Protein 5I4E (pdb70)

InterPro domains:
  IPR001589 Actinin-type actin-binding domain, conserved site [PS00019] (24-33)
  IPR001589 Actinin-type actin-binding domain, conserved site [PS00020] (99-123)
  IPR001715 Calponin ho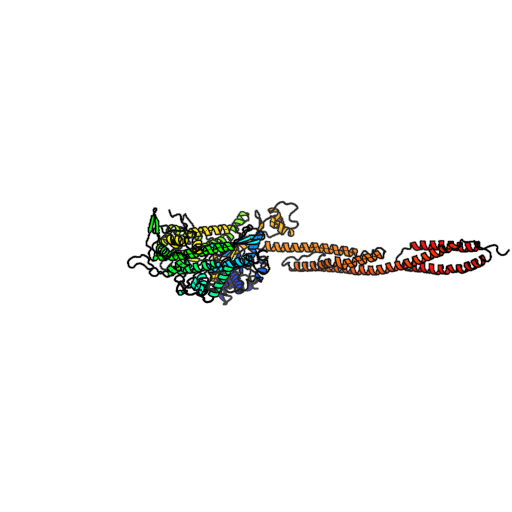mology domain [PF00307] (23-127)
  IPR001715 Calponin homology domain [PF00307] (137-242)
  IPR001715 Calponin homology domain [PS50021] (22-127)
  IPR001715 Calponin homology domain [PS50021] (136-242)
  IPR001715 Calponin homology domain [SM00033] (24-125)
  IPR001715 Calponin homology domain [SM00033] (138-237)
  IPR002017 Spectrin repeat [PF00435] (271-374)
  IPR002017 Spectrin repeat [PF00435] (387-491)
  IPR002017 Spectrin repeat [PF00435] (504-605)
  IPR002048 EF-hand domain [PF13499] (734-794)
  IPR002048 EF-hand domain [PS50222] (729-764)
  IPR002048 EF-hand domain [PS50222] (765-800)
  IPR002048 EF-hand domain [SM00054] (733-761)
  IPR002048 EF-hand domain [SM00054] (769-797)
  IPR002048 EF-hand domain [cd00051] (733-794)
  IPR011992 EF-hand domain pair [SSF47473] (717-855)
  IPR014837 EF-hand, Ca insensitive [PF08726] (801-861)
  IPR018159 Spectrin/alpha-actinin [SM00150] (269-375)

Nearest PDB structures (foldseek):
  5i4e-assembly1_A  TM=1.001E+00  e=0.000E+00  Homo sapiens
  4pd3-assembly1_A  TM=6.401E-01  e=0.000E+00  Homo sapiens
  4pd3-assembly2_B  TM=6.293E-01  e=1.828E-102  Homo sapiens
  8enc-assembly1_M  TM=7.934E-01  e=1.055E-59  Homo sapiens
  6ycx-assembly1_A  TM=8.654E-01  e=2.895E-52  Plasmodium falciparum 3D7

Solvent-accessible surface area: 49892 Å² total; per-residue (Å²): 171,64,108,82,131,109,27,15,19,1,58,12,155,138,58,3,18,31,27,0,26,25,137,89,101,35,148,144,88,4,49,0,68,9,56,140,86,35,145,151,40,178,14,63,81,114,80,32,40,179,33,17,40,86,170,39,51,84,15,72,26,0,18,120,5,95,19,21,23,46,0,3,0,1,60,3,1,51,68,6,12,117,58,28,70,8,5,2,6,0,2,98,5,2,0,4,2,29,16,59,131,177,28,116,42,50,69,118,77,37,3,77,77,4,91,49,89,129,90,119,106,10,61,8,8,1,0,8,13,0,4,36,7,17,103,33,0,48,136,85,85,93,36,5,0,0,0,0,9,11,38,12,12,1,11,14,20,87,8,0,54,42,0,6,54,0,0,2,31,17,0,28,24,96,167,30,95,184,105,116,65,75,58,13,98,28,23,109,10,7,63,56,3,6,55,0,0,18,5,0,0,1,0,53,0,71,63,40,72,48,4,16,5,4,6,5,2,5,67,0,17,0,22,127,70,1,75,11,16,0,0,38,6,74,36,26,61,19,19,28,20,13,0,14,127,12,65,167,84,8,17,0,0,40,0,0,17,16,0,15,29,3,0,41,139,123,33,68,55,95,1,42,21,37,80,25,91,103,6,114,1,5,68,71,17,97,18,75,51,104,61,85,13,122,121,69,3,89,104,11,22,93,6,0,129,37,2,47,9,46,130,114,26,10,41,6,0,1,62,1,0,1,0,0,0,3,0,2,35,6,48,1,102,155,66,228,112,61,85,26,2,33,26,94,80,69,75,10,1,81,58,0,2,160,5,0,10,30,39,58,101,82,0,25,148,9,1,25,44,7,126,42,150,84,63,247,71,144,51,89,101,71,33,39,85,116,89,0,26,83,15,0,17,16,0,0,31,2,0,1,42,34,1,8,134,18,0,14,104,9,0,25,156,17,1,63,76,38,132,152,78,12,80,2,14,0,0,0,1,1,6,11,6,11,3,68,32,197,93,4,7,7,26,9,2,2,17,0,3,7,5,1,37,5,5,39,25,0,2,70,29,18,11,47,82,20,4,84,21,0,143,172,18,65,10,100,55,114,134,49,128,41,64,37,76,26,113,42,2,15,53,6,0,40,86,95,61,130,84,25,1,2,3,10,4,1,4,85,11,10,44,128,127,186,20,74,46,147,34,1,29,99,86,0,22,142,94,16,11,77,43,97,69,10,60,131,52,121,150,156,159,33,165,18,19,3,5,0,63,9,45,32,26,83,0,49,0,61,0,79,70,1,10,83,49,0,25,40,45,35,21,50,27,0,5,37,31,0,83,137,11,124,25,128,0,0,27,61,12,0,122,91,56,140,37,18,48,46,156,276,94,46,180,60,152,2,31,0,29,92,19,36,65,18,3,63,156,6,32,57,39,4,78,120,18,83,36,28,7,0,0,1,0,3,0,0,114,84,78,132,36,48,78,9,68,13,98,27,0,3,69,9,9,112,28,11,0,0,14,38,0,0,72,6,9,82,83,0,1,15,50,91,9,72,16,127,91,0,68,128,86,5,76,58,32,9,102,147,20,22,76,208,76,52,190,55,30,58,83,0,0,44,76,0,5,132,51,33,153,34,70,91,75,67,41,56,43,2,132,45,46,0,0,0,45,61,41,18,30,43,120,6,47,88,87,31,28,18,54,83,44,63,52,67,6,53,124,56,0,77,93,6,35,116,46,3,84,86,58,43,63,61,9,104,71,133,112,21,48,102,54,44,144,26,0,80,67,76,43,116,61,18,96,109,19,84,148,76,74,14,71,57,62,20,113,42,14,70,79,3,71,59,46,43,76,65,6,28,108,88,31,233,153,113,131,30,95,28,94,56,18,42,10,123,90,5,74,61,49,50,44,36,0,52,122,9,10,119,111,12,23,115,24,0,160,117,32,40,141,55,8,99,111,11,38,68,26,54,124,93,0,69,111,4,20,158,120,37,115,90,89,11,76,78,36,51,129,57,138,71,99,153,92,114,62,133,28,30,88,51,39,28,51,133,16,149,114,76,90,80,32,78,42,62,50,146,62,26,86,39,70,14,85,61,12,17,128,48,5,90,91,63,47,73,67,59,104,52,61,41,58,22,92,96,33,92,141,122,40,68,102,53,34,119,59,16,74,34,28,91,74,82,12,93,55,192,84,151,179

Radius of gyration: 50.17 Å; Cα contacts (8 Å, |Δi|>4): 1358; chains: 1; bounding box: 112×184×89 Å

CATH classification: 2.30.30.360

Foldseek 3Di:
DQVVQQWWWAADPFFRIAIWRFPDDDPFKTWTAGPVPRDIDIDGPVRIFHEFDCVCALPQEQLPTPGFDLVHVLRNCLRCQLVVNQWHHQFQFIEGADQLDDDPCQDPVNLVVLAPDACVRDGGDLSVLLNVQLVCCLVVVFAAEAEEADFWPLQQLVSLLSSQLSQLSRAADCPQCVDPPDGGLLSLLSNLLSLLLQQLAFWCDLQHRSFGQKWKKKKFFAANVSHTFFMAIDIGHGPLLLQQDDDPPIFRRNNLQLLQQADDPVLCVVLVNDAQQLFNSGPPGHDPDGPCSNVSNVSSVVSCVSFPDDPLRVSLLSSLSSLLRLLRNQDWDADPPGQQTDGPDQPSLVSNCVSLQFDSVLQRQCLQFNWDDDDNDIDTHGAGNVRSNVQSSLVSSLSSVLSSVVSSVRSCVRRPDDPNRPSYIYMYIRARRQDADPAAEPSNVLRLLLSLVVLQVVVCQQQVVQVVVCVVFVWPDDHDCPPQHSCLQNCQACPQDPLHHLLNLLLQQLLDPPHDLVVSLVVCCVSVVPRPQKHADDPPDAPASIWGQGLLGIHGHHHPCVSCQFLSDHEPSVLVRQCVGPDDVSVVSSVDDDHDYPDVSDDDGTSSRVNSVVSVVVVVVNVSHHYHYYHRAHQDSPSDRPHGRSVSRSSSCRSSCSSVSSVSQQVDFPDKAFQVRQCVQQCLVQVPQDDDDPPDRQVSVVSVCVSVVDDPVQWTRTNTIIGGRPPPVVVSNLVSVLSVLVVVLVVLLVVLCVVLVVVLCVLPPLPQDLALVSLVVLVVVLVVCVVPVPPVSVVSLVVSQVSLVVSQVSCCDDRDDDPCRHSVSSVVSVVSSVVSSVVSVVSSVVVNVQSVLLVVLVVQLVVLVVVLVVVLVVLVVLPDDDDDPPVLVVVLVVLVVVVCCVVSVVVSVVSNVVSVVSCVVRHDDPVCVVVVVVSVVVVVVVVVVSVVSNVVSDDPPDD

Structure (mmCIF, N/CA/C/O backbone):
data_5I4E
#
_entry.id   5I4E
#
_cell.length_a   81.120
_cell.length_b   125.610
_cell.length_c   153.960
_cell.angle_alpha   90.00
_cell.angle_beta   90.00
_cell.angle_gamma   90.00
#
_symmetry.space_group_name_H-M   'P 2 21 21'
#
loop_
_entity.id
_entity.type
_entity.pdbx_description
1 polymer 'Myosin-14,Alpha-actinin A'
2 non-polymer 'ADP ORTHOVANADATE'
3 non-polymer 'MAGNESIUM ION'
4 water water
#
loop_
_atom_site.group_PDB
_atom_site.id
_atom_site.type_symbol
_atom_site.label_atom_id
_atom_site.label_alt_id
_atom_site.label_comp_id
_atom_site.label_asym_id
_atom_site.label_entity_id
_atom_site.label_seq_id
_atom_site.pdbx_PDB_ins_code
_atom_site.Cartn_x
_atom_site.Cartn_y
_atom_site.Cartn_z
_atom_site.occupancy
_atom_site.B_iso_or_equiv
_atom_site.auth_seq_id
_atom_site.auth_comp_id
_atom_site.auth_asym_id
_atom_site.auth_atom_id
_atom_site.pdbx_PDB_model_num
ATOM 1 N N . GLU A 1 3 ? -12.817 -37.971 -17.113 1.00 82.71 49 GLU A N 1
ATOM 2 C CA . GLU A 1 3 ? -13.371 -37.043 -16.131 1.00 82.37 49 GLU A CA 1
ATOM 3 C C . GLU A 1 3 ? -13.066 -35.590 -16.501 1.00 82.97 49 GLU A C 1
ATOM 4 O O . GLU A 1 3 ? -13.970 -34.756 -16.407 1.00 82.04 49 GLU A O 1
ATOM 10 N N . TRP A 1 4 ? -11.802 -35.276 -16.899 1.00 77.37 50 TRP A N 1
ATOM 11 C CA . TRP A 1 4 ? -11.432 -33.910 -17.314 1.00 75.76 50 TRP A CA 1
ATOM 12 C C . TRP A 1 4 ? -12.251 -33.525 -18.534 1.00 76.35 50 TRP A C 1
ATOM 13 O O . TRP A 1 4 ? -12.713 -32.396 -18.606 1.00 75.77 50 TRP A O 1
ATOM 24 N N . THR A 1 5 ? -12.460 -34.477 -19.464 1.00 71.74 51 THR A N 1
ATOM 25 C CA . THR A 1 5 ? -13.240 -34.296 -20.690 1.00 71.61 51 THR A CA 1
ATOM 26 C C . THR A 1 5 ? -14.732 -33.948 -20.402 1.00 73.96 51 THR A C 1
ATOM 27 O O . THR A 1 5 ? -15.343 -33.245 -21.207 1.00 73.80 51 THR A O 1
ATOM 31 N N . ALA A 1 6 ? -15.292 -34.412 -19.249 1.00 68.84 52 ALA A N 1
ATOM 32 C CA . ALA A 1 6 ? -16.675 -34.140 -18.813 1.00 67.02 52 ALA A CA 1
ATOM 33 C C . ALA A 1 6 ? -16.901 -32.651 -18.452 1.00 68.23 52 ALA A C 1
ATOM 34 O O . ALA A 1 6 ? -18.046 -32.183 -18.452 1.00 68.88 52 ALA A O 1
ATOM 36 N N . ARG A 1 7 ? -15.803 -31.914 -18.177 1.00 61.64 53 ARG A N 1
ATOM 37 C CA . ARG A 1 7 ? -15.779 -30.472 -17.873 1.00 60.06 53 ARG A CA 1
ATOM 38 C C . ARG A 1 7 ? -16.134 -29.631 -19.126 1.00 58.07 53 ARG A C 1
ATOM 39 O O . ARG A 1 7 ? -16.550 -28.483 -18.994 1.00 57.21 53 ARG A O 1
ATOM 47 N N . ARG A 1 8 ? -16.000 -30.237 -20.327 1.00 51.30 54 ARG A N 1
ATOM 48 C CA . ARG A 1 8 ? -16.295 -29.679 -21.648 1.00 49.94 54 ARG A CA 1
ATOM 49 C C . ARG A 1 8 ? -15.429 -28.425 -21.979 1.00 49.40 54 ARG A C 1
ATOM 50 O O . ARG A 1 8 ? -15.875 -27.561 -22.747 1.00 48.36 54 ARG A O 1
ATOM 58 N N . LEU A 1 9 ? -14.203 -28.329 -21.385 1.00 43.35 55 LEU A N 1
ATOM 59 C CA . LEU A 1 9 ? -13.300 -27.169 -21.518 1.00 43.39 55 LEU A CA 1
ATOM 60 C C . LEU A 1 9 ? -12.788 -26.890 -22.944 1.00 42.64 55 LEU A C 1
ATOM 61 O O . LEU A 1 9 ? -12.263 -27.768 -23.616 1.00 41.54 55 LEU A O 1
ATOM 66 N N . VAL A 1 10 ? -12.923 -25.652 -23.370 1.00 39.64 56 VAL A N 1
ATOM 67 C CA . VAL A 1 10 ? -12.509 -25.127 -24.695 1.00 39.40 56 VAL A CA 1
ATOM 68 C C . VAL A 1 10 ? -11.834 -23.754 -24.533 1.00 43.63 56 VAL A C 1
ATOM 69 O O . VAL A 1 10 ? -12.049 -23.086 -23.517 1.00 42.89 56 VAL A O 1
ATOM 73 N N . TRP A 1 11 ? -11.048 -23.313 -25.548 1.00 39.31 57 TRP A N 1
ATOM 74 C CA . TRP A 1 11 ? -10.497 -21.965 -25.572 1.00 37.42 57 TRP A CA 1
ATOM 75 C C . TRP A 1 11 ? -11.407 -21.133 -26.430 1.00 42.24 57 TRP A C 1
ATOM 76 O O . TRP A 1 11 ? -11.769 -21.555 -27.538 1.00 41.69 57 TRP A O 1
ATOM 87 N N . VAL A 1 12 ? -11.733 -19.921 -25.955 1.00 40.48 58 VAL A N 1
ATOM 88 C CA . VAL A 1 12 ? -12.512 -18.926 -26.702 1.00 40.23 58 VAL A CA 1
ATOM 89 C C . VAL A 1 12 ? -11.637 -17.659 -26.869 1.00 46.75 58 VAL A C 1
ATOM 90 O O . VAL A 1 12 ? -10.805 -17.424 -25.986 1.00 46.10 58 VAL A O 1
ATOM 94 N N . PRO A 1 13 ? -11.821 -16.798 -27.908 1.00 46.10 59 PRO A N 1
ATOM 95 C CA . PRO A 1 13 ? -11.019 -15.572 -27.981 1.00 47.07 59 PRO A CA 1
ATOM 96 C C . PRO A 1 13 ? -11.345 -14.611 -26.839 1.00 55.09 59 PRO A C 1
ATOM 97 O O . PRO A 1 13 ? -12.478 -14.537 -26.397 1.00 55.13 59 PRO A O 1
ATOM 101 N N . SER A 1 14 ? -10.333 -13.918 -26.337 1.00 53.91 60 SER A N 1
ATOM 102 C CA . SER A 1 14 ? -10.458 -12.937 -25.265 1.00 54.24 60 SER A CA 1
ATOM 103 C C . SER A 1 14 ? -9.675 -11.697 -25.706 1.00 62.85 60 SER A C 1
ATOM 104 O O . SER A 1 14 ? -8.552 -11.837 -26.213 1.00 61.15 60 SER A O 1
ATOM 107 N N . GLU A 1 15 ? -10.265 -10.493 -25.551 1.00 62.42 61 GLU A N 1
ATOM 108 C CA . GLU A 1 15 ? -9.559 -9.263 -25.937 1.00 63.43 61 GLU A CA 1
ATOM 109 C C . GLU A 1 15 ? -8.361 -9.035 -24.998 1.00 66.37 61 GLU A C 1
ATOM 110 O O . GLU A 1 15 ? -7.245 -8.801 -25.475 1.00 65.41 61 GLU A O 1
ATOM 116 N N . LEU A 1 16 ? -8.594 -9.172 -23.673 1.00 62.38 62 LEU A N 1
ATOM 117 C CA . LEU A 1 16 ? -7.597 -8.962 -22.637 1.00 62.51 62 LEU A CA 1
ATOM 118 C C . LEU A 1 16 ? -6.502 -10.038 -22.604 1.00 64.86 62 LEU A C 1
ATOM 119 O O . LEU A 1 16 ? -5.325 -9.686 -22.695 1.00 64.41 62 LEU A O 1
ATOM 124 N N . HIS A 1 17 ? -6.893 -11.323 -22.485 1.00 59.33 63 HIS A N 1
ATOM 125 C CA . HIS A 1 17 ? -6.020 -12.490 -22.316 1.00 58.28 63 HIS A CA 1
ATOM 126 C C . HIS A 1 17 ? -5.613 -13.259 -23.572 1.00 54.49 63 HIS A C 1
ATOM 127 O O . HIS A 1 17 ? -4.917 -14.277 -23.457 1.00 52.59 63 HIS A O 1
ATOM 134 N N . GLY A 1 18 ? -6.094 -12.826 -24.729 1.00 47.43 64 GLY A N 1
ATOM 135 C CA . GLY A 1 18 ? -5.827 -13.488 -26.002 1.00 47.17 64 GLY A CA 1
ATOM 136 C C . GLY A 1 18 ? -6.846 -14.576 -26.246 1.00 51.93 64 GLY A C 1
ATOM 137 O O . GLY A 1 18 ? -7.699 -14.448 -27.138 1.00 53.12 64 GLY A O 1
ATOM 138 N N . PHE A 1 19 ? -6.773 -15.637 -25.414 1.00 47.11 65 PHE A N 1
ATOM 139 C CA . PHE A 1 19 ? -7.670 -16.794 -25.386 1.00 46.18 65 PHE A CA 1
ATOM 140 C C . PHE A 1 19 ? -7.903 -17.147 -23.968 1.00 48.87 65 PHE A C 1
ATOM 141 O O . PHE A 1 19 ? -6.983 -17.028 -23.179 1.00 49.72 65 PHE A O 1
ATOM 149 N N . GLU A 1 20 ? -9.118 -17.570 -23.619 1.00 45.78 66 GLU A N 1
ATOM 150 C CA . GLU A 1 20 ? -9.399 -17.992 -22.238 1.00 45.79 66 GLU A CA 1
ATOM 151 C C . GLU A 1 20 ? -10.271 -19.253 -22.168 1.00 46.26 66 GLU A C 1
ATOM 152 O O . GLU A 1 20 ? -11.043 -19.531 -23.088 1.00 44.58 66 GLU A O 1
ATOM 158 N N . ALA A 1 21 ? -10.093 -20.028 -21.089 1.00 42.28 67 ALA A N 1
ATOM 159 C CA . ALA A 1 21 ? -10.825 -21.269 -20.824 1.00 42.68 67 ALA A CA 1
ATOM 160 C C . ALA A 1 21 ? -12.310 -20.995 -20.647 1.00 47.50 67 ALA A C 1
ATOM 161 O O . ALA A 1 21 ? -12.701 -19.990 -20.047 1.00 48.17 67 ALA A O 1
ATOM 163 N N . ALA A 1 22 ? -13.124 -21.829 -21.274 1.00 43.57 68 ALA A N 1
ATOM 164 C CA . ALA A 1 22 ? -14.579 -21.774 -21.205 1.00 43.11 68 ALA A CA 1
ATOM 165 C C . ALA A 1 22 ? -15.182 -23.193 -21.275 1.00 47.15 68 ALA A C 1
ATOM 166 O O . ALA A 1 22 ? -14.640 -24.064 -21.956 1.00 45.86 68 ALA A O 1
ATOM 168 N N . ALA A 1 23 ? -16.245 -23.450 -20.498 1.00 44.46 69 ALA A N 1
ATOM 169 C CA . ALA A 1 23 ? -16.932 -24.739 -20.486 1.00 44.31 69 ALA A CA 1
ATOM 170 C C . ALA A 1 23 ? -17.913 -24.704 -21.634 1.00 50.01 69 ALA A C 1
ATOM 171 O O . ALA A 1 23 ? -18.707 -23.756 -21.716 1.00 51.30 69 ALA A O 1
ATOM 173 N N . LEU A 1 24 ? -17.828 -25.665 -22.567 1.00 46.55 70 LEU A N 1
ATOM 174 C CA . LEU A 1 24 ? -18.753 -25.671 -23.706 1.00 47.45 70 LEU A CA 1
ATOM 175 C C . LEU A 1 24 ? -20.178 -26.093 -23.233 1.00 57.49 70 LEU A C 1
ATOM 176 O O . LEU A 1 24 ? -20.385 -27.226 -22.797 1.00 57.46 70 LEU A O 1
ATOM 181 N N . ARG A 1 25 ? -21.060 -25.104 -23.094 1.00 57.51 71 ARG A N 1
ATOM 182 C CA . ARG A 1 25 ? -22.434 -25.345 -22.641 1.00 58.14 71 ARG A CA 1
ATOM 183 C C . ARG A 1 25 ? -23.357 -26.107 -23.595 1.00 62.79 71 ARG A C 1
ATOM 184 O O . ARG A 1 25 ? -24.069 -27.024 -23.184 1.00 63.30 71 ARG A O 1
ATOM 192 N N . ASP A 1 26 ? -23.337 -25.720 -24.866 1.00 59.31 72 ASP A N 1
ATOM 193 C CA . ASP A 1 26 ? -24.174 -26.351 -25.882 1.00 59.96 72 ASP A CA 1
ATOM 194 C C . ASP A 1 26 ? -23.582 -26.069 -27.257 1.00 65.34 72 ASP A C 1
ATOM 195 O O . ASP A 1 26 ? -22.828 -25.110 -27.420 1.00 64.70 72 ASP A O 1
ATOM 200 N N . GLU A 1 27 ? -23.913 -26.891 -28.247 1.00 62.83 73 GLU A N 1
ATOM 201 C CA . GLU A 1 27 ? -23.375 -26.668 -29.584 1.00 62.65 73 GLU A CA 1
ATOM 202 C C . GLU A 1 27 ? -24.354 -26.722 -30.763 1.00 62.18 73 GLU A C 1
ATOM 203 O O . GLU A 1 27 ? -25.161 -27.643 -30.880 1.00 61.05 73 GLU A O 1
ATOM 209 N N . GLY A 1 28 ? -24.260 -25.716 -31.628 1.00 57.76 74 GLY A N 1
ATOM 210 C CA . GLY A 1 28 ? -25.021 -25.655 -32.873 1.00 57.15 74 GLY A CA 1
ATOM 211 C C . GLY A 1 28 ? -24.118 -25.627 -34.099 1.00 60.85 74 GLY A C 1
ATOM 212 O O . GLY A 1 28 ? -22.898 -25.531 -33.963 1.00 60.77 74 GLY A O 1
ATOM 213 N N . GLU A 1 29 ? -24.701 -25.691 -35.304 1.00 57.90 75 GLU A N 1
ATOM 214 C CA . GLU A 1 29 ? -23.966 -25.659 -36.577 1.00 58.33 75 GLU A CA 1
ATOM 215 C C . GLU A 1 29 ? -23.361 -24.275 -36.879 1.00 62.78 75 GLU A C 1
ATOM 216 O O . GLU A 1 29 ? -22.391 -24.181 -37.636 1.00 62.49 75 GLU A O 1
ATOM 222 N N . GLU A 1 30 ? -23.945 -23.212 -36.296 1.00 59.90 76 GLU A N 1
ATOM 223 C CA . GLU A 1 30 ? -23.523 -21.822 -36.495 1.00 60.19 76 GLU A CA 1
ATOM 224 C C . GLU A 1 30 ? -23.029 -21.187 -35.199 1.00 62.15 76 GLU A C 1
ATOM 225 O O . GLU A 1 30 ? -21.946 -20.608 -35.167 1.00 61.86 76 GLU A O 1
ATOM 231 N N . GLU A 1 31 ? -23.852 -21.249 -34.151 1.00 57.42 77 GLU A N 1
ATOM 232 C CA . GLU A 1 31 ? -23.580 -20.649 -32.855 1.00 57.32 77 GLU A CA 1
ATOM 233 C C . GLU A 1 31 ? -23.131 -21.699 -31.841 1.00 62.28 77 GLU A C 1
ATOM 234 O O . GLU A 1 31 ? -23.231 -22.899 -32.102 1.00 63.21 77 GLU A O 1
ATOM 240 N N . ALA A 1 32 ? -22.592 -21.245 -30.703 1.00 57.77 78 ALA A N 1
ATOM 241 C CA . ALA A 1 32 ? -22.150 -22.079 -29.595 1.00 57.30 78 ALA A CA 1
ATOM 242 C C . ALA A 1 32 ? -22.244 -21.262 -28.330 1.00 61.07 78 ALA A C 1
ATOM 243 O O . ALA A 1 32 ? -21.986 -20.062 -28.348 1.00 62.47 78 ALA A O 1
ATOM 245 N N . GLU A 1 33 ? -22.669 -21.890 -27.252 1.00 56.15 79 GLU A N 1
ATOM 246 C CA . GLU A 1 33 ? -22.792 -21.246 -25.958 1.00 55.20 79 GLU A CA 1
ATOM 247 C C . GLU A 1 33 ? -21.720 -21.838 -25.062 1.00 53.72 79 GLU A C 1
ATOM 248 O O . GLU A 1 33 ? -21.455 -23.046 -25.077 1.00 53.65 79 GLU A O 1
ATOM 254 N N . VAL A 1 34 ? -21.047 -20.963 -24.353 1.00 44.98 80 VAL A N 1
ATOM 255 C CA . VAL A 1 34 ? -19.943 -21.309 -23.488 1.00 42.28 80 VAL A CA 1
ATOM 256 C C . VAL A 1 34 ? -20.157 -20.574 -22.198 1.00 46.28 80 VAL A C 1
ATOM 257 O O . VAL A 1 34 ? -20.906 -19.593 -22.154 1.00 45.25 80 VAL A O 1
ATOM 261 N N . GLU A 1 35 ? -19.474 -21.036 -21.154 1.00 44.60 81 GLU A N 1
ATOM 262 C CA . GLU A 1 35 ? -19.452 -20.414 -19.849 1.00 44.91 81 GLU A CA 1
ATOM 263 C C . GLU A 1 35 ? -17.981 -20.191 -19.539 1.00 49.98 81 GLU A C 1
ATOM 264 O O . GLU A 1 35 ? -17.230 -21.160 -19.520 1.00 45.78 81 GLU A O 1
ATOM 270 N N . LEU A 1 36 ? -17.564 -18.934 -19.286 1.00 51.53 82 LEU A N 1
ATOM 271 C CA . LEU A 1 36 ? -16.159 -18.652 -18.945 1.00 54.11 82 LEU A CA 1
ATOM 272 C C . LEU A 1 36 ? -15.776 -19.293 -17.624 1.00 61.78 82 LEU A C 1
ATOM 273 O O . LEU A 1 36 ? -16.568 -19.270 -16.682 1.00 62.56 82 LEU A O 1
ATOM 278 N N . ALA A 1 37 ? -14.603 -19.928 -17.572 1.00 59.73 83 ALA A N 1
ATOM 279 C CA . ALA A 1 37 ? -14.153 -20.588 -16.356 1.00 60.87 83 ALA A CA 1
ATOM 280 C C . ALA A 1 37 ? -13.891 -19.576 -15.232 1.00 67.73 83 ALA A C 1
ATOM 281 O O . ALA A 1 37 ? -14.424 -19.750 -14.138 1.00 67.02 83 ALA A O 1
ATOM 283 N N . GLU A 1 38 ? -13.131 -18.496 -15.521 1.00 67.06 84 GLU A N 1
ATOM 284 C CA . GLU A 1 38 ? -12.764 -17.447 -14.562 1.00 67.75 84 GLU A CA 1
ATOM 285 C C . GLU A 1 38 ? -13.958 -16.767 -13.874 1.00 69.13 84 GLU A C 1
ATOM 286 O O . GLU A 1 38 ? -14.065 -16.837 -12.649 1.00 69.42 84 GLU A O 1
ATOM 292 N N . SER A 1 39 ? -14.851 -16.125 -14.653 1.00 63.06 85 SER A N 1
ATOM 293 C CA . SER A 1 39 ? -15.993 -15.378 -14.116 1.00 61.86 85 SER A CA 1
ATOM 294 C C . SER A 1 39 ? -17.350 -16.128 -14.053 1.00 63.32 85 SER A C 1
ATOM 295 O O . SER A 1 39 ? -18.232 -15.701 -13.307 1.00 61.96 85 SER A O 1
ATOM 298 N N . GLY A 1 40 ? -17.508 -17.197 -14.832 1.00 58.78 86 GLY A N 1
ATOM 299 C CA . GLY A 1 40 ? -18.759 -17.946 -14.904 1.00 58.75 86 GLY A CA 1
ATOM 300 C C . GLY A 1 40 ? -19.741 -17.342 -15.893 1.00 64.39 86 GLY A C 1
ATOM 301 O O . GLY A 1 40 ? -20.851 -17.847 -16.052 1.00 63.60 86 GLY A O 1
ATOM 302 N N . ARG A 1 41 ? -19.335 -16.249 -16.569 1.00 62.94 87 ARG A N 1
ATOM 303 C CA . ARG A 1 41 ? -20.135 -15.534 -17.556 1.00 63.53 87 ARG A CA 1
ATOM 304 C C . ARG A 1 41 ? -20.481 -16.403 -18.761 1.00 67.55 87 ARG A C 1
ATOM 305 O O . ARG A 1 41 ? -19.618 -17.100 -19.308 1.00 66.62 87 ARG A O 1
ATOM 313 N N . ARG A 1 42 ? -21.759 -16.357 -19.148 1.00 63.71 88 ARG A N 1
ATOM 314 C CA . ARG A 1 42 ? -22.282 -17.068 -20.299 1.00 63.60 88 ARG A CA 1
ATOM 315 C C . ARG A 1 42 ? -22.080 -16.202 -21.531 1.00 66.75 88 ARG A C 1
ATOM 316 O O . ARG A 1 42 ? -22.111 -14.971 -21.453 1.00 66.13 88 ARG A O 1
ATOM 324 N N . LEU A 1 43 ? -21.850 -16.850 -22.663 1.00 62.47 89 LEU A N 1
ATOM 325 C CA . LEU A 1 43 ? -21.535 -16.173 -23.898 1.00 61.88 89 LEU A CA 1
ATOM 326 C C . LEU A 1 43 ? -21.970 -17.003 -25.081 1.00 64.07 89 LEU A C 1
ATOM 327 O O . LEU A 1 43 ? -21.729 -18.206 -25.120 1.00 62.69 89 LEU A O 1
ATOM 332 N N . ARG A 1 44 ? -22.548 -16.345 -26.074 1.00 62.01 90 ARG A N 1
ATOM 333 C CA . ARG A 1 44 ? -22.937 -16.950 -27.340 1.00 62.21 90 ARG A CA 1
ATOM 334 C C . ARG A 1 44 ? -21.929 -16.433 -28.367 1.00 64.59 90 ARG A C 1
ATOM 335 O O . ARG A 1 44 ? -21.711 -15.225 -28.458 1.00 64.75 90 ARG A O 1
ATOM 343 N N . LEU A 1 45 ? -21.251 -17.342 -29.066 1.00 59.51 91 LEU A N 1
ATOM 344 C CA . LEU A 1 45 ? -20.267 -16.966 -30.080 1.00 58.94 91 LEU A CA 1
ATOM 345 C C . LEU A 1 45 ? -20.304 -17.943 -31.255 1.00 60.84 91 LEU A C 1
ATOM 346 O O . LEU A 1 45 ? -20.767 -19.060 -31.061 1.00 58.54 91 LEU A O 1
ATOM 351 N N . PRO A 1 46 ? -19.845 -17.575 -32.476 1.00 58.19 92 PRO A N 1
ATOM 352 C CA . PRO A 1 46 ? -19.881 -18.545 -33.580 1.00 57.56 92 PRO A CA 1
ATOM 353 C C . PRO A 1 46 ? -18.980 -19.730 -33.284 1.00 58.89 92 PRO A C 1
ATOM 354 O O . PRO A 1 46 ? -17.926 -19.559 -32.684 1.00 56.63 92 PRO A O 1
ATOM 358 N N . ARG A 1 47 ? -19.380 -20.895 -33.715 1.00 55.76 93 ARG A N 1
ATOM 359 C CA . ARG A 1 47 ? -18.655 -22.089 -33.425 1.00 55.10 93 ARG A CA 1
ATOM 360 C C . ARG A 1 47 ? -17.241 -22.068 -33.940 1.00 59.69 93 ARG A C 1
ATOM 361 O O . ARG A 1 47 ? -16.372 -22.631 -33.338 1.00 60.29 93 ARG A O 1
ATOM 369 N N . ASP A 1 48 ? -17.011 -21.461 -35.083 1.00 56.24 94 ASP A N 1
ATOM 370 C CA . ASP A 1 48 ? -15.676 -21.401 -35.644 1.00 55.10 94 ASP A CA 1
ATOM 371 C C . ASP A 1 48 ? -14.672 -20.813 -34.654 1.00 55.83 94 ASP A C 1
ATOM 372 O O . ASP A 1 48 ? -13.530 -21.268 -34.598 1.00 57.17 94 ASP A O 1
ATOM 377 N N . GLN A 1 49 ? -15.074 -19.811 -33.874 1.00 47.92 95 GLN A N 1
ATOM 378 C CA . GLN A 1 49 ? -14.132 -19.218 -32.963 1.00 45.90 95 GLN A CA 1
ATOM 379 C C . GLN A 1 49 ? -13.619 -20.109 -31.824 1.00 48.01 95 GLN A C 1
ATOM 380 O O . GLN A 1 49 ? -12.704 -19.740 -31.152 1.00 45.69 95 GLN A O 1
ATOM 386 N N . ILE A 1 50 ? -14.240 -21.250 -31.586 1.00 43.20 96 ILE A N 1
ATOM 387 C CA . ILE A 1 50 ? -13.859 -22.185 -30.516 1.00 42.57 96 ILE A CA 1
ATOM 388 C C . ILE A 1 50 ? -12.572 -22.872 -30.923 1.00 41.11 96 ILE A C 1
ATOM 389 O O . ILE A 1 50 ? -12.441 -23.268 -32.072 1.00 40.97 96 ILE A O 1
ATOM 394 N N . GLN A 1 51 ? -11.664 -23.074 -29.977 1.00 34.87 97 GLN A N 1
ATOM 395 C CA . GLN A 1 51 ? -10.420 -23.787 -30.217 1.00 34.54 97 GLN A CA 1
ATOM 396 C C . GLN A 1 51 ? -10.318 -24.902 -29.231 1.00 39.91 97 GLN A C 1
ATOM 397 O O . GLN A 1 51 ? -10.499 -24.675 -28.033 1.00 38.68 97 GLN A O 1
ATOM 403 N N . ARG A 1 52 ? -10.071 -26.126 -29.738 1.00 39.19 98 ARG A N 1
ATOM 404 C CA . ARG A 1 52 ? -9.934 -27.346 -28.934 1.00 39.39 98 ARG A CA 1
ATOM 405 C C . ARG A 1 52 ? -8.737 -27.168 -28.005 1.00 46.40 98 ARG A C 1
ATOM 406 O O . ARG A 1 52 ? -7.736 -26.553 -28.393 1.00 46.05 98 ARG A O 1
ATOM 414 N N . MET A 1 53 ? -8.898 -27.629 -26.752 1.00 43.21 99 MET A N 1
ATOM 415 C CA . MET A 1 53 ? -7.930 -27.502 -25.677 1.00 42.29 99 MET A CA 1
ATOM 416 C C . MET A 1 53 ? -7.348 -28.884 -25.368 1.00 47.63 99 MET A C 1
ATOM 417 O O . MET A 1 53 ? -8.065 -29.884 -25.444 1.00 48.27 99 MET A O 1
ATOM 422 N N . ASN A 1 54 ? -6.049 -28.927 -25.029 1.00 44.30 100 ASN A N 1
ATOM 423 C CA . ASN A 1 54 ? -5.313 -30.138 -24.678 1.00 43.75 100 ASN A CA 1
ATOM 424 C C . ASN A 1 54 ? -5.589 -30.545 -23.240 1.00 47.50 100 ASN A C 1
ATOM 425 O O . ASN A 1 54 ? -5.765 -29.652 -22.397 1.00 44.85 100 ASN A O 1
ATOM 430 N N . PRO A 1 55 ? -5.559 -31.878 -22.926 1.00 46.70 101 PRO A N 1
ATOM 431 C CA . PRO A 1 55 ? -5.801 -32.323 -21.535 1.00 46.59 101 PRO A CA 1
ATOM 432 C C . PRO A 1 55 ? -4.614 -31.979 -20.621 1.00 51.21 101 PRO A C 1
ATOM 433 O O . PRO A 1 55 ? -3.549 -31.667 -21.156 1.00 51.61 101 PRO A O 1
ATOM 437 N N . PRO A 1 56 ? -4.751 -32.014 -19.268 1.00 47.25 102 PRO A N 1
ATOM 438 C CA . PRO A 1 56 ? -3.634 -31.578 -18.399 1.00 46.45 102 PRO A CA 1
ATOM 439 C C . PRO A 1 56 ? -2.325 -32.386 -18.435 1.00 48.21 102 PRO A C 1
ATOM 440 O O . PRO A 1 56 ? -1.375 -31.945 -17.802 1.00 46.38 102 PRO A O 1
ATOM 444 N N . LYS A 1 57 ? -2.248 -33.536 -19.151 1.00 46.27 103 LYS A N 1
ATOM 445 C CA . LYS A 1 57 ? -0.994 -34.307 -19.282 1.00 46.17 103 LYS A CA 1
ATOM 446 C C . LYS A 1 57 ? -0.022 -33.556 -20.232 1.00 51.78 103 LYS A C 1
ATOM 447 O O . LYS A 1 57 ? 1.178 -33.843 -20.217 1.00 52.41 103 LYS A O 1
ATOM 453 N N . PHE A 1 58 ? -0.566 -32.636 -21.086 1.00 47.08 104 PHE A N 1
ATOM 454 C CA . PHE A 1 58 ? 0.202 -31.813 -22.020 1.00 46.94 104 PHE A CA 1
ATOM 455 C C . PHE A 1 58 ? 0.670 -30.482 -21.385 1.00 49.86 104 PHE A C 1
ATOM 456 O O . PHE A 1 58 ? 1.270 -29.666 -22.072 1.00 47.58 104 PHE A O 1
ATOM 464 N N . SER A 1 59 ? 0.456 -30.294 -20.058 1.00 47.18 105 SER A N 1
ATOM 465 C CA . SER A 1 59 ? 0.906 -29.098 -19.326 1.00 46.25 105 SER A CA 1
ATOM 466 C C . SER A 1 59 ? 2.441 -28.910 -19.391 1.00 46.66 105 SER A C 1
ATOM 467 O O . SER A 1 59 ? 3.197 -29.859 -19.226 1.00 45.72 105 SER A O 1
ATOM 470 N N . LYS A 1 60 ? 2.879 -27.677 -19.672 1.00 41.96 106 LYS A N 1
ATOM 471 C CA . LYS A 1 60 ? 4.291 -27.295 -19.796 1.00 39.83 106 LYS A CA 1
ATOM 472 C C . LYS A 1 60 ? 5.079 -28.258 -20.712 1.00 39.62 106 LYS A C 1
ATOM 473 O O . LYS A 1 60 ? 6.209 -28.620 -20.413 1.00 38.10 106 LYS A O 1
ATOM 479 N N . ALA A 1 61 ? 4.455 -28.660 -21.832 1.00 35.47 107 ALA A N 1
ATOM 480 C CA . ALA A 1 61 ? 5.027 -29.549 -22.835 1.00 35.20 107 ALA A CA 1
ATOM 481 C C . ALA A 1 61 ? 6.307 -28.914 -23.442 1.00 40.72 107 ALA A C 1
ATOM 482 O O . ALA A 1 61 ? 6.319 -27.729 -23.810 1.00 41.79 107 ALA A O 1
ATOM 484 N N . GLU A 1 62 ? 7.371 -29.711 -23.517 1.00 36.75 108 GLU A N 1
ATOM 485 C CA . GLU A 1 62 ? 8.694 -29.324 -24.004 1.00 35.64 108 GLU A CA 1
ATOM 486 C C . GLU A 1 62 ? 8.714 -29.084 -25.496 1.00 38.92 108 GLU A C 1
ATOM 487 O O . GLU A 1 62 ? 9.357 -28.137 -25.948 1.00 38.89 108 GLU A O 1
ATOM 493 N N . ASP A 1 63 ? 8.084 -29.984 -26.241 1.00 36.75 109 ASP A N 1
ATOM 494 C CA . ASP A 1 63 ? 7.988 -29.848 -27.679 1.00 37.54 109 ASP A CA 1
ATOM 495 C C . ASP A 1 63 ? 6.510 -29.715 -27.992 1.00 41.08 109 ASP A C 1
ATOM 496 O O . ASP A 1 63 ? 5.716 -30.609 -27.697 1.00 40.41 109 ASP A O 1
ATOM 501 N N . MET A 1 64 ? 6.133 -28.602 -28.575 1.00 41.45 110 MET A N 1
ATOM 502 C CA . MET A 1 64 ? 4.758 -28.337 -28.943 1.00 41.62 110 MET A CA 1
ATOM 503 C C . MET A 1 64 ? 4.233 -29.142 -30.118 1.00 44.57 110 MET A C 1
ATOM 504 O O . MET A 1 64 ? 3.069 -29.243 -30.309 1.00 43.51 110 MET A O 1
ATOM 509 N N . ALA A 1 65 ? 5.124 -29.648 -30.935 1.00 41.92 111 ALA A N 1
ATOM 510 C CA . ALA A 1 65 ? 4.747 -30.505 -32.065 1.00 42.18 111 ALA A CA 1
ATOM 511 C C . ALA A 1 65 ? 4.155 -31.852 -31.592 1.00 47.28 111 ALA A C 1
ATOM 512 O O . ALA A 1 65 ? 3.741 -32.649 -32.431 1.00 48.55 111 ALA A O 1
ATOM 514 N N . GLU A 1 66 ? 4.112 -32.089 -30.261 1.00 43.08 112 GLU A N 1
ATOM 515 C CA . GLU A 1 66 ? 3.578 -33.310 -29.634 1.00 44.34 112 GLU A CA 1
ATOM 516 C C . GLU A 1 66 ? 2.107 -33.146 -29.149 1.00 51.54 112 GLU A C 1
ATOM 517 O O . GLU A 1 66 ? 1.453 -34.145 -28.872 1.00 51.88 112 GLU A O 1
ATOM 523 N N . LEU A 1 67 ? 1.605 -31.893 -29.025 1.00 48.66 113 LEU A N 1
ATOM 524 C CA . LEU A 1 67 ? 0.231 -31.594 -28.589 1.00 47.74 113 LEU A CA 1
ATOM 525 C C . LEU A 1 67 ? -0.770 -32.250 -29.527 1.00 52.23 113 LEU A C 1
ATOM 526 O O . LEU A 1 67 ? -0.555 -32.257 -30.742 1.00 52.89 113 LEU A O 1
ATOM 531 N N . THR A 1 68 ? -1.879 -32.764 -28.976 1.00 47.10 114 THR A N 1
ATOM 532 C CA . THR A 1 68 ? -2.950 -33.379 -29.761 1.00 45.93 114 THR A CA 1
ATOM 533 C C . THR A 1 68 ? -3.633 -32.296 -30.580 1.00 50.06 114 THR A C 1
ATOM 534 O O . THR A 1 68 ? -3.756 -32.438 -31.798 1.00 49.56 114 THR A O 1
ATOM 538 N N . CYS A 1 69 ? -4.031 -31.201 -29.918 1.00 47.77 115 CYS A N 1
ATOM 539 C CA . CYS A 1 69 ? -4.720 -30.095 -30.557 1.00 48.70 115 CYS A CA 1
ATOM 540 C C . CYS A 1 69 ? -3.734 -28.948 -30.747 1.00 50.53 115 CYS A C 1
ATOM 541 O O . CYS A 1 69 ? -3.354 -28.308 -29.758 1.00 49.20 115 CYS A O 1
ATOM 544 N N . LEU A 1 70 ? -3.295 -28.706 -32.010 1.00 46.21 116 LEU A N 1
ATOM 545 C CA . LEU A 1 70 ? -2.360 -27.612 -32.315 1.00 45.54 116 LEU A CA 1
ATOM 546 C C . LEU A 1 70 ? -3.038 -26.425 -32.976 1.00 46.04 116 LEU A C 1
ATOM 547 O O . LEU A 1 70 ? -3.360 -26.430 -34.168 1.00 46.32 116 LEU A O 1
ATOM 552 N N . ASN A 1 71 ? -3.223 -25.390 -32.181 1.00 39.55 117 ASN A N 1
ATOM 553 C CA . ASN A 1 71 ? -3.877 -24.155 -32.580 1.00 38.37 117 ASN A CA 1
ATOM 554 C C . ASN A 1 71 ? -3.228 -23.018 -31.787 1.00 36.26 117 ASN A C 1
ATOM 555 O O . ASN A 1 71 ? -2.457 -23.327 -30.885 1.00 34.95 117 ASN A O 1
ATOM 560 N N . GLU A 1 72 ? -3.543 -21.737 -32.084 1.00 32.32 118 GLU A N 1
ATOM 561 C CA . GLU A 1 72 ? -2.913 -20.570 -31.421 1.00 33.57 118 GLU A CA 1
ATOM 562 C C . GLU A 1 72 ? -3.066 -20.538 -29.899 1.00 37.32 118 GLU A C 1
ATOM 563 O O . GLU A 1 72 ? -2.107 -20.236 -29.174 1.00 35.83 118 GLU A O 1
ATOM 569 N N . ALA A 1 73 ? -4.280 -20.823 -29.431 1.00 34.48 119 ALA A N 1
ATOM 570 C CA . ALA A 1 73 ? -4.662 -20.808 -28.027 1.00 33.54 119 ALA A CA 1
ATOM 571 C C . ALA A 1 73 ? -3.913 -21.771 -27.171 1.00 36.83 119 ALA A C 1
ATOM 572 O O . ALA A 1 73 ? -3.679 -21.441 -26.010 1.00 36.98 119 ALA A O 1
ATOM 574 N N . SER A 1 74 ? -3.549 -22.961 -27.710 1.00 34.31 120 SER A N 1
ATOM 575 C CA . SER A 1 74 ? -2.821 -23.992 -26.961 1.00 35.57 120 SER A CA 1
ATOM 576 C C . SER A 1 74 ? -1.339 -23.720 -26.940 1.00 38.20 120 SER A C 1
ATOM 577 O O . SER A 1 74 ? -0.665 -23.929 -25.918 1.00 35.51 120 SER A O 1
ATOM 580 N N . VAL A 1 75 ? -0.840 -23.202 -28.054 1.00 37.05 121 VAL A N 1
ATOM 581 C CA . VAL A 1 75 ? 0.558 -22.797 -28.167 1.00 37.80 121 VAL A CA 1
ATOM 582 C C . VAL A 1 75 ? 0.780 -21.635 -27.196 1.00 38.79 121 VAL A C 1
ATOM 583 O O . VAL A 1 75 ? 1.666 -21.717 -26.349 1.00 37.86 121 VAL A O 1
ATOM 587 N N . LEU A 1 76 ? -0.104 -20.632 -27.235 1.00 34.83 122 LEU A N 1
ATOM 588 C CA . LEU A 1 76 ? -0.038 -19.497 -26.319 1.00 33.68 122 LEU A CA 1
ATOM 589 C C . LEU A 1 76 ? -0.012 -20.000 -24.865 1.00 38.25 122 LEU A C 1
ATOM 590 O O . LEU A 1 76 ? 0.963 -19.743 -24.161 1.00 38.11 122 LEU A O 1
ATOM 595 N N . HIS A 1 77 ? -1.022 -20.809 -24.467 1.00 35.44 123 HIS A N 1
ATOM 596 C CA . HIS A 1 77 ? -1.144 -21.369 -23.117 1.00 35.28 123 HIS A CA 1
ATOM 597 C C . HIS A 1 77 ? 0.084 -22.203 -22.694 1.00 37.46 123 HIS A C 1
ATOM 598 O O . HIS A 1 77 ? 0.559 -22.059 -21.557 1.00 39.04 123 HIS A O 1
ATOM 605 N N . ASN A 1 78 ? 0.614 -23.057 -23.589 1.00 31.42 124 ASN A N 1
ATOM 606 C CA . ASN A 1 78 ? 1.795 -23.843 -23.232 1.00 31.56 124 ASN A CA 1
ATOM 607 C C . ASN A 1 78 ? 3.024 -22.963 -22.942 1.00 37.47 124 ASN A C 1
ATOM 608 O O . ASN A 1 78 ? 3.715 -23.209 -21.960 1.00 39.84 124 ASN A O 1
ATOM 613 N N . LEU A 1 79 ? 3.265 -21.927 -23.765 1.00 32.81 125 LEU A N 1
ATOM 614 C CA . LEU A 1 79 ? 4.362 -20.964 -23.603 1.00 32.02 125 LEU A CA 1
ATOM 615 C C . LEU A 1 79 ? 4.157 -20.168 -22.324 1.00 37.59 125 LEU A C 1
ATOM 616 O O . LEU A 1 79 ? 5.104 -20.026 -21.557 1.00 37.14 125 LEU A O 1
ATOM 621 N N . ARG A 1 80 ? 2.924 -19.638 -22.106 1.00 35.47 126 ARG A N 1
ATOM 622 C CA . ARG A 1 80 ? 2.587 -18.836 -20.926 1.00 36.29 126 ARG A CA 1
ATOM 623 C C . ARG A 1 80 ? 2.829 -19.625 -19.625 1.00 40.20 126 ARG A C 1
ATOM 624 O O . ARG A 1 80 ? 3.593 -19.143 -18.778 1.00 38.24 126 ARG A O 1
ATOM 632 N N . GLU A 1 81 ? 2.257 -20.867 -19.504 1.00 38.16 127 GLU A N 1
ATOM 633 C CA . GLU A 1 81 ? 2.450 -21.749 -18.331 1.00 38.29 127 GLU A CA 1
ATOM 634 C C . GLU A 1 81 ? 3.926 -22.000 -18.077 1.00 42.98 127 GLU A C 1
ATOM 635 O O . GLU A 1 81 ? 4.376 -21.804 -16.954 1.00 45.73 127 GLU A O 1
ATOM 641 N N . ARG A 1 82 ? 4.687 -22.387 -19.126 1.00 36.87 128 ARG A N 1
ATOM 642 C CA . ARG A 1 82 ? 6.130 -22.629 -19.056 1.00 35.49 128 ARG A CA 1
ATOM 643 C C . ARG A 1 82 ? 6.854 -21.362 -18.578 1.00 38.11 128 ARG A C 1
ATOM 644 O O . ARG A 1 82 ? 7.606 -21.416 -17.626 1.00 34.42 128 ARG A O 1
ATOM 652 N N . TYR A 1 83 ? 6.590 -20.216 -19.214 1.00 38.47 129 TYR A N 1
ATOM 653 C CA . TYR A 1 83 ? 7.213 -18.916 -18.898 1.00 38.88 129 TYR A CA 1
ATOM 654 C C . TYR A 1 83 ? 7.040 -18.474 -17.422 1.00 42.92 129 TYR A C 1
ATOM 655 O O . TYR A 1 83 ? 8.016 -18.047 -16.792 1.00 39.58 129 TYR A O 1
ATOM 664 N N . TYR A 1 84 ? 5.805 -18.597 -16.883 1.00 43.38 130 TYR A N 1
ATOM 665 C CA . TYR A 1 84 ? 5.466 -18.234 -15.508 1.00 44.61 130 TYR A CA 1
ATOM 666 C C . TYR A 1 84 ? 6.055 -19.223 -14.454 1.00 49.13 130 TYR A C 1
ATOM 667 O O . TYR A 1 84 ? 5.982 -18.941 -13.260 1.00 50.48 130 TYR A O 1
ATOM 676 N N . SER A 1 85 ? 6.673 -20.335 -14.905 1.00 43.11 131 SER A N 1
ATOM 677 C CA . SER A 1 85 ? 7.412 -21.305 -14.088 1.00 42.20 131 SER A CA 1
ATOM 678 C C . SER A 1 85 ? 8.91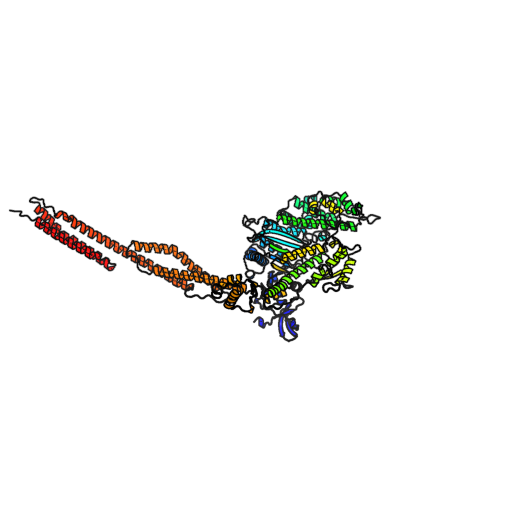8 -20.999 -14.193 1.00 47.89 131 SER A C 1
ATOM 679 O O . SER A 1 85 ? 9.723 -21.657 -13.539 1.00 51.27 131 SER A O 1
ATOM 682 N N . GLY A 1 86 ? 9.285 -20.021 -15.006 1.00 41.59 132 GLY A N 1
ATOM 683 C CA . GLY A 1 86 ? 10.681 -19.670 -15.260 1.00 41.34 132 GLY A CA 1
ATOM 684 C C . GLY A 1 86 ? 11.329 -20.582 -16.294 1.00 42.67 132 GLY A C 1
ATOM 685 O O . GLY A 1 86 ? 12.550 -20.751 -16.298 1.00 39.32 132 GLY A O 1
ATOM 686 N N . LEU A 1 87 ? 10.495 -21.149 -17.214 1.00 39.08 133 LEU A N 1
ATOM 687 C CA . LEU A 1 87 ? 10.891 -22.046 -18.308 1.00 37.08 133 LEU A CA 1
ATOM 688 C C . LEU A 1 87 ? 10.728 -21.209 -19.575 1.00 38.64 133 LEU A C 1
ATOM 689 O O . LEU A 1 87 ? 9.632 -21.080 -20.107 1.00 37.46 133 LEU A O 1
ATOM 694 N N . ILE A 1 88 ? 11.821 -20.540 -19.987 1.00 35.56 134 ILE A N 1
ATOM 695 C CA . ILE A 1 88 ? 11.810 -19.587 -21.102 1.00 34.35 134 ILE A CA 1
ATOM 696 C C . ILE A 1 88 ? 11.994 -20.248 -22.493 1.00 37.79 134 ILE A C 1
ATOM 697 O O . ILE A 1 88 ? 11.553 -19.680 -23.485 1.00 38.77 134 ILE A O 1
ATOM 702 N N . TYR A 1 89 ? 12.600 -21.435 -22.555 1.00 34.69 135 TYR A N 1
ATOM 703 C CA . TYR A 1 89 ? 12.819 -22.181 -23.797 1.00 34.49 135 TYR A CA 1
ATOM 704 C C . TYR A 1 89 ? 11.774 -23.278 -24.007 1.00 37.58 135 TYR A C 1
ATOM 705 O O . TYR A 1 89 ? 11.411 -23.966 -23.051 1.00 38.05 135 TYR A O 1
ATOM 714 N N . THR A 1 90 ? 11.291 -23.430 -25.253 1.00 31.22 136 THR A N 1
ATOM 715 C CA . THR A 1 90 ? 10.312 -24.439 -25.653 1.00 30.55 136 THR A CA 1
ATOM 716 C C . THR A 1 90 ? 10.560 -24.823 -27.102 1.00 35.09 136 THR A C 1
ATOM 717 O O . THR A 1 90 ? 10.624 -23.952 -27.944 1.00 34.05 136 THR A O 1
ATOM 721 N N . TYR A 1 91 ? 10.557 -26.110 -27.416 1.00 33.58 137 TYR A N 1
ATOM 722 C CA . TYR A 1 91 ? 10.693 -26.578 -28.795 1.00 33.35 137 TYR A CA 1
ATOM 723 C C . TYR A 1 91 ? 9.389 -26.470 -29.600 1.00 38.71 137 TYR A C 1
ATOM 724 O O . TYR A 1 91 ? 8.297 -26.584 -29.031 1.00 39.13 137 TYR A O 1
ATOM 733 N N . SER A 1 92 ? 9.498 -26.314 -30.920 1.00 33.79 138 SER A N 1
ATOM 734 C CA . SER A 1 92 ? 8.296 -26.271 -31.760 1.00 34.46 138 SER A CA 1
ATOM 735 C C . SER A 1 92 ? 8.642 -26.954 -33.076 1.00 38.67 138 SER A C 1
ATOM 736 O O . SER A 1 92 ? 8.944 -26.304 -34.090 1.00 35.50 138 SER A O 1
ATOM 739 N N . GLY A 1 93 ? 8.643 -28.283 -33.032 1.00 37.35 139 GLY A N 1
ATOM 740 C CA . GLY A 1 93 ? 9.098 -29.072 -34.165 1.00 37.80 139 GLY A CA 1
ATOM 741 C C . GLY A 1 93 ? 10.617 -28.970 -34.232 1.00 42.38 139 GLY A C 1
ATOM 742 O O . GLY A 1 93 ? 11.288 -29.047 -33.194 1.00 41.22 139 GLY A O 1
ATOM 743 N N . LEU A 1 94 ? 11.168 -28.742 -35.432 1.00 40.20 140 LEU A N 1
ATOM 744 C CA . LEU A 1 94 ? 12.629 -28.632 -35.648 1.00 41.39 140 LEU A CA 1
ATOM 745 C C . LEU A 1 94 ? 13.284 -27.342 -35.117 1.00 42.24 140 LEU A C 1
ATOM 746 O O . LEU A 1 94 ? 14.500 -27.195 -35.225 1.00 42.39 140 LEU A O 1
ATOM 751 N N . PHE A 1 95 ? 12.515 -26.409 -34.556 1.00 36.80 141 PHE A N 1
ATOM 752 C CA . PHE A 1 95 ? 13.142 -25.169 -34.090 1.00 36.33 141 PHE A CA 1
ATOM 753 C C . PHE A 1 95 ? 12.802 -24.877 -32.635 1.00 37.59 141 P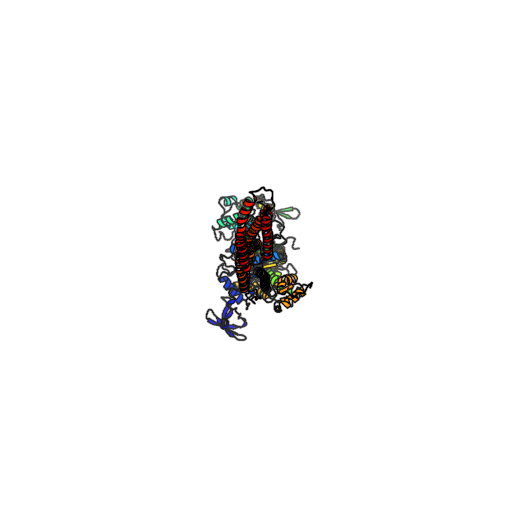HE A C 1
ATOM 754 O O . PHE A 1 95 ? 12.122 -25.662 -32.002 1.00 35.52 141 PHE A O 1
ATOM 762 N N . CYS A 1 96 ? 13.356 -23.792 -32.090 1.00 34.45 142 CYS A N 1
ATOM 763 C CA . CYS A 1 96 ? 13.206 -23.472 -30.682 1.00 34.73 142 CYS A CA 1
ATOM 764 C C . CYS A 1 96 ? 12.618 -22.111 -30.501 1.00 34.71 142 CYS A C 1
ATOM 765 O O . CYS A 1 96 ? 12.945 -21.217 -31.254 1.00 34.83 142 CYS A O 1
ATOM 768 N N . VAL A 1 97 ? 11.809 -21.935 -29.473 1.00 30.26 143 VAL A N 1
ATOM 769 C CA . VAL A 1 97 ? 11.219 -20.650 -29.149 1.00 30.80 143 VAL A CA 1
ATOM 770 C C . VAL A 1 97 ? 11.802 -20.225 -27.784 1.00 37.08 143 VAL A C 1
ATOM 771 O O . VAL A 1 97 ? 11.963 -21.072 -26.895 1.00 36.00 143 VAL A O 1
ATOM 775 N N . VAL A 1 98 ? 12.160 -18.922 -27.633 1.00 33.98 144 VAL A N 1
ATOM 776 C CA . VAL A 1 98 ? 12.646 -18.422 -26.333 1.00 33.42 144 VAL A CA 1
ATOM 777 C C . VAL A 1 98 ? 11.921 -17.101 -26.006 1.00 35.50 144 VAL A C 1
ATOM 778 O O . VAL A 1 98 ? 11.745 -16.289 -26.907 1.00 34.50 144 VAL A O 1
ATOM 782 N N . ILE A 1 99 ? 11.536 -16.912 -24.751 1.00 31.32 145 ILE A N 1
ATOM 783 C CA . ILE A 1 99 ? 10.868 -15.693 -24.322 1.00 30.04 145 ILE A CA 1
ATOM 784 C C . ILE A 1 99 ? 11.812 -15.002 -23.353 1.00 38.06 145 ILE A C 1
ATOM 785 O O . ILE A 1 99 ? 12.344 -15.643 -22.448 1.00 39.33 145 ILE A O 1
ATOM 790 N N . ASN A 1 100 ? 12.027 -13.702 -23.533 1.00 35.55 146 ASN A N 1
ATOM 791 C CA . ASN A 1 100 ? 12.946 -12.992 -22.655 1.00 37.06 146 ASN A CA 1
ATOM 792 C C . ASN A 1 100 ? 12.263 -12.699 -21.328 1.00 41.35 146 ASN A C 1
ATOM 793 O O . ASN A 1 100 ? 11.235 -12.024 -21.280 1.00 43.34 146 ASN A O 1
ATOM 798 N N . PRO A 1 101 ? 12.851 -13.216 -20.241 1.00 36.14 147 PRO A N 1
ATOM 799 C CA . PRO A 1 101 ? 12.396 -13.085 -18.854 1.00 35.90 147 PRO A CA 1
ATOM 800 C C . PRO A 1 101 ? 12.510 -11.670 -18.300 1.00 42.36 147 PRO A C 1
ATOM 801 O O . PRO A 1 101 ? 11.626 -11.225 -17.569 1.00 43.48 147 PRO A O 1
ATOM 805 N N . TYR A 1 102 ? 13.589 -10.975 -18.646 1.00 38.03 148 TYR A N 1
ATOM 806 C CA . TYR A 1 102 ? 13.827 -9.630 -18.094 1.00 37.42 148 TYR A CA 1
ATOM 807 C C . TYR A 1 102 ? 14.236 -9.651 -16.614 1.00 46.97 148 TYR A C 1
ATOM 808 O O . TYR A 1 102 ? 13.965 -8.712 -15.867 1.00 47.48 148 TYR A O 1
ATOM 817 N N . LYS A 1 103 ? 14.904 -10.729 -16.197 1.00 47.73 149 LYS A N 1
ATOM 818 C CA . LYS A 1 103 ? 15.492 -10.917 -14.870 1.00 48.22 149 LYS A CA 1
ATOM 819 C C . LYS A 1 103 ? 16.603 -11.930 -15.001 1.00 53.79 149 LYS A C 1
ATOM 820 O O . LYS A 1 103 ? 16.672 -12.626 -16.014 1.00 52.11 149 LYS A O 1
ATOM 826 N N . GLN A 1 104 ? 17.485 -11.998 -14.000 1.00 53.59 150 GLN A N 1
ATOM 827 C CA . GLN A 1 104 ? 18.563 -12.984 -13.985 1.00 54.80 150 GLN A CA 1
ATOM 828 C C . GLN A 1 104 ? 17.965 -14.320 -13.595 1.00 56.18 150 GLN A C 1
ATOM 829 O O . GLN A 1 104 ? 17.146 -14.371 -12.682 1.00 54.59 150 GLN A O 1
ATOM 835 N N . LEU A 1 105 ? 18.320 -15.385 -14.319 1.00 53.45 151 LEU A N 1
ATOM 836 C CA . LEU A 1 105 ? 17.842 -16.740 -14.011 1.00 53.06 151 LEU A CA 1
ATOM 837 C C . LEU A 1 105 ? 19.014 -17.701 -13.797 1.00 54.44 151 LEU A C 1
ATOM 838 O O . LEU A 1 105 ? 19.950 -17.693 -14.595 1.00 52.42 151 LEU A O 1
ATOM 843 N N . PRO A 1 106 ? 18.961 -18.580 -12.768 1.00 51.80 152 PRO A N 1
ATOM 844 C CA . PRO A 1 106 ? 20.077 -19.525 -12.546 1.00 51.34 152 PRO A CA 1
ATOM 845 C C . PRO A 1 106 ? 20.112 -20.718 -13.533 1.00 53.77 152 PRO A C 1
ATOM 846 O O . PRO A 1 106 ? 20.229 -21.862 -13.094 1.00 54.07 152 PRO A O 1
ATOM 850 N N . ILE A 1 107 ? 19.995 -20.470 -14.853 1.00 47.75 153 ILE A N 1
ATOM 851 C CA . ILE A 1 107 ? 19.943 -21.552 -15.850 1.00 45.42 153 ILE A CA 1
ATOM 852 C C . ILE A 1 107 ? 21.179 -21.592 -16.784 1.00 46.61 153 ILE A C 1
ATOM 853 O O . ILE A 1 107 ? 21.192 -22.373 -17.741 1.00 45.80 153 ILE A O 1
ATOM 858 N N . TYR A 1 108 ? 22.220 -20.793 -16.495 1.00 40.58 154 TYR A N 1
ATOM 859 C CA . TYR A 1 108 ? 23.380 -20.768 -17.373 1.00 40.70 154 TYR A CA 1
ATOM 860 C C . TYR A 1 108 ? 24.717 -21.079 -16.677 1.00 47.93 154 TYR A C 1
ATOM 861 O O . TYR A 1 108 ? 25.761 -20.584 -17.109 1.00 48.11 154 TYR A O 1
ATOM 870 N N . THR A 1 109 ? 24.705 -21.916 -15.636 1.00 46.99 155 THR A N 1
ATOM 871 C CA . THR A 1 109 ? 25.946 -22.279 -14.906 1.00 47.79 155 THR A CA 1
ATOM 872 C C . THR A 1 109 ? 26.824 -23.312 -15.645 1.00 53.84 155 THR A C 1
ATOM 873 O O . THR A 1 109 ? 26.364 -23.923 -16.614 1.00 54.69 155 THR A O 1
ATOM 877 N N . GLU A 1 110 ? 28.081 -23.518 -15.164 1.00 49.75 156 GLU A N 1
ATOM 878 C CA . GLU A 1 110 ? 29.008 -24.531 -15.683 1.00 49.17 156 GLU A CA 1
ATOM 879 C C . GLU A 1 110 ? 28.422 -25.951 -15.462 1.00 51.22 156 GLU A C 1
ATOM 880 O O . GLU A 1 110 ? 28.673 -26.843 -16.272 1.00 51.09 156 GLU A O 1
ATOM 886 N N . ALA A 1 111 ? 27.640 -26.154 -14.383 1.00 46.49 157 ALA A N 1
ATOM 887 C CA . ALA A 1 111 ? 27.023 -27.454 -14.116 1.00 47.06 157 ALA A CA 1
ATOM 888 C C . ALA A 1 111 ? 25.891 -27.752 -15.116 1.00 49.86 157 ALA A C 1
ATOM 889 O O . ALA A 1 111 ? 25.698 -28.912 -15.488 1.00 49.39 157 ALA A O 1
ATOM 891 N N . ILE A 1 112 ? 25.150 -26.714 -15.552 1.00 44.46 158 ILE A N 1
ATOM 892 C CA . ILE A 1 112 ? 24.067 -26.900 -16.523 1.00 43.90 158 ILE A CA 1
ATOM 893 C C . ILE A 1 112 ? 24.697 -27.140 -17.917 1.00 47.50 158 ILE A C 1
ATOM 894 O O . ILE A 1 112 ? 24.181 -27.976 -18.649 1.00 47.45 158 ILE A O 1
ATOM 899 N N . VAL A 1 113 ? 25.861 -26.507 -18.227 1.00 42.56 159 VAL A N 1
ATOM 900 C CA . VAL A 1 113 ? 26.612 -26.719 -19.479 1.00 42.53 159 VAL A CA 1
ATOM 901 C C . VAL A 1 113 ? 26.969 -28.212 -19.609 1.00 50.33 159 VAL A C 1
ATOM 902 O O . VAL A 1 113 ? 26.643 -28.827 -20.623 1.00 50.56 159 VAL A O 1
ATOM 906 N N . GLU A 1 114 ? 27.609 -28.788 -18.557 1.00 48.93 160 GLU A N 1
ATOM 907 C CA . GLU A 1 114 ? 28.016 -30.200 -18.442 1.00 48.79 160 GLU A CA 1
ATOM 908 C C . GLU A 1 114 ? 26.877 -31.201 -18.623 1.00 52.36 160 GLU A C 1
ATOM 909 O O . GLU A 1 114 ? 27.091 -32.254 -19.222 1.00 51.65 160 GLU A O 1
ATOM 915 N N . MET A 1 115 ? 25.672 -30.853 -18.134 1.00 50.15 161 MET A N 1
ATOM 916 C CA . MET A 1 115 ? 24.424 -31.627 -18.224 1.00 50.80 161 MET A CA 1
ATOM 917 C C . MET A 1 115 ? 23.918 -31.759 -19.684 1.00 47.94 161 MET A C 1
ATOM 918 O O . MET A 1 115 ? 23.169 -32.691 -19.997 1.00 46.49 161 MET A O 1
ATOM 923 N N . TYR A 1 116 ? 24.311 -30.830 -20.572 1.00 38.72 162 TYR A N 1
ATOM 924 C CA . TYR A 1 116 ? 23.866 -30.896 -21.952 1.00 36.12 162 TYR A CA 1
ATOM 925 C C . TYR A 1 116 ? 24.812 -31.672 -22.846 1.00 40.66 162 TYR A C 1
ATOM 926 O O . TYR A 1 116 ? 24.378 -32.213 -23.861 1.00 40.52 162 TYR A O 1
ATOM 935 N N . ARG A 1 117 ? 26.076 -31.777 -22.454 1.00 39.09 163 ARG A N 1
ATOM 936 C CA . ARG A 1 117 ? 27.113 -32.452 -23.236 1.00 41.19 163 ARG A CA 1
ATOM 937 C C . ARG A 1 117 ? 26.772 -33.871 -23.651 1.00 46.38 163 ARG A C 1
ATOM 938 O O . ARG A 1 117 ? 26.454 -34.689 -22.806 1.00 47.21 163 ARG A O 1
ATOM 946 N N . GLY A 1 118 ? 26.808 -34.140 -24.952 1.00 43.48 164 GLY A N 1
ATOM 947 C CA . GLY A 1 118 ? 26.530 -35.468 -25.496 1.00 43.77 164 GLY A CA 1
ATOM 948 C C . GLY A 1 118 ? 25.116 -35.959 -25.279 1.00 48.21 164 GLY A C 1
ATOM 949 O O . GLY A 1 118 ? 24.859 -37.158 -25.372 1.00 47.38 164 GLY A O 1
ATOM 950 N N . LYS A 1 119 ? 24.184 -35.045 -24.977 1.00 46.18 165 LYS A N 1
ATOM 951 C CA . LYS A 1 119 ? 22.791 -35.435 -24.775 1.00 45.52 165 LYS A CA 1
ATOM 952 C C . LYS A 1 119 ? 21.982 -35.164 -26.030 1.00 48.75 165 LYS A C 1
ATOM 953 O O . LYS A 1 119 ? 22.302 -34.257 -26.793 1.00 47.90 165 LYS A O 1
ATOM 959 N N . LYS A 1 120 ? 20.941 -35.963 -26.229 1.00 46.40 166 LYS A N 1
ATOM 960 C CA . LYS A 1 120 ? 19.993 -35.858 -27.329 1.00 46.89 166 LYS A CA 1
ATOM 961 C C . LYS A 1 120 ? 18.903 -34.831 -26.918 1.00 47.72 166 LYS A C 1
ATOM 962 O O . LYS A 1 120 ? 18.616 -34.683 -25.727 1.00 43.23 166 LYS A O 1
ATOM 968 N N . ARG A 1 121 ? 18.372 -34.072 -27.895 1.00 45.24 167 ARG A N 1
ATOM 969 C CA . ARG A 1 121 ? 17.394 -32.997 -27.673 1.00 45.18 167 ARG A CA 1
ATOM 970 C C . ARG A 1 121 ? 16.209 -33.397 -26.771 1.00 50.13 167 ARG A C 1
ATOM 971 O O . ARG A 1 121 ? 15.776 -32.593 -25.946 1.00 49.30 167 ARG A O 1
ATOM 979 N N . HIS A 1 122 ? 15.716 -34.629 -26.897 1.00 48.49 168 HIS A N 1
ATOM 980 C CA . HIS A 1 122 ? 14.596 -35.119 -26.088 1.00 49.59 168 HIS A CA 1
ATOM 981 C C . HIS A 1 122 ? 15.036 -35.611 -24.686 1.00 55.45 168 HIS A C 1
ATOM 982 O O . HIS A 1 122 ? 14.187 -35.813 -23.806 1.00 55.69 168 HIS A O 1
ATOM 989 N N . GLU A 1 123 ? 16.346 -35.839 -24.486 1.00 52.02 169 GLU A N 1
ATOM 990 C CA . GLU A 1 123 ? 16.878 -36.380 -23.218 1.00 51.89 169 GLU A CA 1
ATOM 991 C C . GLU A 1 123 ? 16.976 -35.337 -22.106 1.00 53.44 169 GLU A C 1
ATOM 992 O O . GLU A 1 123 ? 16.961 -35.682 -20.906 1.00 52.44 169 GLU A O 1
ATOM 998 N N . VAL A 1 124 ? 17.044 -34.059 -22.524 1.00 46.82 170 VAL A N 1
ATOM 999 C CA . VAL A 1 124 ? 17.252 -32.900 -21.663 1.00 45.21 170 VAL A CA 1
ATOM 1000 C C . VAL A 1 124 ? 16.183 -31.822 -21.875 1.00 46.00 170 VAL A C 1
ATOM 1001 O O . VAL A 1 124 ? 15.669 -31.754 -22.993 1.00 47.29 170 VAL A O 1
ATOM 1005 N N . PRO A 1 125 ? 15.825 -30.964 -20.863 1.00 36.82 171 PRO A N 1
ATOM 1006 C CA . PRO A 1 125 ? 14.799 -29.919 -21.111 1.00 34.81 171 PRO A CA 1
ATOM 1007 C C . PRO A 1 125 ? 15.209 -28.923 -22.195 1.00 36.30 171 PRO A C 1
ATOM 1008 O O . PRO A 1 125 ? 16.423 -28.788 -22.443 1.00 34.98 171 PRO A O 1
ATOM 1012 N N . PRO A 1 126 ? 14.251 -28.191 -22.845 1.00 33.25 172 PRO A N 1
ATOM 1013 C CA . PRO A 1 126 ? 14.659 -27.200 -23.873 1.00 32.40 172 PRO A CA 1
ATOM 1014 C C . PRO A 1 126 ? 15.608 -26.150 -23.319 1.00 37.47 172 PRO A C 1
ATOM 1015 O O . PRO A 1 126 ? 15.468 -25.736 -22.173 1.00 37.88 172 PRO A O 1
ATOM 1019 N N . HIS A 1 127 ? 16.633 -25.811 -24.096 1.00 34.95 173 HIS A N 1
ATOM 1020 C CA . HIS A 1 127 ? 17.652 -24.832 -23.731 1.00 34.88 173 HIS A CA 1
ATOM 1021 C C . HIS A 1 127 ? 18.442 -24.469 -24.956 1.00 36.04 173 HIS A C 1
ATOM 1022 O O . HIS A 1 127 ? 18.525 -25.279 -25.883 1.00 35.77 173 HIS A O 1
ATOM 1029 N N . VAL A 1 128 ? 19.094 -23.297 -24.930 1.00 30.95 174 VAL A N 1
ATOM 1030 C CA . VAL A 1 128 ? 20.008 -22.826 -25.985 1.00 30.17 174 VAL A CA 1
ATOM 1031 C C . VAL A 1 128 ? 21.223 -23.784 -26.136 1.00 33.94 174 VAL A C 1
ATOM 1032 O O . VAL A 1 128 ? 21.717 -23.989 -27.243 1.00 33.38 174 VAL A O 1
ATOM 1036 N N . TYR A 1 129 ? 21.659 -24.396 -25.024 1.00 30.34 175 TYR A N 1
ATOM 1037 C CA . TYR A 1 129 ? 22.769 -25.348 -24.967 1.00 30.35 175 TYR A CA 1
ATOM 1038 C C . TYR A 1 129 ? 22.469 -26.594 -25.787 1.00 32.70 175 TYR A C 1
ATOM 1039 O O . TYR A 1 129 ? 23.374 -27.121 -26.436 1.00 33.76 175 TYR A O 1
ATOM 1048 N N . ALA A 1 130 ? 21.221 -27.086 -25.731 1.00 25.61 176 ALA A N 1
ATOM 1049 C CA . ALA A 1 130 ? 20.817 -28.275 -26.484 1.00 25.35 176 ALA A CA 1
ATOM 1050 C C . ALA A 1 130 ? 20.814 -27.954 -27.981 1.00 31.94 176 ALA A C 1
ATOM 1051 O O . ALA A 1 130 ? 21.265 -28.787 -28.762 1.00 31.97 176 ALA A O 1
ATOM 1053 N N . VAL A 1 131 ? 20.385 -26.748 -28.333 1.00 29.99 177 VAL A N 1
ATOM 1054 C CA . VAL A 1 131 ? 20.388 -26.261 -29.708 1.00 29.13 177 VAL A CA 1
ATOM 1055 C C . VAL A 1 131 ? 21.814 -26.144 -30.203 1.00 32.28 177 VAL A C 1
ATOM 1056 O O . VAL A 1 131 ? 22.110 -26.479 -31.316 1.00 29.51 177 VAL A O 1
ATOM 1060 N N . THR A 1 132 ? 22.680 -25.629 -29.353 1.00 30.28 178 THR A N 1
ATOM 1061 C CA . THR A 1 132 ? 24.069 -25.497 -29.672 1.00 30.56 178 THR A CA 1
ATOM 1062 C C . THR A 1 132 ? 24.699 -26.871 -29.813 1.00 34.74 178 THR A C 1
ATOM 1063 O O . THR A 1 132 ? 25.417 -27.114 -30.738 1.00 36.27 178 THR A O 1
ATOM 1067 N N . GLU A 1 133 ? 24.359 -27.774 -28.913 1.00 30.46 179 GLU A N 1
ATOM 1068 C CA . GLU A 1 133 ? 24.869 -29.134 -28.911 1.00 30.13 179 GLU A CA 1
ATOM 1069 C C . GLU A 1 133 ? 24.459 -29.921 -30.133 1.00 33.97 179 GLU A C 1
ATOM 1070 O O . GLU A 1 133 ? 25.238 -30.618 -30.684 1.00 33.79 179 GLU A O 1
ATOM 1076 N N . GLY A 1 134 ? 23.222 -29.770 -30.536 1.00 28.87 180 GLY A N 1
ATOM 1077 C CA . GLY A 1 134 ? 22.659 -30.377 -31.733 1.00 29.42 180 GLY A CA 1
ATOM 1078 C C . GLY A 1 134 ? 23.399 -29.998 -32.995 1.00 35.15 180 GLY A C 1
ATOM 1079 O O . GLY A 1 134 ? 23.749 -30.883 -33.781 1.00 35.59 180 GLY A O 1
ATOM 1080 N N . ALA A 1 135 ? 23.689 -28.673 -33.167 1.00 32.07 181 ALA A N 1
ATOM 1081 C CA . ALA A 1 135 ? 24.395 -28.098 -34.324 1.00 30.34 181 ALA A CA 1
ATOM 1082 C C . ALA A 1 135 ? 25.834 -28.534 -34.311 1.00 34.24 181 ALA A C 1
ATOM 1083 O O . ALA A 1 135 ? 26.350 -28.929 -35.349 1.00 35.29 181 ALA A O 1
ATOM 1085 N N . TYR A 1 136 ? 26.482 -28.496 -33.137 1.00 30.59 182 TYR A N 1
ATOM 1086 C CA . TYR A 1 136 ? 27.857 -28.950 -32.912 1.00 29.96 182 TYR A CA 1
ATOM 1087 C C . TYR A 1 136 ? 28.011 -30.435 -33.267 1.00 34.56 182 TYR A C 1
ATOM 1088 O O . TYR A 1 136 ? 28.971 -30.800 -33.922 1.00 33.92 182 TYR A O 1
ATOM 1097 N N . ARG A 1 137 ? 27.065 -31.285 -32.818 1.00 33.89 183 ARG A N 1
ATOM 1098 C CA . ARG A 1 137 ? 27.043 -32.721 -33.101 1.00 33.76 183 ARG A CA 1
ATOM 1099 C C . ARG A 1 137 ? 26.721 -33.002 -34.555 1.00 37.90 183 ARG A C 1
ATOM 1100 O O . ARG A 1 13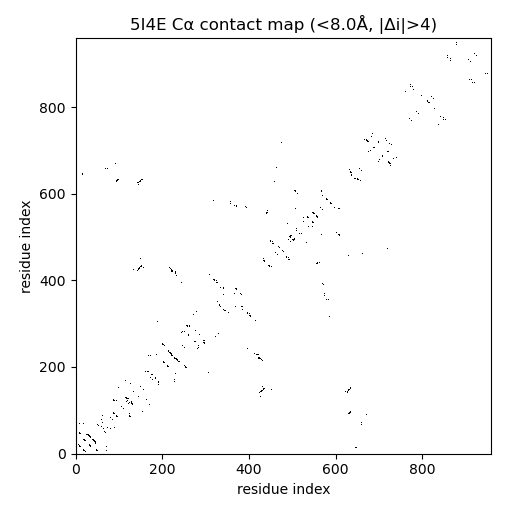7 ? 27.314 -33.903 -35.133 1.00 37.45 183 ARG A O 1
ATOM 1108 N N . SER A 1 138 ? 25.821 -32.205 -35.160 1.00 33.61 184 SER A N 1
ATOM 1109 C CA . SER A 1 138 ? 25.481 -32.351 -36.568 1.00 33.97 184 SER A CA 1
ATOM 1110 C C . SER A 1 138 ? 26.720 -32.069 -37.457 1.00 39.41 184 SER A C 1
ATOM 1111 O O . SER A 1 138 ? 26.953 -32.788 -38.428 1.00 41.67 184 SER A O 1
ATOM 1114 N N . MET A 1 139 ? 27.501 -31.045 -37.114 1.00 33.99 185 MET A N 1
ATOM 1115 C CA . MET A 1 139 ? 28.699 -30.664 -37.849 1.00 34.72 185 MET A CA 1
ATOM 1116 C C . MET A 1 139 ? 29.729 -31.795 -37.762 1.00 39.66 185 MET A C 1
ATOM 1117 O O . MET A 1 139 ? 30.308 -32.164 -38.787 1.00 39.47 185 MET A O 1
ATOM 1122 N N . LEU A 1 140 ? 29.921 -32.355 -36.548 1.00 36.19 186 LEU A N 1
ATOM 1123 C CA . LEU A 1 140 ? 30.876 -33.436 -36.247 1.00 36.81 186 LEU A CA 1
ATOM 1124 C C . LEU A 1 140 ? 30.579 -34.731 -36.983 1.00 41.78 186 LEU A C 1
ATOM 1125 O O . LEU A 1 140 ? 31.513 -35.458 -37.304 1.00 42.29 186 LEU A O 1
ATOM 1130 N N . GLN A 1 141 ? 29.303 -35.034 -37.189 1.00 37.94 187 GLN A N 1
ATOM 1131 C CA . GLN A 1 141 ? 28.858 -36.243 -37.862 1.00 37.50 187 GLN A CA 1
ATOM 1132 C C . GLN A 1 141 ? 28.668 -36.193 -39.356 1.00 41.50 187 GLN A C 1
ATOM 1133 O O . GLN A 1 141 ? 29.022 -37.105 -40.033 1.00 39.41 187 GLN A O 1
ATOM 1139 N N . ASP A 1 142 ? 28.064 -35.130 -39.848 1.00 39.90 188 ASP A N 1
ATOM 1140 C CA . ASP A 1 142 ? 27.817 -34.980 -41.262 1.00 39.86 188 ASP A CA 1
ATOM 1141 C C . ASP A 1 142 ? 28.920 -34.243 -41.957 1.00 42.03 188 ASP A C 1
ATOM 1142 O O . ASP A 1 142 ? 28.934 -34.153 -43.151 1.00 38.90 188 ASP A O 1
ATOM 1147 N N . ARG A 1 143 ? 29.824 -33.689 -41.177 1.00 42.13 189 ARG A N 1
ATOM 1148 C CA . ARG A 1 143 ? 30.936 -32.892 -41.661 1.00 43.15 189 ARG A CA 1
ATOM 1149 C C . ARG A 1 143 ? 30.436 -31.752 -42.532 1.00 45.86 189 ARG A C 1
ATOM 1150 O O . ARG A 1 143 ? 30.922 -31.522 -43.618 1.00 44.25 189 ARG A O 1
ATOM 1158 N N . GLU A 1 144 ? 29.423 -31.065 -42.042 1.00 41.15 190 GLU A N 1
ATOM 1159 C CA . GLU A 1 144 ? 28.812 -29.951 -42.742 1.00 41.06 190 GLU A CA 1
ATOM 1160 C C . GLU A 1 144 ? 28.864 -28.686 -41.938 1.00 40.92 190 GLU A C 1
ATOM 1161 O O . GLU A 1 144 ? 28.829 -28.714 -40.741 1.00 37.06 190 GLU A O 1
ATOM 1167 N N . ASP A 1 145 ? 28.933 -27.574 -42.625 1.00 38.65 191 ASP A N 1
ATOM 1168 C CA . ASP A 1 145 ? 28.964 -26.262 -41.976 1.00 39.87 191 ASP A CA 1
ATOM 1169 C C . ASP A 1 145 ? 27.590 -25.946 -41.410 1.00 41.58 191 ASP A C 1
ATOM 1170 O O . ASP A 1 145 ? 26.589 -26.182 -42.074 1.00 41.02 191 ASP A O 1
ATOM 1175 N N . GLN A 1 146 ? 27.542 -25.561 -40.160 1.00 36.45 192 GLN A N 1
ATOM 1176 C CA . GLN A 1 146 ? 26.271 -25.277 -39.501 1.00 37.12 192 GLN A CA 1
ATOM 1177 C C . GLN A 1 146 ? 26.106 -23.762 -39.234 1.00 38.56 192 GLN A C 1
ATOM 1178 O O . GLN A 1 146 ? 27.087 -23.025 -39.285 1.00 37.06 192 GLN A O 1
ATOM 1184 N N . SER A 1 147 ? 24.862 -23.317 -38.970 1.00 34.02 193 SER A N 1
ATOM 1185 C CA . SER A 1 147 ? 24.523 -21.954 -38.568 1.00 34.24 193 SER A CA 1
ATOM 1186 C C . SER A 1 147 ? 23.363 -21.927 -37.546 1.00 39.19 193 SER A C 1
ATOM 1187 O O . SER A 1 147 ? 22.423 -22.722 -37.663 1.00 42.35 193 SER A O 1
ATOM 1190 N N . ILE A 1 148 ? 23.493 -21.089 -36.495 1.00 33.95 194 ILE A N 1
ATOM 1191 C CA . ILE A 1 148 ? 22.471 -20.821 -35.473 1.00 34.33 194 ILE A CA 1
ATOM 1192 C C . ILE A 1 148 ? 21.924 -19.383 -35.714 1.00 38.22 194 ILE A C 1
ATOM 1193 O O . ILE A 1 148 ? 22.684 -18.400 -35.631 1.00 36.08 194 ILE A O 1
ATOM 1198 N N . LEU A 1 149 ? 20.628 -19.281 -36.083 1.00 34.58 195 LEU A N 1
ATOM 1199 C CA . LEU A 1 149 ? 20.019 -18.000 -36.464 1.00 34.56 195 LEU A CA 1
ATOM 1200 C C . LEU A 1 149 ? 18.966 -17.549 -35.474 1.00 38.85 195 LEU A C 1
ATOM 1201 O O . LEU A 1 149 ? 17.905 -18.160 -35.380 1.00 36.24 195 LEU A O 1
ATOM 1206 N N . CYS A 1 150 ? 19.283 -16.472 -34.724 1.00 37.53 196 CYS A N 1
ATOM 1207 C CA . CYS A 1 150 ? 18.396 -15.870 -33.732 1.00 38.62 196 CYS A CA 1
ATOM 1208 C C . CYS A 1 150 ? 17.451 -14.857 -34.368 1.00 39.50 196 CYS A C 1
ATOM 1209 O O . CYS A 1 150 ? 17.887 -13.762 -34.701 1.00 42.45 196 CYS A O 1
ATOM 1212 N N . THR A 1 151 ? 16.175 -15.184 -34.546 1.00 32.50 197 THR A N 1
ATOM 1213 C CA . THR A 1 151 ? 15.256 -14.170 -35.078 1.00 31.58 197 THR A CA 1
ATOM 1214 C C . THR A 1 151 ? 14.648 -13.430 -33.902 1.00 37.16 197 THR A C 1
ATOM 1215 O O . THR A 1 151 ? 14.681 -13.916 -32.757 1.00 37.41 197 THR A O 1
ATOM 1219 N N . GLY A 1 152 ? 14.071 -12.282 -34.185 1.00 32.97 198 GLY A N 1
ATOM 1220 C CA . GLY A 1 152 ? 13.431 -11.519 -33.133 1.00 34.91 198 GLY A CA 1
ATOM 1221 C C . GLY A 1 152 ? 13.484 -10.031 -33.342 1.00 41.60 198 GLY A C 1
ATOM 1222 O O . GLY A 1 152 ? 14.408 -9.516 -33.972 1.00 44.18 198 GLY A O 1
ATOM 1223 N N . GLU A 1 153 ? 12.482 -9.338 -32.798 1.00 36.59 199 GLU A N 1
ATOM 1224 C CA . GLU A 1 153 ? 12.411 -7.886 -32.838 1.00 34.74 199 GLU A CA 1
ATOM 1225 C C . GLU A 1 153 ? 13.358 -7.326 -31.787 1.00 38.74 199 GLU A C 1
ATOM 1226 O O . GLU A 1 153 ? 13.970 -8.093 -31.045 1.00 41.26 199 GLU A O 1
ATOM 1232 N N . SER A 1 154 ? 13.477 -6.011 -31.714 1.00 35.15 200 SER A N 1
ATOM 1233 C CA . SER A 1 154 ? 14.366 -5.299 -30.800 1.00 34.93 200 SER A CA 1
ATOM 1234 C C . SER A 1 154 ? 14.066 -5.584 -29.320 1.00 38.22 200 SER A C 1
ATOM 1235 O O . SER A 1 154 ? 12.955 -5.347 -28.834 1.00 37.28 200 SER A O 1
ATOM 1238 N N . GLY A 1 155 ? 15.074 -6.130 -28.648 1.00 35.56 201 GLY A N 1
ATOM 1239 C CA . GLY A 1 155 ? 15.042 -6.481 -27.237 1.00 34.77 201 GLY A CA 1
ATOM 1240 C C . GLY A 1 155 ? 14.419 -7.825 -26.954 1.00 38.17 201 GLY A C 1
ATOM 1241 O O . GLY A 1 155 ? 14.044 -8.070 -25.813 1.00 39.17 201 GLY A O 1
ATOM 1242 N N . ALA A 1 156 ? 14.282 -8.713 -27.972 1.00 34.02 202 ALA A N 1
ATOM 1243 C CA . ALA A 1 156 ? 13.679 -10.050 -27.762 1.00 32.34 202 ALA A CA 1
ATOM 1244 C C . ALA A 1 156 ? 14.639 -10.992 -27.084 1.00 36.78 202 ALA A C 1
ATOM 1245 O O . ALA A 1 156 ? 14.206 -11.769 -26.251 1.00 37.01 202 ALA A O 1
ATOM 1247 N N . GLY A 1 157 ? 15.934 -10.903 -27.397 1.00 34.85 203 GLY A N 1
ATOM 1248 C CA . GLY A 1 157 ? 16.938 -11.752 -26.739 1.00 33.58 203 GLY A CA 1
ATOM 1249 C C . GLY A 1 157 ? 17.981 -12.415 -27.610 1.00 35.93 203 GLY A C 1
ATOM 1250 O O . GLY A 1 157 ? 18.703 -13.264 -27.123 1.00 36.80 203 GLY A O 1
ATOM 1251 N N . LYS A 1 158 ? 18.107 -12.003 -28.875 1.00 34.55 204 LYS A N 1
ATOM 1252 C CA . LYS A 1 158 ? 19.055 -12.502 -29.881 1.00 33.09 204 LYS A CA 1
ATOM 1253 C C . LYS A 1 158 ? 20.533 -12.471 -29.450 1.00 33.57 204 LYS A C 1
ATOM 1254 O O . LYS A 1 158 ? 21.217 -13.464 -29.664 1.00 33.81 204 LYS A O 1
ATOM 1260 N N . THR A 1 159 ? 20.955 -11.302 -28.986 1.00 25.96 205 THR A N 1
ATOM 1261 C CA . THR A 1 159 ? 22.289 -11.020 -28.506 1.00 24.76 205 THR A CA 1
ATOM 1262 C C . THR A 1 159 ? 22.639 -11.805 -27.265 1.00 31.37 205 THR A C 1
ATOM 1263 O O . THR A 1 159 ? 23.700 -12.321 -27.167 1.00 30.70 205 THR A O 1
ATOM 1267 N N . GLU A 1 160 ? 21.721 -11.871 -26.322 1.00 29.42 206 GLU A N 1
ATOM 1268 C CA . GLU A 1 160 ? 21.894 -12.624 -25.103 1.00 30.52 206 GLU A CA 1
ATOM 1269 C C . GLU A 1 160 ? 21.993 -14.092 -25.397 1.00 39.15 206 GLU A C 1
ATOM 1270 O O . GLU A 1 160 ? 22.732 -14.779 -24.753 1.00 41.26 206 GLU A O 1
ATOM 1276 N N . ASN A 1 161 ? 21.212 -14.569 -26.359 1.00 36.15 207 ASN A N 1
ATOM 1277 C CA . ASN A 1 161 ? 21.244 -15.994 -26.713 1.00 35.72 207 ASN A CA 1
ATOM 1278 C C . ASN A 1 161 ? 22.513 -16.366 -27.468 1.00 39.08 207 ASN A C 1
ATOM 1279 O O . ASN A 1 161 ? 23.047 -17.461 -27.262 1.00 38.77 207 ASN A O 1
ATOM 1284 N N . THR A 1 162 ? 22.984 -15.451 -28.346 1.00 33.97 208 THR A N 1
ATOM 1285 C CA . THR A 1 162 ? 24.218 -15.584 -29.129 1.00 34.05 208 THR A CA 1
ATOM 1286 C C . THR A 1 162 ? 25.448 -15.819 -28.185 1.00 34.71 208 THR A C 1
ATOM 1287 O O . THR A 1 162 ? 26.277 -16.705 -28.445 1.00 30.56 208 THR A O 1
ATOM 1291 N N . LYS A 1 163 ? 25.507 -15.038 -27.082 1.00 31.49 209 LYS A N 1
ATOM 1292 C CA . LYS A 1 163 ? 26.554 -15.096 -26.058 1.00 31.55 209 LYS A CA 1
ATOM 1293 C C . LYS A 1 163 ? 26.549 -16.443 -25.330 1.00 34.29 209 LYS A C 1
ATOM 1294 O O . LYS A 1 163 ? 27.596 -16.991 -24.991 1.00 36.00 209 LYS A O 1
ATOM 1300 N N . LYS A 1 164 ? 25.377 -17.025 -25.208 1.00 29.56 210 LYS A N 1
ATOM 1301 C CA . LYS A 1 164 ? 25.184 -18.324 -24.580 1.00 29.48 210 LYS A CA 1
ATOM 1302 C C . LYS A 1 164 ? 25.638 -19.469 -25.471 1.00 34.08 210 LYS A C 1
ATOM 1303 O O . LYS A 1 164 ? 26.064 -20.468 -24.959 1.00 36.21 210 LYS A O 1
ATOM 1309 N N . VAL A 1 165 ? 25.583 -19.309 -26.788 1.00 32.01 211 VAL A N 1
ATOM 1310 C CA . VAL A 1 165 ? 26.023 -20.284 -27.785 1.00 31.14 211 VAL A CA 1
ATOM 1311 C C . VAL A 1 165 ? 27.532 -20.307 -27.706 1.00 38.06 211 VAL A C 1
ATOM 1312 O O . VAL A 1 165 ? 28.139 -21.376 -27.576 1.00 39.46 211 VAL A O 1
ATOM 1316 N N . ILE A 1 166 ? 28.132 -19.113 -27.718 1.00 34.07 212 ILE A N 1
ATOM 1317 C CA . ILE A 1 166 ? 29.575 -18.939 -27.635 1.00 33.53 212 ILE A CA 1
ATOM 1318 C C . ILE A 1 166 ? 30.118 -19.507 -26.316 1.00 38.67 212 ILE A C 1
ATOM 1319 O O . ILE A 1 166 ? 31.118 -20.224 -26.345 1.00 37.24 212 ILE A O 1
ATOM 1324 N N . GLN A 1 167 ? 29.450 -19.215 -25.180 1.00 36.69 213 GLN A N 1
ATOM 1325 C CA . GLN A 1 167 ? 29.844 -19.731 -23.863 1.00 37.79 213 GLN A CA 1
ATOM 1326 C C . GLN A 1 167 ? 29.837 -21.282 -23.880 1.00 42.10 213 GLN A C 1
ATOM 1327 O O . GLN A 1 167 ? 30.810 -21.883 -23.430 1.00 41.70 213 GLN A O 1
ATOM 1333 N N . TYR A 1 168 ? 28.797 -21.916 -24.474 1.00 38.28 214 TYR A N 1
ATOM 1334 C CA . TYR A 1 168 ? 28.730 -23.383 -24.588 1.00 36.71 214 TYR A CA 1
ATOM 1335 C C . TYR A 1 168 ? 29.866 -23.965 -25.397 1.00 39.84 214 TYR A C 1
ATOM 1336 O O . TYR A 1 168 ? 30.512 -24.896 -24.922 1.00 38.42 214 TYR A O 1
ATOM 1345 N N . LEU A 1 169 ? 30.083 -23.454 -26.630 1.00 36.65 215 LEU A N 1
ATOM 1346 C CA . LEU A 1 169 ? 31.132 -23.941 -27.537 1.00 36.06 215 LEU A CA 1
ATOM 1347 C C . LEU A 1 169 ? 32.532 -23.768 -26.985 1.00 40.44 215 LEU A C 1
ATOM 1348 O O . LEU A 1 169 ? 33.334 -24.687 -27.098 1.00 37.62 215 LEU A O 1
ATOM 1353 N N . ALA A 1 170 ? 32.824 -22.598 -26.381 1.00 39.79 216 ALA A N 1
ATOM 1354 C CA . ALA A 1 170 ? 34.139 -22.289 -25.810 1.00 39.68 216 ALA A CA 1
ATOM 1355 C C . ALA A 1 170 ? 34.468 -23.203 -24.641 1.00 46.73 216 ALA A C 1
ATOM 1356 O O . ALA A 1 170 ? 35.632 -23.467 -24.379 1.00 46.24 216 ALA A O 1
ATOM 1358 N N . HIS A 1 171 ? 33.443 -23.677 -23.945 1.00 44.78 217 HIS A N 1
ATOM 1359 C CA . HIS A 1 171 ? 33.625 -24.555 -22.817 1.00 45.24 217 HIS A CA 1
ATOM 1360 C C . HIS A 1 171 ? 33.834 -26.001 -23.255 1.00 46.67 217 HIS A C 1
ATOM 1361 O O . HIS A 1 171 ? 34.809 -26.619 -22.817 1.00 48.27 217 HIS A O 1
ATOM 1368 N N . VAL A 1 172 ? 32.936 -26.532 -24.108 1.00 38.76 218 VAL A N 1
ATOM 1369 C CA . VAL A 1 172 ? 32.889 -27.945 -24.519 1.00 37.09 218 VAL A CA 1
ATOM 1370 C C . VAL A 1 172 ? 33.780 -28.299 -25.729 1.00 38.46 218 VAL A C 1
ATOM 1371 O O . VAL A 1 172 ? 34.002 -29.490 -26.000 1.00 36.19 218 VAL A O 1
ATOM 1375 N N . ALA A 1 173 ? 34.263 -27.296 -26.458 1.00 35.64 219 ALA A N 1
ATOM 1376 C CA . ALA A 1 173 ? 35.009 -27.564 -27.687 1.00 36.40 219 ALA A CA 1
ATOM 1377 C C . ALA A 1 173 ? 36.376 -26.908 -27.759 1.00 42.25 219 ALA A C 1
ATOM 1378 O O . ALA A 1 173 ? 36.893 -26.674 -28.858 1.00 39.49 219 ALA A O 1
ATOM 1380 N N . SER A 1 174 ? 37.005 -26.683 -26.593 1.00 44.34 220 SER A N 1
ATOM 1381 C CA . SER A 1 174 ? 38.375 -26.178 -26.531 1.00 47.99 220 SER A CA 1
ATOM 1382 C C . SER A 1 174 ? 39.298 -27.392 -26.580 1.00 57.77 220 SER A C 1
ATOM 1383 O O . SER A 1 174 ? 38.980 -28.422 -25.965 1.00 58.58 220 SER A O 1
ATOM 1386 N N . SER A 1 175 ? 40.414 -27.301 -27.332 1.00 56.94 221 SER A N 1
ATOM 1387 C CA . SER A 1 175 ? 41.378 -28.409 -27.481 1.00 58.36 221 SER A CA 1
ATOM 1388 C C . SER A 1 175 ? 42.265 -28.648 -26.221 1.00 67.09 221 SER A C 1
ATOM 1389 O O . SER A 1 175 ? 42.218 -27.801 -25.323 1.00 64.96 221 SER A O 1
ATOM 1392 N N . PRO A 1 176 ? 43.090 -29.751 -26.125 1.00 69.34 222 PRO A N 1
ATOM 1393 C CA . PRO A 1 176 ? 43.992 -29.908 -24.961 1.00 70.94 222 PRO A CA 1
ATOM 1394 C C . PRO A 1 176 ? 45.029 -28.778 -24.902 1.00 80.14 222 PRO A C 1
ATOM 1395 O O . PRO A 1 176 ? 45.613 -28.518 -23.847 1.00 78.49 222 PRO A O 1
ATOM 1399 N N . LYS A 1 177 ? 45.228 -28.095 -26.046 1.00 82.23 223 LYS A N 1
ATOM 1400 C CA . LYS A 1 177 ? 46.022 -26.882 -26.170 1.00 84.95 223 LYS A CA 1
ATOM 1401 C C . LYS A 1 177 ? 45.021 -25.759 -25.886 1.00 94.51 223 LYS A C 1
ATOM 1402 O O . LYS A 1 177 ? 43.904 -25.768 -26.411 1.00 94.06 223 LYS A O 1
ATOM 1408 N N . GLY A 1 178 ? 45.417 -24.811 -25.057 1.00 95.38 224 GLY A N 1
ATOM 1409 C CA . GLY A 1 178 ? 44.525 -23.726 -24.670 1.00 96.78 224 GLY A CA 1
ATOM 1410 C C . GLY A 1 178 ? 43.760 -24.089 -23.419 1.00 104.02 224 GLY A C 1
ATOM 1411 O O . GLY A 1 178 ? 42.867 -23.361 -22.995 1.00 104.12 224 GLY A O 1
ATOM 1412 N N . ARG A 1 179 ? 44.062 -25.269 -22.875 1.00 102.59 225 ARG A N 1
ATOM 1413 C CA . ARG A 1 179 ? 43.581 -25.818 -21.617 1.00 103.41 225 ARG A CA 1
ATOM 1414 C C . ARG A 1 179 ? 44.608 -26.842 -21.193 1.00 109.39 225 ARG A C 1
ATOM 1415 O O . ARG A 1 179 ? 44.310 -28.024 -20.987 1.00 109.11 225 ARG A O 1
ATOM 1423 N N . LYS A 1 180 ? 45.867 -26.352 -21.134 1.00 107.42 226 LYS A N 1
ATOM 1424 C CA . LYS A 1 180 ? 47.073 -27.074 -20.725 1.00 108.13 226 LYS A CA 1
ATOM 1425 C C . LYS A 1 180 ? 46.833 -27.593 -19.309 1.00 112.11 226 LYS A C 1
ATOM 1426 O O . LYS A 1 180 ? 47.040 -28.777 -19.039 1.00 111.82 226 LYS A O 1
ATOM 1432 N N . GLU A 1 181 ? 46.325 -26.705 -18.431 1.00 108.31 227 GLU A N 1
ATOM 1433 C CA . GLU A 1 181 ? 45.972 -27.010 -17.053 1.00 107.84 227 GLU A CA 1
ATOM 1434 C C . GLU A 1 181 ? 44.447 -27.010 -16.847 1.00 109.34 227 GLU A C 1
ATOM 1435 O O . GLU A 1 181 ? 43.773 -26.045 -17.233 1.00 108.66 227 GLU A O 1
ATOM 1441 N N . PRO A 1 182 ? 43.892 -28.113 -16.280 1.00 104.08 228 PRO A N 1
ATOM 1442 C CA . PRO A 1 182 ? 42.435 -28.183 -16.060 1.00 102.99 228 PRO A CA 1
ATOM 1443 C C . PRO A 1 182 ? 41.901 -27.092 -15.128 1.00 103.32 228 PRO A C 1
ATOM 1444 O O . PRO A 1 182 ? 42.572 -26.723 -14.163 1.00 102.95 228 PRO A O 1
ATOM 1448 N N . GLY A 1 183 ? 40.718 -26.568 -15.458 1.00 96.90 229 GLY A N 1
ATOM 1449 C CA . GLY A 1 183 ? 40.043 -25.515 -14.702 1.00 94.95 229 GLY A CA 1
ATOM 1450 C C . GLY A 1 183 ? 40.380 -24.109 -15.153 1.00 93.94 229 GLY A C 1
ATOM 1451 O O . GLY A 1 183 ? 39.586 -23.183 -14.947 1.00 93.12 229 GLY A O 1
ATOM 1452 N N . VAL A 1 184 ? 41.567 -23.940 -15.767 1.00 86.65 230 VAL A N 1
ATOM 1453 C CA . VAL A 1 184 ? 42.052 -22.653 -16.262 1.00 84.43 230 VAL A CA 1
ATOM 1454 C C . VAL A 1 184 ? 41.780 -22.500 -17.772 1.00 81.37 230 VAL A C 1
ATOM 1455 O O . VAL A 1 184 ? 42.387 -23.229 -18.562 1.00 79.55 230 VAL A O 1
ATOM 1459 N N . PRO A 1 185 ? 40.887 -21.556 -18.189 1.00 74.38 231 PRO A N 1
ATOM 1460 C CA . PRO A 1 185 ? 40.664 -21.335 -19.632 1.00 72.47 231 PRO A CA 1
ATOM 1461 C C . PRO A 1 185 ? 41.914 -20.730 -20.241 1.00 70.35 231 PRO A C 1
ATOM 1462 O O . PRO A 1 185 ? 42.600 -19.930 -19.597 1.00 69.04 231 PRO A O 1
ATOM 1466 N N . GLY A 1 186 ? 42.225 -21.151 -21.454 1.00 63.58 232 GLY A N 1
ATOM 1467 C CA . GLY A 1 186 ? 43.397 -20.665 -22.167 1.00 61.80 232 GLY A CA 1
ATOM 1468 C C . GLY A 1 186 ? 43.154 -19.373 -22.913 1.00 61.10 232 GLY A C 1
ATOM 1469 O O . GLY A 1 186 ? 42.064 -18.789 -22.835 1.00 60.12 232 GLY A O 1
ATOM 1470 N N . GLU A 1 187 ? 44.182 -18.932 -23.645 1.00 53.86 233 GLU A N 1
ATOM 1471 C CA . GLU A 1 187 ? 44.142 -17.695 -24.404 1.00 52.13 233 GLU A CA 1
ATOM 1472 C C . GLU A 1 187 ? 42.928 -17.612 -25.345 1.00 50.91 233 GLU A C 1
ATOM 1473 O O . GLU A 1 187 ? 42.089 -16.741 -25.139 1.00 49.74 233 GLU A O 1
ATOM 1479 N N . LEU A 1 188 ? 42.806 -18.543 -26.308 1.00 44.62 234 LEU A N 1
ATOM 1480 C CA . LEU A 1 188 ? 41.706 -18.546 -27.255 1.00 44.77 234 LEU A CA 1
ATOM 1481 C C . LEU A 1 188 ? 40.306 -18.460 -26.595 1.00 48.96 234 LEU A C 1
ATOM 1482 O O . LEU A 1 188 ? 39.521 -17.612 -27.006 1.00 47.00 234 LEU A O 1
ATOM 1487 N N . GLU A 1 189 ? 40.034 -19.274 -25.555 1.00 46.43 235 GLU A N 1
ATOM 1488 C CA . GLU A 1 189 ? 38.758 -19.283 -24.829 1.00 45.93 235 GLU A CA 1
ATOM 1489 C C . GLU A 1 189 ? 38.484 -17.905 -24.217 1.00 50.36 235 GLU A C 1
ATOM 1490 O O . GLU A 1 189 ? 37.457 -17.315 -24.522 1.00 49.33 235 GLU A O 1
ATOM 1496 N N . ARG A 1 190 ? 39.429 -17.372 -23.412 1.00 49.31 236 ARG A N 1
ATOM 1497 C CA . ARG A 1 190 ? 39.319 -16.067 -22.756 1.00 49.44 236 ARG A CA 1
ATOM 1498 C C . ARG A 1 190 ? 39.019 -14.935 -23.726 1.00 51.82 236 ARG A C 1
ATOM 1499 O O . ARG A 1 190 ? 38.150 -14.113 -23.444 1.00 52.69 236 ARG A O 1
ATOM 1507 N N . GLN A 1 191 ? 39.740 -14.888 -24.852 1.00 46.39 237 GLN A N 1
ATOM 1508 C CA . GLN A 1 191 ? 39.591 -13.849 -25.871 1.00 45.15 237 GLN A CA 1
ATOM 1509 C C . GLN A 1 191 ? 38.216 -13.954 -26.551 1.00 50.39 237 GLN A C 1
ATOM 1510 O O . GLN A 1 191 ? 37.481 -12.966 -26.604 1.00 52.27 237 GLN A O 1
ATOM 1516 N N . LEU A 1 192 ? 37.875 -15.162 -27.038 1.00 44.04 238 LEU A N 1
ATOM 1517 C CA . LEU A 1 192 ? 36.656 -15.552 -27.722 1.00 42.46 238 LEU A CA 1
ATOM 1518 C C . LEU A 1 192 ? 35.440 -15.072 -26.958 1.00 44.14 238 LEU A C 1
ATOM 1519 O O . LEU A 1 192 ? 34.502 -14.590 -27.570 1.00 43.02 238 LEU A O 1
ATOM 1524 N N . LEU A 1 193 ? 35.500 -15.122 -25.616 1.00 39.93 239 LEU A N 1
ATOM 1525 C CA . LEU A 1 193 ? 34.418 -14.673 -24.745 1.00 38.51 239 LEU A CA 1
ATOM 1526 C C . LEU A 1 193 ? 34.476 -13.173 -24.448 1.00 40.89 239 LEU A C 1
ATOM 1527 O O . LEU A 1 193 ? 33.450 -12.594 -24.134 1.00 38.90 239 LEU A O 1
ATOM 1532 N N . GLN A 1 194 ? 35.669 -12.536 -24.546 1.00 38.60 240 GLN A N 1
ATOM 1533 C CA . GLN A 1 194 ? 35.818 -11.096 -24.291 1.00 38.34 240 GLN A CA 1
ATOM 1534 C C . GLN A 1 194 ? 35.637 -10.233 -25.569 1.00 42.97 240 GLN A C 1
ATOM 1535 O O . GLN A 1 194 ? 35.812 -9.006 -25.508 1.00 43.72 240 GLN A O 1
ATOM 1541 N N . ALA A 1 195 ? 35.310 -10.869 -26.718 1.00 37.12 241 ALA A N 1
ATOM 1542 C CA . ALA A 1 195 ? 35.188 -10.171 -27.990 1.00 37.14 241 ALA A CA 1
ATOM 1543 C C . ALA A 1 195 ? 33.841 -9.484 -28.123 1.00 42.72 241 ALA A C 1
ATOM 1544 O O . ALA A 1 195 ? 33.812 -8.384 -28.644 1.00 42.73 241 ALA A O 1
ATOM 1546 N N . ASN A 1 196 ? 32.737 -10.117 -27.655 1.00 39.13 242 ASN A N 1
ATOM 1547 C CA . ASN A 1 196 ? 31.407 -9.525 -27.683 1.00 40.16 242 ASN A CA 1
ATOM 1548 C C . ASN A 1 196 ? 31.308 -8.297 -26.763 1.00 41.88 242 ASN A C 1
ATOM 1549 O O . ASN A 1 196 ? 30.890 -7.274 -27.283 1.00 42.02 242 ASN A O 1
ATOM 1554 N N . PRO A 1 197 ? 31.697 -8.326 -25.450 1.00 35.21 243 PRO A N 1
ATOM 1555 C CA . PRO A 1 197 ? 31.640 -7.090 -24.634 1.00 33.86 243 PRO A CA 1
ATOM 1556 C C . PRO A 1 197 ? 32.342 -5.902 -25.270 1.00 37.26 243 PRO A C 1
ATOM 1557 O O . PRO A 1 197 ? 31.897 -4.775 -25.060 1.00 37.00 243 PRO A O 1
ATOM 1561 N N . ILE A 1 198 ? 33.474 -6.149 -25.992 1.00 33.50 244 ILE A N 1
ATOM 1562 C CA . ILE A 1 198 ? 34.275 -5.129 -26.710 1.00 32.75 244 ILE A CA 1
ATOM 1563 C C . ILE A 1 198 ? 33.434 -4.503 -27.831 1.00 36.88 244 ILE A C 1
ATOM 1564 O O . ILE A 1 198 ? 33.440 -3.279 -27.998 1.00 35.70 244 ILE A O 1
ATOM 1569 N N . LEU A 1 199 ? 32.743 -5.345 -28.618 1.00 35.58 245 LEU A N 1
ATOM 1570 C CA . LEU A 1 199 ? 31.891 -4.833 -29.705 1.00 36.77 245 LEU A CA 1
ATOM 1571 C C . LEU A 1 199 ? 30.673 -4.179 -29.129 1.00 39.68 245 LEU A C 1
ATOM 1572 O O . LEU A 1 199 ? 30.214 -3.196 -29.681 1.00 39.97 245 LEU A O 1
ATOM 1577 N N . GLU A 1 200 ? 30.191 -4.655 -27.984 1.00 35.16 246 GLU A N 1
ATOM 1578 C CA . GLU A 1 200 ? 29.035 -4.026 -27.372 1.00 35.82 246 GLU A CA 1
ATOM 1579 C C . GLU A 1 200 ? 29.359 -2.654 -26.809 1.00 42.08 246 GLU A C 1
ATOM 1580 O O . GLU A 1 200 ? 28.502 -1.786 -26.828 1.00 43.05 246 GLU A O 1
ATOM 1586 N N . ALA A 1 201 ? 30.595 -2.420 -26.393 1.00 41.14 247 ALA A N 1
ATOM 1587 C CA . ALA A 1 201 ? 30.974 -1.100 -25.884 1.00 41.84 247 ALA A CA 1
ATOM 1588 C C . ALA A 1 201 ? 31.000 -0.067 -26.995 1.00 44.48 247 ALA A C 1
ATOM 1589 O O . ALA A 1 201 ? 30.519 1.047 -26.792 1.00 44.60 247 ALA A O 1
ATOM 1591 N N . PHE A 1 202 ? 31.479 -0.453 -28.189 1.00 39.86 248 PHE A N 1
ATOM 1592 C CA . PHE A 1 202 ? 31.562 0.448 -29.346 1.00 38.21 248 PHE A CA 1
ATOM 1593 C C . PHE A 1 202 ? 30.389 0.396 -30.320 1.00 39.87 248 PHE A C 1
ATOM 1594 O O . PHE A 1 202 ? 30.251 1.294 -31.150 1.00 40.93 248 PHE A O 1
ATOM 1602 N N . GLY A 1 203 ? 29.553 -0.625 -30.232 1.00 34.58 249 GLY A N 1
ATOM 1603 C CA . GLY A 1 203 ? 28.437 -0.774 -31.160 1.00 33.49 249 GLY A CA 1
ATOM 1604 C C . GLY A 1 203 ? 27.044 -0.874 -30.586 1.00 33.25 249 GLY A C 1
ATOM 1605 O O . GLY A 1 203 ? 26.111 -0.985 -31.356 1.00 29.64 249 GLY A O 1
ATOM 1606 N N . ASN A 1 204 ? 26.895 -0.920 -29.250 1.00 30.92 250 ASN A N 1
ATOM 1607 C CA . ASN A 1 204 ? 25.606 -0.974 -28.597 1.00 31.91 250 ASN A CA 1
ATOM 1608 C C . ASN A 1 204 ? 25.304 0.336 -27.958 1.00 39.36 250 ASN A C 1
ATOM 1609 O O . ASN A 1 204 ? 26.226 1.093 -27.664 1.00 41.10 250 ASN A O 1
ATOM 1614 N N . ALA A 1 205 ? 24.003 0.628 -27.778 1.00 36.44 251 ALA A N 1
ATOM 1615 C CA . ALA A 1 205 ? 23.504 1.887 -27.235 1.00 35.77 251 ALA A CA 1
ATOM 1616 C C . ALA A 1 205 ? 22.127 1.685 -26.648 1.00 41.20 251 ALA A C 1
ATOM 1617 O O . ALA A 1 205 ? 21.435 0.724 -26.992 1.00 41.65 251 ALA A O 1
ATOM 1619 N N . LYS A 1 206 ? 21.705 2.602 -25.791 1.00 37.98 252 LYS A N 1
ATOM 1620 C CA . LYS A 1 206 ? 20.369 2.509 -25.231 1.00 37.86 252 LYS A CA 1
ATOM 1621 C C . LYS A 1 206 ? 19.375 3.136 -26.212 1.00 39.87 252 LYS A C 1
ATOM 1622 O O . LYS A 1 206 ? 19.505 4.311 -26.564 1.00 37.94 252 LYS A O 1
ATOM 1628 N N . THR A 1 207 ? 18.412 2.342 -26.673 1.00 37.37 253 THR A N 1
ATOM 1629 C CA . THR A 1 207 ? 17.293 2.856 -27.464 1.00 38.73 253 THR A CA 1
ATOM 1630 C C . THR A 1 207 ? 16.073 2.723 -26.561 1.00 44.47 253 THR A C 1
ATOM 1631 O O . THR A 1 207 ? 16.163 2.065 -25.515 1.00 44.19 253 THR A O 1
ATOM 1635 N N . VAL A 1 208 ? 14.929 3.302 -26.966 1.00 42.91 254 VAL A N 1
ATOM 1636 C CA . VAL A 1 208 ? 13.663 3.160 -26.217 1.00 43.54 254 VAL A CA 1
ATOM 1637 C C . VAL A 1 208 ? 13.249 1.672 -26.087 1.00 46.97 254 VAL A C 1
ATOM 1638 O O . VAL A 1 208 ? 12.553 1.324 -25.133 1.00 47.46 254 VAL A O 1
ATOM 1642 N N . LYS A 1 209 ? 13.672 0.813 -27.048 1.00 43.01 255 LYS A N 1
ATOM 1643 C CA . LYS A 1 209 ? 13.307 -0.615 -27.107 1.00 42.86 255 LYS A CA 1
ATOM 1644 C C . LYS A 1 209 ? 14.236 -1.514 -26.331 1.00 44.39 255 LYS A C 1
ATOM 1645 O O . LYS A 1 209 ? 13.801 -2.566 -25.881 1.00 45.99 255 LYS A O 1
ATOM 1651 N N . ASN A 1 210 ? 15.500 -1.134 -26.204 1.00 37.84 256 ASN A N 1
ATOM 1652 C CA . ASN A 1 210 ? 16.514 -1.923 -25.530 1.00 36.31 256 ASN A CA 1
ATOM 1653 C C . ASN A 1 210 ? 17.622 -1.033 -24.969 1.00 39.41 256 ASN A C 1
ATOM 1654 O O . ASN A 1 210 ? 18.148 -0.228 -25.661 1.00 37.63 256 ASN A O 1
ATOM 1659 N N . ASP A 1 211 ? 18.033 -1.282 -23.740 1.00 37.44 257 ASP A N 1
ATOM 1660 C CA . ASP A 1 211 ? 19.093 -0.557 -23.051 1.00 37.18 257 ASP A CA 1
ATOM 1661 C C . ASP A 1 211 ? 20.480 -0.894 -23.567 1.00 39.47 257 ASP A C 1
ATOM 1662 O O . ASP A 1 211 ? 21.412 -0.189 -23.349 1.00 40.82 257 ASP A O 1
ATOM 1667 N N . ASN A 1 212 ? 20.593 -2.034 -24.198 1.00 33.04 258 ASN A N 1
ATOM 1668 C CA . ASN A 1 212 ? 21.828 -2.559 -24.749 1.00 31.41 258 ASN A CA 1
ATOM 1669 C C . ASN A 1 212 ? 21.552 -3.002 -26.189 1.00 32.91 258 ASN A C 1
ATOM 1670 O O . ASN A 1 212 ? 21.855 -4.124 -26.575 1.00 31.73 258 ASN A O 1
ATOM 1675 N N . SER A 1 213 ? 20.999 -2.099 -26.986 1.00 31.34 259 SER A N 1
ATOM 1676 C CA . SER A 1 213 ? 20.613 -2.372 -28.373 1.00 30.39 259 SER A CA 1
ATOM 1677 C C . SER A 1 213 ? 21.827 -2.497 -29.290 1.00 33.63 259 SER A C 1
ATOM 1678 O O . SER A 1 213 ? 22.701 -1.654 -29.228 1.00 33.51 259 SER A O 1
ATOM 1681 N N . SER A 1 214 ? 21.898 -3.564 -30.114 1.00 30.55 260 SER A N 1
ATOM 1682 C CA . SER A 1 214 ? 22.965 -3.743 -31.109 1.00 29.43 260 SER A CA 1
ATOM 1683 C C . SER A 1 214 ? 22.605 -2.850 -32.246 1.00 33.79 260 SER A C 1
ATOM 1684 O O . SER A 1 214 ? 21.486 -2.945 -32.788 1.00 34.29 260 SER A O 1
ATOM 1687 N N . ARG A 1 215 ? 23.533 -1.910 -32.579 1.00 28.90 261 ARG A N 1
ATOM 1688 C CA . ARG A 1 215 ? 23.340 -0.929 -33.618 1.00 26.62 261 ARG A CA 1
ATOM 1689 C C . ARG A 1 215 ? 24.162 -1.311 -34.840 1.00 32.83 261 ARG A C 1
ATOM 1690 O O . ARG A 1 215 ? 24.559 -0.474 -35.667 1.00 31.25 261 ARG A O 1
ATOM 1698 N N . PHE A 1 216 ? 24.373 -2.623 -34.975 1.00 29.99 262 PHE A N 1
ATOM 1699 C CA . PHE A 1 216 ? 25.107 -3.233 -36.105 1.00 30.01 262 PHE A CA 1
ATOM 1700 C C . PHE A 1 216 ? 24.706 -4.697 -36.082 1.00 30.93 262 PHE A C 1
ATOM 1701 O O . PHE A 1 216 ? 24.354 -5.200 -35.018 1.00 28.64 262 PHE A O 1
ATOM 1709 N N . GLY A 1 217 ? 24.836 -5.368 -37.218 1.00 28.58 263 GLY A N 1
ATOM 1710 C CA . GLY A 1 217 ? 24.605 -6.806 -37.320 1.00 29.79 263 GLY A CA 1
ATOM 1711 C C . GLY A 1 217 ? 25.933 -7.539 -37.279 1.00 34.45 263 GLY A C 1
ATOM 1712 O O . GLY A 1 217 ? 26.988 -6.929 -37.515 1.00 31.50 263 GLY A O 1
ATOM 1713 N N . LYS A 1 218 ? 25.919 -8.818 -36.894 1.00 32.69 264 LYS A N 1
ATOM 1714 C CA . LYS A 1 218 ? 27.172 -9.572 -36.892 1.00 32.63 264 LYS A CA 1
ATOM 1715 C C . LYS A 1 218 ? 26.967 -11.050 -37.168 1.00 36.93 264 LYS A C 1
ATOM 1716 O O . LYS A 1 218 ? 25.974 -11.648 -36.755 1.00 36.66 264 LYS A O 1
ATOM 1722 N N . PHE A 1 219 ? 27.894 -11.604 -37.936 1.00 33.61 265 PHE A N 1
ATOM 1723 C CA . PHE A 1 219 ? 27.897 -13.015 -38.241 1.00 33.25 265 PHE A CA 1
ATOM 1724 C C . PHE A 1 219 ? 29.229 -13.470 -37.682 1.00 37.63 265 PHE A C 1
ATOM 1725 O O . PHE A 1 219 ? 30.275 -12.941 -38.057 1.00 36.86 265 PHE A O 1
ATOM 1733 N N . ILE A 1 220 ? 29.226 -14.420 -36.794 1.00 33.46 266 ILE A N 1
ATOM 1734 C CA . ILE A 1 220 ? 30.443 -14.906 -36.250 1.00 34.17 266 ILE A CA 1
ATOM 1735 C C . ILE A 1 220 ? 30.670 -16.315 -36.706 1.00 37.00 266 ILE A C 1
ATOM 1736 O O . ILE A 1 220 ? 29.801 -17.105 -36.649 1.00 34.27 266 ILE A O 1
ATOM 1741 N N . ARG A 1 221 ? 31.859 -16.615 -37.158 1.00 36.16 267 ARG A N 1
ATOM 1742 C CA . ARG A 1 221 ? 32.208 -17.948 -37.575 1.00 35.59 267 ARG A CA 1
ATOM 1743 C C . ARG A 1 221 ? 33.172 -18.562 -36.614 1.00 39.33 267 ARG A C 1
ATOM 1744 O O . ARG A 1 221 ? 34.176 -17.997 -36.335 1.00 41.14 267 ARG A O 1
ATOM 1752 N N . ILE A 1 222 ? 32.884 -19.747 -36.140 1.00 34.04 268 ILE A N 1
ATOM 1753 C CA . ILE A 1 222 ? 33.800 -20.408 -35.273 1.00 33.22 268 ILE A CA 1
ATOM 1754 C C . ILE A 1 222 ? 34.384 -21.537 -36.087 1.00 36.74 268 ILE A C 1
ATOM 1755 O O . ILE A 1 222 ? 33.651 -22.317 -36.589 1.00 36.07 268 ILE A O 1
ATOM 1760 N N . ASN A 1 223 ? 35.706 -21.530 -36.227 1.00 33.95 269 ASN A N 1
ATOM 1761 C CA . ASN A 1 223 ? 36.421 -22.520 -37.014 1.00 34.22 269 ASN A CA 1
ATOM 1762 C C . ASN A 1 223 ? 36.909 -23.663 -36.145 1.00 36.39 269 ASN A C 1
ATOM 1763 O O . ASN A 1 223 ? 37.531 -23.460 -35.102 1.00 36.04 269 ASN A O 1
ATOM 1768 N N . PHE A 1 224 ? 36.612 -24.870 -36.600 1.00 33.02 270 PHE A N 1
ATOM 1769 C CA . PHE A 1 224 ? 36.978 -26.083 -35.901 1.00 31.68 270 PHE A CA 1
ATOM 1770 C C . PHE A 1 224 ? 37.956 -26.974 -36.661 1.00 34.22 270 PHE A C 1
ATOM 1771 O O . PHE A 1 224 ? 37.968 -26.924 -37.868 1.00 29.72 270 PHE A O 1
ATOM 1779 N N . ASP A 1 225 ? 38.788 -27.742 -35.928 1.00 33.12 271 ASP A N 1
ATOM 1780 C CA . ASP A 1 225 ? 39.690 -28.760 -36.479 1.00 33.45 271 ASP A CA 1
ATOM 1781 C C . ASP A 1 225 ? 39.005 -30.105 -36.750 1.00 38.09 271 ASP A C 1
ATOM 1782 O O . ASP A 1 225 ? 37.974 -30.415 -36.154 1.00 34.93 271 ASP A O 1
ATOM 1787 N N . VAL A 1 226 ? 39.586 -30.897 -37.652 1.00 34.14 272 VAL A N 1
ATOM 1788 C CA . VAL A 1 226 ? 39.023 -32.188 -38.021 1.00 34.78 272 VAL A CA 1
ATOM 1789 C C . VAL A 1 226 ? 38.689 -33.047 -36.760 1.00 38.19 272 VAL A C 1
ATOM 1790 O O . VAL A 1 226 ? 37.838 -33.945 -36.827 1.00 38.04 272 VAL A O 1
ATOM 1794 N N . ALA A 1 227 ? 39.232 -32.670 -35.593 1.00 34.08 273 ALA A N 1
ATOM 1795 C CA . ALA A 1 227 ? 38.932 -33.388 -34.337 1.00 34.13 273 ALA A CA 1
ATOM 1796 C C . ALA A 1 227 ? 37.757 -32.752 -33.559 1.00 36.66 273 ALA A C 1
ATOM 1797 O O . ALA A 1 227 ? 37.494 -33.135 -32.410 1.00 38.02 273 ALA A O 1
ATOM 1799 N N . GLY A 1 228 ? 37.081 -31.796 -34.197 1.00 33.07 274 GLY A N 1
ATOM 1800 C CA . GLY A 1 228 ? 35.962 -31.034 -33.648 1.00 33.15 274 GLY A CA 1
ATOM 1801 C C . GLY A 1 228 ? 36.294 -30.038 -32.547 1.00 36.53 274 GLY A C 1
ATOM 1802 O O . GLY A 1 228 ? 35.473 -29.810 -31.658 1.00 34.76 274 GLY A O 1
ATOM 1803 N N . TYR A 1 229 ? 37.493 -29.462 -32.571 1.00 33.81 275 TYR A N 1
ATOM 1804 C CA . TYR A 1 229 ? 37.947 -28.503 -31.555 1.00 35.28 275 TYR A CA 1
ATOM 1805 C C . TYR A 1 229 ? 38.056 -27.128 -32.160 1.00 35.88 275 TYR A C 1
ATOM 1806 O O . TYR A 1 229 ? 38.495 -27.028 -33.303 1.00 33.38 275 TYR A O 1
ATOM 1815 N N . ILE A 1 230 ? 37.764 -26.070 -31.379 1.00 34.32 276 ILE A N 1
ATOM 1816 C CA . ILE A 1 230 ? 37.854 -24.667 -31.856 1.00 34.66 276 ILE A CA 1
ATOM 1817 C C . ILE A 1 230 ? 39.296 -24.336 -32.160 1.00 39.44 276 ILE A C 1
ATOM 1818 O O . ILE A 1 230 ? 40.140 -24.552 -31.297 1.00 38.92 276 ILE A O 1
ATOM 1823 N N . VAL A 1 231 ? 39.574 -23.793 -33.382 1.00 38.08 277 VAL A N 1
ATOM 1824 C CA . VAL A 1 231 ? 40.910 -23.364 -33.835 1.00 37.29 277 VAL A CA 1
ATOM 1825 C C . VAL A 1 231 ? 41.002 -21.839 -34.102 1.00 40.80 277 VAL A C 1
ATOM 1826 O O . VAL A 1 231 ? 42.101 -21.289 -34.221 1.00 39.68 277 VAL A O 1
ATOM 1830 N N . GLY A 1 232 ? 39.852 -21.190 -34.225 1.00 37.38 278 GLY A N 1
ATOM 1831 C CA . GLY A 1 232 ? 39.758 -19.763 -34.497 1.00 36.07 278 GLY A CA 1
ATOM 1832 C C . GLY A 1 232 ? 38.322 -19.285 -34.619 1.00 40.27 278 GLY A C 1
ATOM 1833 O O . GLY A 1 232 ? 37.365 -20.066 -34.487 1.00 39.08 278 GLY A O 1
ATOM 1834 N N . ALA A 1 233 ? 38.168 -17.985 -34.839 1.00 35.71 279 ALA A N 1
ATOM 1835 C CA . ALA A 1 233 ? 36.876 -17.344 -35.030 1.00 35.87 279 ALA A CA 1
ATOM 1836 C C . ALA A 1 233 ? 37.077 -16.141 -35.923 1.00 38.07 279 ALA A C 1
ATOM 1837 O O . ALA A 1 233 ? 38.190 -15.611 -35.974 1.00 36.08 279 ALA A O 1
ATOM 1839 N N . ASN A 1 234 ? 36.051 -15.790 -36.690 1.00 33.68 280 ASN A N 1
ATOM 1840 C CA . ASN A 1 234 ? 36.104 -14.651 -37.593 1.00 33.19 280 ASN A CA 1
ATOM 1841 C C . ASN A 1 234 ? 34.849 -13.820 -37.390 1.00 36.80 280 ASN A C 1
ATOM 1842 O O . ASN A 1 234 ? 33.765 -14.367 -37.186 1.00 32.74 280 ASN A O 1
ATOM 1847 N N . ILE A 1 235 ? 34.987 -12.501 -37.443 1.00 33.90 281 ILE A N 1
ATOM 1848 C CA . ILE A 1 235 ? 33.832 -11.638 -37.244 1.00 33.74 281 ILE A CA 1
ATOM 1849 C C . ILE A 1 235 ? 33.505 -10.744 -38.435 1.00 37.94 281 ILE A C 1
ATOM 1850 O O . ILE A 1 235 ? 34.364 -10.028 -38.950 1.00 36.46 281 ILE A O 1
ATOM 1855 N N . GLU A 1 236 ? 32.248 -10.799 -38.860 1.00 33.42 282 GLU A N 1
ATOM 1856 C CA . GLU A 1 236 ? 31.754 -9.973 -39.939 1.00 33.84 282 GLU A CA 1
ATOM 1857 C C . GLU A 1 236 ? 30.753 -9.049 -39.267 1.00 34.45 282 GLU A C 1
ATOM 1858 O O . GLU A 1 236 ? 29.926 -9.532 -38.510 1.00 35.26 282 GLU A O 1
ATOM 1864 N N . THR A 1 237 ? 30.809 -7.751 -39.525 1.00 28.71 283 THR A N 1
ATOM 1865 C CA . THR A 1 237 ? 29.843 -6.819 -38.982 1.00 28.98 283 THR A CA 1
ATOM 1866 C C . THR A 1 237 ? 29.132 -6.165 -40.120 1.00 36.75 283 THR A C 1
ATOM 1867 O O . THR A 1 237 ? 29.634 -6.130 -41.249 1.00 37.66 283 THR A O 1
ATOM 1871 N N . TYR A 1 238 ? 27.920 -5.760 -39.888 1.00 32.31 284 TYR A N 1
ATOM 1872 C CA . TYR A 1 238 ? 27.175 -5.174 -40.942 1.00 33.93 284 TYR A CA 1
ATOM 1873 C C . TYR A 1 238 ? 26.475 -3.919 -40.526 1.00 40.66 284 TYR A C 1
ATOM 1874 O O . TYR A 1 238 ? 25.903 -3.848 -39.472 1.00 38.21 284 TYR A O 1
ATOM 1883 N N . LEU A 1 239 ? 26.563 -2.918 -41.374 1.00 40.52 285 LEU A N 1
ATOM 1884 C CA . LEU A 1 239 ? 25.816 -1.700 -41.186 1.00 41.61 285 LEU A CA 1
ATOM 1885 C C . LEU A 1 239 ? 25.763 -1.005 -39.840 1.00 40.45 285 LEU A C 1
ATOM 1886 O O . LEU A 1 239 ? 24.732 -0.990 -39.232 1.00 39.91 285 LEU A O 1
ATOM 1891 N N . LEU A 1 240 ? 26.878 -0.505 -39.348 1.00 33.15 286 LEU A N 1
ATOM 1892 C CA . LEU A 1 240 ? 26.879 0.232 -38.111 1.00 32.01 286 LEU A CA 1
ATOM 1893 C C . LEU A 1 240 ? 26.029 1.488 -38.250 1.00 35.34 286 LEU A C 1
ATOM 1894 O O . LEU A 1 240 ? 26.078 2.137 -39.241 1.00 33.78 286 LEU A O 1
ATOM 1899 N N . GLU A 1 241 ? 25.264 1.813 -37.226 1.00 33.08 287 GLU A N 1
ATOM 1900 C CA . GLU A 1 241 ? 24.370 3.003 -37.223 1.00 33.12 287 GLU A CA 1
ATOM 1901 C C . GLU A 1 241 ? 25.243 4.205 -36.801 1.00 34.51 287 GLU A C 1
ATOM 1902 O O . GLU A 1 241 ? 25.113 4.719 -35.685 1.00 32.06 287 GLU A O 1
ATOM 1908 N N . LYS A 1 242 ? 26.179 4.594 -37.680 1.00 32.18 288 LYS A N 1
ATOM 1909 C CA . LYS A 1 242 ? 27.192 5.640 -37.414 1.00 32.71 288 LYS A CA 1
ATOM 1910 C C . LYS A 1 242 ? 26.612 7.013 -37.059 1.00 38.05 288 LYS A C 1
ATOM 1911 O O . LYS A 1 242 ? 27.283 7.738 -36.342 1.00 36.54 288 LYS A O 1
ATOM 1917 N N . SER A 1 243 ? 25.350 7.317 -37.471 1.00 37.44 289 SER A N 1
ATOM 1918 C CA . SER A 1 243 ? 24.631 8.575 -37.192 1.00 38.29 289 SER A CA 1
ATOM 1919 C C . SER A 1 243 ? 24.325 8.731 -35.705 1.00 44.75 289 SER A C 1
ATOM 1920 O O . SER A 1 243 ? 24.113 9.851 -35.254 1.00 46.40 289 SER A O 1
ATOM 1923 N N . ARG A 1 244 ? 24.315 7.620 -34.941 1.00 40.78 290 ARG A N 1
ATOM 1924 C CA . ARG A 1 244 ? 24.105 7.644 -33.488 1.00 41.00 290 ARG A CA 1
ATOM 1925 C C . ARG A 1 244 ? 25.284 8.337 -32.772 1.00 46.02 290 ARG A C 1
ATOM 1926 O O . ARG A 1 244 ? 25.156 8.723 -31.604 1.00 43.94 290 ARG A O 1
ATOM 1934 N N . ALA A 1 245 ? 26.430 8.486 -33.471 1.00 43.97 291 ALA A N 1
ATOM 1935 C CA . ALA A 1 245 ? 27.575 9.171 -32.896 1.00 45.27 291 ALA A CA 1
ATOM 1936 C C . ALA A 1 245 ? 27.303 10.682 -32.809 1.00 47.34 291 ALA A C 1
ATOM 1937 O O . ALA A 1 245 ? 27.798 11.324 -31.893 1.00 48.04 291 ALA A O 1
ATOM 1939 N N . ILE A 1 246 ? 26.472 11.229 -33.706 1.00 42.77 292 ILE A N 1
ATOM 1940 C CA . ILE A 1 246 ? 26.229 12.679 -33.800 1.00 42.60 292 ILE A CA 1
ATOM 1941 C C . ILE A 1 246 ? 24.880 13.143 -33.178 1.00 45.27 292 ILE A C 1
ATOM 1942 O O . ILE A 1 246 ? 24.852 14.246 -32.623 1.00 43.91 292 ILE A O 1
ATOM 1947 N N . ARG A 1 247 ? 23.801 12.311 -33.229 1.00 39.66 293 ARG A N 1
ATOM 1948 C CA . ARG A 1 247 ? 22.514 12.613 -32.603 1.00 39.50 293 ARG A CA 1
ATOM 1949 C C . ARG A 1 247 ? 21.696 11.353 -32.284 1.00 43.21 293 ARG A C 1
ATOM 1950 O O . ARG A 1 247 ? 21.778 10.341 -32.992 1.00 42.22 293 ARG A O 1
ATOM 1958 N N . GLN A 1 248 ? 20.951 11.428 -31.165 1.00 39.38 294 GLN A N 1
ATOM 1959 C CA . GLN A 1 248 ? 20.078 10.392 -30.597 1.00 38.50 294 GLN A CA 1
ATOM 1960 C C . GLN A 1 248 ? 18.758 11.075 -30.304 1.00 41.48 294 GLN A C 1
ATOM 1961 O O . GLN A 1 248 ? 18.750 12.273 -30.054 1.00 39.69 294 GLN A O 1
ATOM 1967 N N . ALA A 1 249 ? 17.653 10.315 -30.321 1.00 38.20 295 ALA A N 1
ATOM 1968 C CA . ALA A 1 249 ? 16.312 10.796 -30.052 1.00 38.42 295 ALA A CA 1
ATOM 1969 C C . ALA A 1 249 ? 16.042 10.846 -28.535 1.00 46.63 295 ALA A C 1
ATOM 1970 O O . ALA A 1 249 ? 16.905 10.454 -27.730 1.00 47.58 295 ALA A O 1
ATOM 1972 N N . LYS A 1 250 ? 14.824 11.289 -28.154 1.00 44.56 296 LYS A N 1
ATOM 1973 C CA . LYS A 1 250 ? 14.322 11.416 -26.779 1.00 45.05 296 LYS A CA 1
ATOM 1974 C C . LYS A 1 250 ? 14.443 10.095 -26.019 1.00 50.01 296 LYS A C 1
ATOM 1975 O O . LYS A 1 250 ? 14.095 9.036 -26.553 1.00 49.43 296 LYS A O 1
ATOM 1981 N N . ASP A 1 251 ? 14.996 10.154 -24.795 1.00 46.86 297 ASP A N 1
ATOM 1982 C CA . ASP A 1 251 ? 15.215 8.987 -23.937 1.00 46.56 297 ASP A CA 1
ATOM 1983 C C . ASP A 1 251 ? 16.261 8.000 -24.492 1.00 45.47 297 ASP A C 1
ATOM 1984 O O . ASP A 1 251 ? 16.400 6.905 -23.965 1.00 43.44 297 ASP A O 1
ATOM 1989 N N . GLU A 1 252 ? 17.010 8.388 -25.528 1.00 41.74 298 GLU A N 1
ATOM 1990 C CA . GLU A 1 252 ? 18.038 7.530 -26.120 1.00 40.19 298 GLU A CA 1
ATOM 1991 C C . GLU A 1 252 ? 19.445 8.061 -25.918 1.00 44.84 298 GLU A C 1
ATOM 1992 O O . GLU A 1 252 ? 19.672 9.276 -25.837 1.00 44.02 298 GLU A O 1
ATOM 1998 N N . CYS A 1 253 ? 20.404 7.143 -25.870 1.00 42.77 299 CYS A N 1
ATOM 1999 C CA . CYS A 1 253 ? 21.818 7.486 -25.700 1.00 41.96 299 CYS A CA 1
ATOM 2000 C C . CYS A 1 253 ? 22.618 7.119 -26.906 1.00 43.48 299 CYS A C 1
ATOM 2001 O O . CYS A 1 253 ? 22.173 6.323 -27.736 1.00 42.14 299 CYS A O 1
ATOM 2004 N N . SER A 1 254 ? 23.849 7.668 -26.965 1.00 39.26 300 SER A N 1
ATOM 2005 C CA . SER A 1 254 ? 24.847 7.369 -27.981 1.00 39.16 300 SER A CA 1
ATOM 2006 C C . SER A 1 254 ? 25.469 6.000 -27.614 1.00 44.23 300 SER A C 1
ATOM 2007 O O . SER A 1 254 ? 24.967 5.339 -26.686 1.00 46.06 300 SER A O 1
ATOM 2010 N N . PHE A 1 255 ? 26.585 5.657 -28.247 1.00 38.61 301 PHE A N 1
ATOM 2011 C CA . PHE A 1 255 ? 27.268 4.406 -27.963 1.00 37.63 301 PHE A CA 1
ATOM 2012 C C . PHE A 1 255 ? 27.720 4.453 -26.510 1.00 41.08 301 PHE A C 1
ATOM 2013 O O . PHE A 1 255 ? 28.047 5.519 -25.987 1.00 40.49 301 PHE A O 1
ATOM 2021 N N . HIS A 1 256 ? 27.735 3.296 -25.860 1.00 35.14 302 HIS A N 1
ATOM 2022 C CA . HIS A 1 256 ? 28.098 3.217 -24.450 1.00 34.71 302 HIS A CA 1
ATOM 2023 C C . HIS A 1 256 ? 29.516 3.698 -24.156 1.00 41.40 302 HIS A C 1
ATOM 2024 O O . HIS A 1 256 ? 29.747 4.367 -23.149 1.00 43.39 302 HIS A O 1
ATOM 2031 N N . ILE A 1 257 ? 30.466 3.366 -25.024 1.00 37.99 303 ILE A N 1
ATOM 2032 C CA . ILE A 1 257 ? 31.846 3.782 -24.794 1.00 38.58 303 ILE A CA 1
ATOM 2033 C C . ILE A 1 257 ? 31.966 5.270 -24.434 1.00 44.78 303 ILE A C 1
ATOM 2034 O O . ILE A 1 257 ? 32.727 5.605 -23.534 1.00 45.16 303 ILE A O 1
ATOM 2039 N N . PHE A 1 258 ? 31.188 6.141 -25.096 1.00 42.41 304 PHE A N 1
ATOM 2040 C CA . PHE A 1 258 ? 31.173 7.577 -24.844 1.00 41.85 304 PHE A CA 1
ATOM 2041 C C . PHE A 1 258 ? 30.979 7.916 -23.363 1.00 46.93 304 PHE A C 1
ATOM 2042 O O . PHE A 1 258 ? 31.737 8.717 -22.816 1.00 46.49 304 PHE A O 1
ATOM 2050 N N . TYR A 1 259 ? 30.027 7.224 -22.716 1.00 44.52 305 TYR A N 1
ATOM 2051 C CA . TYR A 1 259 ? 29.600 7.375 -21.327 1.00 45.17 305 TYR A CA 1
ATOM 2052 C C . TYR A 1 259 ? 30.605 6.798 -20.342 1.00 52.27 305 TYR A C 1
ATOM 2053 O O . TYR A 1 259 ? 30.944 7.476 -19.367 1.00 53.07 305 TYR A O 1
ATOM 2062 N N . GLN A 1 260 ? 31.114 5.571 -20.621 1.00 48.50 306 GLN A N 1
ATOM 2063 C CA . GLN A 1 260 ? 32.132 4.859 -19.839 1.00 47.90 306 GLN A CA 1
ATOM 2064 C C . GLN A 1 260 ? 33.417 5.701 -19.754 1.00 52.48 306 GLN A C 1
ATOM 2065 O O . GLN A 1 260 ? 33.947 5.898 -18.667 1.00 52.01 306 GLN A O 1
ATOM 2071 N N . LEU A 1 261 ? 33.856 6.253 -20.881 1.00 50.20 307 LEU A N 1
ATOM 2072 C CA . LEU A 1 261 ? 35.022 7.127 -20.947 1.00 51.45 307 LEU A CA 1
ATOM 2073 C C . LEU A 1 261 ? 34.842 8.428 -20.152 1.00 59.56 307 LEU A C 1
ATOM 2074 O O . LEU A 1 261 ? 35.694 8.740 -19.324 1.00 59.88 307 LEU A O 1
ATOM 2079 N N . LEU A 1 262 ? 33.736 9.166 -20.380 1.00 58.44 308 LEU A N 1
ATOM 2080 C CA . LEU A 1 262 ? 33.508 10.458 -19.727 1.00 59.04 308 LEU A CA 1
ATOM 2081 C C . LEU A 1 262 ? 33.254 10.356 -18.216 1.00 63.77 308 LEU A C 1
ATOM 2082 O O . LEU A 1 262 ? 33.762 11.187 -17.462 1.00 63.10 308 LEU A O 1
ATOM 2087 N N . GLY A 1 263 ? 32.519 9.336 -17.792 1.00 61.22 309 GLY A N 1
ATOM 2088 C CA . GLY A 1 263 ? 32.227 9.121 -16.382 1.00 61.50 309 GLY A CA 1
ATOM 2089 C C . GLY A 1 263 ? 33.257 8.310 -15.625 1.00 67.03 309 GLY A C 1
ATOM 2090 O O . GLY A 1 263 ? 33.373 8.469 -14.409 1.00 67.72 309 GLY A O 1
ATOM 2091 N N . GLY A 1 264 ? 33.989 7.448 -16.330 1.00 64.21 310 GLY A N 1
ATOM 2092 C CA . GLY A 1 264 ? 34.959 6.539 -15.728 1.00 65.37 310 GLY A CA 1
ATOM 2093 C C . GLY A 1 264 ? 36.441 6.865 -15.730 1.00 72.39 310 GLY A C 1
ATOM 2094 O O . GLY A 1 264 ? 37.188 6.216 -14.991 1.00 72.59 310 GLY A O 1
ATOM 2095 N N . ALA A 1 265 ? 36.898 7.835 -16.557 1.00 70.60 311 ALA A N 1
ATOM 2096 C CA . ALA A 1 265 ? 38.326 8.177 -16.647 1.00 70.81 311 ALA A CA 1
ATOM 2097 C C . ALA A 1 265 ? 38.884 8.908 -15.429 1.00 77.21 311 ALA A C 1
ATOM 2098 O O . ALA A 1 265 ? 38.160 9.633 -14.746 1.00 76.64 311 ALA A O 1
ATOM 2100 N N . GLY A 1 266 ? 40.169 8.681 -15.164 1.00 76.27 312 GLY A N 1
ATOM 2101 C CA . GLY A 1 266 ? 40.891 9.314 -14.070 1.00 77.60 312 GLY A CA 1
ATOM 2102 C C . GLY A 1 266 ? 41.277 10.725 -14.444 1.00 84.81 312 GLY A C 1
ATOM 2103 O O . GLY A 1 266 ? 41.251 11.067 -15.628 1.00 85.46 312 GLY A O 1
ATOM 2104 N N . GLU A 1 267 ? 41.649 11.555 -13.450 1.00 82.78 313 GLU A N 1
ATOM 2105 C CA . GLU A 1 267 ? 42.024 12.961 -13.664 1.00 83.07 313 GLU A CA 1
ATOM 2106 C C . GLU A 1 267 ? 43.095 13.157 -14.742 1.00 85.28 313 GLU A C 1
ATOM 2107 O O . GLU A 1 267 ? 42.996 14.103 -15.526 1.00 85.10 313 GLU A O 1
ATOM 2113 N N . GLN A 1 268 ? 44.071 12.234 -14.815 1.00 80.41 314 GLN A N 1
ATOM 2114 C CA . GLN A 1 268 ? 45.141 12.274 -15.810 1.00 79.21 314 GLN A CA 1
ATOM 2115 C C . GLN A 1 268 ? 44.656 11.852 -17.209 1.00 80.11 314 GLN A C 1
ATOM 2116 O O . GLN A 1 268 ? 45.144 12.397 -18.206 1.00 79.22 314 GLN A O 1
ATOM 2122 N N . LEU A 1 269 ? 43.693 10.907 -17.282 1.00 74.63 315 LEU A N 1
ATOM 2123 C CA . LEU A 1 269 ? 43.147 10.485 -18.574 1.00 73.78 315 LEU A CA 1
ATOM 2124 C C . LEU A 1 269 ? 42.205 11.551 -19.149 1.00 77.17 315 LEU A C 1
ATOM 2125 O O . LEU A 1 269 ? 42.111 11.679 -20.367 1.00 76.54 315 LEU A O 1
ATOM 2130 N N . LYS A 1 270 ? 41.550 12.341 -18.276 1.00 73.80 316 LYS A N 1
ATOM 2131 C CA . LYS A 1 270 ? 40.706 13.462 -18.685 1.00 73.95 316 LYS A CA 1
ATOM 2132 C C . LYS A 1 270 ? 41.642 14.563 -19.220 1.00 79.06 316 LYS A C 1
ATOM 2133 O O . LYS A 1 270 ? 41.310 15.232 -20.202 1.00 78.59 316 LYS A O 1
ATOM 2139 N N . ALA A 1 271 ? 42.845 14.685 -18.602 1.00 76.19 317 ALA A N 1
ATOM 2140 C CA . ALA A 1 271 ? 43.898 15.641 -18.960 1.00 75.67 317 ALA A CA 1
ATOM 2141 C C . ALA A 1 271 ? 44.557 15.314 -20.306 1.00 77.28 317 ALA A C 1
ATOM 2142 O O . ALA A 1 271 ? 44.564 16.168 -21.182 1.00 77.47 317 ALA A O 1
ATOM 2144 N N . ASP A 1 272 ? 45.070 14.082 -20.482 1.00 72.25 318 ASP A N 1
ATOM 2145 C CA . ASP A 1 272 ? 45.768 13.634 -21.691 1.00 71.50 318 ASP A CA 1
ATOM 2146 C C . ASP A 1 272 ? 44.905 13.496 -22.949 1.00 72.17 318 ASP A C 1
ATOM 2147 O O . ASP A 1 272 ? 45.461 13.564 -24.043 1.00 70.91 318 ASP A O 1
ATOM 2152 N N . LEU A 1 273 ? 43.613 13.225 -22.770 1.00 66.87 319 LEU A N 1
ATOM 2153 C CA . LEU A 1 273 ? 42.668 13.090 -23.875 1.00 65.29 319 LEU A CA 1
ATOM 2154 C C . LEU A 1 273 ? 41.773 14.323 -24.027 1.00 67.04 319 LEU A C 1
ATOM 2155 O O . LEU A 1 273 ? 40.876 14.342 -24.873 1.00 65.07 319 LEU A O 1
ATOM 2160 N N . LEU A 1 274 ? 42.010 15.329 -23.186 1.00 64.59 320 LEU A N 1
ATOM 2161 C CA . LEU A 1 274 ? 41.252 16.587 -23.192 1.00 64.68 320 LEU A CA 1
ATOM 2162 C C . LEU A 1 274 ? 39.733 16.419 -23.048 1.00 71.36 320 LEU A C 1
ATOM 2163 O O . LEU A 1 274 ? 38.961 17.108 -23.714 1.00 70.96 320 LEU A O 1
ATOM 2168 N N . LEU A 1 275 ? 39.315 15.503 -22.178 1.00 70.08 321 LEU A N 1
ATOM 2169 C CA . LEU A 1 275 ? 37.894 15.246 -21.937 1.00 70.87 321 LEU A CA 1
ATOM 2170 C C . LEU A 1 275 ? 37.201 16.399 -21.207 1.00 76.35 321 LEU A C 1
ATOM 2171 O O . LEU A 1 275 ? 37.820 17.094 -20.401 1.00 75.97 321 LEU A O 1
ATOM 2176 N N . GLU A 1 276 ? 35.915 16.599 -21.493 1.00 74.56 322 GLU A N 1
ATOM 2177 C CA . GLU A 1 276 ? 35.143 17.669 -20.858 1.00 75.41 322 GLU A CA 1
ATOM 2178 C C . GLU A 1 276 ? 33.873 17.069 -20.239 1.00 81.55 322 GLU A C 1
ATOM 2179 O O . GLU A 1 276 ? 33.540 15.940 -20.598 1.00 81.19 322 GLU A O 1
ATOM 2185 N N . PRO A 1 277 ? 33.115 17.772 -19.354 1.00 80.29 323 PRO A N 1
ATOM 2186 C CA . PRO A 1 277 ? 31.863 17.175 -18.839 1.00 80.84 323 PRO A CA 1
ATOM 2187 C C . PRO A 1 277 ? 30.875 16.839 -19.958 1.00 86.65 323 PRO A C 1
ATOM 2188 O O . PRO A 1 277 ? 31.029 17.305 -21.089 1.00 85.37 323 PRO A O 1
ATOM 2192 N N . CYS A 1 278 ? 29.891 15.986 -19.653 1.00 85.99 324 CYS A N 1
ATOM 2193 C CA . CYS A 1 278 ? 28.908 15.503 -20.622 1.00 86.86 324 CYS A CA 1
ATOM 2194 C C . CYS A 1 278 ? 28.111 16.616 -21.282 1.00 90.38 324 CYS A C 1
ATOM 2195 O O . CYS A 1 278 ? 28.113 16.694 -22.514 1.00 90.29 324 CYS A O 1
ATOM 2198 N N . SER A 1 279 ? 27.511 17.518 -20.472 1.00 86.38 325 SER A N 1
ATOM 2199 C CA . SER A 1 279 ? 26.698 18.672 -20.911 1.00 86.12 325 SER A CA 1
ATOM 2200 C C . SER A 1 279 ? 27.411 19.613 -21.911 1.00 85.69 325 SER A C 1
ATOM 2201 O O . SER A 1 279 ? 26.765 20.430 -22.577 1.00 85.00 325 SER A O 1
ATOM 2204 N N . HIS A 1 280 ? 28.737 19.478 -22.002 1.00 78.27 326 HIS A N 1
ATOM 2205 C CA . HIS A 1 280 ? 29.578 20.276 -22.868 1.00 76.51 326 HIS A CA 1
ATOM 2206 C C . HIS A 1 280 ? 29.559 19.756 -24.301 1.00 72.86 326 HIS A C 1
ATOM 2207 O O . HIS A 1 280 ? 29.879 20.519 -25.215 1.00 72.42 326 HIS A O 1
ATOM 2214 N N . TYR A 1 281 ? 29.167 18.480 -24.515 1.00 63.06 327 TYR A N 1
ATOM 2215 C CA . TYR A 1 281 ? 29.141 17.915 -25.865 1.00 60.96 327 TYR A CA 1
ATOM 2216 C C . TYR A 1 281 ? 27.800 17.999 -26.546 1.00 61.62 327 TYR A C 1
ATOM 2217 O O . TYR A 1 281 ? 26.789 17.524 -26.027 1.00 61.55 327 TYR A O 1
ATOM 2226 N N . ARG A 1 282 ? 27.814 18.588 -27.737 1.00 55.93 328 ARG A N 1
ATOM 2227 C CA . ARG A 1 282 ? 26.668 18.783 -28.618 1.00 54.21 328 ARG A CA 1
ATOM 2228 C C . ARG A 1 282 ? 26.172 17.420 -29.135 1.00 53.86 328 ARG A C 1
ATOM 2229 O O . ARG A 1 282 ? 24.966 17.161 -29.106 1.00 53.96 328 ARG A O 1
ATOM 2237 N N . PHE A 1 283 ? 27.110 16.545 -29.540 1.00 45.90 329 PHE A N 1
ATOM 2238 C CA . PHE A 1 283 ? 26.850 15.196 -30.063 1.00 44.16 329 PHE A CA 1
ATOM 2239 C C . PHE A 1 283 ? 26.168 14.230 -29.060 1.00 45.85 329 PHE A C 1
ATOM 2240 O O . PHE A 1 283 ? 25.679 13.175 -29.475 1.00 45.86 329 PHE A O 1
ATOM 2248 N N . LEU A 1 284 ? 26.156 14.573 -27.755 1.00 40.37 330 LEU A N 1
ATOM 2249 C CA . LEU A 1 284 ? 25.471 13.797 -26.733 1.00 41.08 330 LEU A CA 1
ATOM 2250 C C . LEU A 1 284 ? 24.194 14.567 -26.450 1.00 47.93 330 LEU A C 1
ATOM 2251 O O . LEU A 1 284 ? 24.132 15.380 -25.520 1.00 46.87 330 LEU A O 1
ATOM 2256 N N . THR A 1 285 ? 23.189 14.333 -27.319 1.00 47.42 331 THR A N 1
ATOM 2257 C CA . THR A 1 285 ? 21.892 14.998 -27.368 1.00 49.62 331 THR A CA 1
ATOM 2258 C C . THR A 1 285 ? 21.171 15.130 -26.025 1.00 61.44 331 THR A C 1
ATOM 2259 O O . THR A 1 285 ? 20.663 16.212 -25.734 1.00 62.94 331 THR A O 1
ATOM 2263 N N . ASN A 1 286 ? 21.117 14.065 -25.220 1.00 62.65 332 ASN A N 1
ATOM 2264 C CA . ASN A 1 286 ? 20.352 14.132 -23.982 1.00 65.46 332 ASN A CA 1
ATOM 2265 C C . ASN A 1 286 ? 21.219 14.164 -22.704 1.00 78.27 332 ASN A C 1
ATOM 2266 O O . ASN A 1 286 ? 20.895 13.529 -21.696 1.00 77.99 332 ASN A O 1
ATOM 2271 N N . GLY A 1 287 ? 22.254 14.996 -22.754 1.00 82.08 333 GLY A N 1
ATOM 2272 C CA . GLY A 1 287 ? 23.163 15.292 -21.651 1.00 85.23 333 GLY A CA 1
ATOM 2273 C C . GLY A 1 287 ? 23.865 14.134 -20.971 1.00 97.27 333 GLY A C 1
ATOM 2274 O O . GLY A 1 287 ? 24.407 13.246 -21.636 1.00 96.45 333 GLY A O 1
ATOM 2275 N N . PRO A 1 288 ? 23.810 14.124 -19.630 1.00 100.40 334 PRO A N 1
ATOM 2276 C CA . PRO A 1 288 ? 24.427 13.185 -18.685 1.00 102.36 334 PRO A CA 1
ATOM 2277 C C . PRO A 1 288 ? 23.883 11.769 -18.794 1.00 112.08 334 PRO A C 1
ATOM 2278 O O . PRO A 1 288 ? 22.748 11.564 -19.225 1.00 112.12 334 PRO A O 1
ATOM 2282 N N . SER A 1 289 ? 24.704 10.802 -18.400 1.00 112.50 335 SER A N 1
ATOM 2283 C CA . SER A 1 289 ? 24.328 9.399 -18.486 1.00 114.33 335 SER A CA 1
ATOM 2284 C C . SER A 1 289 ? 23.075 9.094 -17.676 1.00 122.09 335 SER A C 1
ATOM 2285 O O . SER A 1 289 ? 22.893 9.575 -16.557 1.00 121.55 335 SER A O 1
ATOM 2288 N N . SER A 1 290 ? 22.219 8.280 -18.279 1.00 121.75 336 SER A N 1
ATOM 2289 C CA . SER A 1 290 ? 20.948 7.865 -17.713 1.00 123.08 336 SER A CA 1
ATOM 2290 C C . SER A 1 290 ? 21.117 7.212 -16.349 1.00 129.00 336 SER A C 1
ATOM 2291 O O . SER A 1 290 ? 20.256 7.288 -15.484 1.00 128.70 336 SER A O 1
ATOM 2294 N N . SER A 1 291 ? 22.215 6.495 -16.218 1.00 126.69 337 SER A N 1
ATOM 2295 C CA . SER A 1 291 ? 22.626 5.803 -14.999 1.00 126.93 337 SER A CA 1
ATOM 2296 C C . SER A 1 291 ? 24.131 6.076 -14.747 1.00 130.13 337 SER A C 1
ATOM 2297 O O . SER A 1 291 ? 24.983 5.532 -15.459 1.00 129.55 337 SER A O 1
ATOM 2300 N N . PRO A 1 292 ? 24.469 6.970 -13.779 1.00 125.97 338 PRO A N 1
ATOM 2301 C CA . PRO A 1 292 ? 25.886 7.309 -13.540 1.00 125.08 338 PRO A CA 1
ATOM 2302 C C . PRO A 1 292 ? 26.570 6.483 -12.442 1.00 125.60 338 PRO A C 1
ATOM 2303 O O . PRO A 1 292 ? 25.942 5.616 -11.825 1.00 125.07 338 PRO A O 1
ATOM 2307 N N . GLY A 1 293 ? 27.856 6.759 -12.219 1.00 119.35 339 GLY A N 1
ATOM 2308 C CA . GLY A 1 293 ? 28.664 6.084 -11.207 1.00 117.89 339 GLY A CA 1
ATOM 2309 C C . GLY A 1 293 ? 29.130 4.703 -11.623 1.00 117.80 339 GLY A C 1
ATOM 2310 O O . GLY A 1 293 ? 30.320 4.388 -11.502 1.00 118.02 339 GLY A O 1
ATOM 2311 N N . GLN A 1 294 ? 28.184 3.873 -12.126 1.00 109.67 340 GLN A N 1
ATOM 2312 C CA . GLN A 1 294 ? 28.393 2.510 -12.639 1.00 106.92 340 GLN A CA 1
ATOM 2313 C C . GLN A 1 294 ? 29.384 2.486 -13.822 1.00 103.69 340 GLN A C 1
ATOM 2314 O O . GLN A 1 294 ? 29.902 1.427 -14.181 1.00 103.64 340 GLN A O 1
ATOM 2320 N N . GLU A 1 295 ? 29.639 3.667 -14.406 1.00 93.81 341 GLU A N 1
ATOM 2321 C CA . GLU A 1 295 ? 30.514 3.880 -15.550 1.00 90.23 341 GLU A CA 1
ATOM 2322 C C . GLU A 1 295 ? 31.962 3.642 -15.242 1.00 84.70 341 GLU A C 1
ATOM 2323 O O . GLU A 1 295 ? 32.659 3.117 -16.107 1.00 82.63 341 GLU A O 1
ATOM 2329 N N . ARG A 1 296 ? 32.421 4.005 -14.017 1.00 76.61 342 ARG A N 1
ATOM 2330 C CA . ARG A 1 296 ? 33.801 3.759 -13.572 1.00 74.28 342 ARG A CA 1
ATOM 2331 C C . ARG A 1 296 ? 34.064 2.264 -13.677 1.00 70.24 342 ARG A C 1
ATOM 2332 O O . ARG A 1 296 ? 35.024 1.873 -14.327 1.00 69.86 342 ARG A O 1
ATOM 2340 N N . GLU A 1 297 ? 33.124 1.452 -13.164 1.00 61.15 343 GLU A N 1
ATOM 2341 C CA . GLU A 1 297 ? 33.113 -0.002 -13.206 1.00 59.39 343 GLU A CA 1
ATOM 2342 C C . GLU A 1 297 ? 33.082 -0.537 -14.647 1.00 57.74 343 GLU A C 1
ATOM 2343 O O . GLU A 1 297 ? 33.953 -1.314 -14.999 1.00 56.73 343 GLU A O 1
ATOM 2349 N N . LEU A 1 298 ? 32.113 -0.117 -15.484 1.00 51.60 344 LEU A N 1
ATOM 2350 C CA . LEU A 1 298 ? 31.994 -0.593 -16.873 1.00 49.66 344 LEU A CA 1
ATOM 2351 C C . LEU A 1 298 ? 33.199 -0.231 -17.755 1.00 48.62 344 LEU A C 1
ATOM 2352 O O . LEU A 1 298 ? 33.629 -1.046 -18.576 1.00 45.90 344 LEU A O 1
ATOM 2357 N N . PHE A 1 299 ? 33.770 0.962 -17.541 1.00 43.78 345 PHE A N 1
ATOM 2358 C CA . PHE A 1 299 ? 34.943 1.424 -18.255 1.00 43.83 345 PHE A CA 1
ATOM 2359 C C . PHE A 1 299 ? 36.105 0.481 -18.005 1.00 49.45 345 PHE A C 1
ATOM 2360 O O . PHE A 1 299 ? 36.671 -0.045 -18.959 1.00 49.24 345 PHE A O 1
ATOM 2368 N N . GLN A 1 300 ? 36.394 0.205 -16.723 1.00 47.34 346 GLN A N 1
ATOM 2369 C CA . GLN A 1 300 ? 37.436 -0.708 -16.256 1.00 47.64 346 GLN A CA 1
ATOM 2370 C C . GLN A 1 300 ? 37.294 -2.132 -16.833 1.00 50.86 346 GLN A C 1
ATOM 2371 O O . GLN A 1 300 ? 38.297 -2.781 -17.131 1.00 51.23 346 GLN A O 1
ATOM 2377 N N . GLU A 1 301 ? 36.057 -2.597 -17.008 1.00 46.26 347 GLU A N 1
ATOM 2378 C CA . GLU A 1 301 ? 35.743 -3.905 -17.590 1.00 45.61 347 GLU A CA 1
ATOM 2379 C C . GLU A 1 301 ? 36.070 -3.904 -19.079 1.00 49.38 347 GLU A C 1
ATOM 2380 O O . GLU A 1 301 ? 36.564 -4.907 -19.582 1.00 49.29 347 GLU A O 1
ATOM 2386 N N . THR A 1 302 ? 35.804 -2.775 -19.782 1.00 45.57 348 THR A N 1
ATOM 2387 C CA . THR A 1 302 ? 36.098 -2.638 -21.211 1.00 44.28 348 THR A CA 1
ATOM 2388 C C . THR A 1 302 ? 37.593 -2.634 -21.410 1.00 46.63 348 THR A C 1
ATOM 2389 O O . THR A 1 302 ? 38.081 -3.331 -22.290 1.00 45.97 348 THR A O 1
ATOM 2393 N N . LEU A 1 303 ? 38.317 -1.905 -20.540 1.00 44.06 349 LEU A N 1
ATOM 2394 C CA . LEU A 1 303 ? 39.785 -1.817 -20.529 1.00 44.17 349 LEU A CA 1
ATOM 2395 C C . LEU A 1 303 ? 40.423 -3.176 -20.292 1.00 44.03 349 LEU A C 1
ATOM 2396 O O . LEU A 1 303 ? 41.397 -3.509 -20.970 1.00 41.78 349 LEU A O 1
ATOM 2401 N N . GLU A 1 304 ? 39.848 -3.969 -19.363 1.00 39.13 350 GLU A N 1
ATOM 2402 C CA . GLU A 1 304 ? 40.347 -5.300 -19.057 1.00 40.30 350 GLU A CA 1
ATOM 2403 C C . GLU A 1 304 ? 40.097 -6.238 -20.231 1.00 45.37 350 GLU A C 1
ATOM 2404 O O . GLU A 1 304 ? 41.013 -6.960 -20.606 1.00 46.67 350 GLU A O 1
ATOM 2410 N N . SER A 1 305 ? 38.908 -6.172 -20.863 1.00 41.04 351 SER A N 1
ATOM 2411 C CA . SER A 1 305 ? 38.571 -6.995 -22.033 1.00 40.71 351 SER A CA 1
ATOM 2412 C C . SER A 1 305 ? 39.533 -6.705 -23.181 1.00 44.95 351 SER A C 1
ATOM 2413 O O . SER A 1 305 ? 40.030 -7.645 -23.805 1.00 46.89 351 SER A O 1
ATOM 2416 N N . LEU A 1 306 ? 39.842 -5.417 -23.415 1.00 38.50 352 LEU A N 1
ATOM 2417 C CA . LEU A 1 306 ? 40.780 -4.994 -24.446 1.00 38.29 352 LEU A CA 1
ATOM 2418 C C . LEU A 1 306 ? 42.178 -5.556 -24.137 1.00 41.43 352 LEU A C 1
ATOM 2419 O O . LEU A 1 306 ? 42.901 -5.936 -25.056 1.00 36.77 352 LEU A O 1
ATOM 2424 N N . ARG A 1 307 ? 42.523 -5.651 -22.842 1.00 42.37 353 ARG A N 1
ATOM 2425 C CA . ARG A 1 307 ? 43.814 -6.216 -22.404 1.00 43.57 353 ARG A CA 1
ATOM 2426 C C . ARG A 1 307 ? 43.878 -7.727 -22.651 1.00 50.67 353 ARG A C 1
ATOM 2427 O O . ARG A 1 307 ? 44.913 -8.194 -23.114 1.00 51.41 353 ARG A O 1
ATOM 2435 N N . VAL A 1 308 ? 42.741 -8.461 -22.444 1.00 47.56 354 VAL A N 1
ATOM 2436 C CA . VAL A 1 308 ? 42.577 -9.899 -22.733 1.00 46.68 354 VAL A CA 1
ATOM 2437 C C . VAL A 1 308 ? 42.798 -10.120 -24.245 1.00 48.81 354 VAL A C 1
ATOM 2438 O O . VAL A 1 308 ? 43.510 -11.042 -24.624 1.00 45.75 354 VAL A O 1
ATOM 2442 N N . LEU A 1 309 ? 42.269 -9.238 -25.057 1.00 46.35 355 LEU A N 1
ATOM 2443 C CA . LEU A 1 309 ? 42.534 -9.294 -26.470 1.00 46.32 355 LEU A CA 1
ATOM 2444 C C . LEU A 1 309 ? 43.933 -8.716 -26.672 1.00 55.89 355 LEU A C 1
ATOM 2445 O O . LEU A 1 309 ? 44.577 -8.206 -25.778 1.00 57.67 355 LEU A O 1
ATOM 2450 N N . GLY A 1 310 ? 44.448 -8.820 -27.853 1.00 54.68 356 GLY A N 1
ATOM 2451 C CA . GLY A 1 310 ? 45.816 -8.377 -28.064 1.00 55.55 356 GLY A CA 1
ATOM 2452 C C . GLY A 1 310 ? 46.252 -6.936 -27.829 1.00 58.29 356 GLY A C 1
ATOM 2453 O O . GLY A 1 310 ? 47.408 -6.660 -27.912 1.00 58.58 356 GLY A O 1
ATOM 2454 N N . PHE A 1 311 ? 45.333 -6.029 -27.567 1.00 52.79 357 PHE A N 1
ATOM 2455 C CA . PHE A 1 311 ? 45.625 -4.620 -27.492 1.00 51.07 357 PHE A CA 1
ATOM 2456 C C . PHE A 1 311 ? 46.596 -4.101 -26.479 1.00 52.73 357 PHE A C 1
ATOM 2457 O O . PHE A 1 311 ? 46.435 -4.215 -25.299 1.00 51.31 357 PHE A O 1
ATOM 2465 N N . SER A 1 312 ? 47.552 -3.404 -27.035 1.00 49.13 358 SER A N 1
ATOM 2466 C CA . SER A 1 312 ? 48.629 -2.699 -26.330 1.00 49.75 358 SER A CA 1
ATOM 2467 C C . SER A 1 312 ? 48.115 -1.403 -25.677 1.00 56.10 358 SER A C 1
ATOM 2468 O O . SER A 1 312 ? 47.020 -0.957 -26.016 1.00 55.89 358 SER A O 1
ATOM 2471 N N . HIS A 1 313 ? 48.888 -0.816 -24.732 1.00 53.31 359 HIS A N 1
ATOM 2472 C CA . HIS A 1 313 ? 48.504 0.404 -24.013 1.00 53.80 359 HIS A CA 1
ATOM 2473 C C . HIS A 1 313 ? 48.352 1.592 -24.977 1.00 58.13 359 HIS A C 1
ATOM 2474 O O . HIS A 1 313 ? 47.408 2.377 -24.837 1.00 58.89 359 HIS A O 1
ATOM 2481 N N . GLU A 1 314 ? 49.245 1.678 -25.978 1.00 51.54 360 GLU A N 1
ATOM 2482 C CA . GLU A 1 314 ? 49.210 2.701 -27.010 1.00 50.51 360 GLU A CA 1
ATOM 2483 C C . GLU A 1 314 ? 47.988 2.478 -27.924 1.00 50.17 360 GLU A C 1
ATOM 2484 O O . GLU A 1 314 ? 47.513 3.437 -28.527 1.00 47.53 360 GLU A O 1
ATOM 2490 N N . GLU A 1 315 ? 47.530 1.219 -28.066 1.00 44.89 361 GLU A N 1
ATOM 2491 C CA . GLU A 1 315 ? 46.378 0.870 -28.886 1.00 44.56 361 GLU A CA 1
ATOM 2492 C C . GLU A 1 315 ? 45.113 1.359 -28.212 1.00 47.33 361 GLU A C 1
ATOM 2493 O O . GLU A 1 315 ? 44.346 2.124 -28.820 1.00 47.39 361 GLU A O 1
ATOM 2499 N N . ILE A 1 316 ? 44.941 1.004 -26.932 1.00 43.12 362 ILE A N 1
ATOM 2500 C CA . ILE A 1 316 ? 43.768 1.390 -26.132 1.00 42.91 362 ILE A CA 1
ATOM 2501 C C . ILE A 1 316 ? 43.679 2.959 -26.002 1.00 47.27 362 ILE A C 1
ATOM 2502 O O . ILE A 1 316 ? 42.625 3.547 -26.286 1.00 46.37 362 ILE A O 1
ATOM 2507 N N . ILE A 1 317 ? 44.812 3.624 -25.704 1.00 42.87 363 ILE A N 1
ATOM 2508 C CA . ILE A 1 317 ? 44.862 5.077 -25.582 1.00 42.56 363 ILE A CA 1
ATOM 2509 C C . ILE A 1 317 ? 44.474 5.734 -26.906 1.00 46.24 363 ILE A C 1
ATOM 2510 O O . ILE A 1 317 ? 43.694 6.684 -26.900 1.00 46.22 363 ILE A O 1
ATOM 2515 N N . SER A 1 318 ? 44.964 5.182 -28.027 1.00 41.54 364 SER A N 1
ATOM 2516 C CA . SER A 1 318 ? 44.686 5.676 -29.367 1.00 41.64 364 SER A CA 1
ATOM 2517 C C . SER A 1 318 ? 43.199 5.575 -29.771 1.00 44.90 364 SER A C 1
ATOM 2518 O O . SER A 1 318 ? 42.708 6.454 -30.463 1.00 44.65 364 SER A O 1
ATOM 2521 N N . MET A 1 319 ? 42.504 4.524 -29.315 1.00 40.56 365 MET A N 1
ATOM 2522 C CA . MET A 1 319 ? 41.091 4.268 -29.556 1.00 39.77 365 MET A CA 1
ATOM 2523 C C . MET A 1 319 ? 40.222 5.287 -28.810 1.00 41.23 365 MET A C 1
ATOM 2524 O O . MET A 1 319 ? 39.216 5.717 -29.349 1.00 38.01 365 MET A O 1
ATOM 2529 N N . LEU A 1 320 ? 40.563 5.573 -27.530 1.00 38.73 366 LEU A N 1
ATOM 2530 C CA . LEU A 1 320 ? 39.878 6.491 -26.616 1.00 38.75 366 LEU A CA 1
ATOM 2531 C C . LEU A 1 320 ? 40.109 7.935 -27.035 1.00 44.11 366 LEU A C 1
ATOM 2532 O O . LEU A 1 320 ? 39.249 8.796 -26.810 1.00 44.15 366 LEU A O 1
ATOM 2537 N N . ARG A 1 321 ? 41.276 8.192 -27.661 1.00 39.05 367 ARG A N 1
ATOM 2538 C CA . ARG A 1 321 ? 41.611 9.498 -28.173 1.00 37.92 367 ARG A CA 1
ATOM 2539 C C . ARG A 1 321 ? 40.727 9.758 -29.429 1.00 41.86 367 ARG A C 1
ATOM 2540 O O . ARG A 1 321 ? 40.271 10.891 -29.648 1.00 41.83 367 ARG A O 1
ATOM 2548 N N . MET A 1 322 ? 40.470 8.691 -30.220 1.00 38.05 368 MET A N 1
ATOM 2549 C CA . MET A 1 322 ? 39.633 8.741 -31.413 1.00 38.21 368 MET A CA 1
ATOM 2550 C C . MET A 1 322 ? 38.175 8.961 -30.997 1.00 40.00 368 MET A C 1
ATOM 2551 O O . MET A 1 322 ? 37.490 9.708 -31.663 1.00 39.81 368 MET A O 1
ATOM 2556 N N . VAL A 1 323 ? 37.742 8.374 -29.866 1.00 36.10 369 VAL A N 1
ATOM 2557 C CA . VAL A 1 323 ? 36.382 8.531 -29.303 1.00 35.04 369 VAL A CA 1
ATOM 2558 C C . VAL A 1 323 ? 36.173 10.024 -28.972 1.00 40.52 369 VAL A C 1
ATOM 2559 O O . VAL A 1 323 ? 35.260 10.646 -29.516 1.00 38.58 369 VAL A O 1
ATOM 2563 N N . SER A 1 324 ? 37.101 10.600 -28.185 1.00 39.73 370 SER A N 1
ATOM 2564 C CA . SER A 1 324 ? 37.153 12.014 -27.789 1.00 41.06 370 SER A CA 1
ATOM 2565 C C . SER A 1 324 ? 37.212 12.934 -29.031 1.00 45.34 370 SER A C 1
ATOM 2566 O O . SER A 1 324 ? 36.675 14.041 -28.996 1.00 46.32 370 SER A O 1
ATOM 2569 N N . ALA A 1 325 ? 37.872 12.463 -30.119 1.00 40.78 371 ALA A N 1
ATOM 2570 C CA . ALA A 1 325 ? 38.014 13.180 -31.388 1.00 39.80 371 ALA A CA 1
ATOM 2571 C C . ALA A 1 325 ? 36.679 13.231 -32.101 1.00 40.08 371 ALA A C 1
ATOM 2572 O O . ALA A 1 325 ? 36.295 14.322 -32.524 1.00 39.79 371 ALA A O 1
ATOM 2574 N N . VAL A 1 326 ? 35.941 12.081 -32.192 1.00 33.53 372 VAL A N 1
ATOM 2575 C CA . VAL A 1 326 ? 34.560 12.018 -32.765 1.00 32.01 372 VAL A CA 1
ATOM 2576 C C . VAL A 1 326 ? 33.681 13.039 -32.010 1.00 33.18 372 VAL A C 1
ATOM 2577 O O . VAL A 1 326 ? 32.961 13.806 -32.638 1.00 34.05 372 VAL A O 1
ATOM 2581 N N . LEU A 1 327 ? 33.784 13.093 -30.664 1.00 31.12 373 LEU A N 1
ATOM 2582 C CA . LEU A 1 327 ? 33.041 14.067 -29.855 1.00 32.72 373 LEU A CA 1
ATOM 2583 C C . LEU A 1 327 ? 33.440 15.541 -30.123 1.00 41.28 373 LEU A C 1
ATOM 2584 O O . LEU A 1 327 ? 32.564 16.376 -30.338 1.00 42.19 373 LEU A O 1
ATOM 2589 N N . GLN A 1 328 ? 34.750 15.850 -30.151 1.00 39.61 374 GLN A N 1
ATOM 2590 C CA . GLN A 1 328 ? 35.285 17.207 -30.350 1.00 39.55 374 GLN A CA 1
ATOM 2591 C C . GLN A 1 328 ? 34.836 17.867 -31.657 1.00 43.59 374 GLN A C 1
ATOM 2592 O O . GLN A 1 328 ? 34.649 19.095 -31.690 1.00 44.29 374 GLN A O 1
ATOM 2598 N N . PHE A 1 329 ? 34.621 17.070 -32.719 1.00 38.16 375 PHE A N 1
ATOM 2599 C CA . PHE A 1 329 ? 34.124 17.584 -34.000 1.00 37.24 375 PHE A CA 1
ATOM 2600 C C . PHE A 1 329 ? 32.823 18.415 -33.789 1.00 46.35 375 PHE A C 1
ATOM 2601 O O . PHE A 1 329 ? 32.602 19.417 -34.462 1.00 45.82 375 PHE A O 1
ATOM 2609 N N . GLY A 1 330 ? 31.984 17.970 -32.860 1.00 46.18 376 GLY A N 1
ATOM 2610 C CA . GLY A 1 330 ? 30.736 18.631 -32.523 1.00 46.82 376 GLY A CA 1
ATOM 2611 C C . GLY A 1 330 ? 30.845 19.869 -31.660 1.00 52.36 376 GLY A C 1
ATOM 2612 O O . GLY A 1 330 ? 29.825 20.537 -31.467 1.00 53.63 376 GLY A O 1
ATOM 2613 N N . ASN A 1 331 ? 32.046 20.217 -31.138 1.00 47.37 377 ASN A N 1
ATOM 2614 C CA . ASN A 1 331 ? 32.165 21.438 -30.312 1.00 47.11 377 ASN A CA 1
ATOM 2615 C C . ASN A 1 331 ? 32.635 22.659 -31.076 1.00 50.04 377 ASN A C 1
ATOM 2616 O O . ASN A 1 331 ? 32.730 23.762 -30.518 1.00 50.25 377 ASN A O 1
ATOM 2621 N N . ILE A 1 332 ? 32.903 22.469 -32.366 1.00 45.05 378 ILE A N 1
ATOM 2622 C CA . ILE A 1 332 ? 33.335 23.520 -33.271 1.00 43.82 378 ILE A CA 1
ATOM 2623 C C . ILE A 1 332 ? 32.106 24.375 -33.627 1.00 49.30 378 ILE A C 1
ATOM 2624 O O . ILE A 1 332 ? 31.209 23.893 -34.324 1.00 49.22 378 ILE A O 1
ATOM 2629 N N . ALA A 1 333 ? 32.050 25.627 -33.116 1.00 45.30 379 ALA A N 1
ATOM 2630 C CA . ALA A 1 333 ? 30.947 26.538 -33.416 1.00 44.11 379 ALA A CA 1
ATOM 2631 C C . ALA A 1 333 ? 31.279 27.375 -34.626 1.00 45.70 379 ALA A C 1
ATOM 2632 O O . ALA A 1 333 ? 32.181 28.241 -34.605 1.00 44.48 379 ALA A O 1
ATOM 2634 N N . LEU A 1 334 ? 30.596 27.031 -35.723 1.00 40.31 380 LEU A N 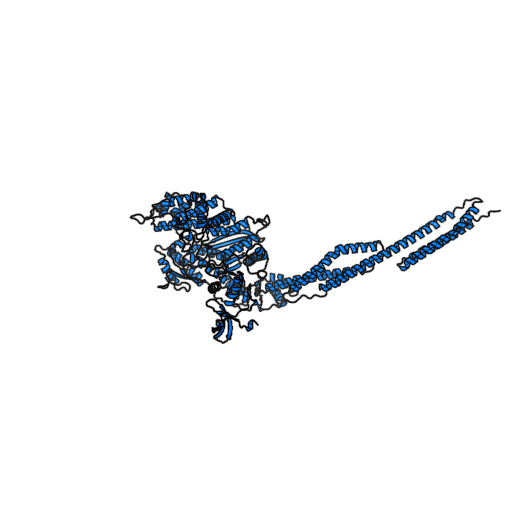1
ATOM 2635 C CA . LEU A 1 334 ? 30.714 27.724 -36.989 1.00 38.78 380 LEU A CA 1
ATOM 2636 C C . LEU A 1 334 ? 29.625 28.753 -37.021 1.00 42.72 380 LEU A C 1
ATOM 2637 O O . LEU A 1 334 ? 28.541 28.548 -36.441 1.00 41.54 380 LEU A O 1
ATOM 2642 N N . LYS A 1 335 ? 29.923 29.884 -37.671 1.00 39.57 381 LYS A N 1
ATOM 2643 C CA . LYS A 1 335 ? 28.985 30.983 -37.856 1.00 39.05 381 LYS A CA 1
ATOM 2644 C C . LYS A 1 335 ? 29.033 31.367 -39.329 1.00 43.88 381 LYS A C 1
ATOM 2645 O O . LYS A 1 335 ? 29.739 30.733 -40.099 1.00 42.82 381 LYS A O 1
ATOM 2651 N N . ARG A 1 336 ? 28.258 32.350 -39.749 1.00 42.50 382 ARG A N 1
ATOM 2652 C CA . ARG A 1 336 ? 28.366 32.824 -41.120 1.00 43.05 382 ARG A CA 1
ATOM 2653 C C . ARG A 1 336 ? 29.087 34.166 -41.067 1.00 44.59 382 ARG A C 1
ATOM 2654 O O . ARG A 1 336 ? 29.324 34.667 -39.966 1.00 43.55 382 ARG A O 1
ATOM 2662 N N . GLU A 1 337 ? 29.410 34.763 -42.192 1.00 40.76 383 GLU A N 1
ATOM 2663 C CA . GLU A 1 337 ? 29.981 36.094 -42.242 1.00 41.98 383 GLU A CA 1
ATOM 2664 C C . GLU A 1 337 ? 28.839 37.117 -42.069 1.00 50.12 383 GLU A C 1
ATOM 2665 O O . GLU A 1 337 ? 27.697 36.769 -42.211 1.00 48.78 383 GLU A O 1
ATOM 2671 N N . ARG A 1 338 ? 29.152 38.362 -41.748 1.00 49.61 384 ARG A N 1
ATOM 2672 C CA . ARG A 1 338 ? 28.156 39.404 -41.484 1.00 51.04 384 ARG A CA 1
ATOM 2673 C C . ARG A 1 338 ? 27.370 39.735 -42.738 1.00 57.70 384 ARG A C 1
ATOM 2674 O O . ARG A 1 338 ? 26.174 39.990 -42.653 1.00 58.18 384 ARG A O 1
ATOM 2682 N N . ASN A 1 339 ? 28.038 39.709 -43.903 1.00 55.80 385 ASN A N 1
ATOM 2683 C CA . ASN A 1 339 ? 27.463 40.089 -45.190 1.00 55.40 385 ASN A CA 1
ATOM 2684 C C . ASN A 1 339 ? 27.457 39.007 -46.225 1.00 56.89 385 ASN A C 1
ATOM 2685 O O . ASN A 1 339 ? 27.081 39.293 -47.362 1.00 56.93 385 ASN A O 1
ATOM 2690 N N . THR A 1 340 ? 27.892 37.772 -45.863 1.00 52.70 386 THR A N 1
ATOM 2691 C CA . THR A 1 340 ? 27.950 36.610 -46.773 1.00 52.43 386 THR A CA 1
ATOM 2692 C C . THR A 1 340 ? 27.564 35.292 -46.045 1.00 53.90 386 THR A C 1
ATOM 2693 O O . THR A 1 340 ? 27.803 35.173 -44.843 1.00 52.65 386 THR A O 1
ATOM 2697 N N . ASP A 1 341 ? 27.031 34.285 -46.777 1.00 49.96 387 ASP A N 1
ATOM 2698 C CA . ASP A 1 341 ? 26.726 32.980 -46.160 1.00 49.98 387 ASP A CA 1
ATOM 2699 C C . ASP A 1 341 ? 27.975 32.083 -45.917 1.00 50.61 387 ASP A C 1
ATOM 2700 O O . ASP A 1 341 ? 27.793 30.946 -45.486 1.00 49.37 387 ASP A O 1
ATOM 2705 N N . GLN A 1 342 ? 29.214 32.599 -46.132 1.00 45.36 388 GLN A N 1
ATOM 2706 C CA . GLN A 1 342 ? 30.451 31.849 -45.889 1.00 44.66 388 GLN A CA 1
ATOM 2707 C C . GLN A 1 342 ? 30.494 31.406 -44.438 1.00 46.32 388 GLN A C 1
ATOM 2708 O O . GLN A 1 342 ? 30.187 32.192 -43.554 1.00 43.66 388 GLN A O 1
ATOM 2714 N N . ALA A 1 343 ? 30.869 30.142 -44.203 1.00 43.82 389 ALA A N 1
ATOM 2715 C CA . ALA A 1 343 ? 31.052 29.622 -42.852 1.00 43.99 389 ALA A CA 1
ATOM 2716 C C . ALA A 1 343 ? 32.358 30.239 -42.272 1.00 48.73 389 ALA A C 1
ATOM 2717 O O . ALA A 1 343 ? 33.373 30.309 -42.962 1.00 50.18 389 ALA A O 1
ATOM 2719 N N . THR A 1 344 ? 32.321 30.699 -41.038 1.00 43.85 390 THR A N 1
ATOM 2720 C CA . THR A 1 344 ? 33.483 31.255 -40.364 1.00 42.78 390 THR A CA 1
ATOM 2721 C C . THR A 1 344 ? 33.665 30.416 -39.104 1.00 47.93 390 THR A C 1
ATOM 2722 O O . THR A 1 344 ? 32.779 29.641 -38.754 1.00 47.69 390 THR A O 1
ATOM 2726 N N . MET A 1 345 ? 34.792 30.577 -38.413 1.00 45.24 391 MET A N 1
ATOM 2727 C CA . MET A 1 345 ? 35.048 29.892 -37.155 1.00 45.09 391 MET A CA 1
ATOM 2728 C C . MET A 1 345 ? 35.532 30.962 -36.147 1.00 52.53 391 MET A C 1
ATOM 2729 O O . MET A 1 345 ? 36.732 31.145 -35.969 1.00 51.03 391 MET A O 1
ATOM 2734 N N . PRO A 1 346 ? 34.604 31.757 -35.559 1.00 54.62 392 PRO A N 1
ATOM 2735 C CA . PRO A 1 346 ? 35.022 32.816 -34.613 1.00 55.08 392 PRO A CA 1
ATOM 2736 C C . PRO A 1 346 ? 35.827 32.303 -33.418 1.00 57.38 392 PRO A C 1
ATOM 2737 O O . PRO A 1 346 ? 36.735 32.993 -32.952 1.00 57.10 392 PRO A O 1
ATOM 2741 N N . ASP A 1 347 ? 35.513 31.102 -32.931 1.00 52.88 393 ASP A N 1
ATOM 2742 C CA . ASP A 1 347 ? 36.308 30.519 -31.855 1.00 52.84 393 ASP A CA 1
ATOM 2743 C C . ASP A 1 347 ? 37.013 29.236 -32.365 1.00 53.06 393 ASP A C 1
ATOM 2744 O O . ASP A 1 347 ? 36.356 28.381 -32.947 1.00 51.39 393 ASP A O 1
ATOM 2749 N N . ASN A 1 348 ? 38.350 29.145 -32.225 1.00 48.84 394 ASN A N 1
ATOM 2750 C CA . ASN A 1 348 ? 39.110 28.019 -32.779 1.00 48.58 394 ASN A CA 1
ATOM 2751 C C . ASN A 1 348 ? 39.678 27.035 -31.732 1.00 52.30 394 ASN A C 1
ATOM 2752 O O . ASN A 1 348 ? 40.450 26.145 -32.099 1.00 50.79 394 ASN A O 1
ATOM 2757 N N . THR A 1 349 ? 39.263 27.171 -30.452 1.00 49.63 395 THR A N 1
ATOM 2758 C CA . THR A 1 349 ? 39.696 26.339 -29.336 1.00 50.20 395 THR A CA 1
ATOM 2759 C C . THR A 1 349 ? 39.351 24.847 -29.571 1.00 52.87 395 THR A C 1
ATOM 2760 O O . THR A 1 349 ? 40.209 23.996 -29.384 1.00 52.91 395 THR A O 1
ATOM 2764 N N . ALA A 1 350 ? 38.121 24.551 -30.035 1.00 47.21 396 ALA A N 1
ATOM 2765 C CA . ALA A 1 350 ? 37.667 23.184 -30.308 1.00 45.80 396 ALA A CA 1
ATOM 2766 C C . ALA A 1 350 ? 38.375 22.584 -31.501 1.00 46.13 396 ALA A C 1
ATOM 2767 O O . ALA A 1 350 ? 38.580 21.381 -31.527 1.00 44.76 396 ALA A O 1
ATOM 2769 N N . ALA A 1 351 ? 38.762 23.404 -32.486 1.00 42.49 397 ALA A N 1
ATOM 2770 C CA . ALA A 1 351 ? 39.497 22.895 -33.649 1.00 42.75 397 ALA A CA 1
ATOM 2771 C C . ALA A 1 351 ? 40.984 22.706 -33.299 1.00 47.49 397 ALA A C 1
ATOM 2772 O O . ALA A 1 351 ? 41.679 21.933 -33.954 1.00 46.55 397 ALA A O 1
ATOM 2774 N N . GLN A 1 352 ? 41.457 23.394 -32.239 1.00 44.77 398 GLN A N 1
ATOM 2775 C CA . GLN A 1 352 ? 42.827 23.274 -31.767 1.00 44.40 398 GLN A CA 1
ATOM 2776 C C . GLN A 1 352 ? 42.921 21.901 -31.138 1.00 46.86 398 GLN A C 1
ATOM 2777 O O . GLN A 1 352 ? 43.736 21.103 -31.585 1.00 47.91 398 GLN A O 1
ATOM 2783 N N . LYS A 1 353 ? 41.984 21.592 -30.221 1.00 41.51 399 LYS A N 1
ATOM 2784 C CA . LYS A 1 353 ? 41.794 20.291 -29.545 1.00 40.28 399 LYS A CA 1
ATOM 2785 C C . LYS A 1 353 ? 41.597 19.154 -30.560 1.00 40.71 399 LYS A C 1
ATOM 2786 O O . LYS A 1 353 ? 42.285 18.146 -30.487 1.00 38.30 399 LYS A O 1
ATOM 2792 N N . LEU A 1 354 ? 40.677 19.324 -31.511 1.00 37.84 400 LEU A N 1
ATOM 2793 C CA . LEU A 1 354 ? 40.416 18.313 -32.526 1.00 38.64 400 LEU A CA 1
ATOM 2794 C C . LEU A 1 354 ? 41.648 17.924 -33.352 1.00 40.38 400 LEU A C 1
ATOM 2795 O O . LEU A 1 354 ? 41.820 16.763 -33.668 1.00 40.02 400 LEU A O 1
ATOM 2800 N N . CYS A 1 355 ? 42.473 18.895 -33.728 1.00 37.63 401 CYS A N 1
ATOM 2801 C CA . CYS A 1 355 ? 43.671 18.699 -34.546 1.00 36.59 401 CYS A CA 1
ATOM 2802 C C . CYS A 1 355 ? 44.796 18.020 -33.803 1.00 42.07 401 CYS A C 1
ATOM 2803 O O . CYS A 1 355 ? 45.525 17.222 -34.400 1.00 42.59 401 CYS A O 1
ATOM 2806 N N . ARG A 1 356 ? 44.923 18.306 -32.498 1.00 39.70 402 ARG A N 1
ATOM 2807 C CA . ARG A 1 356 ? 45.862 17.656 -31.576 1.00 40.86 402 ARG A CA 1
ATOM 2808 C C . ARG A 1 356 ? 45.475 16.142 -31.482 1.00 45.52 402 ARG A C 1
ATOM 2809 O O . ARG A 1 356 ? 46.342 15.282 -31.669 1.00 45.81 402 ARG A O 1
ATOM 2817 N N . LEU A 1 357 ? 44.180 15.831 -31.238 1.00 40.88 403 LEU A N 1
ATOM 2818 C CA . LEU A 1 357 ? 43.692 14.430 -31.150 1.00 40.86 403 LEU A CA 1
ATOM 2819 C C . LEU A 1 357 ? 43.801 13.674 -32.497 1.00 42.74 403 LEU A C 1
ATOM 2820 O O . LEU A 1 357 ? 43.956 12.460 -32.482 1.00 41.14 403 LEU A O 1
ATOM 2825 N N . LEU A 1 358 ? 43.717 14.389 -33.646 1.00 37.84 404 LEU A N 1
ATOM 2826 C CA . LEU A 1 358 ? 43.735 13.751 -34.965 1.00 36.72 404 LEU A CA 1
ATOM 2827 C C . LEU A 1 358 ? 45.058 13.870 -35.714 1.00 41.42 404 LEU A C 1
ATOM 2828 O O . LEU A 1 358 ? 45.142 13.432 -36.860 1.00 41.94 404 LEU A O 1
ATOM 2833 N N . GLY A 1 359 ? 46.063 14.469 -35.083 1.00 37.49 405 GLY A N 1
ATOM 2834 C CA . GLY A 1 359 ? 47.400 14.640 -35.645 1.00 36.66 405 GLY A CA 1
ATOM 2835 C C . GLY A 1 359 ? 47.446 15.387 -36.961 1.00 38.09 405 GLY A C 1
ATOM 2836 O O . GLY A 1 359 ? 48.041 14.906 -37.934 1.00 34.42 405 GLY A O 1
ATOM 2837 N N . LEU A 1 360 ? 46.822 16.584 -36.981 1.00 35.80 406 LEU A N 1
ATOM 2838 C CA . LEU A 1 360 ? 46.744 17.459 -38.160 1.00 36.30 406 LEU A CA 1
ATOM 2839 C C . LEU A 1 360 ? 47.205 18.872 -37.839 1.00 38.87 406 LEU A C 1
ATOM 2840 O O . LEU A 1 360 ? 47.378 19.233 -36.678 1.00 38.78 406 LEU A O 1
ATOM 2845 N N . GLY A 1 361 ? 47.261 19.686 -38.880 1.00 35.38 407 GLY A N 1
ATOM 2846 C CA . GLY A 1 361 ? 47.537 21.108 -38.802 1.00 34.14 407 GLY A CA 1
ATOM 2847 C C . GLY A 1 361 ? 46.237 21.879 -38.729 1.00 37.79 407 GLY A C 1
ATOM 2848 O O . GLY A 1 361 ? 45.389 21.745 -39.610 1.00 35.49 407 GLY A O 1
ATOM 2849 N N . VAL A 1 362 ? 46.093 22.714 -37.693 1.00 35.08 408 VAL A N 1
ATOM 2850 C CA . VAL A 1 362 ? 44.950 23.603 -37.448 1.00 35.75 408 VAL A CA 1
ATOM 2851 C C . VAL A 1 362 ? 44.549 24.399 -38.733 1.00 41.17 408 VAL A C 1
ATOM 2852 O O . VAL A 1 362 ? 43.377 24.401 -39.090 1.00 40.85 408 VAL A O 1
ATOM 2856 N N . THR A 1 363 ? 45.526 25.047 -39.415 1.00 37.70 409 THR A N 1
ATOM 2857 C CA . THR A 1 363 ? 45.314 25.869 -40.618 1.00 36.50 409 THR A CA 1
ATOM 2858 C C . THR A 1 363 ? 44.858 25.012 -41.750 1.00 37.56 409 THR A C 1
ATOM 2859 O O . THR A 1 363 ? 43.824 25.326 -42.331 1.00 35.14 409 THR A O 1
ATOM 2863 N N . ASP A 1 364 ? 45.618 23.929 -42.065 1.00 34.68 410 ASP A N 1
ATOM 2864 C CA . ASP A 1 364 ? 45.259 22.967 -43.110 1.00 34.92 410 ASP A CA 1
ATOM 2865 C C . ASP A 1 364 ? 43.819 22.504 -42.925 1.00 36.65 410 ASP A C 1
ATOM 2866 O O . ASP A 1 364 ? 43.040 22.594 -43.873 1.00 36.06 410 ASP A O 1
ATOM 2871 N N . PHE A 1 365 ? 43.456 22.099 -41.694 1.00 31.93 411 PHE A N 1
ATOM 2872 C CA . PHE A 1 365 ? 42.123 21.666 -41.354 1.00 33.69 411 PHE A CA 1
ATOM 2873 C C . PHE A 1 365 ? 41.103 22.743 -41.666 1.00 40.54 411 PHE A C 1
ATOM 2874 O O . PHE A 1 365 ? 40.155 22.506 -42.395 1.00 39.01 411 PHE A O 1
ATOM 2882 N N . SER A 1 366 ? 41.306 23.926 -41.085 1.00 39.33 412 SER A N 1
ATOM 2883 C CA . SER A 1 366 ? 40.420 25.066 -41.228 1.00 38.87 412 SER A CA 1
ATOM 2884 C C . SER A 1 366 ? 40.195 25.437 -42.714 1.00 42.80 412 SER A C 1
ATOM 2885 O O . SER A 1 366 ? 39.052 25.480 -43.149 1.00 44.08 412 SER A O 1
ATOM 2888 N N . ARG A 1 367 ? 41.256 25.578 -43.504 1.00 37.66 413 ARG A N 1
ATOM 2889 C CA . ARG A 1 367 ? 41.139 25.900 -44.917 1.00 37.79 413 ARG A CA 1
ATOM 2890 C C . ARG A 1 367 ? 40.406 24.775 -45.698 1.00 45.72 413 ARG A C 1
ATOM 2891 O O . ARG A 1 367 ? 39.578 25.062 -46.572 1.00 43.94 413 ARG A O 1
ATOM 2899 N N . ALA A 1 368 ? 40.717 23.499 -45.368 1.00 43.67 414 ALA A N 1
ATOM 2900 C CA . ALA A 1 368 ? 40.112 22.334 -45.997 1.00 42.77 414 ALA A CA 1
ATOM 2901 C C . ALA A 1 368 ? 38.637 22.220 -45.670 1.00 41.81 414 ALA A C 1
ATOM 2902 O O . ALA A 1 368 ? 37.881 21.880 -46.560 1.00 41.89 414 ALA A O 1
ATOM 2904 N N . LEU A 1 369 ? 38.232 22.496 -44.414 1.00 35.85 415 LEU A N 1
ATOM 2905 C CA . LEU A 1 369 ? 36.839 22.472 -43.930 1.00 34.79 415 LEU A CA 1
ATOM 2906 C C . LEU A 1 369 ? 36.029 23.688 -44.408 1.00 39.22 415 LEU A C 1
ATOM 2907 O O . LEU A 1 369 ? 34.897 23.538 -44.877 1.00 39.97 415 LEU A O 1
ATOM 2912 N N . LEU A 1 370 ? 36.581 24.890 -44.235 1.00 35.22 416 LEU A N 1
ATOM 2913 C CA . LEU A 1 370 ? 35.844 26.106 -44.566 1.00 34.46 416 LEU A CA 1
ATOM 2914 C C . LEU A 1 370 ? 35.887 26.504 -46.040 1.00 37.64 416 LEU A C 1
ATOM 2915 O O . LEU A 1 370 ? 34.902 27.058 -46.526 1.00 36.88 416 LEU A O 1
ATOM 2920 N N . THR A 1 371 ? 37.004 26.231 -46.747 1.00 35.13 417 THR A N 1
ATOM 2921 C CA . THR A 1 371 ? 37.213 26.576 -48.173 1.00 35.68 417 THR A CA 1
ATOM 2922 C C . THR A 1 371 ? 37.879 25.400 -48.915 1.00 41.89 417 THR A C 1
ATOM 2923 O O . THR A 1 371 ? 39.031 25.519 -49.344 1.00 41.74 417 THR A O 1
ATOM 2927 N N . PRO A 1 372 ? 37.211 24.229 -49.014 1.00 42.06 418 PRO A N 1
ATOM 2928 C CA . PRO A 1 372 ? 37.847 23.072 -49.667 1.00 43.81 418 PRO A CA 1
ATOM 2929 C C . PRO A 1 372 ? 38.183 23.273 -51.139 1.00 55.81 418 PRO A C 1
ATOM 2930 O O . PRO A 1 372 ? 37.371 23.774 -51.919 1.00 54.71 418 PRO A O 1
ATOM 2934 N N . ARG A 1 373 ? 39.383 22.842 -51.510 1.00 60.24 419 ARG A N 1
ATOM 2935 C CA . ARG A 1 373 ? 39.894 22.902 -52.862 1.00 64.18 419 ARG A CA 1
ATOM 2936 C C . ARG A 1 373 ? 39.281 21.738 -53.638 1.00 79.07 419 ARG A C 1
ATOM 2937 O O . ARG A 1 373 ? 39.258 20.610 -53.132 1.00 77.88 419 ARG A O 1
ATOM 2945 N N . ILE A 1 374 ? 38.725 22.028 -54.832 1.00 85.20 420 ILE A N 1
ATOM 2946 C CA . ILE A 1 374 ? 38.106 21.035 -55.718 1.00 89.47 420 ILE A CA 1
ATOM 2947 C C . ILE A 1 374 ? 38.899 20.893 -57.026 1.00 103.75 420 ILE A C 1
ATOM 2948 O O . ILE A 1 374 ? 39.403 21.890 -57.550 1.00 103.29 420 ILE A O 1
ATOM 2953 N N . LYS A 1 375 ? 39.004 19.656 -57.548 1.00 108.35 421 LYS A N 1
ATOM 2954 C CA . LYS A 1 375 ? 39.733 19.363 -58.784 1.00 111.74 421 LYS A CA 1
ATOM 2955 C C . LYS A 1 375 ? 38.790 19.296 -59.991 1.00 122.81 421 LYS A C 1
ATOM 2956 O O . LYS A 1 375 ? 37.777 18.591 -59.948 1.00 122.19 421 LYS A O 1
ATOM 2962 N N . VAL A 1 376 ? 39.138 20.052 -61.059 1.00 124.93 422 VAL A N 1
ATOM 2963 C CA . VAL A 1 376 ? 38.409 20.143 -62.334 1.00 127.14 422 VAL A CA 1
ATOM 2964 C C . VAL A 1 376 ? 39.325 20.709 -63.452 1.00 134.68 422 VAL A C 1
ATOM 2965 O O . VAL A 1 376 ? 39.950 21.755 -63.265 1.00 134.63 422 VAL A O 1
ATOM 2969 N N . GLY A 1 377 ? 39.398 19.985 -64.571 1.00 133.28 423 GLY A N 1
ATOM 2970 C CA . GLY A 1 377 ? 40.157 20.351 -65.766 1.00 134.16 423 GLY A CA 1
ATOM 2971 C C . GLY A 1 377 ? 41.605 20.758 -65.576 1.00 140.42 423 GLY A C 1
ATOM 2972 O O . GLY A 1 377 ? 41.987 21.867 -65.963 1.00 140.18 423 GLY A O 1
ATOM 2973 N N . ARG A 1 378 ? 42.419 19.853 -64.989 1.00 138.42 424 ARG A N 1
ATOM 2974 C CA . ARG A 1 378 ? 43.864 20.003 -64.735 1.00 138.88 424 ARG A CA 1
ATOM 2975 C C . ARG A 1 378 ? 44.235 21.237 -63.855 1.00 141.92 424 ARG A C 1
ATOM 2976 O O . ARG A 1 378 ? 45.338 21.784 -63.973 1.00 141.61 424 ARG A O 1
ATOM 2984 N N . ASP A 1 379 ? 43.324 21.637 -62.951 1.00 137.32 425 ASP A N 1
ATOM 2985 C CA . ASP A 1 379 ? 43.533 22.744 -62.017 1.00 136.51 425 ASP A CA 1
ATOM 2986 C C . ASP A 1 379 ? 42.752 22.533 -60.718 1.00 137.18 425 ASP A C 1
ATOM 2987 O O . ASP A 1 379 ? 41.891 21.652 -60.651 1.00 136.80 425 ASP A O 1
ATOM 2992 N N . TYR A 1 380 ? 43.062 23.340 -59.691 1.00 130.79 426 TYR A N 1
ATOM 2993 C CA . TYR A 1 380 ? 42.421 23.281 -58.379 1.00 129.04 426 TYR A CA 1
ATOM 2994 C C . TYR A 1 380 ? 41.681 24.596 -58.084 1.00 125.47 426 TYR A C 1
ATOM 2995 O O . TYR A 1 380 ? 42.288 25.670 -58.161 1.00 125.37 426 TYR A O 1
ATOM 3004 N N . VAL A 1 381 ? 40.369 24.514 -57.757 1.00 115.46 427 VAL A N 1
ATOM 3005 C CA . VAL A 1 381 ? 39.521 25.683 -57.462 1.00 111.75 427 VAL A CA 1
ATOM 3006 C C . VAL A 1 381 ? 39.087 25.732 -55.987 1.00 105.70 427 VAL A C 1
ATOM 3007 O O . VAL A 1 381 ? 38.420 24.813 -55.510 1.00 104.42 427 VAL A O 1
ATOM 3011 N N . GLN A 1 382 ? 39.455 26.819 -55.280 1.00 95.46 428 GLN A N 1
ATOM 3012 C CA . GLN A 1 382 ? 39.087 27.045 -53.875 1.00 91.75 428 GLN A CA 1
ATOM 3013 C C . GLN A 1 382 ? 37.619 27.510 -53.810 1.00 86.99 428 GLN A C 1
ATOM 3014 O O . GLN A 1 382 ? 37.276 28.561 -54.362 1.00 85.56 428 GLN A O 1
ATOM 3020 N N . LYS A 1 383 ? 36.755 26.707 -53.170 1.00 77.66 429 LYS A N 1
ATOM 3021 C CA . LYS A 1 383 ? 35.331 27.014 -53.059 1.00 75.15 429 LYS A CA 1
ATOM 3022 C C . LYS A 1 383 ? 34.908 27.350 -51.635 1.00 72.41 429 LYS A C 1
ATOM 3023 O O . LYS A 1 383 ? 35.353 26.715 -50.683 1.00 71.95 429 LYS A O 1
ATOM 3029 N N . ALA A 1 384 ? 34.027 28.339 -51.506 1.00 63.72 430 ALA A N 1
ATOM 3030 C CA . ALA A 1 384 ? 33.437 28.777 -50.241 1.00 60.22 430 ALA A CA 1
ATOM 3031 C C . ALA A 1 384 ? 32.362 27.768 -49.797 1.00 54.74 430 ALA A C 1
ATOM 3032 O O . ALA A 1 384 ? 31.719 27.164 -50.638 1.00 53.42 430 ALA A O 1
ATOM 3034 N N . GLN A 1 385 ? 32.212 27.547 -48.491 1.00 46.85 431 GLN A N 1
ATOM 3035 C CA . GLN A 1 385 ? 31.197 26.648 -47.938 1.00 44.95 431 GLN A CA 1
ATOM 3036 C C . GLN A 1 385 ? 30.274 27.460 -47.051 1.00 46.96 431 GLN A C 1
ATOM 3037 O O . GLN A 1 385 ? 30.753 28.355 -46.340 1.00 47.73 431 GLN A O 1
ATOM 3043 N N . THR A 1 386 ? 28.973 27.136 -47.029 1.00 39.69 432 THR A N 1
ATOM 3044 C CA . THR A 1 386 ? 28.061 27.851 -46.107 1.00 38.74 432 THR A CA 1
ATOM 3045 C C . THR A 1 386 ? 28.180 27.181 -44.751 1.00 40.96 432 THR A C 1
ATOM 3046 O O . THR A 1 386 ? 28.826 26.139 -44.642 1.00 39.88 432 THR A O 1
ATOM 3050 N N . LYS A 1 387 ? 27.631 27.807 -43.716 1.00 37.71 433 LYS A N 1
ATOM 3051 C CA . LYS A 1 387 ? 27.586 27.277 -42.359 1.00 37.56 433 LYS A CA 1
ATOM 3052 C C . LYS A 1 387 ? 26.945 25.871 -42.385 1.00 44.53 433 LYS A C 1
ATOM 3053 O O . LYS A 1 387 ? 27.476 24.981 -41.727 1.00 44.03 433 LYS A O 1
ATOM 3059 N N . GLU A 1 388 ? 25.826 25.678 -43.149 1.00 42.05 434 GLU A N 1
ATOM 3060 C CA . GLU A 1 388 ? 25.147 24.380 -43.246 1.00 42.87 434 GLU A CA 1
ATOM 3061 C C . GLU A 1 388 ? 26.016 23.335 -43.922 1.00 45.06 434 GLU A C 1
ATOM 3062 O O . GLU A 1 388 ? 26.188 22.264 -43.349 1.00 45.97 434 GLU A O 1
ATOM 3068 N N . GLN A 1 389 ? 26.561 23.638 -45.131 1.00 39.29 435 GLN A N 1
ATOM 3069 C CA . GLN A 1 389 ? 27.457 22.765 -45.887 1.00 37.44 435 GLN A CA 1
ATOM 3070 C C . GLN A 1 389 ? 28.592 22.316 -44.981 1.00 40.04 435 GLN A C 1
ATOM 3071 O O . GLN A 1 389 ? 28.789 21.115 -44.814 1.00 38.40 435 GLN A O 1
ATOM 3077 N N . ALA A 1 390 ? 29.321 23.292 -44.361 1.00 36.16 436 ALA A N 1
ATOM 3078 C CA . ALA A 1 390 ? 30.436 23.029 -43.450 1.00 36.23 436 ALA A CA 1
ATOM 3079 C C . ALA A 1 390 ? 30.017 22.239 -42.198 1.00 39.24 436 ALA A C 1
ATOM 3080 O O . ALA A 1 390 ? 30.751 21.336 -41.802 1.00 36.98 436 ALA A O 1
ATOM 3082 N N . ASP A 1 391 ? 28.841 22.553 -41.582 1.00 36.69 437 ASP A N 1
ATOM 3083 C CA . ASP A 1 391 ? 28.357 21.803 -40.407 1.00 37.55 437 ASP A CA 1
ATOM 3084 C C . ASP A 1 391 ? 28.029 20.342 -40.794 1.00 44.81 437 ASP A C 1
ATOM 3085 O O . ASP A 1 391 ? 28.249 19.440 -39.984 1.00 44.50 437 ASP A O 1
ATOM 3090 N N . PHE A 1 392 ? 27.533 20.111 -42.025 1.00 43.37 438 PHE A N 1
ATOM 3091 C CA . PHE A 1 392 ? 27.198 18.768 -42.474 1.00 46.29 438 PHE A CA 1
ATOM 3092 C C . PHE A 1 392 ? 28.491 17.959 -42.613 1.00 45.82 438 PHE A C 1
ATOM 3093 O O . PHE A 1 392 ? 28.536 16.822 -42.154 1.00 43.75 438 PHE A O 1
ATOM 3101 N N . ALA A 1 393 ? 29.554 18.593 -43.180 1.00 40.02 439 ALA A N 1
ATOM 3102 C CA . ALA A 1 393 ? 30.895 18.029 -43.370 1.00 39.64 439 ALA A CA 1
ATOM 3103 C C . ALA A 1 393 ? 31.484 17.588 -42.029 1.00 41.07 439 ALA A C 1
ATOM 3104 O O . ALA A 1 393 ? 32.042 16.510 -41.917 1.00 39.49 439 ALA A O 1
ATOM 3106 N N . LEU A 1 394 ? 31.311 18.395 -41.014 1.00 39.44 440 LEU A N 1
ATOM 3107 C CA . LEU A 1 394 ? 31.781 18.082 -39.670 1.00 39.51 440 LEU A CA 1
ATOM 3108 C C . LEU A 1 394 ? 31.151 16.773 -39.196 1.00 39.62 440 LEU A C 1
ATOM 3109 O O . LEU A 1 394 ? 31.856 15.846 -38.815 1.00 40.74 440 LEU A O 1
ATOM 3114 N N . GLU A 1 395 ? 29.840 16.687 -39.294 1.00 32.63 441 GLU A N 1
ATOM 3115 C CA . GLU A 1 395 ? 29.074 15.546 -38.889 1.00 31.39 441 GLU A CA 1
ATOM 3116 C C . GLU A 1 395 ? 29.384 14.347 -39.745 1.00 36.40 441 GLU A C 1
ATOM 3117 O O . GLU A 1 395 ? 29.409 13.248 -39.201 1.00 37.69 441 GLU A O 1
ATOM 3123 N N . ALA A 1 396 ? 29.626 14.534 -41.082 1.00 30.52 442 ALA A N 1
ATOM 3124 C CA . ALA A 1 396 ? 29.979 13.429 -41.957 1.00 30.53 442 ALA A CA 1
ATOM 3125 C C . ALA A 1 396 ? 31.344 12.897 -41.543 1.00 34.03 442 ALA A C 1
ATOM 3126 O O . ALA A 1 396 ? 31.537 11.674 -41.544 1.00 33.86 442 ALA A O 1
ATOM 3128 N N . LEU A 1 397 ? 32.287 13.810 -41.192 1.00 29.86 443 LEU A N 1
ATOM 3129 C CA . LEU A 1 397 ? 33.650 13.432 -40.803 1.00 29.89 443 LEU A CA 1
ATOM 3130 C C . LEU A 1 397 ? 33.679 12.712 -39.471 1.00 31.76 443 LEU A C 1
ATOM 3131 O O . LEU A 1 397 ? 34.420 11.732 -39.342 1.00 30.67 443 LEU A O 1
ATOM 3136 N N . ALA A 1 398 ? 32.875 13.173 -38.497 1.00 26.60 444 ALA A N 1
ATOM 3137 C CA . ALA A 1 398 ? 32.853 12.535 -37.186 1.00 27.27 444 ALA A CA 1
ATOM 3138 C C . ALA A 1 398 ? 32.221 11.125 -37.238 1.00 34.94 444 ALA A C 1
ATOM 3139 O O . ALA A 1 398 ? 32.656 10.234 -36.479 1.00 35.94 444 ALA A O 1
ATOM 3141 N N . LYS A 1 399 ? 31.205 10.930 -38.122 1.00 31.38 445 LYS A N 1
ATOM 3142 C CA . LYS A 1 399 ? 30.518 9.643 -38.328 1.00 31.41 445 LYS A CA 1
ATOM 3143 C C . LYS A 1 399 ? 31.417 8.685 -39.071 1.00 35.77 445 LYS A C 1
ATOM 3144 O O . LYS A 1 399 ? 31.419 7.508 -38.741 1.00 36.71 445 LYS A O 1
ATOM 3150 N N . ALA A 1 400 ? 32.131 9.173 -40.117 1.00 32.17 446 ALA A N 1
ATOM 3151 C CA . ALA A 1 400 ? 33.072 8.402 -40.936 1.00 29.32 446 ALA A CA 1
ATOM 3152 C C . ALA A 1 400 ? 34.251 7.946 -40.108 1.00 30.41 446 ALA A C 1
ATOM 3153 O O . ALA A 1 400 ? 34.755 6.886 -40.396 1.00 30.44 446 ALA A O 1
ATOM 3155 N N . THR A 1 401 ? 34.667 8.716 -39.087 1.00 27.25 447 THR A N 1
ATOM 3156 C CA . THR A 1 401 ? 35.776 8.426 -38.177 1.00 28.75 447 THR A CA 1
ATOM 3157 C C . THR A 1 401 ? 35.360 7.393 -37.136 1.00 37.38 447 THR A C 1
ATOM 3158 O O . THR A 1 401 ? 36.169 6.510 -36.793 1.00 37.66 447 THR A O 1
ATOM 3162 N N . TYR A 1 402 ? 34.117 7.495 -36.614 1.00 34.39 448 TYR A N 1
ATOM 3163 C CA . TYR A 1 402 ? 33.663 6.498 -35.654 1.00 34.52 448 TYR A CA 1
ATOM 3164 C C . TYR A 1 402 ? 33.526 5.120 -36.316 1.00 36.45 448 TYR A C 1
ATOM 3165 O O . TYR A 1 402 ? 33.946 4.122 -35.758 1.00 37.03 448 TYR A O 1
ATOM 3174 N N . GLU A 1 403 ? 32.914 5.097 -37.485 1.00 33.54 449 GLU A N 1
ATOM 3175 C CA . GLU A 1 403 ? 32.707 3.952 -38.356 1.00 34.09 449 GLU A CA 1
ATOM 3176 C C . GLU A 1 403 ? 34.049 3.247 -38.681 1.00 36.31 449 GLU A C 1
ATOM 3177 O O . GLU A 1 403 ? 34.147 2.035 -38.520 1.00 35.81 449 GLU A O 1
ATOM 3183 N N . ARG A 1 404 ? 35.050 4.006 -39.125 1.00 32.52 450 ARG A N 1
ATOM 3184 C CA . ARG A 1 404 ? 36.410 3.525 -39.421 1.00 31.95 450 ARG A CA 1
ATOM 3185 C C . ARG A 1 404 ? 37.110 2.998 -38.158 1.00 35.31 450 ARG A C 1
ATOM 3186 O O . ARG A 1 404 ? 37.814 1.977 -38.232 1.00 38.30 450 ARG A O 1
ATOM 3194 N N . LEU A 1 405 ? 36.870 3.633 -36.995 1.00 28.58 451 LEU A N 1
ATOM 3195 C CA . LEU A 1 405 ? 37.384 3.106 -35.716 1.00 28.37 451 LEU A CA 1
ATOM 3196 C C . LEU A 1 405 ? 36.760 1.726 -35.459 1.00 36.09 451 LEU A C 1
ATOM 3197 O O . LEU A 1 405 ? 37.500 0.795 -35.121 1.00 39.40 451 LEU A O 1
ATOM 3202 N N . PHE A 1 406 ? 35.454 1.594 -35.665 1.00 29.13 452 PHE A N 1
ATOM 3203 C CA . PHE A 1 406 ? 34.771 0.320 -35.463 1.00 28.43 452 PHE A CA 1
ATOM 3204 C C . PHE A 1 406 ? 35.279 -0.764 -36.417 1.00 31.86 452 PHE A C 1
ATOM 3205 O O . PHE A 1 406 ? 35.460 -1.913 -36.016 1.00 29.58 452 PHE A O 1
ATOM 3213 N N . ARG A 1 407 ? 35.501 -0.387 -37.662 1.00 30.95 453 ARG A N 1
ATOM 3214 C CA . ARG A 1 407 ? 35.988 -1.267 -38.693 1.00 31.26 453 ARG A CA 1
ATOM 3215 C C . ARG A 1 407 ? 37.356 -1.805 -38.336 1.00 38.04 453 ARG A C 1
ATOM 3216 O O . ARG A 1 407 ? 37.607 -2.946 -38.534 1.00 37.56 453 ARG A O 1
ATOM 3224 N N . TRP A 1 408 ? 38.208 -0.949 -37.790 1.00 35.91 454 TRP A N 1
ATOM 3225 C CA . TRP A 1 408 ? 39.561 -1.270 -37.321 1.00 35.38 454 TRP A CA 1
ATOM 3226 C C . TRP A 1 408 ? 39.482 -2.175 -36.114 1.00 41.22 454 TRP A C 1
ATOM 3227 O O . TRP A 1 408 ? 40.297 -3.093 -35.993 1.00 39.87 454 TRP A O 1
ATOM 3238 N N . LEU A 1 409 ? 38.528 -1.890 -35.196 1.00 39.98 455 LEU A N 1
ATOM 3239 C CA . LEU A 1 409 ? 38.285 -2.704 -34.001 1.00 41.13 455 LEU A CA 1
ATOM 3240 C C . LEU A 1 409 ? 37.969 -4.138 -34.345 1.00 40.59 455 LEU A C 1
ATOM 3241 O O . LEU A 1 409 ? 38.524 -5.019 -33.733 1.00 37.49 455 LEU A O 1
ATOM 3246 N N . VAL A 1 410 ? 37.162 -4.359 -35.390 1.00 38.97 456 VAL A N 1
ATOM 3247 C CA . VAL A 1 410 ? 36.761 -5.686 -35.879 1.00 39.41 456 VAL A CA 1
ATOM 3248 C C . VAL A 1 410 ? 37.963 -6.412 -36.528 1.00 42.79 456 VAL A C 1
ATOM 3249 O O . VAL A 1 410 ? 38.156 -7.611 -36.285 1.00 42.36 456 VAL A O 1
ATOM 3253 N N . LEU A 1 411 ? 38.756 -5.672 -37.328 1.00 38.50 457 LEU A N 1
ATOM 3254 C CA . LEU A 1 411 ? 39.941 -6.161 -38.032 1.00 39.13 457 LEU A CA 1
ATOM 3255 C C . LEU A 1 411 ? 40.969 -6.692 -37.032 1.00 39.31 457 LEU A C 1
ATOM 3256 O O . LEU A 1 411 ? 41.468 -7.809 -37.209 1.00 37.86 457 LEU A O 1
ATOM 3261 N N . ARG A 1 412 ? 41.155 -5.955 -35.917 1.00 34.94 458 ARG A N 1
ATOM 3262 C CA . ARG A 1 412 ? 42.050 -6.294 -34.812 1.00 34.26 458 ARG A CA 1
ATOM 3263 C C . ARG A 1 412 ? 41.612 -7.489 -34.008 1.00 36.65 458 ARG A C 1
ATOM 3264 O O . ARG A 1 412 ? 42.467 -8.316 -33.657 1.00 35.85 458 ARG A O 1
ATOM 3272 N N . LEU A 1 413 ? 40.293 -7.586 -33.691 1.00 34.09 459 LEU A N 1
ATOM 3273 C CA . LEU A 1 413 ? 39.724 -8.724 -32.983 1.00 34.13 459 LEU A CA 1
ATOM 3274 C C . LEU A 1 413 ? 39.933 -9.948 -33.868 1.00 36.63 459 LEU A C 1
ATOM 3275 O O . LEU A 1 413 ? 40.446 -10.946 -33.386 1.00 34.97 459 LEU A O 1
ATOM 3280 N N . ASN A 1 414 ? 39.685 -9.817 -35.200 1.00 34.59 460 ASN A N 1
ATOM 3281 C CA . ASN A 1 414 ? 39.974 -10.902 -36.144 1.00 34.33 460 ASN A CA 1
ATOM 3282 C C . ASN A 1 414 ? 41.463 -11.252 -36.169 1.00 40.66 460 ASN A C 1
ATOM 3283 O O . ASN A 1 414 ? 41.786 -12.417 -36.346 1.00 42.06 460 ASN A O 1
ATOM 3288 N N . ARG A 1 415 ? 42.355 -10.304 -35.966 1.00 36.50 461 ARG A N 1
ATOM 3289 C CA . ARG A 1 415 ? 43.762 -10.612 -35.876 1.00 37.08 461 ARG A CA 1
ATOM 3290 C C . ARG A 1 415 ? 44.115 -11.439 -34.641 1.00 39.19 461 ARG A C 1
ATOM 3291 O O . ARG A 1 415 ? 44.889 -12.334 -34.723 1.00 39.77 461 ARG A O 1
ATOM 3299 N N . ALA A 1 416 ? 43.559 -11.090 -33.500 1.00 33.81 462 ALA A N 1
ATOM 3300 C CA . ALA A 1 416 ? 43.716 -11.877 -32.295 1.00 33.93 462 ALA A CA 1
ATOM 3301 C C . ALA A 1 416 ? 42.987 -13.249 -32.379 1.00 40.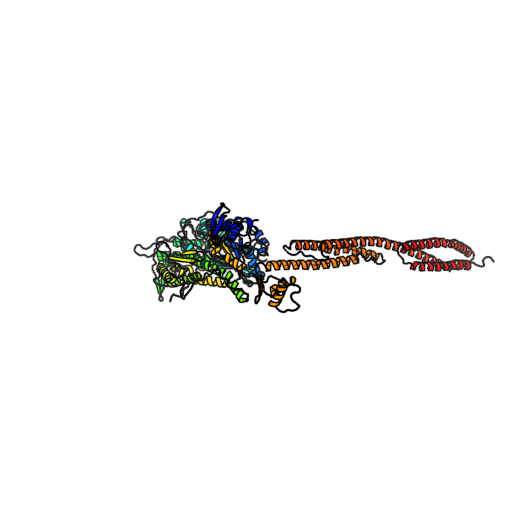45 462 ALA A C 1
ATOM 3302 O O . ALA A 1 416 ? 43.554 -14.230 -31.945 1.00 41.27 462 ALA A O 1
ATOM 3304 N N . LEU A 1 417 ? 41.682 -13.163 -32.634 1.00 40.29 463 LEU A N 1
ATOM 3305 C CA . LEU A 1 417 ? 40.758 -14.291 -32.740 1.00 40.16 463 LEU A CA 1
ATOM 3306 C C . LEU A 1 417 ? 40.954 -15.221 -33.926 1.00 44.22 463 LEU A C 1
ATOM 3307 O O . LEU A 1 417 ? 40.846 -16.440 -33.791 1.00 42.57 463 LEU A O 1
ATOM 3312 N N . ASP A 1 418 ? 41.243 -14.649 -35.090 1.00 43.81 464 ASP A N 1
ATOM 3313 C CA . ASP A 1 418 ? 41.405 -15.466 -36.278 1.00 44.94 464 ASP A CA 1
ATOM 3314 C C . ASP A 1 418 ? 42.807 -16.031 -36.297 1.00 53.60 464 ASP A C 1
ATOM 3315 O O . ASP A 1 418 ? 43.791 -15.297 -36.390 1.00 54.91 464 ASP A O 1
ATOM 3320 N N . ARG A 1 419 ? 42.875 -17.347 -36.277 1.00 52.76 465 ARG A N 1
ATOM 3321 C CA . ARG A 1 419 ? 44.139 -18.028 -36.263 1.00 52.97 465 ARG A CA 1
ATOM 3322 C C . ARG A 1 419 ? 44.037 -19.431 -36.777 1.00 56.64 465 ARG A C 1
ATOM 3323 O O . ARG A 1 419 ? 42.964 -19.944 -36.929 1.00 54.39 465 ARG A O 1
ATOM 3331 N N . SER A 1 420 ? 45.185 -19.992 -37.122 1.00 56.04 466 SER A N 1
ATOM 3332 C CA . SER A 1 420 ? 45.289 -21.371 -37.570 1.00 56.85 466 SER A CA 1
ATOM 3333 C C . SER A 1 420 ? 44.398 -21.813 -38.702 1.00 63.33 466 SER A C 1
ATOM 3334 O O . SER A 1 420 ? 43.556 -22.647 -38.504 1.00 60.39 466 SER A O 1
ATOM 3337 N N . PRO A 1 421 ? 44.620 -21.347 -39.922 1.00 64.36 467 PRO A N 1
ATOM 3338 C CA . PRO A 1 421 ? 43.697 -21.778 -40.980 1.00 65.41 467 PRO A CA 1
ATOM 3339 C C . PRO A 1 421 ? 43.898 -23.213 -41.488 1.00 72.77 467 PRO A C 1
ATOM 3340 O O . PRO A 1 421 ? 44.512 -23.475 -42.484 1.00 72.00 467 PRO A O 1
ATOM 3344 N N . ARG A 1 422 ? 43.483 -24.107 -40.622 1.00 71.93 468 ARG A N 1
ATOM 3345 C CA . ARG A 1 422 ? 43.454 -25.533 -40.826 1.00 71.83 468 ARG A CA 1
ATOM 3346 C C . ARG A 1 422 ? 42.107 -25.905 -40.230 1.00 75.66 468 ARG A C 1
ATOM 3347 O O . ARG A 1 422 ? 41.941 -26.936 -39.630 1.00 74.61 468 ARG A O 1
ATOM 3355 N N . GLN A 1 423 ? 41.154 -25.009 -40.438 1.00 72.74 469 GLN A N 1
ATOM 3356 C CA . GLN A 1 423 ? 39.805 -25.178 -39.988 1.00 72.89 469 GLN A CA 1
ATOM 3357 C C . GLN A 1 423 ? 39.411 -26.383 -40.694 1.00 73.27 469 GLN A C 1
ATOM 3358 O O . GLN A 1 423 ? 39.464 -26.430 -41.878 1.00 71.50 469 GLN A O 1
ATOM 3364 N N . GLY A 1 424 ? 38.967 -27.405 -39.972 1.00 70.76 470 GLY A N 1
ATOM 3365 C CA . GLY A 1 424 ? 38.709 -28.677 -40.624 1.00 71.68 470 GLY A CA 1
ATOM 3366 C C . GLY A 1 424 ? 37.422 -28.873 -41.388 1.00 78.20 470 GLY A C 1
ATOM 3367 O O . GLY A 1 424 ? 36.518 -29.586 -40.948 1.00 80.45 470 GLY A O 1
ATOM 3368 N N . ALA A 1 425 ? 37.354 -28.203 -42.537 1.00 73.03 471 ALA A N 1
ATOM 3369 C CA . ALA A 1 425 ? 36.223 -28.295 -43.451 1.00 70.58 471 ALA A CA 1
ATOM 3370 C C . ALA A 1 425 ? 34.931 -28.024 -42.710 1.00 67.31 471 ALA A C 1
ATOM 3371 O O . ALA A 1 425 ? 33.924 -28.692 -42.945 1.00 68.61 471 ALA A O 1
ATOM 3373 N N . SER A 1 426 ? 34.953 -27.047 -41.813 1.00 55.75 472 SER A N 1
ATOM 3374 C CA . SER A 1 426 ? 33.757 -26.761 -41.060 1.00 51.34 472 SER A CA 1
ATOM 3375 C C . SER A 1 426 ? 33.858 -25.461 -40.287 1.00 49.95 472 SER A C 1
ATOM 3376 O O . SER A 1 426 ? 34.930 -24.888 -40.095 1.00 49.11 472 SER A O 1
ATOM 3379 N N . PHE A 1 427 ? 32.691 -25.025 -39.855 1.00 42.79 473 PHE A N 1
ATOM 3380 C CA . PHE A 1 427 ? 32.477 -23.856 -39.057 1.00 39.49 473 PHE A CA 1
ATOM 3381 C C . PHE A 1 427 ? 31.067 -23.832 -38.567 1.00 35.72 473 PHE A C 1
ATOM 3382 O O . PHE A 1 427 ? 30.230 -24.485 -39.073 1.00 32.27 473 PHE A O 1
ATOM 3390 N N . LEU A 1 428 ? 30.879 -23.088 -37.512 1.00 33.64 474 LEU A N 1
ATOM 3391 C CA . LEU A 1 428 ? 29.597 -22.874 -36.885 1.00 34.17 474 LEU A CA 1
ATOM 3392 C C . LEU A 1 428 ? 29.339 -21.343 -36.886 1.00 37.86 474 LEU A C 1
ATOM 3393 O O . LEU A 1 428 ? 29.959 -20.588 -36.114 1.00 37.81 474 LEU A O 1
ATOM 3398 N N . GLY A 1 429 ? 28.457 -20.922 -37.800 1.00 31.74 475 GLY A N 1
ATOM 3399 C CA . GLY A 1 429 ? 28.035 -19.543 -37.932 1.00 30.75 475 GLY A CA 1
ATOM 3400 C C . GLY A 1 429 ? 26.926 -19.186 -36.967 1.00 37.43 475 GLY A C 1
ATOM 3401 O O . GLY A 1 429 ? 25.961 -19.935 -36.837 1.00 39.20 475 GLY A O 1
ATOM 3402 N N . ILE A 1 430 ? 27.059 -18.058 -36.251 1.00 33.50 476 ILE A N 1
ATOM 3403 C CA . ILE A 1 430 ? 26.050 -17.542 -35.315 1.00 32.17 476 ILE A CA 1
ATOM 3404 C C . ILE A 1 430 ? 25.603 -16.148 -35.783 1.00 36.44 476 ILE A C 1
ATOM 3405 O O . ILE A 1 430 ? 26.357 -15.181 -35.608 1.00 35.68 476 ILE A O 1
ATOM 3410 N N . LEU A 1 431 ? 24.384 -16.036 -36.348 1.00 32.98 477 LEU A N 1
ATOM 3411 C CA . LEU A 1 431 ? 23.867 -14.761 -36.812 1.00 33.38 477 LEU A CA 1
ATOM 3412 C C . LEU A 1 431 ? 23.201 -13.943 -35.708 1.00 39.46 477 LEU A C 1
ATOM 3413 O O . LEU A 1 431 ? 22.209 -14.358 -35.103 1.00 39.00 477 LEU A O 1
ATOM 3418 N N . ASP A 1 432 ? 23.684 -12.713 -35.530 1.00 38.64 478 ASP A N 1
ATOM 3419 C CA . ASP A 1 432 ? 23.117 -11.792 -34.543 1.00 38.71 478 ASP A CA 1
ATOM 3420 C C . ASP A 1 432 ? 22.839 -10.401 -35.141 1.00 41.69 478 ASP A C 1
ATOM 3421 O O . ASP A 1 432 ? 23.527 -9.431 -34.822 1.00 39.29 478 ASP A O 1
ATOM 3426 N N . ILE A 1 433 ? 21.829 -10.319 -36.007 1.00 36.97 479 ILE A N 1
ATOM 3427 C CA . ILE A 1 433 ? 21.431 -9.069 -36.671 1.00 34.47 479 ILE A CA 1
ATOM 3428 C C . ILE A 1 433 ? 20.597 -8.113 -35.805 1.00 34.59 479 ILE A C 1
ATOM 3429 O O . ILE A 1 433 ? 19.985 -8.534 -34.824 1.00 30.96 479 ILE A O 1
ATOM 3434 N N . ALA A 1 434 ? 20.577 -6.830 -36.172 1.00 30.70 480 ALA A N 1
ATOM 3435 C CA . ALA A 1 434 ? 19.795 -5.830 -35.426 1.00 29.94 480 ALA A CA 1
ATOM 3436 C C . ALA A 1 434 ? 18.333 -6.126 -35.767 1.00 31.04 480 ALA A C 1
ATOM 3437 O O . ALA A 1 434 ? 17.996 -6.234 -36.942 1.00 31.10 480 ALA A O 1
ATOM 3439 N N . GLY A 1 435 ? 17.516 -6.287 -34.731 1.00 26.53 481 GLY A N 1
ATOM 3440 C CA . GLY A 1 435 ? 16.117 -6.661 -34.845 1.00 26.26 481 GLY A CA 1
ATOM 3441 C C . GLY A 1 435 ? 15.131 -5.659 -35.400 1.00 31.00 481 GLY A C 1
ATOM 3442 O O . GLY A 1 435 ? 15.405 -4.461 -35.466 1.00 31.48 481 GLY A O 1
ATOM 3443 N N . PHE A 1 436 ? 13.967 -6.166 -35.804 1.00 27.58 482 PHE A N 1
ATOM 3444 C CA . PHE A 1 436 ? 12.922 -5.325 -36.366 1.00 28.23 482 PHE A CA 1
ATOM 3445 C C . PHE A 1 436 ? 12.556 -4.268 -35.335 1.00 33.57 482 PHE A C 1
ATOM 3446 O O . PHE A 1 436 ? 12.382 -4.556 -34.149 1.00 33.44 482 PHE A O 1
ATOM 3454 N N . GLU A 1 437 ? 12.410 -3.042 -35.816 1.00 28.09 483 GLU A N 1
ATOM 3455 C CA . GLU A 1 437 ? 12.144 -1.886 -34.950 1.00 29.83 483 GLU A CA 1
ATOM 3456 C C . GLU A 1 437 ? 11.272 -0.798 -35.587 1.00 35.40 483 GLU A C 1
ATOM 3457 O O . GLU A 1 437 ? 11.409 -0.472 -36.783 1.00 34.74 483 GLU A O 1
ATOM 3463 N N . ILE A 1 438 ? 10.394 -0.230 -34.738 1.00 33.70 484 ILE A N 1
ATOM 3464 C CA . ILE A 1 438 ? 9.438 0.839 -35.026 1.00 35.09 484 ILE A CA 1
ATOM 3465 C C . ILE A 1 438 ? 9.554 1.929 -33.948 1.00 43.18 484 ILE A C 1
ATOM 3466 O O . ILE A 1 438 ? 9.213 1.688 -32.791 1.00 43.59 484 ILE A O 1
ATOM 3471 N N . PHE A 1 439 ? 10.027 3.121 -34.333 1.00 42.65 485 PHE A N 1
ATOM 3472 C CA . PHE A 1 439 ? 10.137 4.274 -33.439 1.00 44.11 485 PHE A CA 1
ATOM 3473 C C . PHE A 1 439 ? 9.133 5.352 -33.858 1.00 49.21 485 PHE A C 1
ATOM 3474 O O . PHE A 1 439 ? 8.378 5.135 -34.803 1.00 46.78 485 PHE A O 1
ATOM 3482 N N . GLN A 1 440 ? 9.146 6.516 -33.166 1.00 48.49 486 GLN A N 1
ATOM 3483 C CA . GLN A 1 440 ? 8.327 7.680 -33.510 1.00 49.30 486 GLN A CA 1
ATOM 3484 C C . GLN A 1 440 ? 8.761 8.126 -34.925 1.00 51.90 486 GLN A C 1
ATOM 3485 O O . GLN A 1 440 ? 7.898 8.349 -35.781 1.00 52.52 486 GLN A O 1
ATOM 3491 N N . LEU A 1 441 ? 10.093 8.166 -35.174 1.00 45.90 487 LEU A N 1
ATOM 3492 C CA . LEU A 1 441 ? 10.684 8.502 -36.472 1.00 44.94 487 LEU A CA 1
ATOM 3493 C C . LEU A 1 441 ? 11.510 7.346 -37.017 1.00 45.61 487 LEU A C 1
ATOM 3494 O O . LEU A 1 441 ? 12.485 6.918 -36.403 1.00 43.93 487 LEU A O 1
ATOM 3499 N N . ASN A 1 442 ? 11.120 6.849 -38.179 1.00 40.46 488 ASN A N 1
ATOM 3500 C CA . ASN A 1 442 ? 11.848 5.760 -38.795 1.00 39.20 488 ASN A CA 1
ATOM 3501 C C . ASN A 1 442 ? 12.520 6.318 -40.002 1.00 40.54 488 ASN A C 1
ATOM 3502 O O . ASN A 1 442 ? 11.864 6.885 -40.882 1.00 42.21 488 ASN A O 1
ATOM 3507 N N . SER A 1 443 ? 13.828 6.248 -40.018 1.00 32.80 489 SER A N 1
ATOM 3508 C CA . SER A 1 443 ? 14.611 6.750 -41.103 1.00 31.23 489 SER A CA 1
ATOM 3509 C C . SER A 1 443 ? 15.204 5.629 -41.931 1.00 33.18 489 SER A C 1
ATOM 3510 O O . SER A 1 443 ? 14.709 4.550 -41.967 1.00 31.04 489 SER A O 1
ATOM 3513 N N . PHE A 1 444 ? 16.259 5.954 -42.628 1.00 29.32 490 PHE A N 1
ATOM 3514 C CA . PHE A 1 444 ? 16.955 5.063 -43.506 1.00 28.54 490 PHE A CA 1
ATOM 3515 C C . PHE A 1 444 ? 17.567 3.882 -42.775 1.00 32.31 490 PHE A C 1
ATOM 3516 O O . PHE A 1 444 ? 17.666 2.824 -43.286 1.00 32.51 490 PHE A O 1
ATOM 3524 N N . GLU A 1 445 ? 18.026 4.125 -41.577 1.00 31.52 491 GLU A N 1
ATOM 3525 C CA . GLU A 1 445 ? 18.588 3.114 -40.756 1.00 31.20 491 GLU A CA 1
ATOM 3526 C C . GLU A 1 445 ? 17.553 2.049 -40.437 1.00 34.12 491 GLU A C 1
ATOM 3527 O O . GLU A 1 445 ? 17.845 0.897 -40.479 1.00 34.46 491 GLU A O 1
ATOM 3533 N N . GLN A 1 446 ? 16.347 2.468 -40.120 1.00 28.20 492 GLN A N 1
ATOM 3534 C CA . GLN A 1 446 ? 15.243 1.594 -39.814 1.00 27.29 492 GLN A CA 1
ATOM 3535 C C . GLN A 1 446 ? 14.802 0.801 -41.004 1.00 33.02 492 GLN A C 1
ATOM 3536 O O . GLN A 1 446 ? 14.458 -0.316 -40.896 1.00 36.56 492 GLN A O 1
ATOM 3542 N N . LEU A 1 447 ? 14.794 1.432 -42.145 1.00 29.49 493 LEU A N 1
ATOM 3543 C CA . LEU A 1 447 ? 14.444 0.768 -43.413 1.00 30.44 493 LEU A CA 1
ATOM 3544 C C . LEU A 1 447 ? 15.417 -0.390 -43.731 1.00 38.15 493 LEU A C 1
ATOM 3545 O O . LEU A 1 447 ? 15.004 -1.455 -44.193 1.00 38.57 493 LEU A O 1
ATOM 3550 N N . CYS A 1 448 ? 16.695 -0.154 -43.475 1.00 35.80 494 CYS A N 1
ATOM 3551 C CA . CYS A 1 448 ? 17.777 -1.089 -43.673 1.00 36.54 494 CYS A CA 1
ATOM 3552 C C . CYS A 1 448 ? 17.709 -2.258 -42.688 1.00 34.40 494 CYS A C 1
ATOM 3553 O O . CYS A 1 448 ? 17.911 -3.398 -43.103 1.00 30.48 494 CYS A O 1
ATOM 3556 N N . ILE A 1 449 ? 17.376 -1.997 -41.412 1.00 30.75 495 ILE A N 1
ATOM 3557 C CA . ILE A 1 449 ? 17.245 -3.047 -40.385 1.00 30.91 495 ILE A CA 1
ATOM 3558 C C . ILE A 1 449 ? 15.998 -3.922 -40.669 1.00 34.01 495 ILE A C 1
ATOM 3559 O O . ILE A 1 449 ? 16.073 -5.158 -40.668 1.00 34.48 495 ILE A O 1
ATOM 3564 N N . ASN A 1 450 ? 14.860 -3.265 -40.881 1.00 29.23 496 ASN A N 1
ATOM 3565 C CA . ASN A 1 450 ? 13.600 -3.921 -41.141 1.00 29.06 496 ASN A CA 1
ATOM 3566 C C . ASN A 1 450 ? 13.653 -4.786 -42.414 1.00 34.81 496 ASN A C 1
ATOM 3567 O O . ASN A 1 450 ? 13.133 -5.894 -42.390 1.00 32.29 496 ASN A O 1
ATOM 3572 N N . TYR A 1 451 ? 14.371 -4.332 -43.468 1.00 34.19 497 TYR A N 1
ATOM 3573 C CA . TYR A 1 451 ? 14.612 -5.083 -44.705 1.00 34.06 497 TYR A CA 1
ATOM 3574 C C . TYR A 1 451 ? 15.385 -6.398 -44.387 1.00 37.62 497 TYR A C 1
ATOM 3575 O O . TYR A 1 451 ? 14.988 -7.457 -44.842 1.00 37.70 497 TYR A O 1
ATOM 3584 N N . THR A 1 452 ? 16.439 -6.327 -43.574 1.00 33.00 498 THR A N 1
ATOM 3585 C CA . THR A 1 452 ? 17.241 -7.483 -43.132 1.00 32.09 498 THR A CA 1
ATOM 3586 C C . THR A 1 452 ? 16.410 -8.442 -42.279 1.00 34.93 498 THR A C 1
ATOM 3587 O O . THR A 1 452 ? 16.689 -9.615 -42.273 1.00 34.22 498 THR A O 1
ATOM 3591 N N . ASN A 1 453 ? 15.444 -7.932 -41.483 1.00 33.41 499 ASN A N 1
ATOM 3592 C CA . ASN A 1 453 ? 14.607 -8.816 -40.669 1.00 31.20 499 ASN A CA 1
ATOM 3593 C C . ASN A 1 453 ? 13.636 -9.522 -41.602 1.00 31.59 499 ASN A C 1
ATOM 3594 O O . ASN A 1 453 ? 13.479 -10.728 -41.484 1.00 29.86 499 ASN A O 1
ATOM 3599 N N . GLU A 1 454 ? 13.108 -8.797 -42.611 1.00 27.16 500 GLU A N 1
ATOM 3600 C CA . GLU A 1 454 ? 12.223 -9.361 -43.615 1.00 28.00 500 GLU A CA 1
ATOM 3601 C C . GLU A 1 454 ? 12.917 -10.569 -44.301 1.00 29.87 500 GLU A C 1
ATOM 3602 O O . GLU A 1 454 ? 12.337 -11.664 -44.362 1.00 30.32 500 GLU A O 1
ATOM 3608 N N . LYS A 1 455 ? 14.163 -10.360 -44.757 1.00 23.98 501 LYS A N 1
ATOM 3609 C CA . LYS A 1 455 ? 15.006 -11.363 -45.435 1.00 25.28 501 LYS A CA 1
ATOM 3610 C C . LYS A 1 455 ? 15.306 -12.595 -44.599 1.00 28.42 501 LYS A C 1
ATOM 3611 O O . LYS A 1 455 ? 15.420 -13.665 -45.157 1.00 29.19 501 LYS A O 1
ATOM 3617 N N . LEU A 1 456 ? 15.519 -12.441 -43.289 1.00 27.58 502 LEU A N 1
ATOM 3618 C CA . LEU A 1 456 ? 15.789 -13.565 -42.401 1.00 27.74 502 LEU A CA 1
ATOM 3619 C C . LEU A 1 456 ? 14.505 -14.355 -42.200 1.00 34.82 502 LEU A C 1
ATOM 3620 O O . LEU A 1 456 ? 14.562 -15.578 -42.215 1.00 36.39 502 LEU A O 1
ATOM 3625 N N . GLN A 1 457 ? 13.355 -13.673 -42.028 1.00 31.58 503 GLN A N 1
ATOM 3626 C CA . GLN A 1 457 ? 12.065 -14.345 -41.890 1.00 31.24 503 GLN A CA 1
ATOM 3627 C C . GLN A 1 457 ? 11.774 -15.167 -43.125 1.00 32.79 503 GLN A C 1
ATOM 3628 O O . GLN A 1 457 ? 11.299 -16.296 -43.002 1.00 33.53 503 GLN A O 1
ATOM 3634 N N . GLN A 1 458 ? 12.107 -14.620 -44.311 1.00 27.77 504 GLN A N 1
ATOM 3635 C CA . GLN A 1 458 ? 11.905 -15.304 -45.583 1.00 27.74 504 GLN A CA 1
ATOM 3636 C C . GLN A 1 458 ? 12.867 -16.495 -45.683 1.00 31.03 504 GLN A C 1
ATOM 3637 O O . GLN A 1 458 ? 12.495 -17.498 -46.256 1.00 28.12 504 GLN A O 1
ATOM 3643 N N . LEU A 1 459 ? 14.069 -16.401 -45.060 1.00 29.23 505 LEU A N 1
ATOM 3644 C CA . LEU A 1 459 ? 15.014 -17.512 -45.012 1.00 28.74 505 LEU A CA 1
ATOM 3645 C C . LEU A 1 459 ? 14.421 -18.611 -44.162 1.00 33.51 505 LEU A C 1
ATOM 3646 O O . LEU A 1 459 ? 14.633 -19.771 -44.458 1.00 34.23 505 LEU A O 1
ATOM 3651 N N . PHE A 1 460 ? 13.653 -18.261 -43.132 1.00 31.26 506 PHE A N 1
ATOM 3652 C CA . PHE A 1 460 ? 12.985 -19.286 -42.344 1.00 30.75 506 PHE A CA 1
ATOM 3653 C C . PHE A 1 460 ? 11.870 -19.957 -43.227 1.00 34.25 506 PHE A C 1
ATOM 3654 O O . PHE A 1 460 ? 11.794 -21.190 -43.309 1.00 31.96 506 PHE A O 1
ATOM 3662 N N . ASN A 1 461 ? 11.059 -19.127 -43.931 1.00 32.00 507 ASN A N 1
ATOM 3663 C CA . ASN A 1 461 ? 9.988 -19.595 -44.815 1.00 32.04 507 ASN A CA 1
ATOM 3664 C C . ASN A 1 461 ? 10.514 -20.529 -45.867 1.00 37.68 507 ASN A C 1
ATOM 3665 O O . ASN A 1 461 ? 9.982 -21.621 -46.015 1.00 38.78 507 ASN A O 1
ATOM 3670 N N . HIS A 1 462 ? 11.602 -20.138 -46.541 1.00 34.80 508 HIS A N 1
ATOM 3671 C CA . HIS A 1 462 ? 12.260 -20.916 -47.577 1.00 36.06 508 HIS A CA 1
ATOM 3672 C C . HIS A 1 462 ? 12.817 -22.256 -47.031 1.00 41.56 508 HIS A C 1
ATOM 3673 O O . HIS A 1 462 ? 12.621 -23.296 -47.650 1.00 40.52 508 HIS A O 1
ATOM 3680 N N . THR A 1 463 ? 13.440 -22.238 -45.846 1.00 39.99 509 THR A N 1
ATOM 3681 C CA . THR A 1 463 ? 14.002 -23.442 -45.211 1.00 39.76 509 THR A CA 1
ATOM 3682 C C . THR A 1 463 ? 12.929 -24.410 -44.684 1.00 41.55 509 THR A C 1
ATOM 3683 O O . THR A 1 463 ? 13.097 -25.608 -44.804 1.00 41.21 509 THR A O 1
ATOM 3687 N N . MET A 1 464 ? 11.867 -23.897 -44.075 1.00 38.32 510 MET A N 1
ATOM 3688 C CA . MET A 1 464 ? 10.810 -24.713 -43.479 1.00 38.11 510 MET A CA 1
ATOM 3689 C C . MET A 1 464 ? 9.747 -25.210 -44.445 1.00 40.69 510 MET A C 1
ATOM 3690 O O . MET A 1 464 ? 9.192 -26.299 -44.233 1.00 37.82 510 MET A O 1
ATOM 3695 N N . PHE A 1 465 ? 9.408 -24.399 -45.463 1.00 37.32 511 PHE A N 1
ATOM 3696 C CA . PHE A 1 465 ? 8.303 -24.769 -46.340 1.00 36.41 511 PHE A CA 1
ATOM 3697 C C . PHE A 1 465 ? 8.677 -25.018 -47.812 1.00 40.54 511 PHE A C 1
ATOM 3698 O O . PHE A 1 465 ? 8.002 -25.837 -48.456 1.00 41.01 511 PHE A O 1
ATOM 3706 N N . VAL A 1 466 ? 9.676 -24.305 -48.365 1.00 36.08 512 VAL A N 1
ATOM 3707 C CA . VAL A 1 466 ? 10.054 -24.480 -49.779 1.00 37.65 512 VAL A CA 1
ATOM 3708 C C . VAL A 1 466 ? 11.038 -25.649 -49.916 1.00 42.82 512 VAL A C 1
ATOM 3709 O O . VAL A 1 466 ? 10.697 -26.672 -50.536 1.00 42.41 512 VAL A O 1
ATOM 3713 N N . LEU A 1 467 ? 12.221 -25.524 -49.277 1.00 39.68 513 LEU A N 1
ATOM 3714 C CA . LEU A 1 467 ? 13.249 -26.565 -49.247 1.00 40.33 513 LEU A CA 1
ATOM 3715 C C . LEU A 1 467 ? 12.709 -27.919 -48.764 1.00 43.97 513 LEU A C 1
ATOM 3716 O O . LEU A 1 467 ? 13.054 -28.937 -49.368 1.00 42.09 513 LEU A O 1
ATOM 3721 N N . GLU A 1 468 ? 11.848 -27.927 -47.700 1.00 41.05 514 GLU A N 1
ATOM 3722 C CA . GLU A 1 468 ? 11.267 -29.159 -47.172 1.00 41.30 514 GLU A CA 1
ATOM 3723 C C . GLU A 1 468 ? 10.474 -29.935 -48.268 1.00 46.66 514 GLU A C 1
ATOM 3724 O O . GLU A 1 468 ? 10.814 -31.079 -48.603 1.00 46.27 514 GLU A O 1
ATOM 3730 N N . GLN A 1 469 ? 9.497 -29.251 -48.884 1.00 42.39 515 GLN A N 1
ATOM 3731 C CA . GLN A 1 469 ? 8.636 -29.786 -49.913 1.00 41.31 515 GLN A CA 1
ATOM 3732 C C . GLN A 1 469 ? 9.366 -30.080 -51.222 1.00 46.71 515 GLN A C 1
ATOM 3733 O O . GLN A 1 469 ? 9.043 -31.095 -51.864 1.00 47.52 515 GLN A O 1
ATOM 3739 N N . GLU A 1 470 ? 10.367 -29.251 -51.609 1.00 41.63 516 GLU A N 1
ATOM 3740 C CA . GLU A 1 470 ? 11.161 -29.506 -52.838 1.00 40.14 516 GLU A CA 1
ATOM 3741 C C . GLU A 1 470 ? 11.972 -30.785 -52.727 1.00 43.95 516 GLU A C 1
ATOM 3742 O O . GLU A 1 470 ? 12.243 -31.430 -53.744 1.00 45.91 516 GLU A O 1
ATOM 3748 N N . GLU A 1 471 ? 12.375 -31.139 -51.500 1.00 38.91 517 GLU A N 1
ATOM 3749 C CA . GLU A 1 471 ? 13.167 -32.334 -51.210 1.00 39.00 517 GLU A CA 1
ATOM 3750 C C . GLU A 1 471 ? 12.305 -33.581 -51.391 1.00 41.90 517 GLU A C 1
ATOM 3751 O O . GLU A 1 471 ? 12.810 -34.616 -51.835 1.00 35.92 517 GLU A O 1
ATOM 3757 N N . TYR A 1 472 ? 10.991 -33.466 -51.032 1.00 41.54 518 TYR A N 1
ATOM 3758 C CA . TYR A 1 472 ? 10.035 -34.551 -51.186 1.00 42.58 518 TYR A CA 1
ATOM 3759 C C . TYR A 1 472 ? 9.784 -34.819 -52.685 1.00 49.67 518 TYR A C 1
ATOM 3760 O O . TYR A 1 472 ? 9.755 -35.987 -53.095 1.00 48.79 518 TYR A O 1
ATOM 3769 N N . GLN A 1 473 ? 9.621 -33.733 -53.496 1.00 48.01 519 GLN A N 1
ATOM 3770 C CA . GLN A 1 473 ? 9.430 -33.820 -54.953 1.00 48.45 519 GLN A CA 1
ATOM 3771 C C . GLN A 1 473 ? 10.654 -34.471 -55.597 1.00 51.33 519 GLN A C 1
ATOM 3772 O O . GLN A 1 473 ? 10.501 -35.372 -56.403 1.00 50.39 519 GLN A O 1
ATOM 3778 N N . ARG A 1 474 ? 11.852 -34.052 -55.177 1.00 48.69 520 ARG A N 1
ATOM 3779 C CA . ARG A 1 474 ? 13.146 -34.547 -55.634 1.00 48.98 520 ARG A CA 1
ATOM 3780 C C . ARG A 1 474 ? 13.387 -36.021 -55.266 1.00 53.50 520 ARG A C 1
ATOM 3781 O O . ARG A 1 474 ? 14.256 -36.649 -55.857 1.00 53.78 520 ARG A O 1
ATOM 3789 N N . GLU A 1 475 ? 12.616 -36.583 -54.329 1.00 49.43 521 GLU A N 1
ATOM 3790 C CA . GLU A 1 475 ? 12.813 -37.976 -53.946 1.00 48.80 521 GLU A CA 1
ATOM 3791 C C . GLU A 1 475 ? 11.653 -38.890 -54.388 1.00 52.48 521 GLU A C 1
ATOM 3792 O O . GLU A 1 475 ? 11.621 -40.056 -54.003 1.00 50.73 521 GLU A O 1
ATOM 3798 N N . GLY A 1 476 ? 10.738 -38.337 -55.198 1.00 50.64 522 GLY A N 1
ATOM 3799 C CA . GLY A 1 476 ? 9.576 -39.003 -55.778 1.00 51.17 522 GLY A CA 1
ATOM 3800 C C . GLY A 1 476 ? 8.492 -39.459 -54.827 1.00 59.69 522 GLY A C 1
ATOM 3801 O O . GLY A 1 476 ? 7.651 -40.283 -55.198 1.00 61.19 522 GLY A O 1
ATOM 3802 N N . ILE A 1 477 ? 8.497 -38.923 -53.609 1.00 58.20 523 ILE A N 1
ATOM 3803 C CA . ILE A 1 477 ? 7.566 -39.228 -52.532 1.00 59.63 523 ILE A CA 1
ATOM 3804 C C . ILE A 1 477 ? 6.129 -38.762 -52.850 1.00 65.32 523 ILE A C 1
ATOM 3805 O O . ILE A 1 477 ? 5.962 -37.638 -53.337 1.00 65.40 523 ILE A O 1
ATOM 3810 N N . PRO A 1 478 ? 5.075 -39.567 -52.527 1.00 61.91 524 PRO A N 1
ATOM 3811 C CA . PRO A 1 478 ? 3.706 -39.079 -52.731 1.00 61.30 524 PRO A CA 1
ATOM 3812 C C . PRO A 1 478 ? 3.451 -37.893 -51.788 1.00 64.03 524 PRO A C 1
ATOM 3813 O O . PRO A 1 478 ? 3.362 -38.032 -50.556 1.00 63.70 524 PRO A O 1
ATOM 3817 N N . TRP A 1 479 ? 3.422 -36.699 -52.383 1.00 57.59 525 TRP A N 1
ATOM 3818 C CA . TRP A 1 479 ? 3.221 -35.472 -51.642 1.00 55.68 525 TRP A CA 1
ATOM 3819 C C . TRP A 1 479 ? 2.525 -34.428 -52.494 1.00 59.71 525 TRP A C 1
ATOM 3820 O O . TRP A 1 479 ? 2.949 -34.169 -53.620 1.00 60.60 525 TRP A O 1
ATOM 3831 N N . THR A 1 480 ? 1.513 -33.780 -51.924 1.00 55.76 526 THR A N 1
ATOM 3832 C CA . THR A 1 480 ? 0.795 -32.670 -52.547 1.00 56.27 526 THR A CA 1
ATOM 3833 C C . THR A 1 480 ? 1.253 -31.387 -51.828 1.00 61.25 526 THR A C 1
ATOM 3834 O O . THR A 1 480 ? 1.199 -31.332 -50.594 1.00 59.80 526 THR A O 1
ATOM 3838 N N . PHE A 1 481 ? 1.753 -30.390 -52.596 1.00 58.85 527 PHE A N 1
ATOM 3839 C CA . PHE A 1 481 ? 2.255 -29.118 -52.070 1.00 59.05 527 PHE A CA 1
ATOM 3840 C C . PHE A 1 481 ? 1.247 -28.402 -51.196 1.00 59.71 527 PHE A C 1
ATOM 3841 O O . PHE A 1 481 ? 0.080 -28.262 -51.562 1.00 60.91 527 PHE A O 1
ATOM 3849 N N . LEU A 1 482 ? 1.710 -28.015 -50.009 1.00 52.68 528 LEU A N 1
ATOM 3850 C CA . LEU A 1 482 ? 0.974 -27.282 -48.981 1.00 50.60 528 LEU A CA 1
ATOM 3851 C C . LEU A 1 482 ? 1.427 -25.826 -49.026 1.00 51.67 528 LEU A C 1
ATOM 3852 O O . LEU A 1 482 ? 2.631 -25.563 -49.077 1.00 48.53 528 LEU A O 1
ATOM 3857 N N . ASP A 1 483 ? 0.460 -24.890 -49.047 1.00 49.31 529 ASP A N 1
ATOM 3858 C CA . ASP A 1 483 ? 0.692 -23.445 -49.048 1.00 49.82 529 ASP A CA 1
ATOM 3859 C C . ASP A 1 483 ? 0.281 -22.919 -47.687 1.00 51.77 529 ASP A C 1
ATOM 3860 O O . ASP A 1 483 ? -0.880 -23.049 -47.290 1.00 50.81 529 ASP A O 1
ATOM 3865 N N . PHE A 1 484 ? 1.260 -22.367 -46.959 1.00 47.38 530 PHE A N 1
ATOM 3866 C CA . PHE A 1 484 ? 1.075 -21.836 -45.618 1.00 46.19 530 PHE A CA 1
ATOM 3867 C C . PHE A 1 484 ? 0.924 -20.323 -45.624 1.00 48.23 530 PHE A C 1
ATOM 3868 O O . PHE A 1 484 ? 0.753 -19.715 -44.563 1.00 48.97 530 PHE A O 1
ATOM 3876 N N . GLY A 1 485 ? 0.935 -19.755 -46.804 1.00 43.56 531 GLY A N 1
ATOM 3877 C CA . GLY A 1 485 ? 0.772 -18.346 -46.948 1.00 42.75 531 GLY A CA 1
ATOM 3878 C C . GLY A 1 485 ? 1.866 -17.513 -46.344 1.00 46.12 531 GLY A C 1
ATOM 3879 O O . GLY A 1 485 ? 1.644 -16.395 -45.939 1.00 45.92 531 GLY A O 1
ATOM 3880 N N . LEU A 1 486 ? 3.059 -18.076 -46.283 1.00 42.20 532 LEU A N 1
ATOM 3881 C CA . LEU A 1 486 ? 4.198 -17.356 -45.765 1.00 40.55 532 LEU A CA 1
ATOM 3882 C C . LEU A 1 486 ? 5.204 -17.139 -46.875 1.00 42.17 532 LEU A C 1
ATOM 3883 O O . LEU A 1 486 ? 6.031 -17.970 -47.142 1.00 42.37 532 LEU A O 1
ATOM 3888 N N . ASP A 1 487 ? 5.090 -16.007 -47.530 1.00 35.85 533 ASP A N 1
ATOM 3889 C CA . ASP A 1 487 ? 5.973 -15.633 -48.604 1.00 34.58 533 ASP A CA 1
ATOM 3890 C C . ASP A 1 487 ? 6.096 -14.120 -48.624 1.00 35.90 533 ASP A C 1
ATOM 3891 O O . ASP A 1 487 ? 5.140 -13.429 -48.817 1.00 34.71 533 ASP A O 1
ATOM 3896 N N . LEU A 1 488 ? 7.323 -13.640 -48.441 1.00 33.40 534 LEU A N 1
ATOM 3897 C CA . LEU A 1 488 ? 7.636 -12.211 -48.345 1.00 33.48 534 LEU A CA 1
ATOM 3898 C C . LEU A 1 488 ? 8.191 -11.559 -49.611 1.00 36.66 534 LEU A C 1
ATOM 3899 O O . LEU A 1 488 ? 8.810 -10.497 -49.545 1.00 37.95 534 LEU A O 1
ATOM 3904 N N . GLN A 1 489 ? 7.974 -12.191 -50.758 1.00 32.20 535 GLN A N 1
ATOM 3905 C CA . GLN A 1 489 ? 8.487 -11.674 -52.025 1.00 32.32 535 GLN A CA 1
ATOM 3906 C C . GLN A 1 489 ? 7.973 -10.277 -52.400 1.00 36.34 535 GLN A C 1
ATOM 3907 O O . GLN A 1 489 ? 8.734 -9.462 -52.921 1.00 38.68 535 GLN A O 1
ATOM 3913 N N . PRO A 1 490 ? 6.686 -9.990 -52.140 1.00 30.81 536 PRO A N 1
ATOM 3914 C CA . PRO A 1 490 ? 6.168 -8.663 -52.500 1.00 30.33 536 PRO A CA 1
ATOM 3915 C C . PRO A 1 490 ? 6.878 -7.513 -51.778 1.00 36.77 536 PRO A C 1
ATOM 3916 O O . PRO A 1 490 ? 7.159 -6.492 -52.405 1.00 36.50 536 PRO A O 1
ATOM 3920 N N . CYS A 1 491 ? 7.163 -7.674 -50.489 1.00 32.87 537 CYS A N 1
ATOM 3921 C CA . CYS A 1 491 ? 7.858 -6.645 -49.722 1.00 34.88 537 CYS A CA 1
ATOM 3922 C C . CYS A 1 491 ? 9.343 -6.578 -50.040 1.00 37.95 537 CYS A C 1
ATOM 3923 O O . CYS A 1 491 ? 9.875 -5.483 -50.258 1.00 38.03 537 CYS A O 1
ATOM 3926 N N . ILE A 1 492 ? 10.005 -7.751 -50.077 1.00 33.40 538 ILE A N 1
ATOM 3927 C CA . ILE A 1 492 ? 11.426 -7.880 -50.333 1.00 32.28 538 ILE A CA 1
ATOM 3928 C C . ILE A 1 492 ? 11.782 -7.303 -51.693 1.00 38.65 538 ILE A C 1
ATOM 3929 O O . ILE A 1 492 ? 12.767 -6.579 -51.806 1.00 38.82 538 ILE A O 1
ATOM 3934 N N . ASP A 1 493 ? 10.942 -7.589 -52.662 1.00 36.92 539 ASP A N 1
ATOM 3935 C CA . ASP A 1 493 ? 11.028 -7.104 -54.014 1.00 36.90 539 ASP A CA 1
ATOM 3936 C C . ASP A 1 493 ? 10.813 -5.591 -54.124 1.00 38.15 539 ASP A C 1
ATOM 3937 O O . ASP A 1 493 ? 11.551 -4.929 -54.787 1.00 37.07 539 ASP A O 1
ATOM 3942 N N . LEU A 1 494 ? 9.838 -5.055 -53.407 1.00 32.41 540 LEU A N 1
ATOM 3943 C CA . LEU A 1 494 ? 9.543 -3.643 -53.437 1.00 33.06 540 LEU A CA 1
ATOM 3944 C C . LEU A 1 494 ? 10.769 -2.877 -52.969 1.00 38.63 540 LEU A C 1
ATOM 3945 O O . LEU A 1 494 ? 11.146 -1.888 -53.516 1.00 39.79 540 LEU A O 1
ATOM 3950 N N . ILE A 1 495 ? 11.385 -3.393 -51.923 1.00 32.77 541 ILE A N 1
ATOM 3951 C CA . ILE A 1 495 ? 12.598 -2.835 -51.407 1.00 32.44 541 ILE A CA 1
ATOM 3952 C C . ILE A 1 495 ? 13.904 -3.006 -52.182 1.00 36.07 541 ILE A C 1
ATOM 3953 O O . ILE A 1 495 ? 14.611 -2.072 -52.411 1.00 34.10 541 ILE A O 1
ATOM 3958 N N . GLU A 1 496 ? 14.176 -4.220 -52.610 1.00 33.89 542 GLU A N 1
ATOM 3959 C CA . GLU A 1 496 ? 15.440 -4.529 -53.224 1.00 34.65 542 GLU A CA 1
ATOM 3960 C C . GLU A 1 496 ? 15.550 -4.722 -54.717 1.00 44.53 542 GLU A C 1
ATOM 3961 O O . GLU A 1 496 ? 16.638 -4.862 -55.206 1.00 44.52 542 GLU A O 1
ATOM 3967 N N . ARG A 1 497 ? 14.459 -4.718 -55.453 1.00 42.52 543 ARG A N 1
ATOM 3968 C CA . ARG A 1 497 ? 14.581 -4.985 -56.862 1.00 43.44 543 ARG A CA 1
ATOM 3969 C C . ARG A 1 497 ? 15.349 -3.904 -57.544 1.00 49.79 543 ARG A C 1
ATOM 3970 O O . ARG A 1 497 ? 14.988 -2.763 -57.489 1.00 51.07 543 ARG A O 1
ATOM 3978 N N . PRO A 1 498 ? 16.420 -4.286 -58.205 1.00 47.54 544 PRO A N 1
ATOM 3979 C CA . PRO A 1 498 ? 17.324 -3.400 -58.912 1.00 47.86 544 PRO A CA 1
ATOM 3980 C C . PRO A 1 498 ? 16.780 -2.735 -60.144 1.00 54.69 544 PRO A C 1
ATOM 3981 O O . PRO A 1 498 ? 17.028 -1.574 -60.299 1.00 53.49 544 PRO A O 1
ATOM 3985 N N . ALA A 1 499 ? 16.016 -3.446 -60.958 1.00 54.09 545 ALA A N 1
ATOM 3986 C CA . ALA A 1 499 ? 15.524 -2.922 -62.225 1.00 55.43 545 ALA A CA 1
ATOM 3987 C C . ALA A 1 499 ? 14.138 -3.357 -62.613 1.00 62.95 545 ALA A C 1
ATOM 3988 O O . ALA A 1 499 ? 13.422 -3.851 -61.791 1.00 61.42 545 ALA A O 1
ATOM 3990 N N . ASN A 1 500 ? 13.842 -3.231 -63.906 1.00 63.80 546 ASN A N 1
ATOM 3991 C CA . ASN A 1 500 ? 12.514 -3.399 -64.532 1.00 63.92 546 ASN A CA 1
ATOM 3992 C C . ASN A 1 500 ? 11.883 -2.419 -63.595 1.00 66.04 546 ASN A C 1
ATOM 3993 O O . ASN A 1 500 ? 12.426 -1.319 -63.509 1.00 67.73 546 ASN A O 1
ATOM 3998 N N . PRO A 1 501 ? 10.720 -2.715 -62.997 1.00 57.42 547 PRO A N 1
ATOM 3999 C CA . PRO A 1 501 ? 10.324 -1.717 -62.004 1.00 54.49 547 PRO A CA 1
ATOM 4000 C C . PRO A 1 501 ? 11.360 -1.654 -60.880 1.00 51.41 547 PRO A C 1
ATOM 4001 O O . PRO A 1 501 ? 11.512 -2.609 -60.167 1.00 51.07 547 PRO A O 1
ATOM 4005 N N . PRO A 1 502 ? 12.089 -0.552 -60.743 1.00 43.06 548 PRO A N 1
ATOM 4006 C CA . PRO A 1 502 ? 13.073 -0.543 -59.675 1.00 41.38 548 PRO A CA 1
ATOM 4007 C C . PRO A 1 502 ? 12.442 -0.342 -58.319 1.00 43.56 548 PRO A C 1
ATOM 4008 O O . PRO A 1 502 ? 11.451 0.314 -58.240 1.00 41.48 548 PRO A O 1
ATOM 4012 N N . GLY A 1 503 ? 13.031 -0.921 -57.289 1.00 40.79 549 GLY A N 1
ATOM 4013 C CA . GLY A 1 503 ? 12.574 -0.842 -55.917 1.00 40.52 549 GLY A CA 1
ATOM 4014 C C . GLY A 1 503 ? 12.960 0.427 -55.196 1.00 44.01 549 GLY A C 1
ATOM 4015 O O . GLY A 1 503 ? 13.572 1.258 -55.779 1.00 45.11 549 GLY A O 1
ATOM 4016 N N . LEU A 1 504 ? 12.570 0.569 -53.938 1.00 37.57 550 LEU A N 1
ATOM 4017 C CA . LEU A 1 504 ? 12.833 1.764 -53.141 1.00 35.62 550 LEU A CA 1
ATOM 4018 C C . LEU A 1 504 ? 14.324 2.134 -53.084 1.00 40.31 550 LEU A C 1
ATOM 4019 O O . LEU A 1 504 ? 14.665 3.298 -53.328 1.00 39.78 550 LEU A O 1
ATOM 4024 N N . LEU A 1 505 ? 15.206 1.131 -52.829 1.00 36.19 551 LEU A N 1
ATOM 4025 C CA . LEU A 1 505 ? 16.649 1.330 -52.719 1.00 36.35 551 LEU A CA 1
ATOM 4026 C C . LEU A 1 505 ? 17.231 1.755 -54.043 1.00 42.60 551 LEU A C 1
ATOM 4027 O O . LEU A 1 505 ? 18.104 2.599 -54.058 1.00 41.31 551 LEU A O 1
ATOM 4032 N N . ALA A 1 506 ? 16.749 1.179 -55.162 1.00 42.23 552 ALA A N 1
ATOM 4033 C CA . ALA A 1 506 ? 17.204 1.557 -56.495 1.00 42.10 552 ALA A CA 1
ATOM 4034 C C . ALA A 1 506 ? 16.659 2.948 -56.873 1.00 45.31 552 ALA A C 1
ATOM 4035 O O . ALA A 1 506 ? 17.384 3.725 -57.479 1.00 44.07 552 ALA A O 1
ATOM 4037 N N . LEU A 1 507 ? 15.410 3.277 -56.475 1.00 43.31 553 LEU A N 1
ATOM 4038 C CA . LEU A 1 507 ? 14.802 4.596 -56.719 1.00 42.99 553 LEU A CA 1
ATOM 4039 C C . LEU A 1 507 ? 15.550 5.674 -55.944 1.00 49.21 553 LEU A C 1
ATOM 4040 O O . LEU A 1 507 ? 15.793 6.743 -56.502 1.00 51.29 553 LEU A O 1
ATOM 4045 N N . LEU A 1 508 ? 16.012 5.335 -54.756 1.00 42.58 554 LEU A N 1
ATOM 4046 C CA . LEU A 1 508 ? 16.837 6.199 -53.991 1.00 41.00 554 LEU A CA 1
ATOM 4047 C C . LEU A 1 508 ? 18.164 6.394 -54.695 1.00 49.77 554 LEU A C 1
ATOM 4048 O O . LEU A 1 508 ? 18.621 7.483 -54.765 1.00 50.85 554 LEU A O 1
ATOM 4053 N N . ASP A 1 509 ? 18.766 5.351 -55.249 1.00 48.33 555 ASP A N 1
ATOM 4054 C CA . ASP A 1 509 ? 20.047 5.511 -55.913 1.00 48.99 555 ASP A CA 1
ATOM 4055 C C . ASP A 1 509 ? 19.977 6.437 -57.118 1.00 53.90 555 ASP A C 1
ATOM 4056 O O . ASP A 1 509 ? 20.784 7.313 -57.262 1.00 52.92 555 ASP A O 1
ATOM 4061 N N . GLU A 1 510 ? 18.991 6.268 -57.969 1.00 51.41 556 GLU A N 1
ATOM 4062 C CA . GLU A 1 510 ? 18.859 7.119 -59.125 1.00 52.69 556 GLU A CA 1
ATOM 4063 C C . GLU A 1 510 ? 18.598 8.564 -58.766 1.00 60.82 556 GLU A C 1
ATOM 4064 O O . GLU A 1 510 ? 19.119 9.440 -59.383 1.00 60.59 556 GLU A O 1
ATOM 4070 N N . GLU A 1 511 ? 17.775 8.797 -57.766 1.00 59.28 557 GLU A N 1
ATOM 4071 C CA . GLU A 1 511 ? 17.383 10.123 -57.388 1.00 61.01 557 GLU A CA 1
ATOM 4072 C C . GLU A 1 511 ? 18.519 10.974 -56.923 1.00 72.58 557 GLU A C 1
ATOM 4073 O O . GLU A 1 511 ? 18.675 12.109 -57.286 1.00 72.20 557 GLU A O 1
ATOM 4079 N N . CYS A 1 512 ? 19.355 10.386 -56.132 1.00 74.87 558 CYS A N 1
ATOM 4080 C CA . CYS A 1 512 ? 20.489 11.098 -55.546 1.00 77.74 558 CYS A CA 1
ATOM 4081 C C . CYS A 1 512 ? 21.500 11.580 -56.584 1.00 89.86 558 CYS A C 1
ATOM 4082 O O . CYS A 1 512 ? 22.024 12.689 -56.489 1.00 91.03 558 CYS A O 1
ATOM 4085 N N . TRP A 1 513 ? 21.766 10.734 -57.572 1.00 90.43 559 TRP A N 1
ATOM 4086 C CA . TRP A 1 513 ? 22.731 11.042 -58.640 1.00 92.86 559 TRP A CA 1
ATOM 4087 C C . TRP A 1 513 ? 22.156 11.989 -59.703 1.00 98.36 559 TRP A C 1
ATOM 4088 O O . TRP A 1 513 ? 22.778 12.207 -60.749 1.00 97.90 559 TRP A O 1
ATOM 4099 N N . PHE A 1 514 ? 21.082 12.662 -59.332 1.00 96.40 560 PHE A N 1
ATOM 4100 C CA . PHE A 1 514 ? 20.396 13.632 -60.165 1.00 96.89 560 PHE A CA 1
ATOM 4101 C C . PHE A 1 514 ? 20.816 14.998 -59.649 1.00 99.87 560 PHE A C 1
ATOM 4102 O O . PHE A 1 514 ? 20.796 15.210 -58.453 1.00 99.00 560 PHE A O 1
ATOM 4110 N N . PRO A 1 515 ? 21.191 15.931 -60.552 1.00 96.02 561 PRO A N 1
ATOM 4111 C CA . PRO A 1 515 ? 21.705 17.254 -60.162 1.00 95.39 561 PRO A CA 1
ATOM 4112 C C . PRO A 1 515 ? 20.759 18.123 -59.326 1.00 96.21 561 PRO A C 1
ATOM 4113 O O . PRO A 1 515 ? 21.219 18.758 -58.378 1.00 95.54 561 PRO A O 1
ATOM 4117 N N . LYS A 1 516 ? 19.474 18.154 -59.661 1.00 90.35 562 LYS A N 1
ATOM 4118 C CA . LYS A 1 516 ? 18.510 18.958 -58.902 1.00 88.70 562 LYS A CA 1
ATOM 4119 C C . LYS A 1 516 ? 17.663 18.187 -57.876 1.00 86.77 562 LYS A C 1
ATOM 4120 O O . LYS A 1 516 ? 16.737 18.748 -57.292 1.00 87.33 562 LYS A O 1
ATOM 4126 N N . ALA A 1 517 ? 17.977 16.912 -57.659 1.00 77.91 563 ALA A N 1
ATOM 4127 C CA . ALA A 1 517 ? 17.210 16.071 -56.732 1.00 75.50 563 ALA A CA 1
ATOM 4128 C C . ALA A 1 517 ? 17.230 16.500 -55.256 1.00 73.89 563 ALA A C 1
ATOM 4129 O O . ALA A 1 517 ? 18.251 16.952 -54.739 1.00 74.02 563 ALA A O 1
ATOM 4131 N N . THR A 1 518 ? 16.081 16.346 -54.597 1.00 65.64 564 THR A N 1
ATOM 4132 C CA . THR A 1 518 ? 15.903 16.687 -53.183 1.00 63.56 564 THR A CA 1
ATOM 4133 C C . THR A 1 518 ? 15.105 15.588 -52.470 1.00 63.85 564 THR A C 1
ATOM 4134 O O . THR A 1 518 ? 14.367 14.845 -53.117 1.00 62.64 564 THR A O 1
ATOM 4138 N N . ASP A 1 519 ? 15.247 15.480 -51.149 1.00 59.20 565 ASP A N 1
ATOM 4139 C CA . ASP A 1 519 ? 14.533 14.443 -50.407 1.00 58.28 565 ASP A CA 1
ATOM 4140 C C . ASP A 1 519 ? 13.046 14.431 -50.795 1.00 59.09 565 ASP A C 1
ATOM 4141 O O . ASP A 1 519 ? 12.480 13.346 -50.916 1.00 59.07 565 ASP A O 1
ATOM 4146 N N . LYS A 1 520 ? 12.437 15.632 -51.029 1.00 52.79 566 LYS A N 1
ATOM 4147 C CA . LYS A 1 520 ? 11.034 15.850 -51.419 1.00 52.19 566 LYS A CA 1
ATOM 4148 C C . LYS A 1 520 ? 10.693 15.234 -52.794 1.00 57.29 566 LYS A C 1
ATOM 4149 O O . LYS A 1 520 ? 9.651 14.587 -52.940 1.00 55.18 566 LYS A O 1
ATOM 4155 N N . SER A 1 521 ? 11.587 15.426 -53.791 1.00 55.06 567 SER A N 1
ATOM 4156 C CA . SER A 1 521 ? 11.441 14.901 -55.146 1.00 55.12 567 SER A CA 1
ATOM 4157 C C . SER A 1 521 ? 11.561 13.361 -55.175 1.00 59.77 567 SER A C 1
ATOM 4158 O O . SER A 1 521 ? 11.001 12.708 -56.072 1.00 60.84 567 SER A O 1
ATOM 4161 N N . PHE A 1 522 ? 12.298 12.789 -54.194 1.00 54.12 568 PHE A N 1
ATOM 4162 C CA . PHE A 1 522 ? 12.456 11.344 -54.058 1.00 52.42 568 PHE A CA 1
ATOM 4163 C C . PHE A 1 522 ? 11.110 10.805 -53.568 1.00 56.25 568 PHE A C 1
ATOM 4164 O O . PHE A 1 522 ? 10.585 9.869 -54.168 1.00 56.23 568 PHE A O 1
ATOM 4172 N N . VAL A 1 523 ? 10.546 11.442 -52.518 1.00 51.41 569 VAL A N 1
ATOM 4173 C CA . VAL A 1 523 ? 9.248 11.112 -51.922 1.00 51.65 569 VAL A CA 1
ATOM 4174 C C . VAL A 1 523 ? 8.151 11.148 -53.004 1.00 55.95 569 VAL A C 1
ATOM 4175 O O . VAL A 1 523 ? 7.335 10.232 -53.064 1.00 54.06 569 VAL A O 1
ATOM 4179 N N . GLU A 1 524 ? 8.201 12.162 -53.895 1.00 54.17 570 GLU A N 1
ATOM 4180 C CA . GLU A 1 524 ? 7.297 12.339 -55.036 1.00 54.28 570 GLU A CA 1
ATOM 4181 C C . GLU A 1 524 ? 7.446 11.209 -56.044 1.00 57.00 570 GLU A C 1
ATOM 4182 O O . GLU A 1 524 ? 6.435 10.669 -56.513 1.00 55.67 570 GLU A O 1
ATOM 4188 N N . LYS A 1 525 ? 8.704 10.866 -56.384 1.00 53.83 571 LYS A N 1
ATOM 4189 C CA . LYS A 1 525 ? 9.047 9.810 -57.343 1.00 54.01 571 LYS A CA 1
ATOM 4190 C C . LYS A 1 525 ? 8.559 8.440 -56.848 1.00 57.68 571 LYS A C 1
ATOM 4191 O O . LYS A 1 525 ? 7.959 7.688 -57.614 1.00 57.09 571 LYS A O 1
ATOM 4197 N N . VAL A 1 526 ? 8.795 8.151 -55.564 1.00 53.77 572 VAL A N 1
ATOM 4198 C CA . VAL A 1 526 ? 8.477 6.897 -54.908 1.00 53.86 572 VAL A CA 1
ATOM 4199 C C . VAL A 1 526 ? 6.957 6.744 -54.672 1.00 59.54 572 VAL A C 1
ATOM 4200 O O . VAL A 1 526 ? 6.454 5.625 -54.735 1.00 59.09 572 VAL A O 1
ATOM 4204 N N . ALA A 1 527 ? 6.223 7.846 -54.491 1.00 57.62 573 ALA A N 1
ATOM 4205 C CA . ALA A 1 527 ? 4.769 7.783 -54.328 1.00 57.51 573 ALA A CA 1
ATOM 4206 C C . ALA A 1 527 ? 4.104 7.570 -55.695 1.00 61.57 573 ALA A C 1
ATOM 4207 O O . ALA A 1 527 ? 3.048 6.942 -55.779 1.00 60.53 573 ALA A O 1
ATOM 4209 N N . GLN A 1 528 ? 4.737 8.093 -56.759 1.00 58.25 574 GLN A N 1
ATOM 4210 C CA . GLN A 1 528 ? 4.272 7.980 -58.138 1.00 57.76 574 GLN A CA 1
ATOM 4211 C C . GLN A 1 528 ? 4.535 6.573 -58.655 1.00 60.66 574 GLN A C 1
ATOM 4212 O O . GLN A 1 528 ? 3.607 5.922 -59.136 1.00 63.40 574 GLN A O 1
ATOM 4218 N N . GLU A 1 529 ? 5.786 6.099 -58.546 1.00 52.87 575 GLU A N 1
ATOM 4219 C CA . GLU A 1 529 ? 6.198 4.800 -59.064 1.00 51.90 575 GLU A CA 1
ATOM 4220 C C . GLU A 1 529 ? 5.699 3.567 -58.285 1.00 52.21 575 GLU A C 1
ATOM 4221 O O . GLU A 1 529 ? 5.377 2.544 -58.908 1.00 52.00 575 GLU A O 1
ATOM 4227 N N . GLN A 1 530 ? 5.689 3.645 -56.949 1.00 45.74 576 GLN A N 1
ATOM 4228 C CA . GLN A 1 530 ? 5.368 2.540 -56.045 1.00 44.37 576 GLN A CA 1
ATOM 4229 C C . GLN A 1 530 ? 4.021 2.625 -55.362 1.00 47.71 576 GLN A C 1
ATOM 4230 O O . GLN A 1 530 ? 3.663 1.706 -54.626 1.00 47.28 576 GLN A O 1
ATOM 4236 N N . GLY A 1 531 ? 3.286 3.705 -55.597 1.00 45.08 577 GLY A N 1
ATOM 4237 C CA . GLY A 1 531 ? 1.987 3.932 -54.977 1.00 46.13 577 GLY A CA 1
ATOM 4238 C C . GLY A 1 531 ? 0.997 2.789 -55.078 1.00 51.39 577 GLY A C 1
ATOM 4239 O O . GLY A 1 531 ? 0.221 2.554 -54.144 1.00 51.72 577 GLY A O 1
ATOM 4240 N N . GLY A 1 532 ? 1.046 2.085 -56.206 1.00 46.71 578 GLY A N 1
ATOM 4241 C CA . GLY A 1 532 ? 0.169 0.957 -56.505 1.00 46.63 578 GLY A CA 1
ATOM 4242 C C . GLY A 1 532 ? 0.616 -0.405 -56.005 1.00 49.37 578 GLY A C 1
ATOM 4243 O O . GLY A 1 532 ? -0.135 -1.365 -56.165 1.00 50.75 578 GLY A O 1
ATOM 4244 N N . HIS A 1 533 ? 1.829 -0.521 -55.391 1.00 42.19 579 HIS A N 1
ATOM 4245 C CA . HIS A 1 533 ? 2.324 -1.802 -54.863 1.00 39.34 579 HIS A CA 1
ATOM 4246 C C . HIS A 1 533 ? 1.535 -2.205 -53.588 1.00 39.98 579 HIS A C 1
ATOM 4247 O O . HIS A 1 533 ? 1.296 -1.334 -52.770 1.00 41.19 579 HIS A O 1
ATOM 4254 N N . PRO A 1 534 ? 1.104 -3.483 -53.405 1.00 34.24 580 PRO A N 1
ATOM 4255 C CA . PRO A 1 534 ? 0.311 -3.843 -52.216 1.00 32.47 580 PRO A CA 1
ATOM 4256 C C . PRO A 1 534 ? 1.019 -3.713 -50.863 1.00 39.20 580 PRO A C 1
ATOM 4257 O O . PRO A 1 534 ? 0.351 -3.669 -49.825 1.00 40.02 580 PRO A O 1
ATOM 4261 N N . LYS A 1 535 ? 2.364 -3.626 -50.865 1.00 35.67 581 LYS A N 1
ATOM 4262 C CA . LYS A 1 535 ? 3.127 -3.503 -49.644 1.00 34.93 581 LYS A CA 1
ATOM 4263 C C . LYS A 1 535 ? 3.611 -2.062 -49.400 1.00 38.32 581 LYS A C 1
ATOM 4264 O O . LYS A 1 535 ? 4.119 -1.772 -48.311 1.00 36.02 581 LYS A O 1
ATOM 4270 N N . PHE A 1 536 ? 3.394 -1.151 -50.381 1.00 35.52 582 PHE A N 1
ATOM 4271 C CA . PHE A 1 536 ? 3.715 0.276 -50.249 1.00 36.59 582 PHE A CA 1
ATOM 4272 C C . PHE A 1 536 ? 2.426 1.070 -50.040 1.00 44.01 582 PHE A C 1
ATOM 4273 O O . PHE A 1 536 ? 1.427 0.786 -50.699 1.00 46.67 582 PHE A O 1
ATOM 4281 N N . GLN A 1 537 ? 2.466 2.098 -49.191 1.00 38.83 583 GLN A N 1
ATOM 4282 C CA . GLN A 1 537 ? 1.314 2.936 -48.932 1.00 39.21 583 GLN A CA 1
ATOM 4283 C C . GLN A 1 537 ? 1.701 4.419 -48.969 1.00 42.56 583 GLN A C 1
ATOM 4284 O O . GLN A 1 537 ? 2.639 4.825 -48.270 1.00 42.16 583 GLN A O 1
ATOM 4290 N N . ARG A 1 538 ? 0.952 5.229 -49.750 1.00 37.01 584 ARG A N 1
ATOM 4291 C CA . ARG A 1 538 ? 1.128 6.673 -49.813 1.00 37.28 584 ARG A CA 1
ATOM 4292 C C . ARG A 1 538 ? 0.569 7.260 -48.500 1.00 41.75 584 ARG A C 1
ATOM 4293 O O . ARG A 1 538 ? -0.318 6.647 -47.882 1.00 39.91 584 ARG A O 1
ATOM 4301 N N . PRO A 1 539 ? 1.097 8.418 -48.032 1.00 38.35 585 PRO A N 1
ATOM 4302 C CA . PRO A 1 539 ? 0.550 9.015 -46.805 1.00 37.79 585 PRO A CA 1
ATOM 4303 C C . PRO A 1 539 ? -0.842 9.568 -47.036 1.00 40.55 585 PRO A C 1
ATOM 4304 O O . PRO A 1 539 ? -1.096 10.133 -48.103 1.00 39.04 585 PRO A O 1
ATOM 4308 N N . ARG A 1 540 ? -1.748 9.364 -46.068 1.00 37.63 586 ARG A N 1
ATOM 4309 C CA . ARG A 1 540 ? -3.108 9.870 -46.186 1.00 39.86 586 ARG A CA 1
ATOM 4310 C C . ARG A 1 540 ? -3.171 11.294 -45.618 1.00 49.18 586 ARG A C 1
ATOM 4311 O O . ARG A 1 540 ? -2.654 11.579 -44.520 1.00 45.44 586 ARG A O 1
ATOM 4319 N N . HIS A 1 541 ? -3.854 12.168 -46.371 1.00 51.91 587 HIS A N 1
ATOM 4320 C CA . HIS A 1 541 ? -4.077 13.555 -46.009 1.00 54.65 587 HIS A CA 1
ATOM 4321 C C . HIS A 1 541 ? -4.748 13.645 -44.609 1.00 56.08 587 HIS A C 1
ATOM 4322 O O . HIS A 1 541 ? -5.579 12.791 -44.270 1.00 54.21 587 HIS A O 1
ATOM 4329 N N . LEU A 1 542 ? -4.281 14.610 -43.769 1.00 52.07 588 LEU A N 1
ATOM 4330 C CA . LEU A 1 542 ? -4.735 14.886 -42.391 1.00 52.02 588 LEU A CA 1
ATOM 4331 C C . LEU A 1 542 ? -4.341 13.815 -41.371 1.00 53.97 588 LEU A C 1
ATOM 4332 O O . LEU A 1 542 ? -4.808 13.846 -40.226 1.00 51.10 588 LEU A O 1
ATOM 4337 N N . ARG A 1 543 ? -3.482 12.866 -41.767 1.00 52.98 589 ARG A N 1
ATOM 4338 C CA . ARG A 1 543 ? -3.148 11.741 -40.893 1.00 52.66 589 ARG A CA 1
ATOM 4339 C C . ARG A 1 543 ? -1.662 11.448 -40.697 1.00 56.23 589 ARG A C 1
ATOM 4340 O O . ARG A 1 543 ? -1.163 11.507 -39.577 1.00 53.46 589 ARG A O 1
ATOM 4348 N N . ASP A 1 544 ? -1.007 11.000 -41.757 1.00 57.03 590 ASP A N 1
ATOM 4349 C CA . ASP A 1 544 ? 0.373 10.544 -41.719 1.00 58.18 590 ASP A CA 1
ATOM 4350 C C . ASP A 1 544 ? 1.325 11.671 -42.011 1.00 63.96 590 ASP A C 1
ATOM 4351 O O . ASP A 1 544 ? 1.391 12.171 -43.138 1.00 63.54 590 ASP A O 1
ATOM 4356 N N . GLN A 1 545 ? 2.102 11.996 -40.995 1.00 61.71 591 GLN A N 1
ATOM 4357 C CA . GLN A 1 545 ? 3.133 12.990 -41.029 1.00 61.15 591 GLN A CA 1
ATOM 4358 C C . GLN A 1 545 ? 4.313 12.448 -41.781 1.00 62.59 591 GLN A C 1
ATOM 4359 O O . GLN A 1 545 ? 5.214 13.189 -42.113 1.00 64.47 591 GLN A O 1
ATOM 4365 N N . ALA A 1 546 ? 4.329 11.128 -41.971 1.00 53.01 592 ALA A N 1
ATOM 4366 C CA . ALA A 1 546 ? 5.398 10.416 -42.680 1.00 49.50 592 ALA A CA 1
ATOM 4367 C C . ALA A 1 546 ? 5.283 10.481 -44.208 1.00 48.08 592 ALA A C 1
ATOM 4368 O O . ALA A 1 546 ? 4.203 10.721 -44.749 1.00 45.84 592 ALA A O 1
ATOM 4370 N N . ASP A 1 547 ? 6.405 10.265 -44.893 1.00 42.08 593 ASP A N 1
ATOM 4371 C CA . ASP A 1 547 ? 6.446 10.282 -46.357 1.00 40.72 593 ASP A CA 1
ATOM 4372 C C . ASP A 1 547 ? 5.746 9.069 -46.986 1.00 43.73 593 ASP A C 1
ATOM 4373 O O . ASP A 1 547 ? 5.028 9.207 -47.976 1.00 43.26 593 ASP A O 1
ATOM 4378 N N . PHE A 1 548 ? 6.032 7.879 -46.456 1.00 39.28 594 PHE A N 1
ATOM 4379 C CA . PHE A 1 548 ? 5.465 6.631 -46.975 1.00 38.73 594 PHE A CA 1
ATOM 4380 C C . PHE A 1 548 ? 5.449 5.489 -45.951 1.00 40.64 594 PHE A C 1
ATOM 4381 O O . PHE A 1 548 ? 6.122 5.558 -44.923 1.00 40.31 594 PHE A O 1
ATOM 4389 N N . SER A 1 549 ? 4.675 4.444 -46.242 1.00 37.09 595 SER A N 1
ATOM 4390 C CA . SER A 1 549 ? 4.560 3.281 -45.357 1.00 37.09 595 SER A CA 1
ATOM 4391 C C . SER A 1 549 ? 4.880 1.957 -46.065 1.00 40.55 595 SER A C 1
ATOM 4392 O O . SER A 1 549 ? 4.541 1.771 -47.234 1.00 41.64 595 SER A O 1
ATOM 4395 N N . VAL A 1 550 ? 5.534 1.045 -45.346 1.00 35.78 596 VAL A N 1
ATOM 4396 C CA . VAL A 1 550 ? 5.913 -0.247 -45.880 1.00 34.00 596 VAL A CA 1
ATOM 4397 C C . VAL A 1 550 ? 5.277 -1.285 -44.983 1.00 36.69 596 VAL A C 1
ATOM 4398 O O . VAL A 1 550 ? 5.408 -1.201 -43.755 1.00 35.39 596 VAL A O 1
ATOM 4402 N N . LEU A 1 551 ? 4.569 -2.261 -45.604 1.00 32.74 597 LEU A N 1
ATOM 4403 C CA . LEU A 1 551 ? 3.900 -3.333 -44.874 1.00 32.77 597 LEU A CA 1
ATOM 4404 C C . LEU A 1 551 ? 4.870 -4.455 -44.712 1.00 36.69 597 LEU A C 1
ATOM 4405 O O . LEU A 1 551 ? 4.939 -5.387 -45.535 1.00 34.35 597 LEU A O 1
ATOM 4410 N N . HIS A 1 552 ? 5.655 -4.347 -43.647 1.00 34.86 598 HIS A N 1
ATOM 4411 C CA . HIS A 1 552 ? 6.639 -5.348 -43.284 1.00 33.74 598 HIS A CA 1
ATOM 4412 C C . HIS A 1 552 ? 5.892 -6.543 -42.714 1.00 36.58 598 HIS A C 1
ATOM 4413 O O . HIS A 1 552 ? 4.735 -6.426 -42.308 1.00 34.53 598 HIS A O 1
ATOM 4420 N N . TYR A 1 553 ? 6.550 -7.692 -42.681 1.00 32.73 599 TYR A N 1
ATOM 4421 C CA . TYR A 1 553 ? 5.919 -8.893 -42.162 1.00 31.40 599 TYR A CA 1
ATOM 4422 C C . TYR A 1 553 ? 5.530 -8.675 -40.705 1.00 34.42 599 TYR A C 1
ATOM 4423 O O . TYR A 1 553 ? 4.476 -9.131 -40.262 1.00 32.73 599 TYR A O 1
ATOM 4432 N N . ALA A 1 554 ? 6.383 -7.977 -39.961 1.00 31.22 600 ALA A N 1
ATOM 4433 C CA . ALA A 1 554 ? 6.118 -7.726 -38.541 1.00 32.76 600 ALA A CA 1
ATOM 4434 C C . ALA A 1 554 ? 5.278 -6.454 -38.243 1.00 38.71 600 ALA A C 1
ATOM 4435 O O . ALA A 1 554 ? 5.120 -6.091 -37.069 1.00 36.68 600 ALA A O 1
ATOM 4437 N N . GLY A 1 555 ? 4.778 -5.788 -39.294 1.00 38.42 601 GLY A N 1
ATOM 4438 C CA . GLY A 1 555 ? 3.957 -4.580 -39.141 1.00 38.70 601 GLY A CA 1
ATOM 4439 C C . GLY A 1 555 ? 4.176 -3.433 -40.110 1.00 41.13 601 GLY A C 1
ATOM 4440 O O . GLY A 1 555 ? 5.178 -3.386 -40.814 1.00 38.85 601 GLY A O 1
ATOM 4441 N N . LYS A 1 556 ? 3.216 -2.479 -40.145 1.00 39.52 602 LYS A N 1
ATOM 4442 C CA . LYS A 1 556 ? 3.305 -1.296 -40.992 1.00 38.58 602 LYS A CA 1
ATOM 4443 C C . LYS A 1 556 ? 4.266 -0.337 -40.328 1.00 41.18 602 LYS A C 1
ATOM 4444 O O . LYS A 1 556 ? 4.171 -0.074 -39.111 1.00 41.10 602 LYS A O 1
ATOM 4450 N N . VAL A 1 557 ? 5.229 0.148 -41.112 1.00 34.68 603 VAL A N 1
ATOM 4451 C CA . VAL A 1 557 ? 6.222 1.088 -40.605 1.00 32.61 603 VAL A CA 1
ATOM 4452 C C . VAL A 1 557 ? 6.202 2.308 -41.493 1.00 33.20 603 VAL A C 1
ATOM 4453 O O . VAL A 1 557 ? 6.321 2.198 -42.712 1.00 30.71 603 VAL A O 1
ATOM 4457 N N . ASP A 1 558 ? 6.052 3.463 -40.861 1.00 31.94 604 ASP A N 1
ATOM 4458 C CA . ASP A 1 558 ? 6.019 4.802 -41.438 1.00 32.01 604 ASP A CA 1
ATOM 4459 C C . ASP A 1 558 ? 7.434 5.354 -41.516 1.00 35.28 604 ASP A C 1
ATOM 4460 O O . ASP A 1 558 ? 8.151 5.341 -40.518 1.00 31.80 604 ASP A O 1
ATOM 4465 N N . TYR A 1 559 ? 7.839 5.800 -42.715 1.00 34.18 605 TYR A N 1
ATOM 4466 C CA . TYR A 1 559 ? 9.191 6.297 -42.978 1.00 34.61 605 TYR A CA 1
ATOM 4467 C C . TYR A 1 559 ? 9.233 7.782 -43.310 1.00 39.32 605 TYR A C 1
ATOM 4468 O O . TYR A 1 559 ? 8.473 8.229 -44.167 1.00 38.64 605 TYR A O 1
ATOM 4477 N N . LYS A 1 560 ? 10.131 8.542 -42.618 1.00 36.41 606 LYS A N 1
ATOM 4478 C CA . LYS A 1 560 ? 10.394 9.967 -42.863 1.00 35.81 606 LYS A CA 1
ATOM 4479 C C . LYS A 1 560 ? 11.719 9.974 -43.668 1.00 40.11 606 LYS A C 1
ATOM 4480 O O . LYS A 1 560 ? 12.725 9.445 -43.184 1.00 39.69 606 LYS A O 1
ATOM 4486 N N . ALA A 1 561 ? 11.691 10.439 -44.941 1.00 36.25 607 ALA A N 1
ATOM 4487 C CA . ALA A 1 561 ? 12.871 10.449 -45.801 1.00 36.3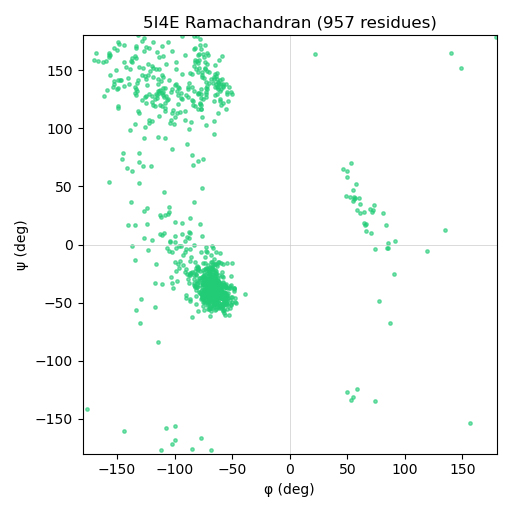6 607 ALA A CA 1
ATOM 4488 C C . ALA A 1 561 ? 13.798 11.676 -45.590 1.00 40.98 607 ALA A C 1
ATOM 4489 O O . ALA A 1 561 ? 14.381 12.171 -46.552 1.00 40.55 607 ALA A O 1
ATOM 4491 N N . ASN A 1 562 ? 13.957 12.144 -44.355 1.00 38.41 608 ASN A N 1
ATOM 4492 C CA . ASN A 1 562 ? 14.791 13.311 -44.088 1.00 39.68 608 ASN A CA 1
ATOM 4493 C C . ASN A 1 562 ? 16.239 12.931 -44.129 1.00 45.15 608 ASN A C 1
ATOM 4494 O O . ASN A 1 562 ? 16.669 12.105 -43.317 1.00 45.80 608 ASN A O 1
ATOM 4499 N N . GLU A 1 563 ? 16.981 13.520 -45.105 1.00 40.92 609 GLU A N 1
ATOM 4500 C CA . GLU A 1 563 ? 18.420 13.354 -45.357 1.00 40.92 609 GLU A CA 1
ATOM 4501 C C . GLU A 1 563 ? 18.779 11.958 -45.934 1.00 45.28 609 GLU A C 1
ATOM 4502 O O . GLU A 1 563 ? 19.904 11.492 -45.759 1.00 44.41 609 GLU A O 1
ATOM 4508 N N . TRP A 1 564 ? 17.839 11.324 -46.658 1.00 41.71 610 TRP A N 1
ATOM 4509 C CA . TRP A 1 564 ? 18.065 10.016 -47.282 1.00 40.35 610 TRP A CA 1
ATOM 4510 C C . TRP A 1 564 ? 18.984 10.071 -48.464 1.00 43.12 610 TRP A C 1
ATOM 4511 O O . TRP A 1 564 ? 19.758 9.128 -48.649 1.00 42.06 610 TRP A O 1
ATOM 4522 N N . LEU A 1 565 ? 18.939 11.157 -49.270 1.00 40.59 611 LEU A N 1
ATOM 4523 C CA . LEU A 1 565 ? 19.840 11.265 -50.436 1.00 42.02 611 LEU A CA 1
ATOM 4524 C C . LEU A 1 565 ? 21.313 11.304 -50.011 1.00 44.53 611 LEU A C 1
ATOM 4525 O O . LEU A 1 565 ? 22.187 10.746 -50.654 1.00 40.92 611 LEU A O 1
ATOM 4530 N N . MET A 1 566 ? 21.557 11.944 -48.889 1.00 46.39 612 MET A N 1
ATOM 4531 C CA . MET A 1 566 ? 22.870 12.146 -48.308 1.00 48.15 612 MET A CA 1
ATOM 4532 C C . MET A 1 566 ? 23.349 10.913 -47.531 1.00 46.24 612 MET A C 1
ATOM 4533 O O . MET A 1 566 ? 24.485 10.506 -47.736 1.00 43.48 612 MET A O 1
ATOM 4538 N N . LYS A 1 567 ? 22.484 10.288 -46.703 1.00 40.84 613 LYS A N 1
ATOM 4539 C CA . LYS A 1 567 ? 22.811 9.069 -45.952 1.00 40.61 613 LYS A CA 1
ATOM 4540 C C . LYS A 1 567 ? 23.088 7.888 -46.912 1.00 45.49 613 LYS A C 1
ATOM 4541 O O . LYS A 1 567 ? 23.796 6.965 -46.519 1.00 46.06 613 LYS A O 1
ATOM 4547 N N . ASN A 1 568 ? 22.538 7.921 -48.155 1.00 40.49 614 ASN A N 1
ATOM 4548 C CA . ASN A 1 568 ? 22.739 6.877 -49.178 1.00 39.79 614 ASN A CA 1
ATOM 4549 C C . ASN A 1 568 ? 24.018 7.151 -49.993 1.00 43.51 614 ASN A C 1
ATOM 4550 O O . ASN A 1 568 ? 24.827 6.241 -50.192 1.00 40.66 614 ASN A O 1
ATOM 4555 N N . MET A 1 569 ? 24.187 8.391 -50.469 1.00 42.84 615 MET A N 1
ATOM 4556 C CA . MET A 1 569 ? 25.359 8.808 -51.236 1.00 45.57 615 MET A CA 1
ATOM 4557 C C . MET A 1 569 ? 26.624 8.867 -50.336 1.00 43.92 615 MET A C 1
ATOM 4558 O O . MET A 1 569 ? 27.726 8.646 -50.828 1.00 41.78 615 MET A O 1
ATOM 4563 N N . ASP A 1 570 ? 26.437 9.085 -49.003 1.00 39.97 616 ASP A N 1
ATOM 4564 C CA . ASP A 1 570 ? 27.470 9.129 -47.964 1.00 40.14 616 ASP A CA 1
ATOM 4565 C C . ASP A 1 570 ? 28.647 10.076 -48.378 1.00 43.07 616 ASP A C 1
ATOM 4566 O O . ASP A 1 570 ? 29.780 9.629 -48.613 1.00 37.77 616 ASP A O 1
ATOM 4571 N N . PRO A 1 571 ? 28.396 11.393 -48.554 1.00 43.51 617 PRO A N 1
ATOM 4572 C CA . PRO A 1 571 ? 29.489 12.252 -49.017 1.00 44.81 617 PRO A CA 1
ATOM 4573 C C . PRO A 1 571 ? 30.434 12.699 -47.902 1.00 49.48 617 PRO A C 1
ATOM 4574 O O . PRO A 1 571 ? 30.040 12.793 -46.754 1.00 51.09 617 PRO A O 1
ATOM 4578 N N . LEU A 1 572 ? 31.679 12.942 -48.254 1.00 45.55 618 LEU A N 1
ATOM 4579 C CA . LEU A 1 572 ? 32.700 13.385 -47.319 1.00 45.21 618 LEU A CA 1
ATOM 4580 C C . LEU A 1 572 ? 33.524 14.463 -47.952 1.00 44.80 618 LEU A C 1
ATOM 4581 O O . LEU A 1 572 ? 33.603 14.555 -49.153 1.00 41.44 618 LEU A O 1
ATOM 4586 N N . ASN A 1 573 ? 34.175 15.266 -47.141 1.00 41.33 619 ASN A N 1
ATOM 4587 C CA . ASN A 1 573 ? 35.035 16.279 -47.724 1.00 40.74 619 ASN A CA 1
ATOM 4588 C C . ASN A 1 573 ? 36.316 15.606 -48.188 1.00 44.41 619 ASN A C 1
ATOM 4589 O O . ASN A 1 573 ? 36.996 14.931 -47.416 1.00 41.20 619 ASN A O 1
ATOM 4594 N N . ASP A 1 574 ? 36.651 15.804 -49.458 1.00 45.03 620 ASP A N 1
ATOM 4595 C CA . ASP A 1 574 ? 37.884 15.264 -50.015 1.00 46.18 620 ASP A CA 1
ATOM 4596 C C . ASP A 1 574 ? 39.125 15.892 -49.366 1.00 44.62 620 ASP A C 1
ATOM 4597 O O . ASP A 1 574 ? 40.103 15.201 -49.081 1.00 43.72 620 ASP A O 1
ATOM 4602 N N . ASN A 1 575 ? 39.074 17.204 -49.136 1.00 38.33 621 ASN A N 1
ATOM 4603 C CA . ASN A 1 575 ? 40.200 17.942 -48.553 1.00 36.67 621 ASN A CA 1
ATOM 4604 C C . ASN A 1 575 ? 40.579 17.517 -47.132 1.00 36.63 621 ASN A C 1
ATOM 4605 O O . ASN A 1 575 ? 41.760 17.376 -46.816 1.00 37.20 621 ASN A O 1
ATOM 4610 N N . VAL A 1 576 ? 39.578 17.310 -46.283 1.00 33.45 622 VAL A N 1
ATOM 4611 C CA . VAL A 1 576 ? 39.820 16.864 -44.889 1.00 32.37 622 VAL A CA 1
ATOM 4612 C C . VAL A 1 576 ? 40.238 15.378 -44.832 1.00 36.97 622 VAL A C 1
ATOM 4613 O O . VAL A 1 576 ? 41.171 15.038 -44.090 1.00 34.80 622 VAL A O 1
ATOM 4617 N N . ALA A 1 577 ? 39.585 14.514 -45.657 1.00 36.03 623 ALA A N 1
ATOM 4618 C CA . ALA A 1 577 ? 39.888 13.076 -45.740 1.00 36.74 623 ALA A CA 1
ATOM 4619 C C . ALA A 1 577 ? 41.346 12.864 -46.076 1.00 42.91 623 ALA A C 1
ATOM 4620 O O . ALA A 1 577 ? 42.028 12.181 -45.305 1.00 43.41 623 ALA A O 1
ATOM 4622 N N . ALA A 1 578 ? 41.866 13.578 -47.116 1.00 41.24 624 ALA A N 1
ATOM 4623 C CA . ALA A 1 578 ? 43.298 13.576 -47.512 1.00 40.79 624 ALA A CA 1
ATOM 4624 C C . ALA A 1 578 ? 44.197 13.977 -46.349 1.00 43.60 624 ALA A C 1
ATOM 4625 O O . ALA A 1 578 ? 45.224 13.355 -46.135 1.00 44.26 624 ALA A O 1
ATOM 4627 N N . LEU A 1 579 ? 43.799 14.985 -45.583 1.00 38.67 625 LEU A N 1
ATOM 4628 C CA . LEU A 1 579 ? 44.578 15.460 -44.441 1.00 38.78 625 LEU A CA 1
ATOM 4629 C C . LEU A 1 579 ? 44.646 14.377 -43.359 1.00 39.54 625 LEU A C 1
ATOM 4630 O O . LEU A 1 579 ? 45.716 14.141 -42.813 1.00 38.22 625 LEU A O 1
ATOM 4635 N N . LEU A 1 580 ? 43.506 13.727 -43.054 1.00 36.61 626 LEU A N 1
ATOM 4636 C CA . LEU A 1 580 ? 43.426 12.615 -42.087 1.00 37.01 626 LEU A CA 1
ATOM 4637 C C . LEU A 1 580 ? 44.297 11.407 -42.563 1.00 39.20 626 LEU A C 1
ATOM 4638 O O . LEU A 1 580 ? 44.880 10.713 -41.742 1.00 37.57 626 LEU A O 1
ATOM 4643 N N . HIS A 1 581 ? 44.433 11.225 -43.877 1.00 35.72 627 HIS A N 1
ATOM 4644 C CA . HIS A 1 581 ? 45.238 10.172 -44.473 1.00 37.52 627 HIS A CA 1
ATOM 4645 C C . HIS A 1 581 ? 46.740 10.444 -44.216 1.00 38.54 627 HIS A C 1
ATOM 4646 O O . HIS A 1 581 ? 47.530 9.505 -43.969 1.00 34.39 627 HIS A O 1
ATOM 4653 N N . GLN A 1 582 ? 47.102 11.751 -44.261 1.00 33.75 628 GLN A N 1
ATOM 4654 C CA . GLN A 1 582 ? 48.466 12.269 -44.081 1.00 33.86 628 GLN A CA 1
ATOM 4655 C C . GLN A 1 582 ? 48.705 12.641 -42.641 1.00 38.63 628 GLN A C 1
ATOM 4656 O O . GLN A 1 582 ? 49.645 13.366 -42.364 1.00 38.85 628 GLN A O 1
ATOM 4662 N N . SER A 1 583 ? 47.899 12.132 -41.739 1.00 36.30 629 SER A N 1
ATOM 4663 C CA . SER A 1 583 ? 47.996 12.425 -40.338 1.00 36.30 629 SER A CA 1
ATOM 4664 C C . SER A 1 583 ? 49.249 11.944 -39.644 1.00 44.53 629 SER A C 1
ATOM 4665 O O . SER A 1 583 ? 49.748 10.882 -39.916 1.00 45.58 629 SER A O 1
ATOM 4668 N N . THR A 1 584 ? 49.746 12.755 -38.717 1.00 40.96 630 THR A N 1
ATOM 4669 C CA . THR A 1 584 ? 50.921 12.394 -37.934 1.00 41.30 630 THR A CA 1
ATOM 4670 C C . THR A 1 584 ? 50.644 11.175 -37.049 1.00 46.91 630 THR A C 1
ATOM 4671 O O . THR A 1 584 ? 51.495 10.298 -36.897 1.00 49.33 630 THR A O 1
ATOM 4675 N N . ASP A 1 585 ? 49.446 11.133 -36.468 1.00 41.85 631 ASP A N 1
ATOM 4676 C CA . ASP A 1 585 ? 49.040 10.050 -35.569 1.00 41.33 631 ASP A CA 1
ATOM 4677 C C . ASP A 1 585 ? 48.955 8.676 -36.240 1.00 41.24 631 ASP A C 1
ATOM 4678 O O . ASP A 1 585 ? 48.479 8.549 -37.368 1.00 38.93 631 ASP A O 1
ATOM 4683 N N . ARG A 1 586 ? 49.434 7.675 -35.546 1.00 37.84 632 ARG A N 1
ATOM 4684 C CA . ARG A 1 586 ? 49.404 6.362 -36.103 1.00 36.95 632 ARG A CA 1
ATOM 4685 C C . ARG A 1 586 ? 47.992 5.814 -36.310 1.00 40.02 632 ARG A C 1
ATOM 4686 O O . ARG A 1 586 ? 47.673 5.346 -37.373 1.00 40.36 632 ARG A O 1
ATOM 4694 N N . LEU A 1 587 ? 47.124 5.928 -35.327 1.00 35.73 633 LEU A N 1
ATOM 4695 C CA . LEU A 1 587 ? 45.782 5.404 -35.502 1.00 36.27 633 LEU A CA 1
ATOM 4696 C C . LEU A 1 587 ? 44.929 6.096 -36.529 1.00 37.83 633 LEU A C 1
ATOM 4697 O O . LEU A 1 587 ? 44.278 5.432 -37.287 1.00 37.19 633 LEU A O 1
ATOM 4702 N N . THR A 1 588 ? 44.976 7.423 -36.557 1.00 32.22 634 THR A N 1
ATOM 4703 C CA . THR A 1 588 ? 44.173 8.204 -37.462 1.00 30.89 634 THR A CA 1
ATOM 4704 C C . THR A 1 588 ? 44.546 7.868 -38.861 1.00 36.31 634 THR A C 1
ATOM 4705 O O . THR A 1 588 ? 43.712 7.555 -39.642 1.00 35.15 634 THR A O 1
ATOM 4709 N N . ALA A 1 589 ? 45.838 7.867 -39.119 1.00 35.53 635 ALA A N 1
ATOM 4710 C CA . ALA A 1 589 ? 46.404 7.498 -40.424 1.00 35.69 635 ALA A CA 1
ATOM 4711 C C . ALA A 1 589 ? 46.038 6.089 -40.803 1.00 37.29 635 ALA A C 1
ATOM 4712 O O . ALA A 1 589 ? 45.848 5.839 -41.985 1.00 36.94 635 ALA A O 1
ATOM 4714 N N . GLU A 1 590 ? 46.079 5.151 -39.860 1.00 35.26 636 GLU A N 1
ATOM 4715 C CA . GLU A 1 590 ? 45.740 3.763 -40.176 1.00 37.35 636 GLU A CA 1
ATOM 4716 C C . GLU A 1 590 ? 44.277 3.557 -40.574 1.00 39.74 636 GLU A C 1
ATOM 4717 O O . GLU A 1 590 ? 43.982 2.875 -41.555 1.00 36.65 636 GLU A O 1
ATOM 4723 N N . ILE A 1 591 ? 43.369 4.152 -39.807 1.00 35.33 637 ILE A N 1
ATOM 4724 C CA . ILE A 1 591 ? 41.938 4.056 -40.082 1.00 35.12 637 ILE A CA 1
ATOM 4725 C C . ILE A 1 591 ? 41.591 4.772 -41.378 1.00 40.06 637 ILE A C 1
ATOM 4726 O O . ILE A 1 591 ? 40.782 4.305 -42.181 1.00 36.85 637 ILE A O 1
ATOM 4731 N N . TRP A 1 592 ? 42.229 5.921 -41.555 1.00 39.22 638 TRP A N 1
ATOM 4732 C CA . TRP A 1 592 ? 42.036 6.801 -42.714 1.00 39.44 638 TRP A CA 1
ATOM 4733 C C . TRP A 1 592 ? 42.958 6.433 -43.939 1.00 46.08 638 TRP A C 1
ATOM 4734 O O . TRP A 1 592 ? 42.992 7.168 -44.932 1.00 45.55 638 TRP A O 1
ATOM 4745 N N . LYS A 1 593 ? 43.639 5.272 -43.885 1.00 45.56 639 LYS A N 1
ATOM 4746 C CA . LYS A 1 593 ? 44.508 4.814 -44.977 1.00 47.35 639 LYS A CA 1
ATOM 4747 C C . LYS A 1 593 ? 43.745 4.484 -46.290 1.00 54.24 639 LYS A C 1
ATOM 4748 O O . LYS A 1 593 ? 44.303 4.708 -47.362 1.00 54.11 639 LYS A O 1
ATOM 4754 N N . ASP A 1 594 ? 42.490 4.012 -46.222 1.00 53.59 640 ASP A N 1
ATOM 4755 C CA . ASP A 1 594 ? 41.721 3.743 -47.441 1.00 55.85 640 ASP A CA 1
ATOM 4756 C C . ASP A 1 594 ? 40.834 4.946 -47.776 1.00 64.75 640 ASP A C 1
ATOM 4757 O O . ASP A 1 594 ? 39.930 5.275 -47.002 1.00 63.81 640 ASP A O 1
ATOM 4762 N N . VAL A 1 595 ? 41.124 5.626 -48.906 1.00 66.47 641 VAL A N 1
ATOM 4763 C CA . VAL A 1 595 ? 40.388 6.810 -49.384 1.00 69.42 641 VAL A CA 1
ATOM 4764 C C . VAL A 1 595 ? 39.918 6.567 -50.834 1.00 81.51 641 VAL A C 1
ATOM 4765 O O . VAL A 1 595 ? 40.721 6.648 -51.768 1.00 81.73 641 VAL A O 1
ATOM 4769 N N . GLU A 1 596 ? 38.624 6.219 -51.006 1.00 83.97 642 GLU A N 1
ATOM 4770 C CA . GLU A 1 596 ? 37.996 5.914 -52.306 1.00 86.11 642 GLU A CA 1
ATOM 4771 C C . GLU A 1 596 ? 36.591 6.536 -52.492 1.00 94.70 642 GLU A C 1
ATOM 4772 O O . GLU A 1 596 ? 35.999 6.367 -53.559 1.00 94.51 642 GLU A O 1
ATOM 4778 N N . GLY A 1 597 ? 36.094 7.247 -51.472 1.00 93.86 643 GLY A N 1
ATOM 4779 C CA . GLY A 1 597 ? 34.747 7.813 -51.410 1.00 94.80 643 GLY A CA 1
ATOM 4780 C C . GLY A 1 597 ? 34.321 8.956 -52.309 1.00 101.43 643 GLY A C 1
ATOM 4781 O O . GLY A 1 597 ? 35.098 9.460 -53.127 1.00 99.96 643 GLY A O 1
ATOM 4782 N N . ILE A 1 598 ? 33.101 9.450 -52.134 1.00 101.66 644 ILE A N 1
ATOM 4783 C CA . ILE A 1 598 ? 32.650 10.523 -53.014 1.00 103.43 644 ILE A CA 1
ATOM 4784 C C . ILE A 1 598 ? 33.191 11.897 -52.623 1.00 110.89 644 ILE A C 1
ATOM 4785 O O . ILE A 1 598 ? 32.903 12.416 -51.544 1.00 109.49 644 ILE A O 1
ATOM 4790 N N . VAL A 1 599 ? 33.980 12.471 -53.528 1.00 111.73 645 VAL A N 1
ATOM 4791 C CA . VAL A 1 599 ? 34.571 13.795 -53.355 1.00 113.64 645 VAL A CA 1
ATOM 4792 C C . VAL A 1 599 ? 33.563 14.866 -53.750 1.00 119.76 645 VAL A C 1
ATOM 4793 O O . VAL A 1 599 ? 32.619 14.584 -54.488 1.00 119.37 645 VAL A O 1
ATOM 4797 N N . GLY A 1 600 ? 33.751 16.091 -53.269 1.00 118.20 646 GLY A N 1
ATOM 4798 C CA . GLY A 1 600 ? 32.823 17.149 -53.622 1.00 118.84 646 GLY A CA 1
ATOM 4799 C C . GLY A 1 600 ? 32.714 17.116 -55.134 1.00 124.24 646 GLY A C 1
ATOM 4800 O O . GLY A 1 600 ? 33.720 17.094 -55.845 1.00 124.27 646 GLY A O 1
ATOM 4801 N N . LEU A 1 601 ? 31.482 17.124 -55.623 1.00 121.06 647 LEU A N 1
ATOM 4802 C CA . LEU A 1 601 ? 31.229 17.026 -57.066 1.00 154.21 647 LEU A CA 1
ATOM 4803 C C . LEU A 1 601 ? 29.738 17.144 -57.415 1.00 182.45 647 LEU A C 1
ATOM 4804 O O . LEU A 1 601 ? 28.881 17.065 -56.537 1.00 142.65 647 LEU A O 1
ATOM 4809 N N . ARG A 1 617 ? 24.515 8.884 -67.739 1.00 152.86 663 ARG A N 1
ATOM 4810 C CA . ARG A 1 617 ? 24.562 7.767 -66.795 1.00 152.61 663 ARG A CA 1
ATOM 4811 C C . ARG A 1 617 ? 24.568 8.214 -65.313 1.00 154.00 663 ARG A C 1
ATOM 4812 O O . ARG A 1 617 ? 24.826 9.385 -65.019 1.00 154.03 663 ARG A O 1
ATOM 4820 N N . ARG A 1 618 ? 24.280 7.269 -64.393 1.00 147.60 664 ARG A N 1
ATOM 4821 C CA . ARG A 1 618 ? 24.230 7.485 -62.943 1.00 145.72 664 ARG A CA 1
ATOM 4822 C C . ARG A 1 618 ? 25.626 7.738 -62.333 1.00 144.45 664 ARG A C 1
ATOM 4823 O O . ARG A 1 618 ? 25.790 8.708 -61.593 1.00 143.93 664 ARG A O 1
ATOM 4831 N N . GLY A 1 619 ? 26.604 6.884 -62.661 1.00 136.86 665 GLY A N 1
ATOM 4832 C CA . GLY A 1 619 ? 27.978 7.021 -62.181 1.00 134.32 665 GLY A CA 1
ATOM 4833 C C . GLY A 1 619 ? 28.830 5.763 -62.156 1.00 131.78 665 GLY A C 1
ATOM 4834 O O . GLY A 1 619 ? 28.626 4.833 -62.946 1.00 131.26 665 GLY A O 1
ATOM 4835 N N . MET A 1 620 ? 29.828 5.765 -61.242 1.00 122.67 666 MET A N 1
ATOM 4836 C CA . MET A 1 620 ? 30.800 4.689 -60.995 1.00 119.47 666 MET A CA 1
ATOM 4837 C C . MET A 1 620 ? 31.075 4.520 -59.472 1.00 114.97 666 MET A C 1
ATOM 4838 O O . MET A 1 620 ? 32.067 3.890 -59.079 1.00 114.83 666 MET A O 1
ATOM 4843 N N . PHE A 1 621 ? 30.182 5.083 -58.628 1.00 104.12 667 PHE A N 1
ATOM 4844 C CA . PHE A 1 621 ? 30.261 5.039 -57.165 1.00 99.88 667 PHE A CA 1
ATOM 4845 C C . PHE A 1 621 ? 29.103 4.249 -56.563 1.00 91.50 667 PHE A C 1
ATOM 4846 O O . PHE A 1 621 ? 27.946 4.531 -56.873 1.00 90.68 667 PHE A O 1
ATOM 4854 N N . ARG A 1 622 ? 29.416 3.277 -55.690 1.00 79.06 668 ARG A N 1
ATOM 4855 C CA . ARG A 1 622 ? 28.421 2.456 -55.002 1.00 74.87 668 ARG A CA 1
ATOM 4856 C C . ARG A 1 622 ? 27.797 3.214 -53.813 1.00 67.86 668 ARG A C 1
ATOM 4857 O O . ARG A 1 622 ? 28.516 3.801 -53.000 1.00 67.61 668 ARG A O 1
ATOM 4865 N N . THR A 1 623 ? 26.458 3.230 -53.729 1.00 55.48 669 THR A N 1
ATOM 4866 C CA . THR A 1 623 ? 25.743 3.907 -52.637 1.00 50.62 669 THR A CA 1
ATOM 4867 C C . THR A 1 623 ? 25.720 2.981 -51.431 1.00 46.99 669 THR A C 1
ATOM 4868 O O . THR A 1 623 ? 26.096 1.809 -51.550 1.00 46.58 669 THR A O 1
ATOM 4872 N N . VAL A 1 624 ? 25.305 3.504 -50.270 1.00 38.52 670 VAL A N 1
ATOM 4873 C CA . VAL A 1 624 ? 25.177 2.748 -49.018 1.00 36.72 670 VAL A CA 1
ATOM 4874 C C . VAL A 1 624 ? 24.163 1.611 -49.249 1.00 40.39 670 VAL A C 1
ATOM 4875 O O . VAL A 1 624 ? 24.398 0.498 -48.804 1.00 39.57 670 VAL A O 1
ATOM 4879 N N . GLY A 1 625 ? 23.066 1.916 -49.948 1.00 37.60 671 GLY A N 1
ATOM 4880 C CA . GLY A 1 625 ? 22.016 0.961 -50.261 1.00 38.11 671 GLY A CA 1
ATOM 4881 C C . GLY A 1 625 ? 22.568 -0.214 -51.036 1.00 44.21 671 GLY A C 1
ATOM 4882 O O . GLY A 1 625 ? 22.478 -1.349 -50.568 1.00 44.31 671 GLY A O 1
ATOM 4883 N N . GLN A 1 626 ? 23.200 0.078 -52.200 1.00 41.89 672 GLN A N 1
ATOM 4884 C CA . GLN A 1 626 ? 23.866 -0.868 -53.118 1.00 41.40 672 GLN A CA 1
ATOM 4885 C C . GLN A 1 626 ? 24.849 -1.756 -52.360 1.00 43.16 672 GLN A C 1
ATOM 4886 O O . GLN A 1 626 ? 24.768 -2.967 -52.471 1.00 41.79 672 GLN A O 1
ATOM 4892 N N . LEU A 1 627 ? 25.765 -1.138 -51.574 1.00 39.76 673 LEU A N 1
ATOM 4893 C CA . LEU A 1 627 ? 26.775 -1.845 -50.792 1.00 39.27 673 LEU A CA 1
ATOM 4894 C C . LEU A 1 627 ? 26.191 -2.765 -49.744 1.00 42.42 673 LEU A C 1
ATOM 4895 O O . LEU A 1 627 ? 26.704 -3.857 -49.558 1.00 43.73 673 LEU A O 1
ATOM 4900 N N . TYR A 1 628 ? 25.087 -2.373 -49.122 1.00 37.38 674 TYR A N 1
ATOM 4901 C CA . TYR A 1 628 ? 24.458 -3.176 -48.085 1.00 37.92 674 TYR A CA 1
ATOM 4902 C C . TYR A 1 628 ? 23.664 -4.323 -48.684 1.00 44.95 674 TYR A C 1
ATOM 4903 O O . TYR A 1 628 ? 23.654 -5.419 -48.124 1.00 45.49 674 TYR A O 1
ATOM 4912 N N . LYS A 1 629 ? 23.052 -4.091 -49.846 1.00 42.59 675 LYS A N 1
ATOM 4913 C CA . LYS A 1 629 ? 22.313 -5.116 -50.563 1.00 43.46 675 LYS A CA 1
ATOM 4914 C C . LYS A 1 629 ? 23.347 -6.201 -50.961 1.00 47.29 675 LYS A C 1
ATOM 4915 O O . LYS A 1 629 ? 23.167 -7.368 -50.605 1.00 46.16 675 LYS A O 1
ATOM 4921 N N . GLU A 1 630 ? 24.482 -5.787 -51.573 1.00 44.42 676 GLU A N 1
ATOM 4922 C CA . GLU A 1 630 ? 25.597 -6.671 -51.967 1.00 44.26 676 GLU A CA 1
ATOM 4923 C C . GLU A 1 630 ? 26.136 -7.494 -50.790 1.00 47.89 676 GLU A C 1
ATOM 4924 O O . GLU A 1 630 ? 26.348 -8.683 -50.939 1.00 49.87 676 GLU A O 1
ATOM 4930 N N . SER A 1 631 ? 26.324 -6.871 -49.623 1.00 43.36 677 SER A N 1
ATOM 4931 C CA . SER A 1 631 ? 26.801 -7.536 -48.415 1.00 42.00 677 SER A CA 1
ATOM 4932 C C . SER A 1 631 ? 25.780 -8.529 -47.854 1.00 42.86 677 SER A C 1
ATOM 4933 O O . SER A 1 631 ? 26.171 -9.542 -47.292 1.00 40.60 677 SER A O 1
ATOM 4936 N N . LEU A 1 632 ? 24.479 -8.198 -47.924 1.00 41.66 678 LEU A N 1
ATOM 4937 C CA . LEU A 1 632 ? 23.436 -9.088 -47.404 1.00 42.07 678 LEU A CA 1
ATOM 4938 C C . LEU A 1 632 ? 23.321 -10.356 -48.264 1.00 44.05 678 LEU A C 1
ATOM 4939 O O . LEU A 1 632 ? 23.179 -11.452 -47.717 1.00 41.15 678 LEU A O 1
ATOM 4944 N N . SER A 1 633 ? 23.491 -10.199 -49.596 1.00 41.73 679 SER A N 1
ATOM 4945 C CA . SER A 1 633 ? 23.434 -11.285 -50.570 1.00 41.97 679 SER A CA 1
ATOM 4946 C C . SER A 1 633 ? 24.612 -12.210 -50.362 1.00 45.42 679 SER A C 1
ATOM 4947 O O . SER A 1 633 ? 24.454 -13.431 -50.481 1.00 44.52 679 SER A O 1
ATOM 4950 N N . ARG A 1 634 ? 25.788 -11.642 -50.022 1.00 41.44 680 ARG A N 1
ATOM 4951 C CA . ARG A 1 634 ? 26.954 -12.462 -49.705 1.00 41.94 680 ARG A CA 1
ATOM 4952 C C . ARG A 1 634 ? 26.598 -13.323 -48.476 1.00 45.71 680 ARG A C 1
ATOM 4953 O O . ARG A 1 634 ? 26.711 -14.541 -48.580 1.00 46.59 680 ARG A O 1
ATOM 4961 N N . LEU A 1 635 ? 26.059 -12.707 -47.372 1.00 39.27 681 LEU A N 1
ATOM 4962 C CA . LEU A 1 635 ? 25.636 -13.426 -46.159 1.00 36.90 681 LEU A CA 1
ATOM 4963 C C . LEU A 1 635 ? 24.606 -14.511 -46.455 1.00 39.75 681 LEU A C 1
ATOM 4964 O O . LEU A 1 635 ? 24.701 -15.597 -45.880 1.00 38.57 681 LEU A O 1
ATOM 4969 N N . MET A 1 636 ? 23.635 -14.237 -47.330 1.00 38.00 682 MET A N 1
ATOM 4970 C CA . MET A 1 636 ? 22.608 -15.230 -47.685 1.00 39.33 682 MET A CA 1
ATOM 4971 C C . MET A 1 636 ? 23.167 -16.473 -48.395 1.00 43.85 682 MET A C 1
ATOM 4972 O O . MET A 1 636 ? 22.794 -17.602 -48.079 1.00 44.04 682 MET A O 1
ATOM 4977 N N . ALA A 1 637 ? 24.063 -16.246 -49.351 1.00 39.62 683 ALA A N 1
ATOM 4978 C CA . ALA A 1 637 ? 24.750 -17.305 -50.090 1.00 38.62 683 ALA A CA 1
ATOM 4979 C C . ALA A 1 637 ? 25.669 -18.140 -49.164 1.00 42.79 683 ALA A C 1
ATOM 4980 O O . ALA A 1 637 ? 25.796 -19.354 -49.360 1.00 42.19 683 ALA A O 1
ATOM 4982 N N . THR A 1 638 ? 26.248 -17.505 -48.116 1.00 37.96 684 THR A N 1
ATOM 4983 C CA . THR A 1 638 ? 27.063 -18.197 -47.106 1.00 37.22 684 THR A CA 1
ATOM 4984 C C . THR A 1 638 ? 26.143 -19.068 -46.237 1.00 42.70 684 THR A C 1
ATOM 4985 O O . THR A 1 638 ? 26.461 -20.240 -46.003 1.00 43.32 684 THR A O 1
ATOM 4989 N N . LEU A 1 639 ? 24.985 -18.506 -45.795 1.00 37.72 685 LEU A N 1
ATOM 4990 C CA . LEU A 1 639 ? 23.991 -19.234 -45.003 1.00 35.94 685 LEU A CA 1
ATOM 4991 C C . LEU A 1 639 ? 23.355 -20.367 -45.818 1.00 41.44 685 LEU A C 1
ATOM 4992 O O . LEU A 1 639 ? 23.067 -21.413 -45.250 1.00 41.86 685 LEU A O 1
ATOM 4997 N N . SER A 1 640 ? 23.196 -20.202 -47.152 1.00 38.30 686 SER A N 1
ATOM 4998 C CA . SER A 1 640 ? 22.583 -21.227 -48.000 1.00 38.42 686 SER A CA 1
ATOM 4999 C C . SER A 1 640 ? 23.395 -22.538 -48.078 1.00 42.86 686 SER A C 1
ATOM 5000 O O . SER A 1 640 ? 22.836 -23.593 -48.395 1.00 44.47 686 SER A O 1
ATOM 5003 N N . ASN A 1 641 ? 24.691 -22.463 -47.781 1.00 38.05 687 ASN A N 1
ATOM 5004 C CA . ASN A 1 641 ? 25.616 -23.592 -47.785 1.00 37.77 687 ASN A CA 1
ATOM 5005 C C . ASN A 1 641 ? 25.948 -24.031 -46.356 1.00 40.96 687 ASN A C 1
ATOM 5006 O O . ASN A 1 641 ? 27.052 -24.493 -46.066 1.00 38.16 687 ASN A O 1
ATOM 5011 N N . THR A 1 642 ? 24.952 -23.864 -45.455 1.00 38.84 688 THR A N 1
ATOM 5012 C CA . THR A 1 642 ? 25.003 -24.287 -44.046 1.00 38.00 688 THR A CA 1
ATOM 5013 C C . THR A 1 642 ? 23.699 -25.017 -43.716 1.00 40.04 688 THR A C 1
ATOM 5014 O O . THR A 1 642 ? 22.721 -24.852 -44.458 1.00 41.35 688 THR A O 1
ATOM 5018 N N . ASN A 1 643 ? 23.681 -25.832 -42.634 1.00 32.38 689 ASN A N 1
ATOM 5019 C CA . ASN A 1 643 ? 22.433 -26.465 -42.181 1.00 31.32 689 ASN A CA 1
ATOM 5020 C C . ASN A 1 643 ? 21.980 -25.547 -41.002 1.00 37.68 689 ASN A C 1
ATOM 5021 O O . ASN A 1 643 ? 22.664 -25.433 -39.983 1.00 35.84 689 ASN A O 1
ATOM 5026 N N . PRO A 1 644 ? 20.897 -24.784 -41.182 1.00 35.29 690 PRO A N 1
ATOM 5027 C CA . PRO A 1 644 ? 20.525 -23.818 -40.135 1.00 34.15 690 PRO A CA 1
ATOM 5028 C C . PRO A 1 644 ? 19.724 -24.401 -38.973 1.00 39.08 690 PRO A C 1
ATOM 5029 O O . PRO A 1 644 ? 19.047 -25.414 -39.109 1.00 40.32 690 PRO A O 1
ATOM 5033 N N . SER A 1 645 ? 19.833 -23.759 -37.812 1.00 32.75 691 SER A N 1
ATOM 5034 C CA . SER A 1 645 ? 19.071 -24.068 -36.600 1.00 30.60 691 SER A CA 1
ATOM 5035 C C . SER A 1 645 ? 18.490 -22.688 -36.208 1.00 32.26 691 SER A C 1
ATOM 5036 O O . SER A 1 645 ? 19.257 -21.742 -36.088 1.00 30.98 691 SER A O 1
ATOM 5039 N N . PHE A 1 646 ? 17.168 -22.563 -36.065 1.00 27.71 692 PHE A N 1
ATOM 5040 C CA . PHE A 1 646 ? 16.519 -21.287 -35.763 1.00 28.00 692 PHE A CA 1
ATOM 5041 C C . PHE A 1 646 ? 16.166 -21.118 -34.311 1.00 35.22 692 PHE A C 1
ATOM 5042 O O . PHE A 1 646 ? 15.647 -22.041 -33.682 1.00 34.83 692 PHE A O 1
ATOM 5050 N N . VAL A 1 647 ? 16.413 -19.917 -33.777 1.00 31.92 693 VAL A N 1
ATOM 5051 C CA . VAL A 1 647 ? 16.009 -19.621 -32.408 1.00 31.71 693 VAL A CA 1
ATOM 5052 C C . VAL A 1 647 ? 15.104 -18.401 -32.514 1.00 34.88 693 VAL A C 1
ATOM 5053 O O . VAL A 1 647 ? 15.564 -17.304 -32.831 1.00 34.40 693 VAL A O 1
ATOM 5057 N N . ARG A 1 648 ? 13.797 -18.608 -32.323 1.00 30.27 694 ARG A N 1
ATOM 5058 C CA . ARG A 1 648 ? 12.861 -17.501 -32.434 1.00 28.04 694 ARG A CA 1
ATOM 5059 C C . ARG A 1 648 ? 12.724 -16.780 -31.089 1.00 31.07 694 ARG A C 1
ATOM 5060 O O . ARG A 1 648 ? 12.006 -17.263 -30.237 1.00 29.22 694 ARG A O 1
ATOM 5068 N N . CYS A 1 649 ? 13.429 -15.637 -30.892 1.00 29.20 695 CYS A N 1
ATOM 5069 C CA . CYS A 1 649 ? 13.362 -14.850 -29.652 1.00 28.52 695 CYS A CA 1
ATOM 5070 C C . CYS A 1 649 ? 12.088 -13.987 -29.640 1.00 32.59 695 CYS A C 1
ATOM 5071 O O . CYS A 1 649 ? 11.757 -13.347 -30.636 1.00 30.11 695 CYS A O 1
ATOM 5074 N N . ILE A 1 650 ? 11.319 -14.068 -28.529 1.00 31.97 696 ILE A N 1
ATOM 5075 C CA . ILE A 1 650 ? 10.031 -13.406 -28.341 1.00 32.38 696 ILE A CA 1
ATOM 5076 C C . ILE A 1 650 ? 10.111 -12.394 -27.204 1.00 36.86 696 ILE A C 1
ATOM 5077 O O . ILE A 1 650 ? 10.541 -12.751 -26.126 1.00 36.67 696 ILE A O 1
ATOM 5082 N N . VAL A 1 651 ? 9.679 -11.152 -27.416 1.00 34.37 697 VAL A N 1
ATOM 5083 C CA . VAL A 1 651 ? 9.662 -10.209 -26.297 1.00 35.16 697 VAL A CA 1
ATOM 5084 C C . VAL A 1 651 ? 8.263 -10.325 -25.596 1.00 41.78 697 VAL A C 1
ATOM 5085 O O . VAL A 1 651 ? 7.239 -10.360 -26.297 1.00 41.43 697 VAL A O 1
ATOM 5089 N N . PRO A 1 652 ? 8.203 -10.510 -24.247 1.00 37.45 698 PRO A N 1
ATOM 5090 C CA . PRO A 1 652 ? 6.905 -10.690 -23.575 1.00 36.83 698 PRO A CA 1
ATOM 5091 C C . PRO A 1 652 ? 6.016 -9.443 -23.498 1.00 43.56 698 PRO A C 1
ATOM 5092 O O . PRO A 1 652 ? 4.795 -9.549 -23.662 1.00 40.43 698 PRO A O 1
ATOM 5096 N N . ASN A 1 653 ? 6.653 -8.304 -23.295 1.00 42.99 699 ASN A N 1
ATOM 5097 C CA . ASN A 1 653 ? 6.021 -7.014 -23.123 1.00 43.05 699 ASN A CA 1
ATOM 5098 C C . ASN A 1 653 ? 6.908 -5.918 -23.639 1.00 47.30 699 ASN A C 1
ATOM 5099 O O . ASN A 1 653 ? 7.986 -6.165 -24.072 1.00 46.64 699 ASN A O 1
ATOM 5104 N N . HIS A 1 654 ? 6.397 -4.709 -23.655 1.00 45.20 700 HIS A N 1
ATOM 5105 C CA . HIS A 1 654 ? 7.109 -3.535 -24.114 1.00 44.83 700 HIS A CA 1
ATOM 5106 C C . HIS A 1 654 ? 7.553 -2.613 -22.980 1.00 49.93 700 HIS A C 1
ATOM 5107 O O . HIS A 1 654 ? 7.720 -1.450 -23.179 1.00 48.40 700 HIS A O 1
ATOM 5114 N N . GLU A 1 655 ? 7.741 -3.154 -21.794 1.00 49.46 701 GLU A N 1
ATOM 5115 C CA . GLU A 1 655 ? 8.032 -2.352 -20.604 1.00 50.17 701 GLU A CA 1
ATOM 5116 C C . GLU A 1 655 ? 9.280 -2.786 -19.854 1.00 51.06 701 GLU A C 1
ATOM 5117 O O . GLU A 1 655 ? 9.519 -2.277 -18.753 1.00 51.08 701 GLU A O 1
ATOM 5123 N N . LYS A 1 656 ? 9.998 -3.742 -20.421 1.00 45.75 702 LYS A N 1
ATOM 5124 C CA . LYS A 1 656 ? 11.197 -4.336 -19.856 1.00 45.07 702 LYS A CA 1
ATOM 5125 C C . LYS A 1 656 ? 10.921 -4.895 -18.500 1.00 51.39 702 LYS A C 1
ATOM 5126 O O . LYS A 1 656 ? 11.726 -4.812 -17.625 1.00 51.16 702 LYS A O 1
ATOM 5132 N N . ARG A 1 657 ? 9.774 -5.515 -18.364 1.00 50.91 703 ARG A N 1
ATOM 5133 C CA . ARG A 1 657 ? 9.314 -6.046 -17.110 1.00 50.94 703 ARG A CA 1
ATOM 5134 C C . ARG A 1 657 ? 9.335 -7.531 -17.053 1.00 53.52 703 ARG A C 1
ATOM 5135 O O . ARG A 1 657 ? 8.941 -8.182 -17.969 1.00 51.87 703 ARG A O 1
ATOM 5143 N N . ALA A 1 658 ? 9.826 -8.063 -15.959 1.00 52.03 704 ALA A N 1
ATOM 5144 C CA . ALA A 1 658 ? 9.832 -9.488 -15.743 1.00 52.01 704 ALA A CA 1
ATOM 5145 C C . ALA A 1 658 ? 8.467 -9.961 -15.273 1.00 56.61 704 ALA A C 1
ATOM 5146 O O . ALA A 1 658 ? 7.689 -9.182 -14.772 1.00 55.90 704 ALA A O 1
ATOM 5148 N N . GLY A 1 659 ? 8.161 -11.231 -15.490 1.00 53.01 705 GLY A N 1
ATOM 5149 C CA . GLY A 1 659 ? 6.927 -11.809 -14.990 1.00 51.99 705 GLY A CA 1
ATOM 5150 C C . GLY A 1 659 ? 5.690 -11.049 -15.425 1.00 53.91 705 GLY A C 1
ATOM 5151 O O . GLY A 1 659 ? 4.732 -10.910 -14.664 1.00 53.66 705 GLY A O 1
ATOM 5152 N N . LYS A 1 660 ? 5.715 -10.557 -16.658 1.00 48.04 706 LYS A N 1
ATOM 5153 C CA . LYS A 1 660 ? 4.606 -9.815 -17.213 1.00 47.00 706 LYS A CA 1
ATOM 5154 C C . LYS A 1 660 ? 4.454 -10.079 -18.713 1.00 50.35 706 LYS A C 1
ATOM 5155 O O . LYS A 1 660 ? 4.788 -9.212 -19.515 1.00 51.48 706 LYS A O 1
ATOM 5161 N N . LEU A 1 661 ? 3.953 -11.274 -19.090 1.00 44.39 707 LEU A N 1
ATOM 5162 C CA . LEU A 1 661 ? 3.701 -11.673 -20.484 1.00 43.10 707 LEU A CA 1
ATOM 5163 C C . LEU A 1 661 ? 2.440 -10.968 -21.012 1.00 49.09 707 LEU A C 1
ATOM 5164 O O . LEU A 1 661 ? 1.370 -11.101 -20.410 1.00 49.76 707 LEU A O 1
ATOM 5169 N N . GLU A 1 662 ? 2.552 -10.249 -22.155 1.00 45.43 708 GLU A N 1
ATOM 5170 C CA . GLU A 1 662 ? 1.409 -9.588 -22.790 1.00 45.87 708 GLU A CA 1
ATOM 5171 C C . GLU A 1 662 ? 0.891 -10.446 -23.982 1.00 51.73 708 GLU A C 1
ATOM 5172 O O . GLU A 1 662 ? 1.542 -10.538 -25.022 1.00 50.36 708 GLU A O 1
ATOM 5178 N N . PRO A 1 663 ? -0.251 -11.148 -23.778 1.00 50.84 709 PRO A N 1
ATOM 5179 C CA . PRO A 1 663 ? -0.750 -12.110 -24.777 1.00 50.29 709 PRO A CA 1
ATOM 5180 C C . PRO A 1 663 ? -0.867 -11.660 -26.219 1.00 49.06 709 PRO A C 1
ATOM 5181 O O . PRO A 1 663 ? -0.518 -12.443 -27.097 1.00 48.17 709 PRO A O 1
ATOM 5185 N N . ARG A 1 664 ? -1.405 -10.463 -26.461 1.00 42.47 710 ARG A N 1
ATOM 5186 C CA . ARG A 1 664 ? -1.613 -9.940 -27.798 1.00 41.84 710 ARG A CA 1
ATOM 5187 C C . ARG A 1 664 ? -0.274 -9.610 -28.501 1.00 42.52 710 ARG A C 1
ATOM 5188 O O . ARG A 1 664 ? -0.150 -9.818 -29.702 1.00 39.24 710 ARG A O 1
ATOM 5196 N N . LEU A 1 665 ? 0.741 -9.177 -27.736 1.00 40.40 711 LEU A N 1
ATOM 5197 C CA . LEU A 1 665 ? 2.093 -8.926 -28.248 1.00 40.70 711 LEU A CA 1
ATOM 5198 C C . LEU A 1 665 ? 2.788 -10.269 -28.628 1.00 44.71 711 LEU A C 1
ATOM 5199 O O . LEU A 1 665 ? 3.407 -10.351 -29.697 1.00 43.96 711 LEU A O 1
ATOM 5204 N N . VAL A 1 666 ? 2.651 -11.314 -27.779 1.00 40.33 712 VAL A N 1
ATOM 5205 C CA . VAL A 1 666 ? 3.211 -12.647 -28.043 1.00 39.47 712 VAL A CA 1
ATOM 5206 C C . VAL A 1 666 ? 2.525 -13.330 -29.248 1.00 42.03 712 VAL A C 1
ATOM 5207 O O . VAL A 1 666 ? 3.225 -13.929 -30.063 1.00 41.35 712 VAL A O 1
ATOM 5211 N N . LEU A 1 667 ? 1.227 -13.147 -29.379 1.00 37.11 713 LEU A N 1
ATOM 5212 C CA . LEU A 1 667 ? 0.474 -13.667 -30.476 1.00 35.94 713 LEU A CA 1
ATOM 5213 C C . LEU A 1 667 ? 0.891 -13.068 -31.805 1.00 36.16 713 LEU A C 1
ATOM 5214 O O . LEU A 1 667 ? 0.932 -13.776 -32.755 1.00 34.52 713 LEU A O 1
ATOM 5219 N N . ASP A 1 668 ? 1.171 -11.770 -31.856 1.00 31.86 714 ASP A N 1
ATOM 5220 C CA . ASP A 1 668 ? 1.590 -11.089 -33.085 1.00 32.35 714 ASP A CA 1
ATOM 5221 C C . ASP A 1 668 ? 2.910 -11.630 -33.605 1.00 33.33 714 ASP A C 1
ATOM 5222 O O . ASP A 1 668 ? 3.080 -11.830 -34.756 1.00 32.54 714 ASP A O 1
ATOM 5227 N N . GLN A 1 669 ? 3.824 -11.845 -32.691 1.00 29.44 715 GLN A N 1
ATOM 5228 C CA . GLN A 1 669 ? 5.165 -12.369 -32.914 1.00 29.67 715 GLN A CA 1
ATOM 5229 C C . GLN A 1 669 ? 5.099 -13.800 -33.392 1.00 33.93 715 GLN A C 1
ATOM 5230 O O . GLN A 1 669 ? 5.695 -14.107 -34.412 1.00 34.54 715 GLN A O 1
ATOM 5236 N N . LEU A 1 670 ? 4.334 -14.658 -32.714 1.00 30.80 716 LEU A N 1
ATOM 5237 C CA . LEU A 1 670 ? 4.146 -16.062 -33.111 1.00 29.96 716 LEU A CA 1
ATOM 5238 C C . LEU A 1 670 ? 3.548 -16.139 -34.509 1.00 34.35 716 LEU A C 1
ATOM 5239 O O . LEU A 1 670 ? 3.907 -17.043 -35.262 1.00 32.97 716 LEU A O 1
ATOM 5244 N N . ARG A 1 671 ? 2.672 -15.147 -34.861 1.00 33.09 717 ARG A N 1
ATOM 5245 C CA . ARG A 1 671 ? 1.958 -14.984 -36.131 1.00 34.10 717 ARG A CA 1
ATOM 5246 C C . ARG A 1 671 ? 2.889 -14.584 -37.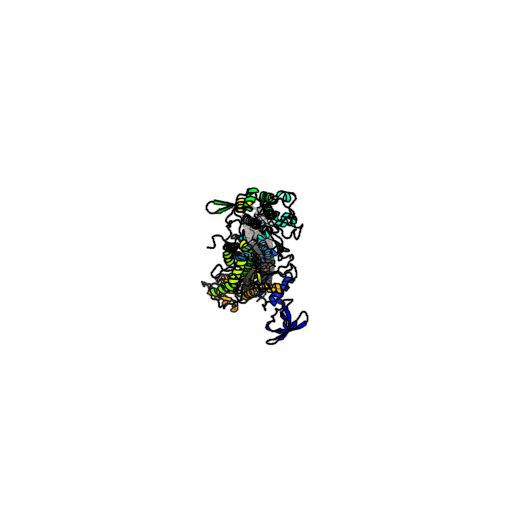260 1.00 39.25 717 ARG A C 1
ATOM 5247 O O . ARG A 1 671 ? 2.894 -15.278 -38.268 1.00 42.18 717 ARG A O 1
ATOM 5255 N N . CYS A 1 672 ? 3.661 -13.483 -37.127 1.00 32.99 718 CYS A N 1
ATOM 5256 C CA . CYS A 1 672 ? 4.539 -13.046 -38.229 1.00 32.19 718 CYS A CA 1
ATOM 5257 C C . CYS A 1 672 ? 5.745 -13.960 -38.430 1.00 35.09 718 CYS A C 1
ATOM 5258 O O . CYS A 1 672 ? 6.302 -14.024 -39.533 1.00 35.16 718 CYS A O 1
ATOM 5261 N N . ASN A 1 673 ? 6.138 -14.660 -37.361 1.00 29.73 719 ASN A N 1
ATOM 5262 C CA . ASN A 1 673 ? 7.255 -15.591 -37.363 1.00 28.97 719 ASN A CA 1
ATOM 5263 C C . ASN A 1 673 ? 6.930 -16.886 -38.062 1.00 33.40 719 ASN A C 1
ATOM 5264 O O . ASN A 1 673 ? 7.844 -17.600 -38.483 1.00 33.98 719 ASN A O 1
ATOM 5269 N N . GLY A 1 674 ? 5.649 -17.205 -38.133 1.00 30.87 720 GLY A N 1
ATOM 5270 C CA . GLY A 1 674 ? 5.171 -18.437 -38.733 1.00 31.32 720 GLY A CA 1
ATOM 5271 C C . GLY A 1 674 ? 5.462 -19.620 -37.853 1.00 36.80 720 GLY A C 1
ATOM 5272 O O . GLY A 1 674 ? 5.752 -20.712 -38.356 1.00 38.56 720 GLY A O 1
ATOM 5273 N N . VAL A 1 675 ? 5.410 -19.410 -36.522 1.00 33.01 721 VAL A N 1
ATOM 5274 C CA . VAL A 1 675 ? 5.663 -20.455 -35.543 1.00 33.08 721 VAL A CA 1
ATOM 5275 C C . VAL A 1 675 ? 4.706 -21.641 -35.716 1.00 40.41 721 VAL A C 1
ATOM 5276 O O . VAL A 1 675 ? 5.188 -22.773 -35.760 1.00 43.52 721 VAL A O 1
ATOM 5280 N N . LEU A 1 676 ? 3.384 -21.414 -35.792 1.00 35.49 722 LEU A N 1
ATOM 5281 C CA . LEU A 1 676 ? 2.452 -22.547 -35.916 1.00 35.89 722 LEU A CA 1
ATOM 5282 C C . LEU A 1 676 ? 2.623 -23.312 -37.214 1.00 35.60 722 LEU A C 1
ATOM 5283 O O . LEU A 1 676 ? 2.537 -24.526 -37.213 1.00 33.06 722 LEU A O 1
ATOM 5288 N N . GLU A 1 677 ? 2.797 -22.594 -38.332 1.00 31.88 723 GLU A N 1
ATOM 5289 C CA . GLU A 1 677 ? 2.959 -23.200 -39.645 1.00 31.13 723 GLU A CA 1
ATOM 5290 C C . GLU A 1 677 ? 4.206 -24.086 -39.656 1.00 36.32 723 GLU A C 1
ATOM 5291 O O . GLU A 1 677 ? 4.140 -25.186 -40.188 1.00 35.93 723 GLU A O 1
ATOM 5297 N N . GLY A 1 678 ? 5.286 -23.647 -39.021 1.00 33.15 724 GLY A N 1
ATOM 5298 C CA . GLY A 1 678 ? 6.486 -24.458 -38.967 1.00 33.70 724 GLY A CA 1
ATOM 5299 C C . GLY A 1 678 ? 6.205 -25.755 -38.228 1.00 41.02 724 GLY A C 1
ATOM 5300 O O . GLY A 1 678 ? 6.658 -26.823 -38.638 1.00 43.67 724 GLY A O 1
ATOM 5301 N N . ILE A 1 679 ? 5.452 -25.662 -37.133 1.00 35.88 725 ILE A N 1
ATOM 5302 C CA . ILE A 1 679 ? 5.094 -26.837 -36.342 1.00 33.99 725 ILE A CA 1
ATOM 5303 C C . ILE A 1 679 ? 4.229 -27.798 -37.154 1.00 39.24 725 ILE A C 1
ATOM 5304 O O . ILE A 1 679 ? 4.414 -29.014 -37.104 1.00 39.85 725 ILE A O 1
ATOM 5309 N N . ARG A 1 680 ? 3.286 -27.234 -37.901 1.00 35.69 726 ARG A N 1
ATOM 5310 C CA . ARG A 1 680 ? 2.389 -28.010 -38.762 1.00 34.38 726 ARG A CA 1
ATOM 5311 C C . ARG A 1 680 ? 3.103 -28.700 -39.884 1.00 42.31 726 ARG A C 1
ATOM 5312 O O . ARG A 1 680 ? 2.747 -29.848 -40.190 1.00 43.82 726 ARG A O 1
ATOM 5320 N N . ILE A 1 681 ? 4.127 -28.054 -40.498 1.00 38.72 727 ILE A N 1
ATOM 5321 C CA . ILE A 1 681 ? 4.899 -28.728 -41.569 1.00 37.87 727 ILE A CA 1
ATOM 5322 C C . ILE A 1 681 ? 5.736 -29.915 -40.996 1.00 42.33 727 ILE A C 1
ATOM 5323 O O . ILE A 1 681 ? 6.146 -30.801 -41.736 1.00 40.33 727 ILE A O 1
ATOM 5328 N N . CYS A 1 682 ? 5.964 -29.919 -39.671 1.00 42.16 728 CYS A N 1
ATOM 5329 C CA . CYS A 1 682 ? 6.672 -30.969 -38.945 1.00 43.60 728 CYS A CA 1
ATOM 5330 C C . CYS A 1 682 ? 5.743 -32.188 -38.649 1.00 44.98 728 CYS A C 1
ATOM 5331 O O . CYS A 1 682 ? 6.190 -33.323 -38.711 1.00 43.98 728 CYS A O 1
ATOM 5334 N N . ARG A 1 683 ? 4.460 -31.943 -38.360 1.00 41.33 729 ARG A N 1
ATOM 5335 C CA . ARG A 1 683 ? 3.442 -32.964 -38.080 1.00 39.82 729 ARG A CA 1
ATOM 5336 C C . ARG A 1 683 ? 2.863 -33.558 -39.384 1.00 42.15 729 ARG A C 1
ATOM 5337 O O . ARG A 1 683 ? 2.564 -34.749 -39.447 1.00 41.73 729 ARG A O 1
ATOM 5345 N N . GLN A 1 684 ? 2.718 -32.721 -40.427 1.00 37.62 730 GLN A N 1
ATOM 5346 C CA . GLN A 1 684 ? 2.151 -33.107 -41.721 1.00 35.85 730 GLN A CA 1
ATOM 5347 C C . GLN A 1 684 ? 3.150 -33.682 -42.669 1.00 41.21 730 GLN A C 1
ATOM 5348 O O . GLN A 1 684 ? 2.766 -34.456 -43.550 1.00 44.22 730 GLN A O 1
ATOM 5354 N N . GLY A 1 685 ? 4.422 -33.347 -42.496 1.00 36.84 731 GLY A N 1
ATOM 5355 C CA . GLY A 1 685 ? 5.475 -33.892 -43.346 1.00 36.53 731 GLY A CA 1
ATOM 5356 C C . GLY A 1 685 ? 6.200 -35.046 -42.683 1.00 38.66 731 GLY A C 1
ATOM 5357 O O . GLY A 1 685 ? 5.687 -35.644 -41.729 1.00 37.32 731 GLY A O 1
ATOM 5358 N N . PHE A 1 686 ? 7.446 -35.278 -43.128 1.00 34.61 732 PHE A N 1
ATOM 5359 C CA . PHE A 1 686 ? 8.371 -36.298 -42.628 1.00 34.99 732 PHE A CA 1
ATOM 5360 C C . PHE A 1 686 ? 9.706 -35.573 -42.270 1.00 41.90 732 PHE A C 1
ATOM 5361 O O . PHE A 1 686 ? 10.553 -35.426 -43.154 1.00 42.87 732 PHE A O 1
ATOM 5369 N N . PRO A 1 687 ? 9.916 -35.097 -41.014 1.00 37.83 733 PRO A N 1
ATOM 5370 C CA . PRO A 1 687 ? 11.125 -34.299 -40.718 1.00 37.82 733 PRO A CA 1
ATOM 5371 C C . PRO A 1 687 ? 12.456 -35.037 -40.629 1.00 45.17 733 PRO A C 1
ATOM 5372 O O . PRO A 1 687 ? 13.491 -34.384 -40.731 1.00 45.97 733 PRO A O 1
ATOM 5376 N N . ASN A 1 688 ? 12.420 -36.345 -40.502 1.00 42.47 734 ASN A N 1
ATOM 5377 C CA . ASN A 1 688 ? 13.603 -37.161 -40.383 1.00 41.64 734 ASN A CA 1
ATOM 5378 C C . ASN A 1 688 ? 13.837 -38.016 -41.596 1.00 44.94 734 ASN A C 1
ATOM 5379 O O . ASN A 1 688 ? 12.960 -38.673 -42.051 1.00 45.40 734 ASN A O 1
ATOM 5384 N N . ARG A 1 689 ? 15.047 -37.979 -42.117 1.00 42.82 735 ARG A N 1
ATOM 5385 C CA . ARG A 1 689 ? 15.442 -38.741 -43.273 1.00 42.57 735 ARG A CA 1
ATOM 5386 C C . ARG A 1 689 ? 16.707 -39.504 -42.959 1.00 46.20 735 ARG A C 1
ATOM 5387 O O . ARG A 1 689 ? 17.514 -39.050 -42.197 1.00 46.65 735 ARG A O 1
ATOM 5395 N N . ILE A 1 690 ? 16.831 -40.697 -43.537 1.00 40.27 736 ILE A N 1
ATOM 5396 C CA . ILE A 1 690 ? 18.001 -41.545 -43.334 1.00 38.18 736 ILE A CA 1
ATOM 5397 C C . ILE A 1 690 ? 18.419 -42.226 -44.640 1.00 41.07 736 ILE A C 1
ATOM 5398 O O . ILE A 1 690 ? 17.578 -42.535 -45.484 1.00 40.26 736 ILE A O 1
ATOM 5403 N N . LEU A 1 691 ? 19.698 -42.308 -44.936 1.00 38.94 737 LEU A N 1
ATOM 5404 C CA . LEU A 1 691 ? 20.119 -42.942 -46.182 1.00 40.27 737 LEU A CA 1
ATOM 5405 C C . LEU A 1 691 ? 19.920 -44.451 -46.115 1.00 43.57 737 LEU A C 1
ATOM 5406 O O . LEU A 1 691 ? 19.934 -44.999 -45.048 1.00 41.29 737 LEU A O 1
ATOM 5411 N N . PHE A 1 692 ? 19.760 -45.116 -47.248 1.00 41.91 738 PHE A N 1
ATOM 5412 C CA . PHE A 1 692 ? 19.522 -46.547 -47.218 1.00 43.47 738 PHE A CA 1
ATOM 5413 C C . PHE A 1 692 ? 20.648 -47.315 -46.541 1.00 51.77 738 PHE A C 1
ATOM 5414 O O . PHE A 1 692 ? 20.396 -48.131 -45.702 1.00 51.03 738 PHE A O 1
ATOM 5422 N N . GLN A 1 693 ? 21.893 -47.011 -46.864 1.00 51.13 739 GLN A N 1
ATOM 5423 C CA . GLN A 1 693 ? 23.048 -47.679 -46.231 1.00 51.79 739 GLN A CA 1
ATOM 5424 C C . GLN A 1 693 ? 23.107 -47.501 -44.687 1.00 54.43 739 GLN A C 1
ATOM 5425 O O . GLN A 1 693 ? 23.415 -48.465 -43.977 1.00 53.94 739 GLN A O 1
ATOM 5431 N N . GLU A 1 694 ? 22.778 -46.303 -44.182 1.00 50.83 740 GLU A N 1
ATOM 5432 C CA . GLU A 1 694 ? 22.789 -46.011 -42.748 1.00 50.66 740 GLU A CA 1
ATOM 5433 C C . GLU A 1 694 ? 21.640 -46.700 -42.008 1.00 51.96 740 GLU A C 1
ATOM 5434 O O . GLU A 1 694 ? 21.798 -47.068 -40.844 1.00 51.66 740 GLU A O 1
ATOM 5440 N N . PHE A 1 695 ? 20.491 -46.855 -42.662 1.00 46.49 741 PHE A N 1
ATOM 5441 C CA . PHE A 1 695 ? 19.336 -47.516 -42.048 1.00 45.16 741 PHE A CA 1
ATOM 5442 C C . PHE A 1 695 ? 19.649 -49.018 -41.836 1.00 47.03 741 PHE A C 1
ATOM 5443 O O . PHE A 1 695 ? 19.551 -49.526 -40.711 1.00 45.76 741 PHE A O 1
ATOM 5451 N N . ARG A 1 696 ? 20.040 -49.694 -42.919 1.00 44.07 742 ARG A N 1
ATOM 5452 C CA . ARG A 1 696 ? 20.432 -51.114 -42.961 1.00 45.19 742 ARG A CA 1
ATOM 5453 C C . ARG A 1 696 ? 21.484 -51.395 -41.894 1.00 52.19 742 ARG A C 1
ATOM 5454 O O . ARG A 1 696 ? 21.279 -52.267 -41.049 1.00 51.17 742 ARG A O 1
ATOM 5462 N N . GLN A 1 697 ? 22.532 -50.594 -41.873 1.00 51.31 743 GLN A N 1
ATOM 5463 C CA . GLN A 1 697 ? 23.559 -50.738 -40.885 1.00 52.71 743 GLN A CA 1
ATOM 5464 C C . GLN A 1 697 ? 23.084 -50.504 -39.464 1.00 56.90 743 GLN A C 1
ATOM 5465 O O . GLN A 1 697 ? 23.438 -51.236 -38.585 1.00 57.16 743 GLN A O 1
ATOM 5471 N N . ARG A 1 698 ? 22.334 -49.459 -39.249 1.00 53.25 744 ARG A N 1
ATOM 5472 C CA . ARG A 1 698 ? 21.837 -49.197 -37.945 1.00 53.00 744 ARG A CA 1
ATOM 5473 C C . ARG A 1 698 ? 20.800 -50.159 -37.366 1.00 56.58 744 ARG A C 1
ATOM 5474 O O . ARG A 1 698 ? 20.956 -50.561 -36.248 1.00 55.65 744 ARG A O 1
ATOM 5482 N N . TYR A 1 699 ? 19.795 -50.606 -38.119 1.00 54.24 745 TYR A N 1
ATOM 5483 C CA . TYR A 1 699 ? 18.741 -51.416 -37.485 1.00 54.74 745 TYR A CA 1
ATOM 5484 C C . TYR A 1 699 ? 18.672 -52.911 -37.894 1.00 60.67 745 TYR A C 1
ATOM 5485 O O . TYR A 1 699 ? 17.642 -53.548 -37.658 1.00 59.68 745 TYR A O 1
ATOM 5494 N N . GLU A 1 700 ? 19.798 -53.496 -38.376 1.00 60.00 746 GLU A N 1
ATOM 5495 C CA . GLU A 1 700 ? 19.916 -54.922 -38.746 1.00 59.74 746 GLU A CA 1
ATOM 5496 C C . GLU A 1 700 ? 19.737 -55.872 -37.543 1.00 63.61 746 GLU A C 1
ATOM 5497 O O . GLU A 1 700 ? 19.347 -57.021 -37.755 1.00 66.10 746 GLU A O 1
ATOM 5503 N N . ILE A 1 701 ? 19.967 -55.403 -36.288 1.00 56.99 747 ILE A N 1
ATOM 5504 C CA . ILE A 1 701 ? 19.733 -56.229 -35.090 1.00 56.31 747 ILE A CA 1
ATOM 5505 C C . ILE A 1 701 ? 18.229 -56.431 -34.853 1.00 60.08 747 ILE A C 1
ATOM 5506 O O . ILE A 1 701 ? 17.831 -57.342 -34.133 1.00 59.87 747 ILE A O 1
ATOM 5511 N N . LEU A 1 702 ? 17.400 -55.547 -35.424 1.00 56.99 748 LEU A N 1
ATOM 5512 C CA . LEU A 1 702 ? 15.952 -55.587 -35.251 1.00 56.32 748 LEU A CA 1
ATOM 5513 C C . LEU A 1 702 ? 15.272 -56.562 -36.198 1.00 61.57 748 LEU A C 1
ATOM 5514 O O . LEU A 1 702 ? 14.199 -57.079 -35.865 1.00 60.69 748 LEU A O 1
ATOM 5519 N N . THR A 1 703 ? 15.905 -56.834 -37.362 1.00 60.23 749 THR A N 1
ATOM 5520 C CA . THR A 1 703 ? 15.390 -57.718 -38.414 1.00 62.00 749 THR A CA 1
ATOM 5521 C C . THR A 1 703 ? 16.463 -58.767 -38.775 1.00 70.43 749 THR A C 1
ATOM 5522 O O . THR A 1 703 ? 16.978 -58.723 -39.892 1.00 69.26 749 THR A O 1
ATOM 5526 N N . PRO A 1 704 ? 16.811 -59.720 -37.873 1.00 73.33 750 PRO A N 1
ATOM 5527 C CA . PRO A 1 704 ? 17.935 -60.634 -38.168 1.00 75.94 750 PRO A CA 1
ATOM 5528 C C . PRO A 1 704 ? 17.861 -61.453 -39.461 1.00 86.17 750 PRO A C 1
ATOM 5529 O O . PRO A 1 704 ? 18.898 -61.647 -40.103 1.00 86.46 750 PRO A O 1
ATOM 5533 N N . ASN A 1 705 ? 16.658 -61.914 -39.846 1.00 85.66 751 ASN A N 1
ATOM 5534 C CA . ASN A 1 705 ? 16.498 -62.755 -41.032 1.00 86.56 751 ASN A CA 1
ATOM 5535 C C . ASN A 1 705 ? 15.709 -62.079 -42.179 1.00 92.45 751 ASN A C 1
ATOM 5536 O O . ASN A 1 705 ? 15.146 -62.775 -43.026 1.00 92.80 751 ASN A O 1
ATOM 5541 N N . ALA A 1 706 ? 15.712 -60.738 -42.235 1.00 89.91 752 ALA A N 1
ATOM 5542 C CA . ALA A 1 706 ? 15.024 -59.968 -43.276 1.00 90.27 752 ALA A CA 1
ATOM 5543 C C . ALA A 1 706 ? 15.769 -59.963 -44.616 1.00 95.39 752 ALA A C 1
ATOM 5544 O O . ALA A 1 706 ? 15.138 -60.075 -45.671 1.00 93.59 752 ALA A O 1
ATOM 5546 N N . ILE A 1 707 ? 17.104 -59.782 -44.572 1.00 94.77 753 ILE A N 1
ATOM 5547 C CA . ILE A 1 707 ? 17.957 -59.712 -45.759 1.00 96.01 753 ILE A CA 1
ATOM 5548 C C . ILE A 1 707 ? 18.811 -60.989 -45.918 1.00 103.27 753 ILE A C 1
ATOM 5549 O O . ILE A 1 707 ? 19.615 -61.292 -45.034 1.00 102.80 753 ILE A O 1
ATOM 5554 N N . PRO A 1 708 ? 18.774 -61.609 -47.076 1.00 102.69 754 PRO A N 1
ATOM 5555 C CA . PRO A 1 708 ? 19.553 -62.834 -47.214 1.00 103.42 754 PRO A CA 1
ATOM 5556 C C . PRO A 1 708 ? 20.907 -62.703 -47.867 1.00 109.78 754 PRO A C 1
ATOM 5557 O O . PRO A 1 708 ? 20.981 -61.966 -48.828 1.00 109.49 754 PRO A O 1
ATOM 5561 N N . LYS A 1 709 ? 21.957 -63.277 -47.291 1.00 108.54 755 LYS A N 1
ATOM 5562 C CA . LYS A 1 709 ? 23.261 -63.331 -47.953 1.00 109.58 755 LYS A CA 1
ATOM 5563 C C . LYS A 1 709 ? 23.755 -62.007 -48.513 1.00 115.50 755 LYS A C 1
ATOM 5564 O O . LYS A 1 709 ? 23.849 -61.014 -47.800 1.00 115.84 755 LYS A O 1
ATOM 5570 N N . GLY A 1 710 ? 24.107 -62.023 -49.794 1.00 112.33 756 GLY A N 1
ATOM 5571 C CA . GLY A 1 710 ? 24.526 -60.821 -50.479 1.00 112.27 756 GLY A CA 1
ATOM 5572 C C . GLY A 1 710 ? 23.348 -60.353 -51.318 1.00 116.28 756 GLY A C 1
ATOM 5573 O O . GLY A 1 710 ? 22.877 -61.042 -52.225 1.00 116.24 756 GLY A O 1
ATOM 5574 N N . PHE A 1 711 ? 22.802 -59.200 -50.937 1.00 111.92 757 PHE A N 1
ATOM 5575 C CA . PHE A 1 711 ? 21.679 -58.600 -51.653 1.00 110.85 757 PHE A CA 1
ATOM 5576 C C . PHE A 1 711 ? 22.154 -57.528 -52.633 1.00 112.53 757 PHE A C 1
ATOM 5577 O O . PHE A 1 711 ? 21.533 -57.302 -53.673 1.00 112.00 757 PHE A O 1
ATOM 5585 N N . MET A 1 712 ? 23.250 -56.864 -52.269 1.00 107.08 758 MET A N 1
ATOM 5586 C CA . MET A 1 712 ? 23.875 -55.812 -53.078 1.00 105.97 758 MET A CA 1
ATOM 5587 C C . MET A 1 712 ? 22.952 -54.652 -53.467 1.00 102.87 758 MET A C 1
ATOM 5588 O O . MET A 1 712 ? 23.030 -54.147 -54.587 1.00 103.13 758 MET A O 1
ATOM 5593 N N . ASP A 1 713 ? 22.083 -54.230 -52.553 1.00 92.14 759 ASP A N 1
ATOM 5594 C CA . ASP A 1 713 ? 21.171 -53.121 -52.835 1.00 88.38 759 ASP A CA 1
ATOM 5595 C C . ASP A 1 713 ? 20.560 -52.343 -51.668 1.00 83.03 759 ASP A C 1
ATOM 5596 O O . ASP A 1 713 ? 20.059 -52.935 -50.712 1.00 82.27 759 ASP A O 1
ATOM 5601 N N . GLY A 1 714 ? 20.604 -51.015 -51.754 1.00 71.28 760 GLY A N 1
ATOM 5602 C CA . GLY A 1 714 ? 20.030 -50.162 -50.722 1.00 65.93 760 GLY A CA 1
ATOM 5603 C C . GLY A 1 714 ? 18.530 -50.083 -50.540 1.00 60.17 760 GLY A C 1
ATOM 5604 O O . GLY A 1 714 ? 18.020 -50.525 -49.509 1.00 57.48 760 GLY A O 1
ATOM 5605 N N . LYS A 1 715 ? 17.809 -49.626 -51.586 1.00 52.63 761 LYS A N 1
ATOM 5606 C CA . LYS A 1 715 ? 16.349 -49.463 -51.581 1.00 51.44 761 LYS A CA 1
ATOM 5607 C C . LYS A 1 715 ? 15.569 -50.741 -51.217 1.00 54.96 761 LYS A C 1
ATOM 5608 O O . LYS A 1 715 ? 14.632 -50.676 -50.407 1.00 52.51 761 LYS A O 1
ATOM 5614 N N . GLN A 1 716 ? 15.938 -51.891 -51.839 1.00 52.87 762 GLN A N 1
ATOM 5615 C CA . GLN A 1 716 ? 15.260 -53.161 -51.592 1.00 53.31 762 GLN A CA 1
ATOM 5616 C C . GLN A 1 716 ? 15.556 -53.733 -50.201 1.00 55.19 762 GLN A C 1
ATOM 5617 O O . GLN A 1 716 ? 14.622 -54.190 -49.533 1.00 54.78 762 GLN A O 1
ATOM 5623 N N . ALA A 1 717 ? 16.837 -53.674 -49.759 1.00 50.75 763 ALA A N 1
ATOM 5624 C CA . ALA A 1 717 ? 17.317 -54.149 -48.450 1.00 49.74 763 ALA A CA 1
ATOM 5625 C C . ALA A 1 717 ? 16.597 -53.433 -47.332 1.00 50.56 763 ALA A C 1
ATOM 5626 O O . ALA A 1 717 ? 16.262 -54.062 -46.334 1.00 49.91 763 ALA A O 1
ATOM 5628 N N . CYS A 1 718 ? 16.315 -52.131 -47.522 1.00 45.75 764 CYS A N 1
ATOM 5629 C CA . CYS A 1 718 ? 15.549 -51.305 -46.579 1.00 43.79 764 CYS A CA 1
ATOM 5630 C C . CYS A 1 718 ? 14.086 -51.688 -46.674 1.00 45.33 764 CYS A C 1
ATOM 5631 O O . CYS A 1 718 ? 13.399 -51.755 -45.660 1.00 41.98 764 CYS A O 1
ATOM 5634 N N . GLU A 1 719 ? 13.609 -51.958 -47.902 1.00 45.21 765 GLU A N 1
ATOM 5635 C CA . GLU A 1 719 ? 12.215 -52.358 -48.122 1.00 45.91 765 GLU A CA 1
ATOM 5636 C C . GLU A 1 719 ? 11.880 -53.701 -47.442 1.00 48.84 765 GLU A C 1
ATOM 5637 O O . GLU A 1 719 ? 10.786 -53.842 -46.900 1.00 45.49 765 GLU A O 1
ATOM 5643 N N . LYS A 1 720 ? 12.850 -54.648 -47.405 1.00 48.71 766 LYS A N 1
ATOM 5644 C CA . LYS A 1 720 ? 12.663 -55.946 -46.732 1.00 49.50 766 LYS A CA 1
ATOM 5645 C C . LYS A 1 720 ? 12.687 -55.782 -45.210 1.00 53.48 766 LYS A C 1
ATOM 5646 O O . LYS A 1 720 ? 11.902 -56.440 -44.509 1.00 54.36 766 LYS A O 1
ATOM 5652 N N . MET A 1 721 ? 13.570 -54.886 -44.708 1.00 45.66 767 MET A N 1
ATOM 5653 C CA . MET A 1 721 ? 13.668 -54.590 -43.283 1.00 45.38 767 MET A CA 1
ATOM 5654 C C . MET A 1 721 ? 12.394 -53.917 -42.800 1.00 48.32 767 MET A C 1
ATOM 5655 O O . MET A 1 721 ? 11.913 -54.274 -41.725 1.00 48.94 767 MET A O 1
ATOM 5660 N N . ILE A 1 722 ? 11.861 -52.926 -43.559 1.00 44.60 768 ILE A N 1
ATOM 5661 C CA . ILE A 1 722 ? 10.606 -52.260 -43.176 1.00 45.48 768 ILE A CA 1
ATOM 5662 C C . ILE A 1 722 ? 9.483 -53.324 -43.079 1.00 51.42 768 ILE A C 1
ATOM 5663 O O . ILE A 1 722 ? 8.880 -53.469 -42.009 1.00 50.06 768 ILE A O 1
ATOM 5668 N N . GLN A 1 723 ? 9.285 -54.121 -44.162 1.00 50.61 769 GLN A N 1
ATOM 5669 C CA . GLN A 1 723 ? 8.325 -55.240 -44.239 1.00 52.19 769 GLN A CA 1
ATOM 5670 C C . GLN A 1 723 ? 8.419 -56.140 -42.989 1.00 56.57 769 GLN A C 1
ATOM 5671 O O . GLN A 1 723 ? 7.406 -56.376 -42.327 1.00 55.43 769 GLN A O 1
ATOM 5677 N N . ALA A 1 724 ? 9.659 -56.571 -42.637 1.00 54.18 770 ALA A N 1
ATOM 5678 C CA . ALA A 1 724 ? 9.968 -57.376 -41.449 1.00 53.74 770 ALA A CA 1
ATOM 5679 C C . ALA A 1 724 ? 9.629 -56.649 -40.142 1.00 54.61 770 ALA A C 1
ATOM 5680 O O . ALA A 1 724 ? 9.091 -57.291 -39.237 1.00 53.78 770 ALA A O 1
ATOM 5682 N N . LEU A 1 725 ? 9.893 -55.308 -40.059 1.00 49.31 771 LEU A N 1
ATOM 5683 C CA . LEU A 1 725 ? 9.555 -54.497 -38.873 1.00 48.45 771 LEU A CA 1
ATOM 5684 C C . LEU A 1 725 ? 8.050 -54.299 -38.732 1.00 48.14 771 LEU A C 1
ATOM 5685 O O . LEU A 1 725 ? 7.580 -53.981 -37.643 1.00 44.03 771 LEU A O 1
ATOM 5690 N N . GLU A 1 726 ? 7.308 -54.436 -39.851 1.00 47.51 772 GLU A N 1
ATOM 5691 C CA . GLU A 1 726 ? 5.854 -54.257 -39.939 1.00 49.25 772 GLU A CA 1
ATOM 5692 C C . GLU A 1 726 ? 5.415 -52.816 -39.547 1.00 57.74 772 GLU A C 1
ATOM 5693 O O . GLU A 1 726 ? 4.385 -52.616 -38.895 1.00 57.96 772 GLU A O 1
ATOM 5699 N N . LEU A 1 727 ? 6.266 -51.857 -39.891 1.00 56.03 773 LEU A N 1
ATOM 5700 C CA . LEU A 1 727 ? 6.032 -50.461 -39.570 1.00 56.79 773 LEU A CA 1
ATOM 5701 C C . LEU A 1 727 ? 4.804 -49.954 -40.294 1.00 61.33 773 LEU A C 1
ATOM 5702 O O . LEU A 1 727 ? 4.510 -50.378 -41.411 1.00 62.62 773 LEU A O 1
ATOM 5707 N N . ASP A 1 728 ? 4.084 -49.041 -39.653 1.00 57.53 774 ASP A N 1
ATOM 5708 C CA . ASP A 1 728 ? 2.890 -48.486 -40.261 1.00 57.42 774 ASP A CA 1
ATOM 5709 C C . ASP A 1 728 ? 3.305 -47.775 -41.539 1.00 62.18 774 ASP A C 1
ATOM 5710 O O . ASP A 1 728 ? 4.299 -47.045 -41.563 1.00 62.51 774 ASP A O 1
ATOM 5715 N N . PRO A 1 729 ? 2.517 -47.953 -42.603 1.00 58.59 775 PRO A N 1
ATOM 5716 C CA . PRO A 1 729 ? 2.839 -47.338 -43.890 1.00 57.15 775 PRO A CA 1
ATOM 5717 C C . PRO A 1 729 ? 2.856 -45.828 -43.755 1.00 55.32 775 PRO A C 1
ATOM 5718 O O . PRO A 1 729 ? 3.692 -45.160 -44.364 1.00 54.50 775 PRO A O 1
ATOM 5722 N N . ASN A 1 730 ? 1.936 -45.296 -42.960 1.00 46.27 776 ASN A N 1
ATOM 5723 C CA . ASN A 1 730 ? 1.846 -43.862 -42.786 1.00 44.99 776 ASN A CA 1
ATOM 5724 C C . ASN A 1 730 ? 2.989 -43.271 -41.930 1.00 44.51 776 ASN A C 1
ATOM 5725 O O . ASN A 1 730 ? 3.071 -42.056 -41.818 1.00 41.33 776 ASN A O 1
ATOM 5730 N N . LEU A 1 731 ? 3.873 -44.109 -41.348 1.00 41.06 777 LEU A N 1
ATOM 5731 C CA . LEU A 1 731 ? 4.992 -43.599 -40.536 1.00 40.22 777 LEU A CA 1
ATOM 5732 C C . LEU A 1 731 ? 6.257 -43.353 -41.321 1.00 44.63 777 LEU A C 1
ATOM 5733 O O . LEU A 1 731 ? 7.198 -42.798 -40.771 1.00 46.03 777 LEU A O 1
ATOM 5738 N N . TYR A 1 732 ? 6.292 -43.736 -42.599 1.00 42.15 778 TYR A N 1
ATOM 5739 C CA . TYR A 1 732 ? 7.484 -43.627 -43.436 1.00 41.83 778 TYR A CA 1
ATOM 5740 C C . TYR A 1 732 ? 7.140 -43.474 -44.908 1.00 44.54 778 TYR A C 1
ATOM 5741 O O . TYR A 1 732 ? 6.008 -43.721 -45.274 1.00 43.73 778 TYR A O 1
ATOM 5750 N N . ARG A 1 733 ? 8.132 -43.146 -45.763 1.00 42.59 779 ARG A N 1
ATOM 5751 C CA . ARG A 1 733 ? 7.994 -43.057 -47.226 1.00 43.52 779 ARG A CA 1
ATOM 5752 C C . ARG A 1 733 ? 9.336 -43.428 -47.857 1.00 51.00 779 ARG A C 1
ATOM 5753 O O . ARG A 1 733 ? 10.324 -42.729 -47.607 1.00 51.80 779 ARG A O 1
ATOM 5761 N N . VAL A 1 734 ? 9.393 -44.521 -48.657 1.00 48.92 780 VAL A N 1
ATOM 5762 C CA . VAL A 1 734 ? 10.647 -44.899 -49.312 1.00 48.83 780 VAL A CA 1
ATOM 5763 C C . VAL A 1 734 ? 10.880 -43.976 -50.506 1.00 51.28 780 VAL A C 1
ATOM 5764 O O . VAL A 1 734 ? 10.024 -43.884 -51.387 1.00 51.51 780 VAL A O 1
ATOM 5768 N N . GLY A 1 735 ? 11.993 -43.256 -50.491 1.00 46.32 781 GLY A N 1
ATOM 5769 C CA . GLY A 1 735 ? 12.364 -42.356 -51.578 1.00 46.61 781 GLY A CA 1
ATOM 5770 C C . GLY A 1 735 ? 13.379 -42.959 -52.529 1.00 51.63 781 GLY A C 1
ATOM 5771 O O . GLY A 1 735 ? 13.646 -44.164 -52.459 1.00 51.45 781 GLY A O 1
ATOM 5772 N N . GLN A 1 736 ? 13.973 -42.130 -53.417 1.00 48.75 782 GLN A N 1
ATOM 5773 C CA . GLN A 1 736 ? 14.994 -42.612 -54.356 1.00 49.08 782 GLN A CA 1
ATOM 5774 C C . GLN A 1 736 ? 16.347 -42.875 -53.697 1.00 53.52 782 GLN A C 1
ATOM 5775 O O . GLN A 1 736 ? 17.083 -43.720 -54.206 1.00 55.92 782 GLN A O 1
ATOM 5781 N N . SER A 1 737 ? 16.681 -42.198 -52.573 1.00 45.86 783 SER A N 1
ATOM 5782 C CA . SER A 1 737 ? 17.975 -42.421 -51.928 1.00 44.71 783 SER A CA 1
ATOM 5783 C C . SER A 1 737 ? 17.921 -42.585 -50.386 1.00 45.65 783 SER A C 1
ATOM 5784 O O . SER A 1 737 ? 18.916 -42.976 -49.759 1.00 43.88 783 SER A O 1
ATOM 5787 N N . LYS A 1 738 ? 16.789 -42.245 -49.776 1.00 41.22 784 LYS A N 1
ATOM 5788 C CA . LYS A 1 738 ? 16.644 -42.292 -48.320 1.00 39.99 784 LYS A CA 1
ATOM 5789 C C . LYS A 1 738 ? 15.263 -42.722 -47.949 1.00 40.89 784 LYS A C 1
ATOM 5790 O O . LYS A 1 738 ? 14.373 -42.741 -48.792 1.00 39.97 784 LYS A O 1
ATOM 5796 N N . ILE A 1 739 ? 15.056 -42.966 -46.663 1.00 38.11 785 ILE A N 1
ATOM 5797 C CA . ILE A 1 739 ? 13.731 -43.195 -46.087 1.00 39.00 785 ILE A CA 1
ATOM 5798 C C . ILE A 1 739 ? 13.395 -41.976 -45.226 1.00 44.47 785 ILE A C 1
ATOM 5799 O O . ILE A 1 739 ? 14.200 -41.549 -44.377 1.00 42.99 785 ILE A O 1
ATOM 5804 N N . PHE A 1 740 ? 12.181 -41.453 -45.432 1.00 41.38 786 PHE A N 1
ATOM 5805 C CA . PHE A 1 740 ? 11.610 -40.342 -44.696 1.00 40.21 786 PHE A CA 1
ATOM 5806 C C . PHE A 1 740 ? 10.742 -40.915 -43.591 1.00 44.16 786 PHE A C 1
ATOM 5807 O O . PHE A 1 740 ? 9.971 -41.824 -43.868 1.00 44.38 786 PHE A O 1
ATOM 5815 N N . PHE A 1 741 ? 10.845 -40.401 -42.354 1.00 39.71 787 PHE A N 1
ATOM 5816 C CA . PHE A 1 741 ? 10.024 -40.856 -41.229 1.00 38.61 787 PHE A CA 1
ATOM 5817 C C . PHE A 1 741 ? 9.255 -39.671 -40.625 1.00 43.33 787 PHE A C 1
ATOM 5818 O O . PHE A 1 741 ? 9.721 -38.536 -40.743 1.00 40.36 787 PHE A O 1
ATOM 5826 N N . ARG A 1 742 ? 8.103 -39.945 -39.954 1.00 41.64 788 ARG A N 1
ATOM 5827 C CA . ARG A 1 742 ? 7.322 -38.948 -39.196 1.00 43.26 788 ARG A CA 1
ATOM 5828 C C . ARG A 1 742 ? 8.117 -38.668 -37.907 1.00 53.37 788 ARG A C 1
ATOM 5829 O O . ARG A 1 742 ? 8.917 -39.527 -37.496 1.00 54.28 788 ARG A O 1
ATOM 5837 N N . ALA A 1 743 ? 7.921 -37.505 -37.250 1.00 51.74 789 ALA A N 1
ATOM 5838 C CA . ALA A 1 743 ? 8.673 -37.206 -36.007 1.00 52.33 789 ALA A CA 1
ATOM 5839 C C . ALA A 1 743 ? 8.565 -38.312 -34.937 1.00 56.04 789 ALA A C 1
ATOM 5840 O O . ALA A 1 743 ? 7.489 -38.864 -34.732 1.00 56.13 789 ALA A O 1
ATOM 5842 N N . GLY A 1 744 ? 9.696 -38.645 -34.325 1.00 52.64 790 GLY A N 1
ATOM 5843 C CA . GLY A 1 744 ? 9.801 -39.624 -33.242 1.00 52.00 790 GLY A CA 1
ATOM 5844 C C . GLY A 1 744 ? 9.936 -41.096 -33.598 1.00 53.63 790 GLY A C 1
ATOM 5845 O O . GLY A 1 744 ? 10.060 -41.925 -32.690 1.00 53.63 790 GLY A O 1
ATOM 5846 N N . VAL A 1 745 ? 9.892 -41.444 -34.906 1.00 47.11 791 VAL A N 1
ATOM 5847 C CA . VAL A 1 745 ? 9.974 -42.830 -35.387 1.00 44.66 791 VAL A CA 1
ATOM 5848 C C . VAL A 1 745 ? 11.413 -43.360 -35.255 1.00 48.42 791 VAL A C 1
ATOM 5849 O O . VAL A 1 745 ? 11.611 -44.519 -34.882 1.00 46.69 791 VAL A O 1
ATOM 5853 N N . LEU A 1 746 ? 12.414 -42.516 -35.525 1.00 46.35 792 LEU A N 1
ATOM 5854 C CA . LEU A 1 746 ? 13.789 -42.973 -35.393 1.00 46.70 792 LEU A CA 1
ATOM 5855 C C . LEU A 1 746 ? 14.206 -43.082 -33.935 1.00 53.39 792 LEU A C 1
ATOM 5856 O O . LEU A 1 746 ? 14.807 -44.087 -33.556 1.00 52.09 792 LEU A O 1
ATOM 5861 N N . ALA A 1 747 ? 13.787 -42.102 -33.103 1.00 52.52 793 ALA A N 1
ATOM 5862 C CA . ALA A 1 747 ? 14.032 -42.042 -31.652 1.00 53.58 793 ALA A CA 1
ATOM 5863 C C . ALA A 1 747 ? 13.554 -43.298 -30.932 1.00 59.15 793 ALA A C 1
ATOM 5864 O O . ALA A 1 747 ? 14.165 -43.709 -29.942 1.00 60.92 793 ALA A O 1
ATOM 5866 N N . GLN A 1 748 ? 12.458 -43.894 -31.420 1.00 54.72 794 GLN A N 1
ATOM 5867 C CA . GLN A 1 748 ? 11.900 -45.110 -30.859 1.00 54.80 794 GLN A CA 1
ATOM 5868 C C . GLN A 1 748 ? 12.620 -46.353 -31.396 1.00 57.12 794 GLN A C 1
ATOM 5869 O O . GLN A 1 748 ? 12.682 -47.356 -30.685 1.00 57.66 794 GLN A O 1
ATOM 5875 N N . LEU A 1 749 ? 13.160 -46.290 -32.641 1.00 51.24 795 LEU A N 1
ATOM 5876 C CA . LEU A 1 749 ? 13.923 -47.392 -33.237 1.00 50.33 795 LEU A CA 1
ATOM 5877 C C . LEU A 1 749 ? 15.313 -47.501 -32.603 1.00 56.23 795 LEU A C 1
ATOM 5878 O O . LEU A 1 749 ? 15.837 -48.613 -32.490 1.00 56.20 795 LEU A O 1
ATOM 5883 N N . GLU A 1 750 ? 15.902 -46.345 -32.187 1.00 53.96 796 GLU A N 1
ATOM 5884 C CA . GLU A 1 750 ? 17.190 -46.240 -31.492 1.00 54.39 796 GLU A CA 1
ATOM 5885 C C . GLU A 1 750 ? 17.083 -46.851 -30.098 1.00 62.98 796 GLU A C 1
ATOM 5886 O O . GLU A 1 750 ? 18.075 -47.380 -29.593 1.00 63.89 796 GLU A O 1
ATOM 5892 N N . GLU A 1 751 ? 15.885 -46.756 -29.466 1.00 60.90 797 GLU A N 1
ATOM 5893 C CA . GLU A 1 751 ? 15.616 -47.317 -28.148 1.00 61.15 797 GLU A CA 1
ATOM 5894 C C . GLU A 1 751 ? 15.358 -48.822 -28.261 1.00 65.61 797 GLU A C 1
ATOM 5895 O O . GLU A 1 751 ? 15.686 -49.566 -27.334 1.00 64.61 797 GLU A O 1
ATOM 5901 N N . GLU A 1 752 ? 14.758 -49.262 -29.392 1.00 62.00 798 GLU A N 1
ATOM 5902 C CA . GLU A 1 752 ? 14.453 -50.663 -29.683 1.00 61.68 798 GLU A CA 1
ATOM 5903 C C . GLU A 1 752 ? 15.725 -51.399 -30.039 1.00 67.00 798 GLU A C 1
ATOM 5904 O O . GLU A 1 752 ? 15.877 -52.572 -29.706 1.00 65.88 798 GLU A O 1
ATOM 5910 N N . ARG A 1 753 ? 16.625 -50.714 -30.739 1.00 65.37 799 ARG A N 1
ATOM 5911 C CA . ARG A 1 753 ? 17.916 -51.239 -31.160 1.00 66.09 799 ARG A CA 1
ATOM 5912 C C . ARG A 1 753 ? 18.833 -51.395 -29.918 1.00 72.18 799 ARG A C 1
ATOM 5913 O O . ARG A 1 753 ? 19.503 -52.425 -29.775 1.00 71.05 799 ARG A O 1
ATOM 5921 N N . ALA A 1 754 ? 18.817 -50.385 -29.008 1.00 70.08 800 ALA A N 1
ATOM 5922 C CA . ALA A 1 754 ? 19.573 -50.372 -27.748 1.00 70.40 800 ALA A CA 1
ATOM 5923 C C . ALA A 1 754 ? 19.058 -51.454 -26.817 1.00 74.37 800 ALA A C 1
ATOM 5924 O O . ALA A 1 754 ? 19.828 -52.021 -26.041 1.00 74.41 800 ALA A O 1
ATOM 5926 N N . SER A 1 755 ? 17.750 -51.739 -26.906 1.00 70.54 801 SER A N 1
ATOM 5927 C CA . SER A 1 755 ? 17.079 -52.771 -26.147 1.00 70.45 801 SER A CA 1
ATOM 5928 C C . SER A 1 755 ? 17.561 -54.141 -26.643 1.00 75.33 801 SER A C 1
ATOM 5929 O O . SER A 1 755 ? 17.968 -54.970 -25.821 1.00 75.62 801 SER A O 1
ATOM 5932 N N . GLU A 1 756 ? 17.576 -54.355 -27.982 1.00 71.08 802 GLU A N 1
ATOM 5933 C CA . GLU A 1 756 ? 18.040 -55.607 -28.580 1.00 70.76 802 GLU A CA 1
ATOM 5934 C C . GLU A 1 756 ? 19.537 -55.841 -28.396 1.00 75.30 802 GLU A C 1
ATOM 5935 O O . GLU A 1 756 ? 19.941 -56.992 -28.260 1.00 75.09 802 GLU A O 1
ATOM 5941 N N . GLN A 1 757 ? 20.347 -54.762 -28.363 1.00 71.54 803 GLN A N 1
ATOM 5942 C CA . GLN A 1 757 ? 21.796 -54.809 -28.143 1.00 71.30 803 GLN A CA 1
ATOM 5943 C C . GLN A 1 757 ? 22.100 -55.330 -26.744 1.00 77.82 803 GLN A C 1
ATOM 5944 O O . GLN A 1 757 ? 23.008 -56.150 -26.575 1.00 77.98 803 GLN A O 1
ATOM 5950 N N . THR A 1 758 ? 21.320 -54.869 -25.747 1.00 75.62 804 THR A N 1
ATOM 5951 C CA . THR A 1 758 ? 21.431 -55.279 -24.354 1.00 75.99 804 THR A CA 1
ATOM 5952 C C . THR A 1 758 ? 20.920 -56.718 -24.209 1.00 82.01 804 THR A C 1
ATOM 5953 O O . THR A 1 758 ? 21.562 -57.530 -23.548 1.00 82.49 804 THR A O 1
ATOM 5957 N N . LYS A 1 759 ? 19.806 -57.041 -24.883 1.00 79.52 805 LYS A N 1
ATOM 5958 C CA . LYS A 1 759 ? 19.184 -58.368 -24.904 1.00 79.25 805 LYS A CA 1
ATOM 5959 C C . LYS A 1 759 ? 20.126 -59.403 -25.525 1.00 84.15 805 LYS A C 1
ATOM 5960 O O . LYS A 1 759 ? 20.151 -60.534 -25.058 1.00 84.05 805 LYS A O 1
ATOM 5966 N N . SER A 1 760 ? 20.895 -59.019 -26.561 1.00 81.63 806 SER A N 1
ATOM 5967 C CA . SER A 1 760 ? 21.843 -59.897 -27.243 1.00 82.42 806 SER A CA 1
ATOM 5968 C C . SER A 1 760 ? 23.074 -60.174 -26.370 1.00 88.85 806 SER A C 1
ATOM 5969 O O . SER A 1 760 ? 23.502 -61.328 -26.294 1.00 87.95 806 SER A O 1
ATOM 5972 N N . ASP A 1 761 ? 23.635 -59.117 -25.724 1.00 87.36 807 ASP A N 1
ATOM 5973 C CA . ASP A 1 761 ? 24.805 -59.179 -24.838 1.00 87.80 807 ASP A CA 1
ATOM 5974 C C . ASP A 1 761 ? 24.520 -60.027 -23.603 1.00 91.99 807 ASP A C 1
ATOM 5975 O O . ASP A 1 761 ? 25.374 -60.825 -23.206 1.00 91.40 807 ASP A O 1
ATOM 5980 N N . TYR A 1 762 ? 23.317 -59.866 -23.009 1.00 88.72 808 TYR A N 1
ATOM 5981 C CA . TYR A 1 762 ? 22.883 -60.641 -21.849 1.00 88.61 808 TYR A CA 1
ATOM 5982 C C . TYR A 1 762 ? 22.762 -62.117 -22.230 1.00 93.80 808 TYR A C 1
ATOM 5983 O O . TYR A 1 762 ? 23.286 -62.966 -21.511 1.00 93.45 808 TYR A O 1
ATOM 5992 N N . LEU A 1 763 ? 22.063 -62.418 -23.344 1.00 90.99 809 LEU A N 1
ATOM 5993 C CA . LEU A 1 763 ? 21.846 -63.781 -23.832 1.00 91.07 809 LEU A CA 1
ATOM 5994 C C . LEU A 1 763 ? 23.130 -64.544 -24.137 1.00 95.36 809 LEU A C 1
ATOM 5995 O O . LEU A 1 763 ? 23.177 -65.742 -23.891 1.00 94.13 809 LEU A O 1
ATOM 6000 N N . LYS A 1 764 ? 24.164 -63.852 -24.656 1.00 93.36 810 LYS A N 1
ATOM 6001 C CA . LYS A 1 764 ? 25.465 -64.433 -24.997 1.00 94.17 810 LYS A CA 1
ATOM 6002 C C . LYS A 1 764 ? 26.219 -64.829 -23.714 1.00 99.75 810 LYS A C 1
ATOM 6003 O O . LYS A 1 764 ? 26.622 -65.985 -23.573 1.00 99.40 810 LYS A O 1
ATOM 6009 N N . ARG A 1 765 ? 26.369 -63.869 -22.781 1.00 97.20 811 ARG A N 1
ATOM 6010 C CA . ARG A 1 765 ? 27.056 -64.014 -21.500 1.00 97.11 811 ARG A CA 1
ATOM 6011 C C . ARG A 1 765 ? 26.394 -65.036 -20.576 1.00 103.18 811 ARG A C 1
ATOM 6012 O O . ARG A 1 765 ? 27.098 -65.868 -20.009 1.00 103.02 811 ARG A O 1
ATOM 6020 N N . ALA A 1 766 ? 25.053 -64.996 -20.447 1.00 101.28 812 ALA A N 1
ATOM 6021 C CA . ALA A 1 766 ? 24.294 -65.937 -19.617 1.00 102.18 812 ALA A CA 1
ATOM 6022 C C . ALA A 1 766 ? 24.308 -67.365 -20.178 1.00 109.31 812 ALA A C 1
ATOM 6023 O O . ALA A 1 766 ? 24.083 -68.309 -19.422 1.00 109.25 812 ALA A O 1
ATOM 6025 N N . ASN A 1 767 ? 24.571 -67.525 -21.490 1.00 108.17 813 ASN A N 1
ATOM 6026 C CA . ASN A 1 767 ? 24.675 -68.842 -22.123 1.00 109.36 813 ASN A CA 1
ATOM 6027 C C . ASN A 1 767 ? 26.063 -69.412 -21.863 1.00 116.76 813 ASN A C 1
ATOM 6028 O O . ASN A 1 767 ? 26.200 -70.622 -21.680 1.00 116.45 813 ASN A O 1
ATOM 6033 N N . GLU A 1 768 ? 27.088 -68.537 -21.846 1.00 115.86 814 GLU A N 1
ATOM 6034 C CA . GLU A 1 768 ? 28.482 -68.901 -21.589 1.00 116.95 814 GLU A CA 1
ATOM 6035 C C . GLU A 1 768 ? 28.706 -69.219 -20.105 1.00 122.60 814 GLU A C 1
ATOM 6036 O O . GLU A 1 768 ? 29.518 -70.090 -19.786 1.00 121.90 814 GLU A O 1
ATOM 6042 N N . LEU A 1 769 ? 27.977 -68.516 -19.211 1.00 120.72 815 LEU A N 1
ATOM 6043 C CA . LEU A 1 769 ? 28.021 -68.689 -17.759 1.00 121.35 815 LEU A CA 1
ATOM 6044 C C . LEU A 1 769 ? 27.459 -70.062 -17.374 1.00 129.09 815 LEU A C 1
ATOM 6045 O O . LEU A 1 769 ? 28.080 -70.759 -16.573 1.00 128.69 815 LEU A O 1
ATOM 6050 N N . VAL A 1 770 ? 26.311 -70.454 -17.969 1.00 128.83 816 VAL A N 1
ATOM 6051 C CA . VAL A 1 770 ? 25.656 -71.749 -17.753 1.00 130.24 816 VAL A CA 1
ATOM 6052 C C . VAL A 1 770 ? 26.535 -72.875 -18.306 1.00 138.89 816 VAL A C 1
ATOM 6053 O O . VAL A 1 770 ? 26.695 -73.895 -17.638 1.00 138.88 816 VAL A O 1
ATOM 6057 N N . GLN A 1 771 ? 27.157 -72.660 -19.483 1.00 138.87 817 GLN A N 1
ATOM 6058 C CA . GLN A 1 771 ? 28.067 -73.615 -20.120 1.00 140.52 817 GLN A CA 1
ATOM 6059 C C . GLN A 1 771 ? 29.289 -73.881 -19.226 1.00 148.48 817 GLN A C 1
ATOM 6060 O O . GLN A 1 771 ? 29.770 -75.011 -19.170 1.00 148.20 817 GLN A O 1
ATOM 6066 N N . TRP A 1 772 ? 29.761 -72.845 -18.511 1.00 148.00 818 TRP A N 1
ATOM 6067 C CA . TRP A 1 772 ? 30.908 -72.925 -17.613 1.00 149.22 818 TRP A CA 1
ATOM 6068 C C . TRP A 1 772 ? 30.571 -73.595 -16.280 1.00 156.25 818 TRP A C 1
ATOM 6069 O O . TRP A 1 772 ? 31.354 -74.426 -15.821 1.00 155.92 818 TRP A O 1
ATOM 6080 N N . ILE A 1 773 ? 29.447 -73.207 -15.638 1.00 155.28 819 ILE A N 1
ATOM 6081 C CA . ILE A 1 773 ? 29.039 -73.763 -14.338 1.00 156.28 819 ILE A CA 1
ATOM 6082 C C . ILE A 1 773 ? 28.582 -75.239 -14.451 1.00 162.43 819 ILE A C 1
ATOM 6083 O O . ILE A 1 773 ? 28.767 -75.987 -13.496 1.00 162.19 819 ILE A O 1
ATOM 6088 N N . ASN A 1 774 ? 28.009 -75.654 -15.601 1.00 160.66 820 ASN A N 1
ATOM 6089 C CA . ASN A 1 774 ? 27.575 -77.039 -15.821 1.00 161.28 820 ASN A CA 1
ATOM 6090 C C . ASN A 1 774 ? 28.757 -77.955 -16.138 1.00 166.77 820 ASN A C 1
ATOM 6091 O O . ASN A 1 774 ? 28.693 -79.147 -15.841 1.00 166.19 820 ASN A O 1
ATOM 6096 N N . ASP A 1 775 ? 29.827 -77.402 -16.743 1.00 164.96 821 ASP A N 1
ATOM 6097 C CA . ASP A 1 775 ? 31.047 -78.140 -17.076 1.00 165.52 821 ASP A CA 1
ATOM 6098 C C . ASP A 1 775 ? 31.903 -78.374 -15.832 1.00 171.22 821 ASP A C 1
ATOM 6099 O O . ASP A 1 775 ? 32.472 -79.458 -15.682 1.00 170.75 821 ASP A O 1
ATOM 6104 N N . LYS A 1 776 ? 31.979 -77.368 -14.934 1.00 169.14 822 LYS A N 1
ATOM 6105 C CA . LYS A 1 776 ? 32.731 -77.477 -13.684 1.00 169.59 822 LYS A CA 1
ATOM 6106 C C . LYS A 1 776 ? 32.004 -78.349 -12.660 1.00 174.82 822 LYS A C 1
ATOM 6107 O O . LYS A 1 776 ? 32.671 -79.041 -11.894 1.00 174.79 822 LYS A O 1
ATOM 6113 N N . GLN A 1 777 ? 30.647 -78.352 -12.674 1.00 171.95 823 GLN A N 1
ATOM 6114 C CA . GLN A 1 777 ? 29.811 -79.195 -11.805 1.00 172.05 823 GLN A CA 1
ATOM 6115 C C . GLN A 1 777 ? 30.132 -80.665 -12.105 1.00 177.19 823 GLN A C 1
ATOM 6116 O O . GLN A 1 777 ? 30.332 -81.439 -11.174 1.00 176.92 823 GLN A O 1
ATOM 6122 N N . ALA A 1 778 ? 30.246 -81.017 -13.406 1.00 174.72 824 ALA A N 1
ATOM 6123 C CA . ALA A 1 778 ? 30.588 -82.354 -13.898 1.00 175.00 824 ALA A CA 1
ATOM 6124 C C . ALA A 1 778 ? 32.012 -82.760 -13.502 1.00 179.84 824 ALA A C 1
ATOM 6125 O O . ALA A 1 778 ? 32.288 -83.952 -13.374 1.00 179.45 824 ALA A O 1
ATOM 6127 N N . SER A 1 779 ? 32.907 -81.770 -13.309 1.00 177.17 825 SER A N 1
ATOM 6128 C CA . SER A 1 779 ? 34.290 -81.991 -12.881 1.00 177.38 825 SER A CA 1
ATOM 6129 C C . SER A 1 779 ? 34.357 -82.185 -11.363 1.00 181.69 825 SER A C 1
ATOM 6130 O O . SER A 1 779 ? 35.282 -82.834 -10.875 1.00 181.31 825 SER A O 1
ATOM 6133 N N . LEU A 1 780 ? 33.378 -81.626 -10.623 1.00 178.59 826 LEU A N 1
ATOM 6134 C CA . LEU A 1 780 ? 33.286 -81.734 -9.165 1.00 178.66 826 LEU A CA 1
ATOM 6135 C C . LEU A 1 780 ? 32.652 -83.059 -8.713 1.00 183.89 826 LEU A C 1
ATOM 6136 O O . LEU A 1 780 ? 32.914 -83.496 -7.589 1.00 183.73 826 LEU A O 1
ATOM 6141 N N . GLU A 1 781 ? 31.820 -83.695 -9.572 1.00 181.14 827 GLU A N 1
ATOM 6142 C CA . GLU A 1 781 ? 31.155 -84.966 -9.252 1.00 181.24 827 GLU A CA 1
ATOM 6143 C C . GLU A 1 781 ? 31.531 -86.097 -10.248 1.00 184.80 827 GLU A C 1
ATOM 6144 O O . GLU A 1 781 ? 30.694 -86.577 -11.020 1.00 184.39 827 GLU A O 1
ATOM 6150 N N . SER A 1 782 ? 32.808 -86.522 -10.204 1.00 180.99 828 SER A N 1
ATOM 6151 C CA . SER A 1 782 ? 33.344 -87.603 -11.039 1.00 180.54 828 SER A CA 1
ATOM 6152 C C . SER A 1 782 ? 33.685 -88.835 -10.190 1.00 183.98 828 SER A C 1
ATOM 6153 O O . SER A 1 782 ? 33.518 -89.963 -10.657 1.00 183.74 828 SER A O 1
ATOM 6156 N N . ARG A 1 783 ? 34.142 -88.605 -8.937 1.00 179.78 829 ARG A N 1
ATOM 6157 C CA . ARG A 1 783 ? 34.505 -89.601 -7.917 1.00 179.13 829 ARG A CA 1
ATOM 6158 C C . ARG A 1 783 ? 35.649 -90.557 -8.355 1.00 181.57 829 ARG A C 1
ATOM 6159 O O . ARG A 1 783 ? 35.617 -91.751 -8.044 1.00 181.14 829 ARG A O 1
ATOM 6167 N N . ASP A 1 784 ? 36.673 -90.008 -9.044 1.00 176.97 830 ASP A N 1
ATOM 6168 C CA . ASP A 1 784 ? 37.872 -90.726 -9.493 1.00 176.15 830 ASP A CA 1
ATOM 6169 C C . ASP A 1 784 ? 39.078 -89.807 -9.258 1.00 178.14 830 ASP A C 1
ATOM 6170 O O . ASP A 1 784 ? 39.338 -88.896 -10.047 1.00 177.52 830 ASP A O 1
ATOM 6175 N N . PHE A 1 785 ? 39.785 -90.036 -8.140 1.00 173.51 831 PHE A N 1
ATOM 6176 C CA . PHE A 1 785 ? 40.901 -89.206 -7.688 1.00 172.67 831 PHE A CA 1
ATOM 6177 C C . PHE A 1 785 ? 42.306 -89.759 -8.048 1.00 175.48 831 PHE A C 1
ATOM 6178 O O . PHE A 1 785 ? 43.243 -88.967 -8.118 1.00 175.01 831 PHE A O 1
ATOM 6186 N N . GLY A 1 786 ? 42.446 -91.067 -8.293 1.00 171.24 832 GLY A N 1
ATOM 6187 C CA . GLY A 1 786 ? 43.722 -91.623 -8.748 1.00 170.63 832 GLY A CA 1
ATOM 6188 C C . GLY A 1 786 ? 44.495 -92.665 -7.955 1.00 173.26 832 GLY A C 1
ATOM 6189 O O . GLY A 1 786 ? 45.517 -93.145 -8.456 1.00 173.09 832 GLY A O 1
ATOM 6190 N N . ASP A 1 787 ? 44.056 -93.018 -6.725 1.00 168.31 833 ASP A N 1
ATOM 6191 C CA . ASP A 1 787 ? 44.694 -94.022 -5.844 1.00 167.34 833 ASP A CA 1
ATOM 6192 C C . ASP A 1 787 ? 46.111 -93.654 -5.329 1.00 168.23 833 ASP A C 1
ATOM 6193 O O . ASP A 1 787 ? 46.819 -94.529 -4.827 1.00 167.83 833 ASP A O 1
ATOM 6198 N N . SER A 1 788 ? 46.507 -92.378 -5.411 1.00 162.56 834 SER A N 1
ATOM 6199 C CA . SER A 1 788 ? 47.811 -91.924 -4.920 1.00 161.37 834 SER A CA 1
ATOM 6200 C C . SER A 1 788 ? 47.605 -90.769 -3.948 1.00 163.27 834 SER A C 1
ATOM 6201 O O . SER A 1 788 ? 46.696 -89.968 -4.162 1.00 163.12 834 SER A O 1
ATOM 6204 N N . ILE A 1 789 ? 48.439 -90.668 -2.889 1.00 158.16 835 ILE A N 1
ATOM 6205 C CA . ILE A 1 789 ? 48.351 -89.565 -1.915 1.00 157.24 835 ILE A CA 1
ATOM 6206 C C . ILE A 1 789 ? 48.707 -88.249 -2.618 1.00 159.72 835 ILE A C 1
ATOM 6207 O O . ILE A 1 789 ? 48.077 -87.226 -2.354 1.00 159.49 835 ILE A O 1
ATOM 6212 N N . GLU A 1 790 ? 49.675 -88.302 -3.554 1.00 154.89 836 GLU A N 1
ATOM 6213 C CA . GLU A 1 790 ? 50.116 -87.161 -4.359 1.00 154.12 836 GLU A CA 1
ATOM 6214 C C . GLU A 1 790 ? 49.030 -86.712 -5.354 1.00 156.31 836 GLU A C 1
ATOM 6215 O O . GLU A 1 790 ? 48.979 -85.529 -5.699 1.00 156.03 836 GLU A O 1
ATOM 6221 N N . SER A 1 791 ? 48.154 -87.648 -5.790 1.00 151.03 837 SER A N 1
ATOM 6222 C CA . SER A 1 791 ? 47.030 -87.357 -6.682 1.00 149.81 837 SER A CA 1
ATOM 6223 C C . SER A 1 791 ? 45.923 -86.676 -5.872 1.00 151.62 837 SER A C 1
ATOM 6224 O O . SER A 1 791 ? 45.405 -85.654 -6.307 1.00 151.48 837 SER A O 1
ATOM 6227 N N . VAL A 1 792 ? 45.606 -87.215 -4.673 1.00 146.40 838 VAL A N 1
ATOM 6228 C CA . VAL A 1 792 ? 44.602 -86.674 -3.746 1.00 145.45 838 VAL A CA 1
ATOM 6229 C C . VAL A 1 792 ? 45.082 -85.307 -3.181 1.00 148.35 838 VAL A C 1
ATOM 6230 O O . VAL A 1 792 ? 44.251 -84.487 -2.786 1.00 148.26 838 VAL A O 1
ATOM 6234 N N . GLN A 1 793 ? 46.406 -85.039 -3.222 1.00 143.77 839 GLN A N 1
ATOM 6235 C CA . GLN A 1 793 ? 46.985 -83.750 -2.826 1.00 143.02 839 GLN A CA 1
ATOM 6236 C C . GLN A 1 793 ? 46.797 -82.744 -3.974 1.00 144.90 839 GLN A C 1
ATOM 6237 O O . GLN A 1 793 ? 46.479 -81.582 -3.719 1.00 144.29 839 GLN A O 1
ATOM 6243 N N . SER A 1 794 ? 46.991 -83.206 -5.236 1.00 139.96 840 SER A N 1
ATOM 6244 C CA . SER A 1 794 ? 46.851 -82.418 -6.466 1.00 139.06 840 SER A CA 1
ATOM 6245 C C . SER A 1 794 ? 45.427 -81.890 -6.632 1.00 141.11 840 SER A C 1
ATOM 6246 O O . SER A 1 794 ? 45.256 -80.729 -6.996 1.00 140.89 840 SER A O 1
ATOM 6249 N N . PHE A 1 795 ? 44.414 -82.731 -6.336 1.00 136.08 841 PHE A N 1
ATOM 6250 C CA . PHE A 1 795 ? 42.997 -82.367 -6.401 1.00 135.15 841 PHE A CA 1
ATOM 6251 C C . PHE A 1 795 ? 42.644 -81.349 -5.313 1.00 138.30 841 PHE A C 1
ATOM 6252 O O . PHE A 1 795 ? 41.727 -80.552 -5.510 1.00 137.85 841 PHE A O 1
ATOM 6260 N N . MET A 1 796 ? 43.378 -81.363 -4.180 1.00 134.52 842 MET A N 1
ATOM 6261 C CA . MET A 1 796 ? 43.178 -80.409 -3.090 1.00 134.26 842 MET A CA 1
ATOM 6262 C C . MET A 1 796 ? 43.863 -79.086 -3.406 1.00 137.74 842 MET A C 1
ATOM 6263 O O . MET A 1 796 ? 43.318 -78.038 -3.076 1.00 137.30 842 MET A O 1
ATOM 6268 N N . ASN A 1 797 ? 45.041 -79.133 -4.062 1.00 133.98 843 ASN A N 1
ATOM 6269 C CA . ASN A 1 797 ? 45.801 -77.946 -4.463 1.00 133.59 843 ASN A CA 1
ATOM 6270 C C . ASN A 1 797 ? 45.084 -77.170 -5.574 1.00 136.69 843 ASN A C 1
ATOM 6271 O O . ASN A 1 797 ? 45.091 -75.936 -5.558 1.00 136.46 843 ASN A O 1
ATOM 6276 N N . ALA A 1 798 ? 44.453 -77.898 -6.523 1.00 132.14 844 ALA A N 1
ATOM 6277 C CA . ALA A 1 798 ? 43.712 -77.336 -7.652 1.00 131.19 844 ALA A CA 1
ATOM 6278 C C . ALA A 1 798 ? 42.432 -76.640 -7.193 1.00 133.41 844 ALA A C 1
ATOM 6279 O O . ALA A 1 798 ? 42.259 -75.459 -7.489 1.00 132.93 844 ALA A O 1
ATOM 6281 N N . HIS A 1 799 ? 41.562 -77.357 -6.444 1.00 129.00 845 HIS A N 1
ATOM 6282 C CA . HIS A 1 799 ? 40.292 -76.850 -5.911 1.00 128.47 845 HIS A CA 1
ATOM 6283 C C . HIS A 1 799 ? 40.460 -75.581 -5.067 1.00 134.25 845 HIS A C 1
ATOM 6284 O O . HIS A 1 799 ? 39.592 -74.714 -5.128 1.00 134.19 845 HIS A O 1
ATOM 6291 N N . LYS A 1 800 ? 41.555 -75.473 -4.284 1.00 132.03 846 LYS A N 1
ATOM 6292 C CA . LYS A 1 800 ? 41.812 -74.296 -3.442 1.00 132.37 846 LYS A CA 1
ATOM 6293 C C . LYS A 1 800 ? 42.201 -73.072 -4.267 1.00 136.67 846 LYS A C 1
ATOM 6294 O O . LYS A 1 800 ? 41.851 -71.953 -3.889 1.00 135.89 846 LYS A O 1
ATOM 6300 N N . GLU A 1 801 ? 42.902 -73.284 -5.401 1.00 134.02 847 GLU A N 1
ATOM 6301 C CA . GLU A 1 801 ? 43.276 -72.200 -6.309 1.00 134.29 847 GLU A CA 1
ATOM 6302 C C . GLU A 1 801 ? 42.040 -71.792 -7.117 1.00 138.30 847 GLU A C 1
ATOM 6303 O O . GLU A 1 801 ? 41.759 -70.601 -7.217 1.00 137.76 847 GLU A O 1
ATOM 6309 N N . TYR A 1 802 ? 41.273 -72.787 -7.631 1.00 135.01 848 TYR A N 1
ATOM 6310 C CA . TYR A 1 802 ? 40.027 -72.605 -8.393 1.00 134.81 848 TYR A CA 1
ATOM 6311 C C . TYR A 1 802 ? 38.992 -71.792 -7.600 1.00 138.12 848 TYR A C 1
ATOM 6312 O O . TYR A 1 802 ? 38.277 -70.983 -8.186 1.00 137.94 848 TYR A O 1
ATOM 6321 N N . LYS A 1 803 ? 38.946 -71.991 -6.271 1.00 133.96 849 LYS A N 1
ATOM 6322 C CA . LYS A 1 803 ? 38.077 -71.288 -5.328 1.00 133.50 849 LYS A CA 1
ATOM 6323 C C . LYS A 1 803 ? 38.477 -69.796 -5.203 1.00 136.36 849 LYS A C 1
ATOM 6324 O O . LYS A 1 803 ? 37.623 -68.967 -4.890 1.00 135.71 849 LYS A O 1
ATOM 6330 N N . LYS A 1 804 ? 39.757 -69.457 -5.469 1.00 132.48 850 LYS A N 1
ATOM 6331 C CA . LYS A 1 804 ? 40.242 -68.076 -5.343 1.00 132.14 850 LYS A CA 1
ATOM 6332 C C . LYS A 1 804 ? 40.885 -67.492 -6.625 1.00 134.62 850 LYS A C 1
ATOM 6333 O O . LYS A 1 804 ? 41.565 -66.465 -6.540 1.00 133.92 850 LYS A O 1
ATOM 6339 N N . THR A 1 805 ? 40.640 -68.106 -7.807 1.00 130.42 851 THR A N 1
ATOM 6340 C CA . THR A 1 805 ? 41.172 -67.631 -9.098 1.00 129.68 851 THR A CA 1
ATOM 6341 C C . THR A 1 805 ? 40.091 -67.602 -10.192 1.00 131.19 851 THR A C 1
ATOM 6342 O O . THR A 1 805 ? 39.878 -66.555 -10.802 1.00 130.72 851 THR A O 1
ATOM 6346 N N . GLU A 1 806 ? 39.442 -68.750 -10.455 1.00 125.96 852 GLU A N 1
ATOM 6347 C CA . GLU A 1 806 ? 38.393 -68.892 -11.466 1.00 124.86 852 GLU A CA 1
ATOM 6348 C C . GLU A 1 806 ? 37.021 -68.550 -10.908 1.00 125.87 852 GLU A C 1
ATOM 6349 O O . GLU A 1 806 ? 36.148 -68.133 -11.665 1.00 125.26 852 GLU A O 1
ATOM 6355 N N . LYS A 1 807 ? 36.785 -68.823 -9.647 1.00 120.56 853 LYS A N 1
ATOM 6356 C CA . LYS A 1 807 ? 35.475 -68.566 -9.103 1.00 119.59 853 LYS A CA 1
ATOM 6357 C C . LYS A 1 807 ? 35.000 -67.141 -8.961 1.00 121.52 853 LYS A C 1
ATOM 6358 O O . LYS A 1 807 ? 33.872 -66.837 -9.294 1.00 120.93 853 LYS A O 1
ATOM 6364 N N . PRO A 1 808 ? 35.867 -66.254 -8.501 1.00 116.88 854 PRO A N 1
ATOM 6365 C CA . PRO A 1 808 ? 35.473 -64.876 -8.220 1.00 116.24 854 PRO A CA 1
ATOM 6366 C C . PRO A 1 808 ? 35.012 -64.110 -9.422 1.00 117.67 854 PRO A C 1
ATOM 6367 O O . PRO A 1 808 ? 34.052 -63.377 -9.342 1.00 116.73 854 PRO A O 1
ATOM 6371 N N . PRO A 1 809 ? 35.702 -64.264 -10.532 1.00 112.63 855 PRO A N 1
ATOM 6372 C CA . PRO A 1 809 ? 35.221 -63.555 -11.702 1.00 111.67 855 PRO A CA 1
ATOM 6373 C C . PRO A 1 809 ? 33.842 -64.060 -12.094 1.00 112.88 855 PRO A C 1
ATOM 6374 O O . PRO A 1 809 ? 32.960 -63.268 -12.359 1.00 112.31 855 PRO A O 1
ATOM 6378 N N . LYS A 1 810 ? 33.639 -65.366 -12.086 1.00 107.82 856 LYS A N 1
ATOM 6379 C CA . LYS A 1 810 ? 32.354 -65.905 -12.459 1.00 107.02 856 LYS A CA 1
ATOM 6380 C C . LYS A 1 810 ? 31.264 -65.466 -11.512 1.00 110.66 856 LYS A C 1
ATOM 6381 O O . LYS A 1 810 ? 30.190 -65.096 -11.928 1.00 110.80 856 LYS A O 1
ATOM 6387 N N . GLY A 1 811 ? 31.556 -65.466 -10.232 1.00 106.46 857 GLY A N 1
ATOM 6388 C CA . GLY A 1 811 ? 30.563 -65.107 -9.249 1.00 105.89 857 GLY A CA 1
ATOM 6389 C C . GLY A 1 811 ? 30.103 -63.693 -9.465 1.00 108.72 857 GLY A C 1
ATOM 6390 O O . GLY A 1 811 ? 28.985 -63.339 -9.158 1.00 108.33 857 GLY A O 1
ATOM 6391 N N . GLN A 1 812 ? 31.026 -62.880 -9.935 1.00 104.06 858 GLN A N 1
ATOM 6392 C CA . GLN A 1 812 ? 30.832 -61.460 -10.214 1.00 103.39 858 GLN A CA 1
ATOM 6393 C C . GLN A 1 812 ? 29.916 -61.325 -11.439 1.00 105.10 858 GLN A C 1
ATOM 6394 O O . GLN A 1 812 ? 29.029 -60.475 -11.435 1.00 104.16 858 GLN A O 1
ATOM 6400 N N . GLU A 1 813 ? 30.116 -62.185 -12.468 1.00 100.38 859 GLU A N 1
ATOM 6401 C CA . GLU A 1 813 ? 29.307 -62.233 -13.690 1.00 99.41 859 GLU A CA 1
ATOM 6402 C C . GLU A 1 813 ? 27.853 -62.576 -13.350 1.00 101.50 859 GLU A C 1
ATOM 6403 O O . GLU A 1 813 ? 26.949 -62.083 -14.018 1.00 100.83 859 GLU A O 1
ATOM 6409 N N . VAL A 1 814 ? 27.638 -63.385 -12.289 1.00 97.10 860 VAL A N 1
ATOM 6410 C CA . VAL A 1 814 ? 26.316 -63.760 -11.771 1.00 96.45 860 VAL A CA 1
ATOM 6411 C C . VAL A 1 814 ? 25.614 -62.484 -11.247 1.00 100.56 860 VAL A C 1
ATOM 6412 O O . VAL A 1 814 ? 24.447 -62.260 -11.571 1.00 100.24 860 VAL A O 1
ATOM 6416 N N . SER A 1 815 ? 26.342 -61.641 -10.484 1.00 96.97 861 SER A N 1
ATOM 6417 C CA . SER A 1 815 ? 25.830 -60.389 -9.918 1.00 96.86 861 SER A CA 1
ATOM 6418 C C . SER A 1 815 ? 25.714 -59.252 -10.950 1.00 100.15 861 SER A C 1
ATOM 6419 O O . SER A 1 815 ? 24.881 -58.361 -10.771 1.00 99.71 861 SER A O 1
ATOM 6422 N N . GLU A 1 816 ? 26.562 -59.275 -12.006 1.00 95.77 862 GLU A N 1
ATOM 6423 C CA . GLU A 1 816 ? 26.571 -58.286 -13.086 1.00 94.89 862 GLU A CA 1
ATOM 6424 C C . GLU A 1 816 ? 25.372 -58.501 -14.007 1.00 97.68 862 GLU A C 1
ATOM 6425 O O . GLU A 1 816 ? 24.651 -57.542 -14.289 1.00 97.26 862 GLU A O 1
ATOM 6431 N N . LEU A 1 817 ? 25.151 -59.756 -14.458 1.00 93.26 863 LEU A N 1
ATOM 6432 C CA . LEU A 1 817 ? 24.030 -60.132 -15.318 1.00 92.82 863 LEU A CA 1
ATOM 6433 C C . LEU A 1 817 ? 22.676 -59.951 -14.618 1.00 97.39 863 LEU A C 1
ATOM 6434 O O . LEU A 1 817 ? 21.725 -59.508 -15.266 1.00 97.71 863 LEU A O 1
ATOM 6439 N N . GLU A 1 818 ? 22.597 -60.247 -13.298 1.00 92.96 864 GLU A N 1
ATOM 6440 C CA . GLU A 1 818 ? 21.385 -60.072 -12.489 1.00 92.46 864 GLU A CA 1
ATOM 6441 C C . GLU A 1 818 ? 20.962 -58.595 -12.460 1.00 95.15 864 GLU A C 1
ATOM 6442 O O . GLU A 1 818 ? 19.769 -58.307 -12.549 1.00 94.89 864 GLU A O 1
ATOM 6448 N N . ALA A 1 819 ? 21.944 -57.671 -12.365 1.00 90.76 865 ALA A N 1
ATOM 6449 C CA . ALA A 1 819 ? 21.725 -56.224 -12.365 1.00 90.44 865 ALA A CA 1
ATOM 6450 C C . ALA A 1 819 ? 21.270 -55.753 -13.755 1.00 94.72 865 ALA A C 1
ATOM 6451 O O . ALA A 1 819 ? 20.285 -55.015 -13.846 1.00 94.31 865 ALA A O 1
ATOM 6453 N N . ILE A 1 820 ? 21.979 -56.202 -14.830 1.00 90.63 866 ILE A N 1
ATOM 6454 C CA . ILE A 1 820 ? 21.699 -55.897 -16.238 1.00 89.96 866 ILE A CA 1
ATOM 6455 C C . ILE A 1 820 ? 20.243 -56.261 -16.606 1.00 92.49 866 ILE A C 1
ATOM 6456 O O . ILE A 1 820 ? 19.541 -55.421 -17.160 1.00 91.97 866 ILE A O 1
ATOM 6461 N N . TYR A 1 821 ? 19.797 -57.482 -16.255 1.00 87.81 867 TYR A N 1
ATOM 6462 C CA . TYR A 1 821 ? 18.448 -57.988 -16.494 1.00 87.27 867 TYR A CA 1
ATOM 6463 C C . TYR A 1 821 ? 17.409 -57.084 -15.853 1.00 96.73 867 TYR A C 1
ATOM 6464 O O . TYR A 1 821 ? 16.483 -56.685 -16.545 1.00 97.22 867 TYR A O 1
ATOM 6473 N N . ASN A 1 822 ? 17.560 -56.744 -14.556 1.00 96.92 868 ASN A N 1
ATOM 6474 C CA . ASN A 1 822 ? 16.626 -55.863 -13.840 1.00 98.66 868 ASN A CA 1
ATOM 6475 C C . ASN A 1 822 ? 16.581 -54.438 -14.419 1.00 105.82 868 ASN A C 1
ATOM 6476 O O . ASN A 1 822 ? 15.520 -53.806 -14.396 1.00 104.84 868 ASN A O 1
ATOM 6481 N N . SER A 1 823 ? 17.732 -53.950 -14.948 1.00 105.44 869 SER A N 1
ATOM 6482 C CA . SER A 1 823 ? 17.871 -52.628 -15.574 1.00 106.52 869 SER A CA 1
ATOM 6483 C C . SER A 1 823 ? 17.243 -52.597 -16.973 1.00 112.82 869 SER A C 1
ATOM 6484 O O . SER A 1 823 ? 16.708 -51.560 -17.366 1.00 112.49 869 SER A O 1
ATOM 6487 N N . LEU A 1 824 ? 17.316 -53.727 -17.720 1.00 110.96 870 LEU A N 1
ATOM 6488 C CA . LEU A 1 824 ? 16.727 -53.889 -19.053 1.00 111.49 870 LEU A CA 1
ATOM 6489 C C . LEU A 1 824 ? 15.216 -54.079 -18.924 1.00 117.97 870 LEU A C 1
ATOM 6490 O O . LEU A 1 824 ? 14.481 -53.619 -19.798 1.00 117.64 870 LEU A O 1
ATOM 6495 N N . GLN A 1 825 ? 14.754 -54.724 -17.825 1.00 116.75 871 GLN A N 1
ATOM 6496 C CA . GLN A 1 825 ? 13.329 -54.930 -17.532 1.00 117.75 871 GLN A CA 1
ATOM 6497 C C . GLN A 1 825 ? 12.666 -53.571 -17.308 1.00 125.07 871 GLN A C 1
ATOM 6498 O O . GLN A 1 825 ? 11.719 -53.232 -18.015 1.00 124.40 871 GLN A O 1
ATOM 6504 N N . THR A 1 826 ? 13.205 -52.778 -16.350 1.00 124.61 872 THR A N 1
ATOM 6505 C CA . THR A 1 826 ? 12.722 -51.438 -16.000 1.00 125.86 872 THR A CA 1
ATOM 6506 C C . THR A 1 826 ? 12.825 -50.472 -17.184 1.00 132.93 872 THR A C 1
ATOM 6507 O O . THR A 1 826 ? 11.963 -49.604 -17.329 1.00 132.55 872 THR A O 1
ATOM 6511 N N . LYS A 1 827 ? 13.863 -50.649 -18.044 1.00 131.85 873 LYS A N 1
ATOM 6512 C CA . LYS A 1 827 ? 14.116 -49.846 -19.247 1.00 132.63 873 LYS A CA 1
ATOM 6513 C C . LYS A 1 827 ? 12.939 -49.921 -20.222 1.00 138.77 873 LYS A C 1
ATOM 6514 O O . LYS A 1 827 ? 12.586 -48.896 -20.815 1.00 138.56 873 LYS A O 1
ATOM 6520 N N . LEU A 1 828 ? 12.335 -51.123 -20.380 1.00 136.76 874 LEU A N 1
ATOM 6521 C CA . LEU A 1 828 ? 11.190 -51.348 -21.267 1.00 137.23 874 LEU A CA 1
ATOM 6522 C C . LEU A 1 828 ? 9.952 -50.575 -20.775 1.00 142.64 874 LEU A C 1
ATOM 6523 O O . LEU A 1 828 ? 9.237 -51.030 -19.874 1.00 142.03 874 LEU A O 1
ATOM 6528 N N . ARG A 1 829 ? 9.764 -49.356 -21.340 1.00 140.31 875 ARG A N 1
ATOM 6529 C CA . ARG A 1 829 ? 8.696 -48.408 -21.011 1.00 182.99 875 ARG A CA 1
ATOM 6530 C C . ARG A 1 829 ? 7.460 -48.622 -21.872 1.00 201.38 875 ARG A C 1
ATOM 6531 O O . ARG A 1 829 ? 6.344 -48.484 -21.381 1.00 158.56 875 ARG A O 1
ATOM 6539 N N . GLU A 1 834 ? 8.201 -52.051 -25.160 1.00 130.05 880 GLU A N 1
ATOM 6540 C CA . GLU A 1 834 ? 6.971 -52.435 -24.464 1.00 129.96 880 GLU A CA 1
ATOM 6541 C C . GLU A 1 834 ? 6.953 -53.906 -23.956 1.00 131.91 880 GLU A C 1
ATOM 6542 O O . GLU A 1 834 ? 6.559 -54.095 -22.803 1.00 131.39 880 GLU A O 1
ATOM 6548 N N . PRO A 1 835 ? 7.324 -54.962 -24.735 1.00 127.05 881 PRO A N 1
ATOM 6549 C CA . PRO A 1 835 ? 7.266 -56.322 -24.165 1.00 126.35 881 PRO A CA 1
ATOM 6550 C C . PRO A 1 835 ? 8.523 -56.696 -23.378 1.00 128.55 881 PRO A C 1
ATOM 6551 O O . PRO A 1 835 ? 9.641 -56.434 -23.832 1.00 128.19 881 PRO A O 1
ATOM 6555 N N . PHE A 1 836 ? 8.341 -57.299 -22.192 1.00 123.60 882 PHE A N 1
ATOM 6556 C CA . PHE A 1 836 ? 9.458 -57.719 -21.342 1.00 122.62 882 PHE A CA 1
ATOM 6557 C C . PHE A 1 836 ? 10.129 -58.976 -21.900 1.00 122.58 882 PHE A C 1
ATOM 6558 O O . PHE A 1 836 ? 9.448 -59.810 -22.503 1.00 121.63 882 PHE A O 1
ATOM 6566 N N . VAL A 1 837 ? 11.448 -59.035 -21.766 1.00 116.79 883 VAL A N 1
ATOM 6567 C CA . VAL A 1 837 ? 12.213 -60.148 -22.279 1.00 115.53 883 VAL A CA 1
ATOM 6568 C C . VAL A 1 837 ? 11.962 -61.357 -21.424 1.00 118.09 883 VAL A C 1
ATOM 6569 O O . VAL A 1 837 ? 11.901 -61.280 -20.209 1.00 117.25 883 VAL A O 1
ATOM 6573 N N . ALA A 1 838 ? 11.724 -62.462 -22.093 1.00 114.06 884 ALA A N 1
ATOM 6574 C CA . ALA A 1 838 ? 11.534 -63.716 -21.441 1.00 113.63 884 ALA A CA 1
ATOM 6575 C C . ALA A 1 838 ? 12.404 -64.717 -22.146 1.00 116.92 884 ALA A C 1
ATOM 6576 O O . ALA A 1 838 ? 12.174 -65.024 -23.306 1.00 116.53 884 ALA A O 1
ATOM 6578 N N . PRO A 1 839 ? 13.419 -65.256 -21.456 1.00 112.43 885 PRO A N 1
ATOM 6579 C CA . PRO A 1 839 ? 14.346 -66.262 -21.977 1.00 111.72 885 PRO A CA 1
ATOM 6580 C C . PRO A 1 839 ? 14.217 -67.601 -21.298 1.00 115.25 885 PRO A C 1
ATOM 6581 O O . PRO A 1 839 ? 13.626 -67.652 -20.233 1.00 114.86 885 PRO A O 1
ATOM 6585 N N . ALA A 1 840 ? 14.707 -68.676 -21.891 1.00 111.40 886 ALA A N 1
ATOM 6586 C CA . ALA A 1 840 ? 14.618 -69.976 -21.226 1.00 110.92 886 ALA A CA 1
ATOM 6587 C C . ALA A 1 840 ? 15.783 -70.520 -20.430 1.00 113.97 886 ALA A C 1
ATOM 6588 O O . ALA A 1 840 ? 16.849 -70.687 -20.991 1.00 113.48 886 ALA A O 1
ATOM 6590 N N . GLY A 1 841 ? 15.574 -70.780 -19.137 1.00 109.47 887 GLY A N 1
ATOM 6591 C CA . GLY A 1 841 ? 16.566 -71.367 -18.232 1.00 108.45 887 GLY A CA 1
ATOM 6592 C C . GLY A 1 841 ? 17.644 -70.367 -17.859 1.00 110.68 887 GLY A C 1
ATOM 6593 O O . GLY A 1 841 ? 18.540 -70.630 -17.091 1.00 109.39 887 GLY A O 1
ATOM 6594 N N . LEU A 1 842 ? 17.544 -69.203 -18.458 1.00 106.95 888 LEU A N 1
ATOM 6595 C CA . LEU A 1 842 ? 18.519 -68.133 -18.257 1.00 106.61 888 LEU A CA 1
ATOM 6596 C C . LEU A 1 842 ? 17.998 -66.940 -17.434 1.00 111.03 888 LEU A C 1
ATOM 6597 O O . LEU A 1 842 ? 18.535 -65.834 -17.559 1.00 110.16 888 LEU A O 1
ATOM 6602 N N . THR A 1 843 ? 16.991 -67.164 -16.562 1.00 109.01 889 THR A N 1
ATOM 6603 C CA . THR A 1 843 ? 16.473 -66.102 -15.689 1.00 109.79 889 THR A CA 1
ATOM 6604 C C . THR A 1 843 ? 17.483 -65.908 -14.562 1.00 116.94 889 THR A C 1
ATOM 6605 O O . THR A 1 843 ? 18.067 -66.909 -14.142 1.00 117.18 889 THR A O 1
ATOM 6609 N N . PRO A 1 844 ? 17.721 -64.674 -14.049 1.00 115.52 890 PRO A N 1
ATOM 6610 C CA . PRO A 1 844 ? 18.708 -64.498 -12.963 1.00 116.24 890 PRO A CA 1
ATOM 6611 C C . PRO A 1 844 ? 18.435 -65.314 -11.703 1.00 121.79 890 PRO A C 1
ATOM 6612 O O . PRO A 1 844 ? 19.384 -65.673 -11.002 1.00 121.19 890 PRO A O 1
ATOM 6616 N N . ASN A 1 845 ? 17.147 -65.618 -11.431 1.00 119.70 891 ASN A N 1
ATOM 6617 C CA . ASN A 1 845 ? 16.722 -66.439 -10.301 1.00 120.27 891 ASN A CA 1
ATOM 6618 C C . ASN A 1 845 ? 17.121 -67.895 -10.527 1.00 125.05 891 ASN A C 1
ATOM 6619 O O . ASN A 1 845 ? 17.520 -68.561 -9.570 1.00 125.14 891 ASN A O 1
ATOM 6624 N N . GLU A 1 846 ? 17.052 -68.380 -11.786 1.00 121.75 892 GLU A N 1
ATOM 6625 C CA . GLU A 1 846 ? 17.481 -69.740 -12.113 1.00 121.90 892 GLU A CA 1
ATOM 6626 C C . GLU A 1 846 ? 19.002 -69.825 -12.277 1.00 125.24 892 GLU A C 1
ATOM 6627 O O . GLU A 1 846 ? 19.564 -70.916 -12.172 1.00 124.74 892 GLU A O 1
ATOM 6633 N N . ILE A 1 847 ? 19.669 -68.669 -12.496 1.00 121.42 893 ILE A N 1
ATOM 6634 C CA . ILE A 1 847 ? 21.128 -68.569 -12.567 1.00 121.12 893 ILE A CA 1
ATOM 6635 C C . ILE A 1 847 ? 21.630 -68.812 -11.136 1.00 124.28 893 ILE A C 1
ATOM 6636 O O . ILE A 1 847 ? 22.610 -69.532 -10.945 1.00 124.16 893 ILE A O 1
ATOM 6641 N N . ASP A 1 848 ? 20.902 -68.265 -10.142 1.00 119.91 894 ASP A N 1
ATOM 6642 C CA . ASP A 1 848 ? 21.166 -68.410 -8.712 1.00 119.39 894 ASP A CA 1
ATOM 6643 C C . ASP A 1 848 ? 20.975 -69.871 -8.259 1.00 121.88 894 ASP A C 1
ATOM 6644 O O . ASP A 1 848 ? 21.846 -70.404 -7.570 1.00 121.69 894 ASP A O 1
ATOM 6649 N N . SER A 1 849 ? 19.860 -70.520 -8.673 1.00 116.86 895 SER A N 1
ATOM 6650 C CA . SER A 1 849 ? 19.530 -71.910 -8.338 1.00 115.91 895 SER A CA 1
ATOM 6651 C C . SER A 1 849 ? 20.502 -72.950 -8.918 1.00 118.29 895 SER A C 1
ATOM 6652 O O . SER A 1 849 ? 20.642 -74.023 -8.331 1.00 118.28 895 SER A O 1
ATOM 6655 N N . THR A 1 850 ? 21.167 -72.646 -10.050 1.00 113.18 896 THR A N 1
ATOM 6656 C CA . THR A 1 850 ? 22.153 -73.557 -10.643 1.00 112.39 896 THR A CA 1
ATOM 6657 C C . THR A 1 850 ? 23.549 -73.287 -10.070 1.00 115.62 896 THR A C 1
ATOM 6658 O O . THR A 1 850 ? 24.382 -74.194 -10.050 1.00 114.98 896 THR A O 1
ATOM 6662 N N . TRP A 1 851 ? 23.791 -72.046 -9.592 1.00 111.65 897 TRP A N 1
ATOM 6663 C CA . TRP A 1 851 ? 25.046 -71.638 -8.961 1.00 111.24 897 TRP A CA 1
ATOM 6664 C C . TRP A 1 851 ? 25.092 -72.126 -7.513 1.00 114.33 897 TRP A C 1
ATOM 6665 O O . TRP A 1 851 ? 26.182 -72.376 -6.993 1.00 114.10 897 TRP A O 1
ATOM 6676 N N . SER A 1 852 ? 23.912 -72.273 -6.865 1.00 109.54 898 SER A N 1
ATOM 6677 C CA . SER A 1 852 ? 23.787 -72.810 -5.506 1.00 108.53 898 SER A CA 1
ATOM 6678 C C . SER A 1 852 ? 24.059 -74.315 -5.548 1.00 110.91 898 SER A C 1
ATOM 6679 O O . SER A 1 852 ? 24.612 -74.868 -4.597 1.00 110.68 898 SER A O 1
ATOM 6682 N N . ALA A 1 853 ? 23.697 -74.958 -6.678 1.00 105.97 899 ALA A N 1
ATOM 6683 C CA . ALA A 1 853 ? 23.934 -76.373 -6.954 1.00 104.96 899 ALA A CA 1
ATOM 6684 C C . ALA A 1 853 ? 25.418 -76.588 -7.295 1.00 106.28 899 ALA A C 1
ATOM 6685 O O . ALA A 1 853 ? 25.943 -77.680 -7.064 1.00 105.96 899 ALA A O 1
ATOM 6687 N N . LEU A 1 854 ? 26.088 -75.547 -7.834 1.00 100.56 900 LEU A N 1
ATOM 6688 C CA . LEU A 1 854 ? 27.516 -75.585 -8.138 1.00 99.65 900 LEU A CA 1
ATOM 6689 C C . LEU A 1 854 ? 28.288 -75.538 -6.814 1.00 103.63 900 LEU A C 1
ATOM 6690 O O . LEU A 1 854 ? 29.259 -76.277 -6.653 1.00 103.28 900 LEU A O 1
ATOM 6695 N N . GLU A 1 855 ? 27.840 -74.686 -5.866 1.00 99.62 901 GLU A N 1
ATOM 6696 C CA . GLU A 1 855 ? 28.456 -74.557 -4.544 1.00 98.78 901 GLU A CA 1
ATOM 6697 C C . GLU A 1 855 ? 28.186 -75.787 -3.681 1.00 101.75 901 GLU A C 1
ATOM 6698 O O . GLU A 1 855 ? 29.061 -76.176 -2.910 1.00 101.85 901 GLU A O 1
ATOM 6704 N N . LYS A 1 856 ? 27.005 -76.429 -3.854 1.00 97.26 902 LYS A N 1
ATOM 6705 C CA . LYS A 1 856 ? 26.608 -77.665 -3.163 1.00 96.65 902 LYS A CA 1
ATOM 6706 C C . LYS A 1 856 ? 27.441 -78.842 -3.665 1.00 98.14 902 LYS A C 1
ATOM 6707 O O . LYS A 1 856 ? 27.567 -79.843 -2.965 1.00 97.95 902 LYS A O 1
ATOM 6713 N N . ALA A 1 857 ? 27.989 -78.727 -4.883 1.00 92.64 903 ALA A N 1
ATOM 6714 C CA . ALA A 1 857 ? 28.855 -79.729 -5.486 1.00 91.69 903 ALA A CA 1
ATOM 6715 C C . ALA A 1 857 ? 30.289 -79.463 -5.043 1.00 93.99 903 ALA A C 1
ATOM 6716 O O . ALA A 1 857 ? 31.086 -80.394 -5.003 1.00 92.91 903 ALA A O 1
ATOM 6718 N N . GLU A 1 858 ? 30.609 -78.194 -4.707 1.00 90.26 904 GLU A N 1
ATOM 6719 C CA . GLU A 1 858 ? 31.930 -77.763 -4.246 1.00 90.09 904 GLU A CA 1
ATOM 6720 C C . GLU A 1 858 ? 32.217 -78.283 -2.826 1.00 94.17 904 GLU A C 1
ATOM 6721 O O . GLU A 1 858 ? 33.310 -78.789 -2.569 1.00 93.09 904 GLU A O 1
ATOM 6727 N N . GLN A 1 859 ? 31.221 -78.178 -1.928 1.00 91.40 905 GLN A N 1
ATOM 6728 C CA . GLN A 1 859 ? 31.275 -78.644 -0.538 1.00 91.63 905 GLN A CA 1
ATOM 6729 C C . GLN A 1 859 ? 31.391 -80.175 -0.482 1.00 94.26 905 GLN A C 1
ATOM 6730 O O . GLN A 1 859 ? 32.214 -80.697 0.269 1.00 94.23 905 GLN A O 1
ATOM 6736 N N . GLU A 1 860 ? 30.581 -80.879 -1.298 1.00 89.01 906 GLU A N 1
ATOM 6737 C CA . GLU A 1 860 ? 30.551 -82.338 -1.413 1.00 87.82 906 GLU A CA 1
ATOM 6738 C C . GLU A 1 860 ? 31.770 -82.905 -2.162 1.00 89.81 906 GLU A C 1
ATOM 6739 O O . GLU A 1 860 ? 31.972 -84.121 -2.147 1.00 90.30 906 GLU A O 1
ATOM 6745 N N . HIS A 1 861 ? 32.574 -82.044 -2.808 1.00 83.67 907 HIS A N 1
ATOM 6746 C CA . HIS A 1 861 ? 33.789 -82.451 -3.512 1.00 83.01 907 HIS A CA 1
ATOM 6747 C C . HIS A 1 861 ? 34.979 -82.396 -2.538 1.00 89.01 907 HIS A C 1
ATOM 6748 O O . HIS A 1 861 ? 35.773 -83.338 -2.489 1.00 87.89 907 HIS A O 1
ATOM 6755 N N . ALA A 1 862 ? 35.083 -81.283 -1.768 1.00 87.44 908 ALA A N 1
ATOM 6756 C CA . ALA A 1 862 ? 36.129 -81.006 -0.779 1.00 87.80 908 ALA A CA 1
ATOM 6757 C C . ALA A 1 862 ? 36.042 -81.925 0.430 1.00 93.17 908 ALA A C 1
ATOM 6758 O O . ALA A 1 862 ? 37.074 -82.234 1.025 1.00 92.64 908 ALA A O 1
ATOM 6760 N N . GLU A 1 863 ? 34.815 -82.332 0.812 1.00 90.74 909 GLU A N 1
ATOM 6761 C CA . GLU A 1 863 ? 34.569 -83.233 1.937 1.00 90.75 909 GLU A CA 1
ATOM 6762 C C . GLU A 1 863 ? 34.961 -84.644 1.533 1.00 93.11 909 GLU A C 1
ATOM 6763 O O . GLU A 1 863 ? 35.597 -85.340 2.320 1.00 93.01 909 GLU A O 1
ATOM 6769 N N . ALA A 1 864 ? 34.634 -85.040 0.284 1.00 88.59 910 ALA A N 1
ATOM 6770 C CA . ALA A 1 864 ? 34.993 -86.333 -0.298 1.00 88.22 910 ALA A CA 1
ATOM 6771 C C . ALA A 1 864 ? 36.510 -86.406 -0.520 1.00 92.21 910 ALA A C 1
ATOM 6772 O O . ALA A 1 864 ? 37.049 -87.504 -0.631 1.00 92.09 910 ALA A O 1
ATOM 6774 N N . LEU A 1 865 ? 37.188 -85.239 -0.564 1.00 88.23 911 LEU A N 1
ATOM 6775 C CA . LEU A 1 865 ? 38.639 -85.101 -0.689 1.00 88.15 911 LEU A CA 1
ATOM 6776 C C . LEU A 1 865 ? 39.324 -85.306 0.674 1.00 91.61 911 LEU A C 1
ATOM 6777 O O . LEU A 1 865 ? 40.469 -85.757 0.718 1.00 90.89 911 LEU A O 1
ATOM 6782 N N . ARG A 1 866 ? 38.633 -84.930 1.774 1.00 87.87 912 ARG A N 1
ATOM 6783 C CA . ARG A 1 866 ? 39.124 -85.098 3.140 1.00 87.56 912 ARG A CA 1
ATOM 6784 C C . ARG A 1 866 ? 38.972 -86.555 3.526 1.00 89.88 912 ARG A C 1
ATOM 6785 O O . ARG A 1 866 ? 39.898 -87.130 4.107 1.00 88.08 912 ARG A O 1
ATOM 6793 N N . ILE A 1 867 ? 37.842 -87.160 3.180 1.00 86.35 913 ILE A N 1
ATOM 6794 C CA . ILE A 1 867 ? 37.643 -88.573 3.459 1.00 86.02 913 ILE A CA 1
ATOM 6795 C C . ILE A 1 867 ? 38.670 -89.382 2.666 1.00 90.40 913 ILE A C 1
ATOM 6796 O O . ILE A 1 867 ? 39.245 -90.344 3.175 1.00 90.78 913 ILE A O 1
ATOM 6801 N N . GLU A 1 868 ? 38.892 -88.982 1.414 1.00 85.89 914 GLU A N 1
ATOM 6802 C CA . GLU A 1 868 ? 39.849 -89.659 0.538 1.00 85.14 914 GLU A CA 1
ATOM 6803 C C . GLU A 1 868 ? 41.283 -89.561 1.055 1.00 87.29 914 GLU A C 1
ATOM 6804 O O . GLU A 1 868 ? 42.033 -90.537 1.023 1.00 87.30 914 GLU A O 1
ATOM 6810 N N . LEU A 1 869 ? 41.656 -88.377 1.531 1.00 81.92 915 LEU A N 1
ATOM 6811 C CA . LEU A 1 869 ? 42.994 -88.149 2.090 1.00 81.09 915 LEU A CA 1
ATOM 6812 C C . LEU A 1 869 ? 43.268 -89.016 3.335 1.00 84.57 915 LEU A C 1
ATOM 6813 O O . LEU A 1 869 ? 44.387 -89.493 3.500 1.00 83.36 915 LEU A O 1
ATOM 6818 N N . LYS A 1 870 ? 42.240 -89.229 4.182 1.00 82.02 916 LYS A N 1
ATOM 6819 C CA . LYS A 1 870 ? 42.279 -90.062 5.388 1.00 82.42 916 LYS A CA 1
ATOM 6820 C C . LYS A 1 870 ? 42.598 -91.503 5.006 1.00 88.43 916 LYS A C 1
ATOM 6821 O O . LYS A 1 870 ? 43.540 -92.106 5.529 1.00 89.17 916 LYS A O 1
ATOM 6827 N N . ARG A 1 871 ? 41.804 -92.015 4.078 1.00 84.73 917 ARG A N 1
ATOM 6828 C CA . ARG A 1 871 ? 41.936 -93.359 3.575 1.00 84.72 917 ARG A CA 1
ATOM 6829 C C . ARG A 1 871 ? 43.206 -93.644 2.831 1.00 87.08 917 ARG A C 1
ATOM 6830 O O . ARG A 1 871 ? 43.752 -94.709 2.971 1.00 86.37 917 ARG A O 1
ATOM 6838 N N . GLN A 1 872 ? 43.657 -92.712 2.011 1.00 82.92 918 GLN A N 1
ATOM 6839 C CA . GLN A 1 872 ? 44.888 -92.891 1.224 1.00 82.74 918 GLN A CA 1
ATOM 6840 C C . GLN A 1 872 ? 46.123 -92.962 2.118 1.00 87.87 918 GLN A C 1
ATOM 6841 O O . GLN A 1 872 ? 47.085 -93.655 1.776 1.00 87.53 918 GLN A O 1
ATOM 6847 N N . LYS A 1 873 ? 46.105 -92.200 3.233 1.00 84.84 919 LYS A N 1
ATOM 6848 C CA . LYS A 1 873 ? 47.173 -92.134 4.233 1.00 84.72 919 LYS A CA 1
ATOM 6849 C C . LYS A 1 873 ? 47.081 -93.296 5.243 1.00 88.11 919 LYS A C 1
ATOM 6850 O O . LYS A 1 873 ? 48.088 -93.657 5.851 1.00 86.61 919 LYS A O 1
ATOM 6856 N N . LYS A 1 874 ? 45.877 -93.889 5.397 1.00 85.30 920 LYS A N 1
ATOM 6857 C CA . LYS A 1 874 ? 45.637 -95.056 6.241 1.00 85.54 920 LYS A CA 1
ATOM 6858 C C . LYS A 1 874 ? 46.193 -96.280 5.527 1.00 91.11 920 LYS A C 1
ATOM 6859 O O . LYS A 1 874 ? 46.623 -97.230 6.186 1.00 91.72 920 LYS A O 1
ATOM 6865 N N . ILE A 1 875 ? 46.190 -96.245 4.178 1.00 87.58 921 ILE A N 1
ATOM 6866 C CA . ILE A 1 875 ? 46.714 -97.299 3.311 1.00 87.47 921 ILE A CA 1
ATOM 6867 C C . ILE A 1 875 ? 48.257 -97.232 3.271 1.00 88.73 921 ILE A C 1
ATOM 6868 O O . ILE A 1 875 ? 48.887 -98.281 3.375 1.00 87.95 921 ILE A O 1
ATOM 6873 N N . ALA A 1 876 ? 48.855 -96.018 3.174 1.00 83.45 922 ALA A N 1
ATOM 6874 C CA . ALA A 1 876 ? 50.317 -95.831 3.164 1.00 82.60 922 ALA A CA 1
ATOM 6875 C C . ALA A 1 876 ? 51.019 -96.328 4.454 1.00 84.85 922 ALA A C 1
ATOM 6876 O O . ALA A 1 876 ? 52.132 -96.851 4.381 1.00 83.23 922 ALA A O 1
ATOM 6878 N N . VAL A 1 877 ? 50.363 -96.141 5.622 1.00 81.21 923 VAL A N 1
ATOM 6879 C CA . VAL A 1 877 ? 50.826 -96.562 6.948 1.00 80.84 923 VAL A CA 1
ATOM 6880 C C . VAL A 1 877 ? 50.803 -98.097 7.010 1.00 83.40 923 VAL A C 1
ATOM 6881 O O . VAL A 1 877 ? 51.801 -98.703 7.399 1.00 83.75 923 VAL A O 1
ATOM 6885 N N . LEU A 1 878 ? 49.687 -98.714 6.575 1.00 77.96 924 LEU A N 1
ATOM 6886 C CA . LEU A 1 878 ? 49.517 -100.160 6.500 1.00 77.22 924 LEU A CA 1
ATOM 6887 C C . LEU A 1 878 ? 50.498 -100.819 5.524 1.00 80.38 924 LEU A C 1
ATOM 6888 O O . LEU A 1 878 ? 50.874 -101.965 5.738 1.00 80.28 924 LEU A O 1
ATOM 6893 N N . LEU A 1 879 ? 50.915 -100.104 4.469 1.00 76.74 925 LEU A N 1
ATOM 6894 C CA . LEU A 1 879 ? 51.865 -100.615 3.478 1.00 76.58 925 LEU A CA 1
ATOM 6895 C C . LEU A 1 879 ? 53.307 -100.568 3.993 1.00 79.80 925 LEU A C 1
ATOM 6896 O O . LEU A 1 879 ? 54.050 -101.513 3.744 1.00 78.49 925 LEU A O 1
ATOM 6901 N N . GLN A 1 880 ? 53.709 -99.468 4.684 1.00 77.06 926 GLN A N 1
ATOM 6902 C CA . GLN A 1 880 ? 55.063 -99.322 5.229 1.00 77.93 926 GLN A CA 1
ATOM 6903 C C . GLN A 1 880 ? 55.298 -100.252 6.416 1.00 83.65 926 GLN A C 1
ATOM 6904 O O . GLN A 1 880 ? 56.428 -100.687 6.616 1.00 82.68 926 GLN A O 1
ATOM 6910 N N . LYS A 1 881 ? 54.218 -100.566 7.178 1.00 81.91 927 LYS A N 1
ATOM 6911 C CA . LYS A 1 881 ? 54.201 -101.498 8.304 1.00 82.26 927 LYS A CA 1
ATOM 6912 C C . LYS A 1 881 ? 54.363 -102.898 7.749 1.00 89.41 927 LYS A C 1
ATOM 6913 O O . LYS A 1 881 ? 54.998 -103.736 8.376 1.00 89.98 927 LYS A O 1
ATOM 6919 N N . TYR A 1 882 ? 53.778 -103.149 6.577 1.00 87.80 928 TYR A N 1
ATOM 6920 C CA . TYR A 1 882 ? 53.817 -104.429 5.894 1.00 88.64 928 TYR A CA 1
ATOM 6921 C C . TYR A 1 882 ? 55.182 -104.687 5.257 1.00 95.43 928 TYR A C 1
ATOM 6922 O O . TYR A 1 882 ? 55.709 -105.790 5.400 1.00 94.70 928 TYR A O 1
ATOM 6931 N N . ASN A 1 883 ? 55.709 -103.711 4.495 1.00 95.05 929 ASN A N 1
ATOM 6932 C CA . ASN A 1 883 ? 56.983 -103.847 3.790 1.00 96.57 929 ASN A CA 1
ATOM 6933 C C . ASN A 1 883 ? 58.173 -103.929 4.742 1.00 104.21 929 ASN A C 1
ATOM 6934 O O . ASN A 1 883 ? 59.135 -104.634 4.436 1.00 103.59 929 ASN A O 1
ATOM 6939 N N . ARG A 1 884 ? 58.088 -103.246 5.906 1.00 103.79 930 ARG A N 1
ATOM 6940 C CA . ARG A 1 884 ? 59.103 -103.272 6.966 1.00 104.87 930 ARG A CA 1
ATOM 6941 C C . ARG A 1 884 ? 59.131 -104.692 7.548 1.00 109.81 930 ARG A C 1
ATOM 6942 O O . ARG A 1 884 ? 60.208 -105.267 7.683 1.00 109.32 930 ARG A O 1
ATOM 6950 N N . ILE A 1 885 ? 57.976 -105.286 7.783 1.00 107.56 931 ILE A N 1
ATOM 6951 C CA . ILE A 1 885 ? 57.918 -106.625 8.318 1.00 108.21 931 ILE A CA 1
ATOM 6952 C C . ILE A 1 885 ? 58.506 -107.672 7.404 1.00 116.12 931 ILE A C 1
ATOM 6953 O O . ILE A 1 885 ? 59.199 -108.574 7.826 1.00 116.17 931 ILE A O 1
ATOM 6958 N N . LEU A 1 886 ? 58.181 -107.588 6.141 1.00 115.85 932 LEU A N 1
ATOM 6959 C CA . LEU A 1 886 ? 58.733 -108.514 5.195 1.00 117.30 932 LEU A CA 1
ATOM 6960 C C . LEU A 1 886 ? 60.198 -108.304 5.006 1.00 125.25 932 LEU A C 1
ATOM 6961 O O . LEU A 1 886 ? 60.931 -109.232 4.793 1.00 124.72 932 LEU A O 1
ATOM 6966 N N . LYS A 1 887 ? 60.626 -107.062 5.038 1.00 125.28 933 LYS A N 1
ATOM 6967 C CA . LYS A 1 887 ? 62.040 -106.774 4.761 1.00 126.82 933 LYS A CA 1
ATOM 6968 C C . LYS A 1 887 ? 62.916 -107.445 5.829 1.00 134.16 933 LYS A C 1
ATOM 6969 O O . LYS A 1 887 ? 63.916 -108.078 5.487 1.00 133.59 933 LYS A O 1
ATOM 6975 N N . LYS A 1 888 ? 62.511 -107.324 7.116 1.00 133.51 934 LYS A N 1
ATOM 6976 C CA . LYS A 1 888 ? 63.170 -107.915 8.284 1.00 134.56 934 LYS A CA 1
ATOM 6977 C C . LYS A 1 888 ? 63.174 -109.440 8.184 1.00 142.16 934 LYS A C 1
ATOM 6978 O O . LYS A 1 888 ? 64.171 -110.064 8.534 1.00 141.81 934 LYS A O 1
ATOM 6984 N N . LEU A 1 889 ? 62.076 -110.026 7.665 1.00 141.79 935 LEU A N 1
ATOM 6985 C CA . LEU A 1 889 ? 61.893 -111.466 7.438 1.00 143.17 935 LEU A CA 1
ATOM 6986 C C . LEU A 1 889 ? 62.814 -111.958 6.350 1.00 151.71 935 LEU A C 1
ATOM 6987 O O . LEU A 1 889 ? 63.340 -113.061 6.457 1.00 151.34 935 LEU A O 1
ATOM 6992 N N . GLU A 1 890 ? 62.969 -111.157 5.280 1.00 152.00 936 GLU A N 1
ATOM 6993 C CA . GLU A 1 890 ? 63.835 -111.467 4.152 1.00 153.49 936 GLU A CA 1
ATOM 6994 C C . GLU A 1 890 ? 65.274 -111.404 4.631 1.00 160.91 936 GLU A C 1
ATOM 6995 O O . GLU A 1 890 ? 66.032 -112.324 4.347 1.00 160.37 936 GLU A O 1
ATOM 7001 N N . ASN A 1 891 ? 65.617 -110.363 5.428 1.00 160.53 937 ASN A N 1
ATOM 7002 C CA . ASN A 1 891 ? 66.943 -110.139 6.012 1.00 161.83 937 ASN A CA 1
ATOM 7003 C C . ASN A 1 891 ? 67.353 -111.256 6.982 1.00 168.51 937 ASN A C 1
ATOM 7004 O O . ASN A 1 891 ? 68.418 -111.837 6.794 1.00 168.16 937 ASN A O 1
ATOM 7009 N N . TRP A 1 892 ? 66.511 -111.562 7.997 1.00 166.96 938 TRP A N 1
ATOM 7010 C CA . TRP A 1 892 ? 66.771 -112.591 9.015 1.00 167.48 938 TRP A CA 1
ATOM 7011 C C . TRP A 1 892 ? 66.971 -113.991 8.424 1.00 172.41 938 TRP A C 1
ATOM 7012 O O . TRP A 1 892 ? 67.915 -114.676 8.815 1.00 172.00 938 TRP A O 1
ATOM 7023 N N . ALA A 1 893 ? 66.101 -114.401 7.482 1.00 169.97 939 ALA A N 1
ATOM 7024 C CA . ALA A 1 893 ? 66.176 -115.706 6.820 1.00 170.37 939 ALA A CA 1
ATOM 7025 C C . ALA A 1 893 ? 67.394 -115.828 5.901 1.00 175.37 939 ALA A C 1
ATOM 7026 O O . ALA A 1 893 ? 67.891 -116.937 5.703 1.00 174.88 939 ALA A O 1
ATOM 7028 N N . THR A 1 894 ? 67.871 -114.698 5.338 1.00 172.98 940 THR A N 1
ATOM 7029 C CA . THR A 1 894 ? 69.046 -114.693 4.461 1.00 173.29 940 THR A CA 1
ATOM 7030 C C . THR A 1 894 ? 70.340 -114.474 5.256 1.00 177.85 940 THR A C 1
ATOM 7031 O O . THR A 1 894 ? 71.403 -114.850 4.769 1.00 177.44 940 THR A O 1
ATOM 7035 N N . THR A 1 895 ? 70.263 -113.893 6.478 1.00 174.93 941 THR A N 1
ATOM 7036 C CA . THR A 1 895 ? 71.440 -113.747 7.353 1.00 175.01 941 THR A CA 1
ATOM 7037 C C . THR A 1 895 ? 71.659 -115.102 8.014 1.00 179.01 941 THR A C 1
ATOM 7038 O O . THR A 1 895 ? 72.756 -115.394 8.490 1.00 178.40 941 THR A O 1
ATOM 7042 N N . LYS A 1 896 ? 70.598 -115.939 8.013 1.00 175.84 942 LYS A N 1
ATOM 7043 C CA . LYS A 1 896 ? 70.588 -117.304 8.520 1.00 175.75 942 LYS A CA 1
ATOM 7044 C C . LYS A 1 896 ? 71.465 -118.196 7.628 1.00 179.68 942 LYS A C 1
ATOM 7045 O O . LYS A 1 896 ? 71.850 -119.275 8.069 1.00 179.22 942 LYS A O 1
ATOM 7051 N N . SER A 1 897 ? 71.823 -117.718 6.402 1.00 176.45 943 SER A N 1
ATOM 7052 C CA . SER A 1 897 ? 72.668 -118.403 5.410 1.00 176.31 943 SER A CA 1
ATOM 7053 C C . SER A 1 897 ? 74.072 -118.791 5.905 1.00 180.10 943 SER A C 1
ATOM 7054 O O . SER A 1 897 ? 74.721 -119.632 5.279 1.00 179.69 943 SER A O 1
ATOM 7057 N N . VAL A 1 898 ? 74.528 -118.194 7.030 1.00 176.49 944 VAL A N 1
ATOM 7058 C CA . VAL A 1 898 ? 75.835 -118.436 7.666 1.00 176.14 944 VAL A CA 1
ATOM 7059 C C . VAL A 1 898 ? 75.922 -119.886 8.246 1.00 179.89 944 VAL A C 1
ATOM 7060 O O . VAL A 1 898 ? 76.978 -120.300 8.732 1.00 179.15 944 VAL A O 1
ATOM 7064 N N . TYR A 1 899 ? 74.830 -120.671 8.114 1.00 176.85 945 TYR A N 1
ATOM 7065 C CA . TYR A 1 899 ? 74.716 -122.064 8.552 1.00 177.03 945 TYR A CA 1
ATOM 7066 C C . TYR A 1 899 ? 75.718 -123.022 7.859 1.00 181.15 945 TYR A C 1
ATOM 7067 O O . TYR A 1 899 ? 75.901 -124.150 8.323 1.00 181.14 945 TYR A O 1
ATOM 7076 N N . LEU A 1 900 ? 76.338 -122.575 6.745 1.00 177.43 946 LEU A N 1
ATOM 7077 C CA . LEU A 1 900 ? 77.234 -123.342 5.871 1.00 177.24 946 LEU A CA 1
ATOM 7078 C C . LEU A 1 900 ? 78.532 -123.886 6.507 1.00 181.22 946 LEU A C 1
ATOM 7079 O O . LEU A 1 900 ? 78.889 -125.030 6.218 1.00 180.44 946 LEU A O 1
ATOM 7084 N N . GLY A 1 901 ? 79.223 -123.074 7.317 1.00 178.43 947 GLY A N 1
ATOM 7085 C CA . GLY A 1 901 ? 80.487 -123.425 7.975 1.00 178.67 947 GLY A CA 1
ATOM 7086 C C . GLY A 1 901 ? 80.500 -124.750 8.720 1.00 183.58 947 GLY A C 1
ATOM 7087 O O . GLY A 1 901 ? 79.498 -125.108 9.347 1.00 183.22 947 GLY A O 1
ATOM 7088 N N . SER A 1 902 ? 81.502 -125.582 8.459 1.00 180.83 948 SER A N 1
ATOM 7089 C CA . SER A 1 902 ? 81.581 -126.892 9.104 1.00 181.00 948 SER A CA 1
ATOM 7090 C C . SER A 1 902 ? 82.962 -127.242 9.643 1.00 185.51 948 SER A C 1
ATOM 7091 O O . SER A 1 902 ? 83.244 -128.407 9.922 1.00 184.99 948 SER A O 1
ATOM 7094 N N . ASN A 1 903 ? 83.821 -126.244 9.790 1.00 182.61 949 ASN A N 1
ATOM 7095 C CA . ASN A 1 903 ? 85.183 -126.501 10.239 1.00 182.57 949 ASN A CA 1
ATOM 7096 C C . ASN A 1 903 ? 85.406 -126.597 11.747 1.00 186.35 949 ASN A C 1
ATOM 7097 O O . ASN A 1 903 ? 85.913 -125.656 12.357 1.00 186.02 949 ASN A O 1
ATOM 7102 N N . GLU A 1 904 ? 85.033 -127.723 12.352 1.00 182.59 950 GLU A N 1
ATOM 7103 C CA . GLU A 1 904 ? 85.302 -127.887 13.775 1.00 182.22 950 GLU A CA 1
ATOM 7104 C C . GLU A 1 904 ? 85.909 -129.173 14.334 1.00 185.43 950 GLU A C 1
ATOM 7105 O O . GLU A 1 904 ? 86.011 -130.193 13.654 1.00 184.98 950 GLU A O 1
ATOM 7111 N N . THR A 1 905 ? 86.305 -129.082 15.597 1.00 181.47 951 THR A N 1
ATOM 7112 C CA . THR A 1 905 ? 86.865 -130.186 16.391 1.00 181.00 951 THR A CA 1
ATOM 7113 C C . THR A 1 905 ? 85.766 -130.724 17.340 1.00 183.57 951 THR A C 1
ATOM 7114 O O . THR A 1 905 ? 84.611 -130.320 17.222 1.00 183.19 951 THR A O 1
ATOM 7118 N N . GLY A 1 906 ? 86.132 -131.622 18.257 1.00 179.00 952 GLY A N 1
ATOM 7119 C CA . GLY A 1 906 ? 85.213 -132.159 19.257 1.00 178.21 952 GLY A CA 1
ATOM 7120 C C . GLY A 1 906 ? 84.922 -131.116 20.318 1.00 180.60 952 GLY A C 1
ATOM 7121 O O . GLY A 1 906 ? 85.745 -130.220 20.532 1.00 180.09 952 GLY A O 1
ATOM 7122 N N . ASP A 1 907 ? 83.751 -131.154 20.939 1.00 176.17 953 ASP A N 1
ATOM 7123 C CA . ASP A 1 907 ? 83.423 -130.181 21.985 1.00 175.59 953 ASP A CA 1
ATOM 7124 C C . ASP A 1 907 ? 82.871 -128.861 21.434 1.00 178.68 953 ASP A C 1
ATOM 7125 O O . ASP A 1 907 ? 82.487 -127.972 22.195 1.00 178.30 953 ASP A O 1
ATOM 7130 N N . SER A 1 908 ? 82.836 -128.772 20.107 1.00 174.50 954 SER A N 1
ATOM 7131 C CA . SER A 1 908 ? 82.263 -127.630 19.414 1.00 173.94 954 SER A CA 1
ATOM 7132 C C . SER A 1 908 ? 80.860 -127.987 18.907 1.00 176.39 954 SER A C 1
ATOM 7133 O O . SER A 1 908 ? 79.953 -127.155 18.927 1.00 175.88 954 SER A O 1
ATOM 7136 N N . ILE A 1 909 ? 80.695 -129.231 18.454 1.00 171.85 955 ILE A N 1
ATOM 7137 C CA . ILE A 1 909 ? 79.413 -129.713 17.925 1.00 171.11 955 ILE A CA 1
ATOM 7138 C C . ILE A 1 909 ? 78.289 -129.742 18.960 1.00 173.29 955 ILE A C 1
ATOM 7139 O O . ILE A 1 909 ? 77.161 -129.336 18.677 1.00 173.02 955 ILE A O 1
ATOM 7144 N N . THR A 1 910 ? 78.605 -130.222 20.158 1.00 168.39 956 THR A N 1
ATOM 7145 C CA . THR A 1 910 ? 77.639 -130.264 21.264 1.00 167.56 956 THR A CA 1
ATOM 7146 C C . THR A 1 910 ? 77.215 -128.842 21.668 1.00 169.43 956 THR A C 1
ATOM 7147 O O . THR A 1 910 ? 76.037 -128.620 21.961 1.00 169.05 956 THR A O 1
ATOM 7151 N N . ALA A 1 911 ? 78.166 -127.884 21.646 1.00 164.43 957 ALA A N 1
ATOM 7152 C CA . ALA A 1 911 ? 77.913 -126.474 21.949 1.00 163.56 957 ALA A CA 1
ATOM 7153 C C . ALA A 1 911 ? 77.039 -125.850 20.855 1.00 165.94 957 ALA A C 1
ATOM 7154 O O . ALA A 1 911 ? 76.117 -125.105 21.178 1.00 165.50 957 ALA A O 1
ATOM 7156 N N . VAL A 1 912 ? 77.302 -126.195 19.570 1.00 161.22 958 VAL A N 1
ATOM 7157 C CA . VAL A 1 912 ? 76.540 -125.741 18.395 1.00 160.34 958 VAL A CA 1
ATOM 7158 C C . VAL A 1 912 ? 75.113 -126.319 18.460 1.00 162.45 958 VAL A C 1
ATOM 7159 O O . VAL A 1 912 ? 74.149 -125.582 18.240 1.00 162.05 958 VAL A O 1
ATOM 7163 N N . GLN A 1 913 ? 74.990 -127.619 18.822 1.00 157.58 959 GLN A N 1
ATOM 7164 C CA . GLN A 1 913 ? 73.715 -128.327 18.980 1.00 156.70 959 GLN A CA 1
ATOM 7165 C C . GLN A 1 913 ? 72.869 -127.738 20.110 1.00 159.49 959 GLN A C 1
ATOM 7166 O O . GLN A 1 913 ? 71.647 -127.863 20.075 1.00 159.01 959 GLN A O 1
ATOM 7172 N N . ALA A 1 914 ? 73.515 -127.090 21.100 1.00 155.53 960 ALA A N 1
ATOM 7173 C CA . ALA A 1 914 ? 72.835 -126.417 22.206 1.00 155.14 960 ALA A CA 1
ATOM 7174 C C . ALA A 1 914 ? 72.334 -125.035 21.742 1.00 158.74 960 ALA A C 1
ATOM 7175 O O . ALA A 1 914 ? 71.283 -124.583 22.203 1.00 158.34 960 ALA A O 1
ATOM 7177 N N . LYS A 1 915 ? 73.079 -124.383 20.817 1.00 154.91 961 LYS A N 1
ATOM 7178 C CA . LYS A 1 915 ? 72.740 -123.071 20.246 1.00 154.47 961 LYS A CA 1
ATOM 7179 C C . LYS A 1 915 ? 71.675 -123.197 19.144 1.00 157.40 961 LYS A C 1
ATOM 7180 O O . LYS A 1 915 ? 70.984 -122.223 18.851 1.00 156.77 961 LYS A O 1
ATOM 7186 N N . LEU A 1 916 ? 71.540 -124.399 18.550 1.00 153.60 962 LEU A N 1
ATOM 7187 C CA . LEU A 1 916 ? 70.565 -124.724 17.508 1.00 153.40 962 LEU A CA 1
ATOM 7188 C C . LEU A 1 916 ? 69.177 -124.997 18.132 1.00 159.04 962 LEU A C 1
ATOM 7189 O O . LEU A 1 916 ? 68.166 -124.913 17.432 1.00 158.64 962 LEU A O 1
ATOM 7194 N N . LYS A 1 917 ? 69.137 -125.311 19.447 1.00 157.19 963 LYS A N 1
ATOM 7195 C CA . LYS A 1 917 ? 67.919 -125.590 20.221 1.00 157.79 963 LYS A CA 1
ATOM 7196 C C . LYS A 1 917 ? 67.141 -124.311 20.524 1.00 163.39 963 LYS A C 1
ATOM 7197 O O . LYS A 1 917 ? 65.918 -124.301 20.379 1.00 163.05 963 LYS A O 1
ATOM 7203 N N . ASN A 1 918 ? 67.851 -123.237 20.959 1.00 161.30 964 ASN A N 1
ATOM 7204 C CA . ASN A 1 918 ? 67.302 -121.904 21.267 1.00 161.71 964 ASN A CA 1
ATOM 7205 C C . ASN A 1 918 ? 66.766 -121.289 19.998 1.00 166.23 964 ASN A C 1
ATOM 7206 O O . ASN A 1 918 ? 65.828 -120.492 20.028 1.00 165.59 964 ASN A O 1
ATOM 7211 N N . LEU A 1 919 ? 67.400 -121.647 18.881 1.00 163.68 965 LEU A N 1
ATOM 7212 C CA . LEU A 1 919 ? 67.061 -121.188 17.557 1.00 163.95 965 LEU A CA 1
ATOM 7213 C C . LEU A 1 919 ? 65.704 -121.733 17.089 1.00 169.02 965 LEU A C 1
ATOM 7214 O O . LEU A 1 919 ? 65.177 -121.214 16.119 1.00 168.62 965 LEU A O 1
ATOM 7219 N N . GLU A 1 920 ? 65.088 -122.683 17.841 1.00 166.63 966 GLU A N 1
ATOM 7220 C CA . GLU A 1 920 ? 63.748 -123.213 17.555 1.00 166.95 966 GLU A CA 1
ATOM 7221 C C . GLU A 1 920 ? 62.627 -122.309 18.118 1.00 170.71 966 GLU A C 1
ATOM 7222 O O . GLU A 1 920 ? 61.445 -122.588 17.898 1.00 170.05 966 GLU A O 1
ATOM 7228 N N . ALA A 1 921 ? 63.013 -121.196 18.792 1.00 167.41 967 ALA A N 1
ATOM 7229 C CA . ALA A 1 921 ? 62.107 -120.168 19.320 1.00 167.16 967 ALA A CA 1
ATOM 7230 C C . ALA A 1 921 ? 61.837 -119.121 18.221 1.00 170.43 967 ALA A C 1
ATOM 7231 O O . ALA A 1 921 ? 61.246 -118.071 18.482 1.00 169.78 967 ALA A O 1
ATOM 7233 N N . PHE A 1 922 ? 62.263 -119.444 16.980 1.00 167.00 968 PHE A N 1
ATOM 7234 C CA . PHE A 1 922 ? 62.077 -118.657 15.762 1.00 166.91 968 PHE A CA 1
ATOM 7235 C C . PHE A 1 922 ? 60.604 -118.651 15.362 1.00 169.50 968 PHE A C 1
ATOM 7236 O O . PHE A 1 922 ? 60.170 -117.744 14.660 1.00 169.22 968 PHE A O 1
ATOM 7244 N N . ASP A 1 923 ? 59.846 -119.684 15.787 1.00 164.92 969 ASP A N 1
ATOM 7245 C CA . ASP A 1 923 ? 58.410 -119.809 15.537 1.00 164.17 969 ASP A CA 1
ATOM 7246 C C . ASP A 1 923 ? 57.669 -118.681 16.259 1.00 165.83 969 ASP A C 1
ATOM 7247 O O . ASP A 1 923 ? 56.591 -118.288 15.817 1.00 165.57 969 ASP A O 1
ATOM 7252 N N . GLY A 1 924 ? 58.282 -118.150 17.327 1.00 160.54 970 GLY A N 1
ATOM 7253 C CA . GLY A 1 924 ? 57.788 -117.017 18.105 1.00 159.57 970 GLY A CA 1
ATOM 7254 C C . GLY A 1 924 ? 57.686 -115.766 17.256 1.00 161.48 970 GLY A C 1
ATOM 7255 O O . GLY A 1 924 ? 56.873 -114.880 17.532 1.00 160.97 970 GLY A O 1
ATOM 7256 N N . GLU A 1 925 ? 58.512 -115.708 16.195 1.00 156.50 971 GLU A N 1
ATOM 7257 C CA . GLU A 1 925 ? 58.524 -114.659 15.190 1.00 155.52 971 GLU A CA 1
ATOM 7258 C C . GLU A 1 925 ? 57.369 -114.981 14.237 1.00 157.63 971 GLU A C 1
ATOM 7259 O O . GLU A 1 925 ? 56.453 -114.170 14.123 1.00 157.35 971 GLU A O 1
ATOM 7265 N N . CYS A 1 926 ? 57.367 -116.198 13.625 1.00 152.56 972 CYS A N 1
ATOM 7266 C CA . CYS A 1 926 ? 56.338 -116.692 12.695 1.00 151.60 972 CYS A CA 1
ATOM 7267 C C . CYS A 1 926 ? 54.910 -116.565 13.235 1.00 153.54 972 CYS A C 1
ATOM 7268 O O . CYS A 1 926 ? 53.976 -116.434 12.451 1.00 152.65 972 CYS A O 1
ATOM 7271 N N . GLN A 1 927 ? 54.752 -116.583 14.566 1.00 149.47 973 GLN A N 1
ATOM 7272 C CA . GLN A 1 927 ? 53.473 -116.428 15.259 1.00 148.97 973 GLN A CA 1
ATOM 7273 C C . GLN A 1 927 ? 53.068 -114.951 15.230 1.00 150.68 973 GLN A C 1
ATOM 7274 O O . GLN A 1 927 ? 51.919 -114.640 14.917 1.00 150.32 973 GLN A O 1
ATOM 7280 N N . SER A 1 928 ? 54.019 -114.049 15.548 1.00 145.58 974 SER A N 1
ATOM 7281 C CA . SER A 1 928 ? 53.806 -112.605 15.581 1.00 144.63 974 SER A CA 1
ATOM 7282 C C . SER A 1 928 ? 53.654 -111.999 14.194 1.00 146.86 974 SER A C 1
ATOM 7283 O O . SER A 1 928 ? 52.752 -111.195 13.998 1.00 146.50 974 SER A O 1
ATOM 7286 N N . LEU A 1 929 ? 54.519 -112.385 13.237 1.00 142.08 975 LEU A N 1
ATOM 7287 C CA . LEU A 1 929 ? 54.538 -111.873 11.863 1.00 141.30 975 LEU A CA 1
ATOM 7288 C C . LEU A 1 929 ? 53.305 -112.244 11.057 1.00 143.72 975 LEU A C 1
ATOM 7289 O O . LEU A 1 929 ? 52.681 -111.352 10.491 1.00 143.31 975 LEU A O 1
ATOM 7294 N N . GLU A 1 930 ? 52.933 -113.542 11.028 1.00 139.17 976 GLU A N 1
ATOM 7295 C CA . GLU A 1 930 ? 51.729 -114.033 10.350 1.00 138.44 976 GLU A CA 1
ATOM 7296 C C . GLU A 1 930 ? 50.499 -113.425 11.042 1.00 141.80 976 GLU A C 1
ATOM 7297 O O . GLU A 1 930 ? 49.499 -113.163 10.384 1.00 141.41 976 GLU A O 1
ATOM 7303 N N . GLY A 1 931 ? 50.617 -113.164 12.343 1.00 138.21 977 GLY A N 1
ATOM 7304 C CA . GLY A 1 931 ? 49.589 -112.513 13.145 1.00 138.09 977 GLY A CA 1
ATOM 7305 C C . GLY A 1 931 ? 49.491 -111.021 12.865 1.00 142.22 977 GLY A C 1
ATOM 7306 O O . GLY A 1 931 ? 48.424 -110.431 13.045 1.00 141.64 977 GLY A O 1
ATOM 7307 N N . GLN A 1 932 ? 50.608 -110.399 12.419 1.00 139.14 978 GLN A N 1
ATOM 7308 C CA . GLN A 1 932 ? 50.692 -108.972 12.085 1.00 139.15 978 GLN A CA 1
ATOM 7309 C C . GLN A 1 932 ? 50.275 -108.698 10.642 1.00 143.56 978 GLN A C 1
ATOM 7310 O O . GLN A 1 932 ? 49.512 -107.761 10.402 1.00 143.10 978 GLN A O 1
ATOM 7316 N N . SER A 1 933 ? 50.798 -109.499 9.683 1.00 140.42 979 SER A N 1
ATOM 7317 C CA . SER A 1 933 ? 50.499 -109.398 8.255 1.00 140.32 979 SER A CA 1
ATOM 7318 C C . SER A 1 933 ? 49.009 -109.609 7.996 1.00 145.89 979 SER A C 1
ATOM 7319 O O . SER A 1 933 ? 48.420 -108.804 7.281 1.00 145.43 979 SER A O 1
ATOM 7322 N N . ASN A 1 934 ? 48.389 -110.638 8.633 1.00 143.73 980 ASN A N 1
ATOM 7323 C CA . ASN A 1 934 ? 46.950 -110.931 8.534 1.00 144.03 980 ASN A CA 1
ATOM 7324 C C . ASN A 1 934 ? 46.114 -109.773 9.084 1.00 148.72 980 ASN A C 1
ATOM 7325 O O . ASN A 1 934 ? 45.057 -109.486 8.530 1.00 148.45 980 ASN A O 1
ATOM 7330 N N . SER A 1 935 ? 46.601 -109.101 10.154 1.00 145.80 981 SER A N 1
ATOM 7331 C CA . SER A 1 935 ? 45.956 -107.940 10.774 1.00 145.96 981 SER A CA 1
ATOM 7332 C C . SER A 1 935 ? 46.092 -106.718 9.864 1.00 150.68 981 SER A C 1
ATOM 7333 O O . SER A 1 935 ? 45.145 -105.936 9.761 1.00 150.41 981 SER A O 1
ATOM 7336 N N . ASP A 1 936 ? 47.265 -106.559 9.206 1.00 147.57 982 ASP A N 1
ATOM 7337 C CA . ASP A 1 936 ? 47.520 -105.472 8.260 1.00 147.44 982 ASP A CA 1
ATOM 7338 C C . ASP A 1 936 ? 46.600 -105.660 7.059 1.00 151.74 982 ASP A C 1
ATOM 7339 O O . ASP A 1 936 ? 45.837 -104.751 6.735 1.00 151.09 982 ASP A O 1
ATOM 7344 N N . LEU A 1 937 ? 46.597 -106.878 6.481 1.00 149.13 983 LEU A N 1
ATOM 7345 C CA . LEU A 1 937 ? 45.764 -107.263 5.343 1.00 149.52 983 LEU A CA 1
ATOM 7346 C C . LEU A 1 937 ? 44.266 -107.287 5.669 1.00 155.71 983 LEU A C 1
ATOM 7347 O O . LEU A 1 937 ? 43.470 -107.108 4.755 1.00 155.44 983 LEU A O 1
ATOM 7352 N N . LEU A 1 938 ? 43.879 -107.478 6.955 1.00 154.05 984 LEU A N 1
ATOM 7353 C CA . LEU A 1 938 ? 42.471 -107.458 7.389 1.00 154.74 984 LEU A CA 1
ATOM 7354 C C . LEU A 1 938 ? 41.963 -106.010 7.382 1.00 159.84 984 LEU A C 1
ATOM 7355 O O . LEU A 1 938 ? 40.851 -105.758 6.913 1.00 159.36 984 LEU A O 1
ATOM 7360 N N . SER A 1 939 ? 42.794 -105.067 7.889 1.00 157.38 985 SER A N 1
ATOM 7361 C CA . SER A 1 939 ? 42.499 -103.633 7.937 1.00 157.65 985 SER A CA 1
ATOM 7362 C C . SER A 1 939 ? 42.408 -103.060 6.524 1.00 163.43 985 SER A C 1
ATOM 7363 O O . SER A 1 939 ? 41.547 -102.218 6.270 1.00 163.39 985 SER A O 1
ATOM 7366 N N . ILE A 1 940 ? 43.276 -103.544 5.606 1.00 160.92 986 ILE A N 1
ATOM 7367 C CA . ILE A 1 940 ? 43.330 -103.154 4.192 1.00 161.14 986 ILE A CA 1
ATOM 7368 C C . ILE A 1 940 ? 41.998 -103.489 3.474 1.00 166.29 986 ILE A C 1
ATOM 7369 O O . ILE A 1 940 ? 41.440 -102.608 2.823 1.00 165.95 986 ILE A O 1
ATOM 7374 N N . LEU A 1 941 ? 41.523 -104.724 3.628 1.00 163.69 987 LEU A N 1
ATOM 7375 C CA . LEU A 1 941 ? 40.385 -105.246 2.864 1.00 163.86 987 LEU A CA 1
ATOM 7376 C C . LEU A 1 941 ? 39.091 -104.466 2.975 1.00 168.12 987 LEU A C 1
ATOM 7377 O O . LEU A 1 941 ? 38.367 -104.317 1.991 1.00 168.05 987 LEU A O 1
ATOM 7382 N N . ALA A 1 942 ? 38.957 -103.970 4.198 1.00 164.63 988 ALA A N 1
ATOM 7383 C CA . ALA A 1 942 ? 37.881 -103.168 4.693 1.00 164.63 988 ALA A CA 1
ATOM 7384 C C . ALA A 1 942 ? 37.899 -101.814 4.025 1.00 169.39 988 ALA A C 1
ATOM 7385 O O . ALA A 1 942 ? 36.965 -101.052 4.176 1.00 169.25 988 ALA A O 1
ATOM 7387 N N . GLN A 1 943 ? 39.002 -101.477 3.372 1.00 166.12 989 GLN A N 1
ATOM 7388 C CA . GLN A 1 943 ? 39.094 -100.233 2.632 1.00 165.83 989 GLN A CA 1
ATOM 7389 C C . GLN A 1 943 ? 39.243 -100.489 1.134 1.00 168.53 989 GLN A C 1
ATOM 7390 O O . GLN A 1 943 ? 38.259 -100.525 0.396 1.00 167.91 989 GLN A O 1
ATOM 7396 N N . LEU A 1 944 ? 40.476 -100.720 0.705 1.00 164.39 990 LEU A N 1
ATOM 7397 C CA . LEU A 1 944 ? 40.814 -100.941 -0.699 1.00 163.96 990 LEU A CA 1
ATOM 7398 C C . LEU A 1 944 ? 41.734 -102.128 -0.839 1.00 167.26 990 LEU A C 1
ATOM 7399 O O . LEU A 1 944 ? 42.233 -102.639 0.141 1.00 167.06 990 LEU A O 1
ATOM 7404 N N . THR A 1 945 ? 41.977 -102.553 -2.066 1.00 163.18 991 THR A N 1
ATOM 7405 C CA . THR A 1 945 ? 42.721 -103.773 -2.269 1.00 162.71 991 THR A CA 1
ATOM 7406 C C . THR A 1 945 ? 43.851 -103.815 -3.302 1.00 165.36 991 THR A C 1
ATOM 7407 O O . THR A 1 945 ? 43.693 -103.386 -4.433 1.00 164.64 991 THR A O 1
ATOM 7411 N N . GLU A 1 946 ? 44.997 -104.326 -2.873 1.00 161.34 992 GLU A N 1
ATOM 7412 C CA . GLU A 1 946 ? 46.156 -104.582 -3.713 1.00 160.72 992 GLU A CA 1
ATOM 7413 C C . GLU A 1 946 ? 46.665 -105.888 -3.135 1.00 164.76 992 GLU A C 1
ATOM 7414 O O . GLU A 1 946 ? 47.788 -105.981 -2.701 1.00 164.72 992 GLU A O 1
ATOM 7420 N N . LEU A 1 947 ? 45.885 -106.940 -3.273 1.00 160.69 993 LEU A N 1
ATOM 7421 C CA . LEU A 1 947 ? 46.199 -108.190 -2.624 1.00 160.23 993 LEU A CA 1
ATOM 7422 C C . LEU A 1 947 ? 47.116 -109.150 -3.327 1.00 164.60 993 LEU A C 1
ATOM 7423 O O . LEU A 1 947 ? 47.103 -110.343 -3.056 1.00 163.92 993 LEU A O 1
ATOM 7428 N N . ASN A 1 948 ? 47.911 -108.611 -4.220 1.00 162.01 994 ASN A N 1
ATOM 7429 C CA . ASN A 1 948 ? 48.927 -109.403 -4.878 1.00 162.22 994 ASN A CA 1
ATOM 7430 C C . ASN A 1 948 ? 49.916 -109.891 -3.814 1.00 167.42 994 ASN A C 1
ATOM 7431 O O . ASN A 1 948 ? 50.656 -110.846 -4.003 1.00 167.07 994 ASN A O 1
ATOM 7436 N N . TYR A 1 949 ? 49.814 -109.201 -2.698 1.00 164.93 995 TYR A N 1
ATOM 7437 C CA . TYR A 1 949 ? 50.658 -109.388 -1.564 1.00 165.21 995 TYR A CA 1
ATOM 7438 C C . TYR A 1 949 ? 50.583 -110.814 -1.116 1.00 170.99 995 TYR A C 1
ATOM 7439 O O . TYR A 1 949 ? 51.570 -111.538 -1.208 1.00 170.85 995 TYR A O 1
ATOM 7448 N N . ASN A 1 950 ? 49.392 -111.294 -0.774 1.00 168.73 996 ASN A N 1
ATOM 7449 C CA . ASN A 1 950 ? 49.250 -112.679 -0.326 1.00 169.13 996 ASN A CA 1
ATOM 7450 C C . ASN A 1 950 ? 50.095 -113.704 -1.057 1.00 174.24 996 ASN A C 1
ATOM 7451 O O . ASN A 1 950 ? 50.668 -114.580 -0.440 1.00 173.70 996 ASN A O 1
ATOM 7456 N N . GLY A 1 951 ? 50.168 -113.586 -2.375 1.00 172.02 997 GLY A N 1
ATOM 7457 C CA . GLY A 1 951 ? 51.011 -114.417 -3.174 1.00 172.43 997 GLY A CA 1
ATOM 7458 C C . GLY A 1 951 ? 52.441 -114.196 -2.704 1.00 177.71 997 GLY A C 1
ATOM 7459 O O . GLY A 1 951 ? 53.202 -115.154 -2.742 1.00 177.58 997 GLY A O 1
ATOM 7460 N N . VAL A 1 952 ? 52.802 -112.951 -2.388 1.00 174.89 998 VAL A N 1
ATOM 7461 C CA . VAL A 1 952 ? 54.163 -112.612 -1.978 1.00 174.99 998 VAL A CA 1
ATOM 7462 C C . VAL A 1 952 ? 54.668 -113.211 -0.663 1.00 180.19 998 VAL A C 1
ATOM 7463 O O . VAL A 1 952 ? 55.773 -113.736 -0.605 1.00 180.06 998 VAL A O 1
ATOM 7467 N N . PRO A 1 953 ? 53.861 -113.115 0.399 1.00 177.23 999 PRO A N 1
ATOM 7468 C CA . PRO A 1 953 ? 54.115 -113.626 1.747 1.00 177.07 999 PRO A CA 1
ATOM 7469 C C . PRO A 1 953 ? 54.114 -115.127 1.795 1.00 181.18 999 PRO A C 1
ATOM 7470 O O . PRO A 1 953 ? 54.883 -115.742 2.517 1.00 180.88 999 PRO A O 1
ATOM 7474 N N . GLU A 1 954 ? 53.197 -115.705 1.046 1.00 177.89 1000 GLU A N 1
ATOM 7475 C CA . GLU A 1 954 ? 53.058 -117.141 0.975 1.00 177.96 1000 GLU A CA 1
ATOM 7476 C C . GLU A 1 954 ? 54.290 -117.772 0.384 1.00 183.20 1000 GLU A C 1
ATOM 7477 O O . GLU A 1 954 ? 54.646 -118.886 0.712 1.00 182.83 1000 GLU A O 1
ATOM 7483 N N . LEU A 1 955 ? 54.906 -117.071 -0.543 1.00 180.83 1001 LEU A N 1
ATOM 7484 C CA . LEU A 1 955 ? 56.112 -117.566 -1.219 1.00 181.15 1001 LEU A CA 1
ATOM 7485 C C . LEU A 1 955 ? 57.293 -117.421 -0.238 1.00 186.02 1001 LEU A C 1
ATOM 7486 O O . LEU A 1 955 ? 58.205 -118.247 -0.268 1.00 185.61 1001 LEU A O 1
ATOM 7491 N N . THR A 1 956 ? 57.270 -116.371 0.628 1.00 183.27 1002 THR A N 1
ATOM 7492 C CA . THR A 1 956 ? 58.292 -116.136 1.660 1.00 183.35 1002 THR A CA 1
ATOM 7493 C C . THR A 1 956 ? 58.123 -117.179 2.763 1.00 187.88 1002 THR A C 1
ATOM 7494 O O . THR A 1 956 ? 59.118 -117.573 3.357 1.00 187.67 1002 THR A O 1
ATOM 7498 N N . GLU A 1 957 ? 56.871 -117.642 3.017 1.00 184.81 1003 GLU A N 1
ATOM 7499 C CA . GLU A 1 957 ? 56.562 -118.702 3.982 1.00 184.84 1003 GLU A CA 1
ATOM 7500 C C . GLU A 1 957 ? 57.104 -120.027 3.441 1.00 189.62 1003 GLU A C 1
ATOM 7501 O O . GLU A 1 957 ? 57.581 -120.850 4.219 1.00 189.27 1003 GLU A O 1
ATOM 7507 N N . ARG A 1 958 ? 57.060 -120.210 2.100 1.00 186.79 1004 ARG A N 1
ATOM 7508 C CA . ARG A 1 958 ? 57.597 -121.374 1.387 1.00 186.90 1004 ARG A CA 1
ATOM 7509 C C . ARG A 1 958 ? 59.125 -121.279 1.382 1.00 191.20 1004 ARG A C 1
ATOM 7510 O O . ARG A 1 958 ? 59.804 -122.305 1.441 1.00 190.80 1004 ARG A O 1
ATOM 7518 N N . LYS A 1 959 ? 59.661 -120.043 1.314 1.00 188.07 1005 LYS A N 1
ATOM 7519 C CA . LYS A 1 959 ? 61.098 -119.803 1.375 1.00 188.09 1005 LYS A CA 1
ATOM 7520 C C . LYS A 1 959 ? 61.579 -120.003 2.819 1.00 192.72 1005 LYS A C 1
ATOM 7521 O O . LYS A 1 959 ? 62.704 -120.444 3.012 1.00 192.15 1005 LYS A O 1
ATOM 7527 N N . ASP A 1 960 ? 60.692 -119.766 3.817 1.00 190.09 1006 ASP A N 1
ATOM 7528 C CA . ASP A 1 960 ? 60.938 -119.947 5.254 1.00 190.27 1006 ASP A CA 1
ATOM 7529 C C . ASP A 1 960 ? 60.965 -121.436 5.612 1.00 196.57 1006 ASP A C 1
ATOM 7530 O O . ASP A 1 960 ? 61.732 -121.822 6.496 1.00 196.23 1006 ASP A O 1
ATOM 7535 N N . THR A 1 961 ? 60.149 -122.246 4.949 1.00 195.01 1007 THR A N 1
ATOM 7536 C CA . THR A 1 961 ? 60.130 -123.689 5.168 1.00 195.73 1007 THR A CA 1
ATOM 7537 C C . THR A 1 961 ? 61.451 -124.295 4.736 1.00 201.80 1007 THR A C 1
ATOM 7538 O O . THR A 1 961 ? 61.974 -125.210 5.344 1.00 201.41 1007 THR A O 1
ATOM 7542 N N . PHE A 1 962 ? 61.973 -123.750 3.654 1.00 199.94 1008 PHE A N 1
ATOM 7543 C CA . PHE A 1 962 ? 63.199 -124.208 3.023 1.00 200.47 1008 PHE A CA 1
ATOM 7544 C C . PHE A 1 962 ? 64.369 -124.123 3.979 1.00 204.37 1008 PHE A C 1
ATOM 7545 O O . PHE A 1 962 ? 65.189 -125.017 4.113 1.00 203.99 1008 PHE A O 1
ATOM 7553 N N . PHE A 1 963 ? 64.401 -123.029 4.678 1.00 200.84 1009 PHE A N 1
ATOM 7554 C CA . PHE A 1 963 ? 65.429 -122.739 5.676 1.00 200.60 1009 PHE A CA 1
ATOM 7555 C C . PHE A 1 963 ? 65.114 -123.573 6.906 1.00 203.86 1009 PHE A C 1
ATOM 7556 O O . PHE A 1 963 ? 66.027 -123.872 7.670 1.00 203.47 1009 PHE A O 1
ATOM 7564 N N . ALA A 1 964 ? 63.826 -124.003 7.060 1.00 200.03 1010 ALA A N 1
ATOM 7565 C CA . ALA A 1 964 ? 63.365 -124.909 8.117 1.00 199.67 1010 ALA A CA 1
ATOM 7566 C C . ALA A 1 964 ? 63.908 -126.320 7.863 1.00 203.33 1010 ALA A C 1
ATOM 7567 O O . ALA A 1 964 ? 63.969 -127.135 8.786 1.00 202.92 1010 ALA A O 1
ATOM 7569 N N . GLN A 1 965 ? 64.354 -126.572 6.610 1.00 199.65 1011 GLN A N 1
ATOM 7570 C CA . GLN A 1 965 ? 65.011 -127.797 6.157 1.00 199.30 1011 GLN A CA 1
ATOM 7571 C C . GLN A 1 965 ? 66.535 -127.615 6.292 1.00 202.39 1011 GLN A C 1
ATOM 7572 O O . GLN A 1 965 ? 67.264 -128.606 6.294 1.00 201.95 1011 GLN A O 1
ATOM 7578 N N . GLN A 1 966 ? 67.009 -126.347 6.411 1.00 198.35 1012 GLN A N 1
ATOM 7579 C CA . GLN A 1 966 ? 68.421 -126.015 6.635 1.00 197.84 1012 GLN A CA 1
ATOM 7580 C C . GLN A 1 966 ? 68.708 -126.060 8.150 1.00 201.64 1012 GLN A C 1
ATOM 7581 O O . GLN A 1 966 ? 69.868 -126.012 8.552 1.00 200.95 1012 GLN A O 1
ATOM 7587 N N . TRP A 1 967 ? 67.635 -126.163 8.982 1.00 198.56 1013 TRP A N 1
ATOM 7588 C CA . TRP A 1 967 ? 67.694 -126.326 10.442 1.00 198.50 1013 TRP A CA 1
ATOM 7589 C C . TRP A 1 967 ? 68.110 -127.777 10.666 1.00 201.24 1013 TRP A C 1
ATOM 7590 O O . TRP A 1 967 ? 69.129 -128.023 11.305 1.00 200.92 1013 TRP A O 1
ATOM 7601 N N . THR A 1 968 ? 67.331 -128.732 10.094 1.00 196.80 1014 THR A N 1
ATOM 7602 C CA . THR A 1 968 ? 67.597 -130.174 10.128 1.00 196.15 1014 THR A CA 1
ATOM 7603 C C . THR A 1 968 ? 68.793 -130.505 9.231 1.00 198.90 1014 THR A C 1
ATOM 7604 O O . THR A 1 968 ? 69.492 -131.481 9.488 1.00 198.60 1014 THR A O 1
ATOM 7608 N N . GLY A 1 969 ? 69.023 -129.671 8.211 1.00 194.40 1015 GLY A N 1
ATOM 7609 C CA . GLY A 1 969 ? 70.144 -129.784 7.284 1.00 193.71 1015 GLY A CA 1
ATOM 7610 C C . GLY A 1 969 ? 71.469 -129.453 7.938 1.00 196.37 1015 GLY A C 1
ATOM 7611 O O . GLY A 1 969 ? 72.516 -129.891 7.458 1.00 195.86 1015 GLY A O 1
ATOM 7612 N N . VAL A 1 970 ? 71.430 -128.667 9.036 1.00 192.13 1016 VAL A N 1
ATOM 7613 C CA . VAL A 1 970 ? 72.603 -128.302 9.832 1.00 191.54 1016 VAL A CA 1
ATOM 7614 C C . VAL A 1 970 ? 72.622 -129.148 11.114 1.00 194.44 1016 VAL A C 1
ATOM 7615 O O . VAL A 1 970 ? 73.706 -129.461 11.594 1.00 193.96 1016 VAL A O 1
ATOM 7619 N N . LYS A 1 971 ? 71.438 -129.592 11.610 1.00 190.21 1017 LYS A N 1
ATOM 7620 C CA . LYS A 1 971 ? 71.313 -130.480 12.776 1.00 189.49 1017 LYS A CA 1
ATOM 7621 C C . LYS A 1 971 ? 71.946 -131.834 12.423 1.00 192.85 1017 LYS A C 1
ATOM 7622 O O . LYS A 1 971 ? 72.878 -132.256 13.106 1.00 192.42 1017 LYS A O 1
ATOM 7628 N N . SER A 1 972 ? 71.471 -132.475 11.327 1.00 189.08 1018 SER A N 1
ATOM 7629 C CA . SER A 1 972 ? 71.968 -133.761 10.826 1.00 188.73 1018 SER A CA 1
ATOM 7630 C C . SER A 1 972 ? 73.411 -133.676 10.326 1.00 191.84 1018 SER A C 1
ATOM 7631 O O . SER A 1 972 ? 74.151 -134.651 10.467 1.00 191.33 1018 SER A O 1
ATOM 7634 N N . SER A 1 973 ? 73.808 -132.525 9.730 1.00 187.84 1019 SER A N 1
ATOM 7635 C CA . SER A 1 973 ? 75.181 -132.331 9.254 1.00 187.34 1019 SER A CA 1
ATOM 7636 C C . SER A 1 973 ? 76.118 -132.129 10.442 1.00 190.31 1019 SER A C 1
ATOM 7637 O O . SER A 1 973 ? 77.263 -132.584 10.391 1.00 189.85 1019 SER A O 1
ATOM 7640 N N . ALA A 1 974 ? 75.618 -131.485 11.526 1.00 186.13 1020 ALA A N 1
ATOM 7641 C CA . ALA A 1 974 ? 76.371 -131.299 12.766 1.00 185.59 1020 ALA A CA 1
ATOM 7642 C C . ALA A 1 974 ? 76.525 -132.659 13.428 1.00 188.85 1020 ALA A C 1
ATOM 7643 O O . ALA A 1 974 ? 77.589 -132.931 13.976 1.00 188.76 1020 ALA A O 1
ATOM 7645 N N . GLU A 1 975 ? 75.484 -133.533 13.326 1.00 184.57 1021 GLU A N 1
ATOM 7646 C CA . GLU A 1 975 ? 75.507 -134.891 13.876 1.00 184.05 1021 GLU A CA 1
ATOM 7647 C C . GLU A 1 975 ? 76.702 -135.649 13.343 1.00 187.00 1021 GLU A C 1
ATOM 7648 O O . GLU A 1 975 ? 76.843 -135.837 12.132 1.00 186.63 1021 GLU A O 1
ATOM 7654 N N . THR A 1 976 ? 77.592 -136.012 14.255 1.00 182.68 1022 THR A N 1
ATOM 7655 C CA . THR A 1 976 ? 78.804 -136.745 13.941 1.00 181.99 1022 THR A CA 1
ATOM 7656 C C . THR A 1 976 ? 78.833 -138.008 14.802 1.00 185.19 1022 THR A C 1
ATOM 7657 O O . THR A 1 976 ? 78.033 -138.134 15.735 1.00 184.71 1022 THR A O 1
ATOM 7661 N N . TYR A 1 977 ? 79.778 -138.869 14.462 1.00 181.14 1023 TYR A N 1
ATOM 7662 C CA . TYR A 1 977 ? 79.955 -140.163 15.059 1.00 180.56 1023 TYR A CA 1
ATOM 7663 C C . TYR A 1 977 ? 80.215 -140.041 16.526 1.00 182.80 1023 TYR A C 1
ATOM 7664 O O . TYR A 1 977 ? 79.814 -140.912 17.299 1.00 182.32 1023 TYR A O 1
ATOM 7673 N N . LYS A 1 978 ? 80.963 -138.998 16.882 1.00 177.92 1024 LYS A N 1
ATOM 7674 C CA . LYS A 1 978 ? 81.262 -138.644 18.273 1.00 176.84 1024 LYS A CA 1
ATOM 7675 C C . LYS A 1 978 ? 81.963 -139.693 19.088 1.00 177.87 1024 LYS A C 1
ATOM 7676 O O . LYS A 1 978 ? 83.053 -140.121 18.770 1.00 176.95 1024 LYS A O 1
ATOM 7682 N N . ASN A 1 979 ? 81.333 -140.028 20.197 1.00 172.96 1025 ASN A N 1
ATOM 7683 C CA . ASN A 1 979 ? 81.844 -141.046 21.107 1.00 172.18 1025 ASN A CA 1
ATOM 7684 C C . ASN A 1 979 ? 82.011 -142.383 20.384 1.00 174.46 1025 ASN A C 1
ATOM 7685 O O . ASN A 1 979 ? 81.051 -142.904 19.809 1.00 173.77 1025 ASN A O 1
ATOM 7690 N N . THR A 1 980 ? 83.252 -142.906 20.388 1.00 170.11 1026 THR A N 1
ATOM 7691 C CA . THR A 1 980 ? 83.642 -144.161 19.738 1.00 170.34 1026 THR A CA 1
ATOM 7692 C C . THR A 1 980 ? 84.092 -145.194 20.786 1.00 178.79 1026 THR A C 1
ATOM 7693 O O . THR A 1 980 ? 83.223 -145.688 21.537 1.00 180.60 1026 THR A O 1
#

Sequence (959 aa):
EWTARRLVWVPSELHGFEAAALRDEGEEEAEVELAESGRRLRLPRDQIQRMNPPKFSKAEDMAELTCLNEASVLHNLRERYYSGLIYTYSGLFCVVINPYKQLPIYTEAIVEMYRGKKRHEVPPHVYAVTEGAYRSMLQDREDQSILCTGESGAGKTENTKKVIQYLAHVASSPKGRKEPGVPGELERQLLQANPILEAFGNAKTVKNDNSSRFGKFIRINFDVAGYIVGANIETYLLEKSRAIRQAKDECSFHIFYQLLGGAGEQLKADLLLEPCSHYRFLTNGPSSSPGQERELFQETLESLRVLGFSHEEIISMLRMVSAVLQFGNIALKRERNTDQATMPDNTAAQKLCRLLGLGVTDFSRALLTPRIKVGRDYVQKAQTKEQADFALEALAKATYERLFRWLVLRLNRALDRSPRQGASFLGILDIAGFEIFQLNSFEQLCINYTNEKLQQLFNHTMFVLEQEEYQREGIPWTFLDFGLDLQPCIDLIERPANPPGLLALLDEECWFPKATDKSFVEKVAQEQGGHPKFQRPRHLRDQADFSVLHYAGKVDYKANEWLMKNMDPLNDNVAALLHQSTDRLTAEIWKDVEGIVGLRRGMFRTVGQLYKESLSRLMATLSNTNPSFVRCIVPNHEKRAGKLEPRLVLDQLRCNGVLEGIRICRQGFPNRILFQEFRQRYEILTPNAIPKGFMDGKQACEKMIQALELDPNLYRVGQSKIFFRAGVLAQLEEERASEQTKSDYLKRANELVQWINDKQASLESRDFGDSIESVQSFMNAHKEYKKTEKPPKGQEVSELEAIYNSLQTKLREPFVAPAGLTPNEIDSTWSALEKAEQEHAEALRIELKRQKKIAVLLQKYNRILKKLENWATTKSVYLGSNETGDSITAVQAKLKNLEAFDGECQSLEGQSNSDLLSILAQLTELNYNGVPELTERKDTFFAQQWTGVKSSAETYKNT

B-factor: mean 74.9, std 46.82, range [19.33, 249.92]

GO terms:
  GO:0051015 actin filament binding (F, IDA)
  GO:0005200 structural constituent of cytoskeleton (F, IDA)
  GO:0005509 calcium ion binding (F, IDA)
  GO:0070685 macropinocytic cup (C, IDA)
  GO:0005829 cytosol (C, IDA)
  GO:0005884 actin filament (C, IDA)
  GO:0005938 cell cortex (C, IDA)
  GO:0031012 extracellular matrix (C, IDA)
  GO:0031143 pseudopodium (C, IDA)
  GO:0031252 cell leading edge (C, IDA)
  GO:0030674 protein-macromolecule adaptor activity (F, IDA)
  GO:0051017 actin filament bundle assembly (P, IDA)
  GO:0009267 cellular response to starvation (P, IEP)
  GO:0030587 sorocarp development (P, IGI)
  GO:0048870 cell motility (P, IGI)
  GO:0006909 phagocytosis (P, IGI)
  GO:0006972 hyperosmotic response (P, IGI)
  GO:0005515 protein binding (F, IPI)
  GO:0051764 actin crosslink formation (P, IDA)

Secondary structure (DSSP, 8-state):
--GGG-EEEEEETTTEEEEEEEEEE-SSEEEEEETTT--EEEEEGGG-EE---GGGTT-SBGGG-SS-SHHHHHHHHHHHHTTT--EEEETTEEEEE--SS--TT-SHHHHHHHTT--TTTS-S-HHHHHHHHHHHHHHH---EEEEEE-BTTSSHHHHHHHHHHHHHHHS--STT-SSTTS--HHHHHHHHHHHHHHHHHEE--SS-TTEESSEEEEEEEE-TTS-EEEEEEEEE---GGGGT---TT---BHHHHHHHHH--HHHHHHTT---GGG-TTSTT-S-SS-SHHHHHHHHHHHHHHHTT--HHHHHHHHHHHHHHHHGGG---EE-SSS-BEE-S--HHHHHHHHHHT--HHHHHHHHHS-EEEETTEEEE---BHHHHHHHHHHHHHHHHHHHHHHHHHHHHHHH---S---S-EEEEE-PPPB---SS--HHHHHHHHHHHHHHHHHHIIIIIHHHHHHHTTT--------S---HHHHHHHH--SSS--HHHHHHHHHTSTT--HHHHHHHHHHHHTTSTTEEPPPTTT--SSEEEEETTEEEEE--TTHHHHHH----HHHHHHHHT-SSHHHHHHTT---SPPP----S---HHHHHHHHHHHHHHHHHTSEEEEEEEE---SS--TT---HHHHHHHHHHHTHHHHHHHHHHS--EEEEHHHHHHHHTTT-TTSS-S----HHHHHHHHHHHHT--GGGEEE-SSEEEE-TTHHHHHHHHHHHHHHHHHHHHHHHHHHHHHHHHHHHHS-----SSHHHHHHHHHHHHHHHHHTHHHHHHHHHHHHHHHHHHHHH---PPP--SS--HHHHHHHHHHHHHHHHHHHHHHHHHHHHHHHHHHHHHHHHHHHHHHHHHHHHGGGGG-----TTTHHHHHHHHHHGGGGHHHHHHHHHHHHHHHHHHHTT---TTTTHHHHHHHHHHHHHHHHHHHHHHHH------

Organism: Dictyostelium discoideum (NCBI:txid44689)